Protein AF-A0A9Q9RBZ1-F1 (afdb_monomer_lite)

Sequence (888 aa):
MAVSSLRPVIPFPFGTAVHNVSAEPLTTGVDRAALETSSKILDIIGRYRMKQDDNLYSHSDESTLKFIALIYTHVKAGKPVPMCLPAFPFKSPNSTSKTLGKLPDKGEEIALAHLNGLCSAIGDVYAPGARLTIISDGLVYNDLLGVPDRDVWAYGETLRSMAAEKEFHNISFARLRDLVEIDLPKDLEEMTYVANASNFRRALLNTFSKPGWSWDDVRQSDDQCMTYRGYIKFLQTDLETVYPVDENRSKSKYKRGIEYIAKQMMARGDAFANAVRQKYSDHVRLSIHPSTGAVKLSISLLPTEQLYTTPWHCSVAYRLDGTIRTGMRSEFDKDASLELVYDNGRPSHYREKSPLLSWAEDKGGIVVDPMYPAGLIIRPANGAGSLALDDIDTKKVRALSEINSPVVLKGFVKKPNRDRFIDFSHRFGTPLPWKFGLLLEVKDRGQDARGLNNVLSAEPMPFHYDGLFKVVKQTDENGNEKTVSTPPQFQLFQGATSSPRDTGFTLFSSSTLFFKYLPSWLKKDISQLTWSVSTSAFDNTVLRGLPLAIDHPTTGKPCLRYHEPWPQSKTRFDASDVTIDGLEATESAAVCETIDSVLYDRRVALYYAWDKGDILVSDNILMMHTRSDFTAGVDHRGVALFMVNSVISSIIMAQVKQYHLLPTDLIPNSPRPLLHYKNVLAKRPNSSKCDPAEVWDTFTKNGWDVQWIFRYPNTQLSHFHSEAHECMAVLSGTATIRFGVGDTSEDLQENTYGSAWEEGGILLEAEAGDVFVIPAGVAHKTHNTKPAAEFKLLSPGVGHGIEADDPKKALSEIELDGYTMMGAYNGGEWDFVKSGGDYGKSWRVPKPKRDPVFGEAEEGLVKTWPGGDTEVDLEIVQVENREYKSKM

Secondary structure (DSSP, 8-state):
-PPP-PPP-PPP-------------------HHHHHHHHHHHHHHHHTBPP--GGG-SSHHHHHHHHHHHHHHHHHTT--EEEEEE------S-TTTT-S-SS--HHHHHHHHHHHHHHHHHHHHSTT-EEEEEE--HHHHGGGGT--HHHHHHHHHHHHHHHHHTT-TTEEEE-GGGGS--SS-SS--HHHHHHHHHHHHHHHHHHHPPTT--HHHHTTSHHHHHHHHHHHHHHHHHTTTTS--BTTB-HHHHHHHHHHHHHHHHHHHHHHHHHHHHHTTTSEEEESS---SSS-EEB-SSS--STT--GGG-EEEE-TTS-EEEE-HHHHTT-TTEEEEEETTEEEEEEE--GGG---GGGT-EEEEE-SSS-EEEEETT-TTSS-GGG--HHHHHHHHHHSS-EEE-SS-SS--HHHHHHHHHHHS-B--BTTBSEEEEE--TT--TT-HHHHSSSPPPPB-TTTT-EEEEE-TTS-EEEEE---SEEEEEESSPPPSSS-PEEEEEHHHHHHHS-HHHHTTTTT-EEEEEESHHHH-EEEEEESEEE-TTT--EEE-----B-TTT-SS--EEEEETTS-HHHHHHHHHHHHHHHT-TTTEEEEPPPTT-EEEEETTTEEEEE----TTS--EEEEEEE--TTSSSS----EEEE-----SS----SSPEEEETT-SPBPTT-SSB-HHHHHHHHHHTT-EEEEEEE--S----BB-SSEEEEEEEEESEEEEEES--B-SS-HHHHHHSS-B-TT-EEEEEETT-EEEE-TT--EEEEEEES----EE-SSSSSSS--SSSHHHHHHT----SSEEEEEEEES----B-S---HHHHHTSPPPSSBTTTBTSSSSHHHHS---S-HHHHHHHHHHHHHHHTT-

InterPro domains:
  IPR003819 TauD/TfdA-like domain [PF02668] (386-633)
  IPR006045 Cupin 1 [PF00190] (719-793)
  IPR007817 Isocyanide synthase/Spore wall maturation protein DIT1 [PF05141] (71-339)
  IPR007817 Isocyanide synthase/Spore wall maturation protein DIT1 [PTHR37285] (31-634)
  IPR011051 RmlC-like cupin domain superfamily [SSF51182] (670-794)
  IPR014710 RmlC-like jelly roll fold [G3DSA:2.60.120.10] (708-813)
  IPR042098 Glutarate 2-hydroxylase superfamily [G3DSA:3.60.130.10] (366-641)
  IPR047121 Uncharacterized protein YjlB-like [cd02219] (661-856)

pLDDT: mean 86.12, std 17.02, range [23.25, 98.81]

Foldseek 3Di:
DDDPDDDDPDDDDPDDDDDDDDDDDDDDDQPPVLLVLLLVLVVLLVLQFADDDPPLAPDPPVLSVVSSVLSSVQSVVLAAAEAEEADQQWFQQCCPKFNVDTAFFQLLLQLLLVVLLSQVSSCVSRVNTHAYEHEHCNLLQCVLLVHQPLSRVRRVVRSVVSCVVVVSVRYHYHYLVVLFDDPDDPDDDSVRSRVCSVVSNVRLCVPQFDPPDDPVVQCVDPQSVQQLVLQLVLSLSRCCVVPPDDPVHHPVNSSVSSNVSSVSSSRSVRSVVRSCCVVPVSHQAEYCTDDSSNRYGHGDSHPDPDPRDHSSRWAWEAELLRDIDTHIPNVQVPPPQWDFDDDPNGTHHIYGDDPLQWFPVVLVIWDWDADPPFEIEIERPVAACSAALVRDPLVSCLVSQLRTDKYKYPRRFPADDDVSLVVSQVSNAAFDADPVGQKDKQWQPDPPCVQVCQRNDLAWFWWAFAQQLVWDWDQDPVRDTDIDTAGFFKKKKAFNAWFDPPFWWKKKFFQVQLLVSQDPVCNVCLQVWFKWKFKPGSVRDIDGRHRQWDARPPPRDIFGHDTQFAACVRDVDIGMHMFIPPDDPVVRVVSSVSSRSSSPRSSGMDGDTDHHGMMIMHRSRRITIIIHGDDPPPTGIMMMIGHHDSDPPDFRQFDWDWAQFPADQWFLGARFTKIKRPLRADCDVPDQFGQQLVLCCLQVVLVWAWQFKKFDAQWDFKWFWLFKKKKKAWGAFKWKKKKRKFFQDPDRCCSPVNDRITPRIDIDIDGHRMMITGAGRMIMMIHRWPPGDDMDTQAPDDRGHRPDPDRSVRSNPTDDDTTMMIMTIDFDDTDTGRTDDDSVSRNPRDQRCADSRGRNDCPPRNVRTDDDPDPVRVVVSVVVSVVVVVVD

Structure (mmCIF, N/CA/C/O backbone):
data_AF-A0A9Q9RBZ1-F1
#
_entry.id   AF-A0A9Q9RBZ1-F1
#
loop_
_atom_site.group_PDB
_atom_site.id
_atom_site.type_symbol
_atom_site.label_atom_id
_atom_site.label_alt_id
_atom_site.label_comp_id
_atom_site.label_asym_id
_atom_site.label_entity_id
_atom_site.label_seq_id
_atom_site.pdbx_PDB_ins_code
_atom_site.Cartn_x
_atom_site.Cartn_y
_atom_site.Cartn_z
_atom_site.occupancy
_atom_site.B_iso_or_equiv
_atom_site.auth_seq_id
_atom_site.auth_comp_id
_atom_site.auth_asym_id
_atom_site.auth_atom_id
_atom_site.pdbx_PDB_model_num
ATOM 1 N N . MET A 1 1 ? 1.462 32.126 18.137 1.00 30.56 1 MET A N 1
ATOM 2 C CA . MET A 1 1 ? 2.747 32.354 17.437 1.00 30.56 1 MET A CA 1
ATOM 3 C C . MET A 1 1 ? 2.451 32.368 15.950 1.00 30.56 1 MET A C 1
ATOM 5 O O . MET A 1 1 ? 1.670 31.537 15.512 1.00 30.56 1 MET A O 1
ATOM 9 N N . ALA A 1 2 ? 2.948 33.369 15.226 1.00 23.25 2 ALA A N 1
ATOM 10 C CA . ALA A 1 2 ? 2.521 33.680 13.864 1.00 23.25 2 ALA A CA 1
ATOM 11 C C . ALA A 1 2 ? 2.902 32.568 12.871 1.00 23.25 2 ALA A C 1
ATOM 13 O O . ALA A 1 2 ? 4.076 32.224 12.740 1.00 23.25 2 ALA A O 1
ATOM 14 N N . VAL A 1 3 ? 1.897 32.023 12.182 1.00 26.02 3 VAL A N 1
ATOM 15 C CA . VAL A 1 3 ? 2.059 31.080 11.073 1.00 26.02 3 VAL A CA 1
ATOM 16 C C . VAL A 1 3 ? 2.628 31.854 9.884 1.00 26.02 3 VAL A C 1
ATOM 18 O O . VAL A 1 3 ? 2.050 32.832 9.415 1.00 26.02 3 VAL A O 1
ATOM 21 N N . SER A 1 4 ? 3.817 31.446 9.451 1.00 26.81 4 SER A N 1
ATOM 22 C CA . SER A 1 4 ? 4.518 31.982 8.287 1.00 26.81 4 SER A CA 1
ATOM 23 C C . SER A 1 4 ? 3.683 31.777 7.019 1.00 26.81 4 SER A C 1
ATOM 25 O O . SER A 1 4 ? 3.327 30.650 6.688 1.00 26.81 4 SER A O 1
ATOM 27 N N . SER A 1 5 ? 3.435 32.881 6.314 1.00 26.09 5 SER A N 1
ATOM 28 C CA . SER A 1 5 ? 2.737 33.028 5.032 1.00 26.09 5 SER A CA 1
ATOM 29 C C . SER A 1 5 ? 2.769 31.805 4.104 1.00 26.09 5 SER A C 1
ATOM 31 O O . SER A 1 5 ? 3.817 31.441 3.561 1.00 26.09 5 SER A O 1
ATOM 33 N N . LEU A 1 6 ? 1.582 31.252 3.856 1.00 30.27 6 LEU A N 1
ATOM 34 C CA . LEU A 1 6 ? 1.267 30.367 2.740 1.00 30.27 6 LEU A CA 1
ATOM 35 C C . LEU A 1 6 ? 1.557 31.097 1.416 1.00 30.27 6 LEU A C 1
ATOM 37 O O . LEU A 1 6 ? 1.089 32.215 1.200 1.00 30.27 6 LEU A O 1
ATOM 41 N N . ARG A 1 7 ? 2.327 30.476 0.513 1.00 25.89 7 ARG A N 1
ATOM 42 C CA . ARG A 1 7 ? 2.372 30.912 -0.890 1.00 25.89 7 ARG A CA 1
ATOM 43 C C . ARG A 1 7 ? 1.045 30.512 -1.544 1.00 25.89 7 ARG A C 1
ATOM 45 O O . ARG A 1 7 ? 0.760 29.316 -1.580 1.00 25.89 7 ARG A O 1
ATOM 52 N N . PRO A 1 8 ? 0.248 31.454 -2.069 1.00 27.05 8 PRO A N 1
ATOM 53 C CA . PRO A 1 8 ? -0.957 31.103 -2.799 1.00 27.05 8 PRO A CA 1
ATOM 54 C C . PRO A 1 8 ? -0.586 30.461 -4.140 1.00 27.05 8 PRO A C 1
ATOM 56 O O . PRO A 1 8 ? 0.321 30.919 -4.841 1.00 27.05 8 PRO A O 1
ATOM 59 N N . VAL A 1 9 ? -1.326 29.417 -4.510 1.00 29.73 9 VAL A N 1
ATOM 60 C CA . VAL A 1 9 ? -1.466 28.985 -5.902 1.00 29.73 9 VAL A CA 1
ATOM 61 C C . VAL A 1 9 ? -2.027 30.181 -6.673 1.00 29.73 9 VAL A C 1
ATOM 63 O O . VAL A 1 9 ? -3.119 30.657 -6.371 1.00 29.73 9 VAL A O 1
ATOM 66 N N . ILE A 1 10 ? -1.247 30.722 -7.607 1.00 24.98 10 ILE A N 1
ATOM 67 C CA . ILE A 1 10 ? -1.617 31.910 -8.385 1.00 24.98 10 ILE A CA 1
ATOM 68 C C . ILE A 1 10 ? -2.743 31.528 -9.362 1.00 24.98 10 ILE A C 1
ATOM 70 O O . ILE A 1 10 ? -2.512 30.685 -10.231 1.00 24.98 10 ILE A O 1
ATOM 74 N N . PRO A 1 11 ? -3.934 32.152 -9.301 1.00 26.14 11 PRO A N 1
ATOM 75 C CA . PRO A 1 11 ? -4.905 32.080 -10.382 1.00 26.14 11 PRO A CA 1
ATOM 76 C C . PRO A 1 11 ? -4.473 33.039 -11.501 1.00 26.14 11 PRO A C 1
ATOM 78 O O . PRO A 1 11 ? -4.132 34.194 -11.245 1.00 26.14 11 PRO A O 1
ATOM 81 N N . PHE A 1 12 ? -4.507 32.577 -12.751 1.00 24.55 12 PHE A N 1
ATOM 82 C CA . PHE A 1 12 ? -4.299 33.421 -13.932 1.00 24.55 12 PHE A CA 1
ATOM 83 C C . PHE A 1 12 ? -5.298 34.599 -13.962 1.00 24.55 12 PHE A C 1
ATOM 85 O O . PHE A 1 12 ? -6.507 34.351 -13.943 1.00 24.55 12 PHE A O 1
ATOM 92 N N . PRO A 1 13 ? -4.854 35.865 -14.094 1.00 28.80 13 PRO A N 1
ATOM 93 C CA . PRO A 1 13 ? -5.759 36.980 -14.331 1.00 28.80 13 PRO A CA 1
ATOM 94 C C . PRO A 1 13 ? -6.026 37.126 -15.837 1.00 28.80 13 PRO A C 1
ATOM 96 O O . PRO A 1 13 ? -5.178 37.601 -16.590 1.00 28.80 13 PRO A O 1
ATOM 99 N N . PHE A 1 14 ? -7.225 36.753 -16.290 1.00 29.17 14 PHE A N 1
ATOM 100 C CA . PHE A 1 14 ? -7.756 37.250 -17.563 1.00 29.17 14 PHE A CA 1
ATOM 101 C C . PHE A 1 14 ? -8.304 38.665 -17.337 1.00 29.17 14 PHE A C 1
ATOM 103 O O . PHE A 1 14 ? -9.404 38.840 -16.819 1.00 29.17 14 PHE A O 1
ATOM 110 N N . GLY A 1 15 ? -7.515 39.674 -17.707 1.00 27.12 15 GLY A N 1
ATOM 111 C CA . GLY A 1 15 ? -7.936 41.071 -17.776 1.00 27.12 15 GLY A CA 1
ATOM 112 C C . GLY A 1 15 ? -8.300 41.457 -19.208 1.00 27.12 15 GLY A C 1
ATOM 113 O O . GLY A 1 15 ? -7.465 41.404 -20.107 1.00 27.12 15 GLY A O 1
ATOM 114 N N . THR A 1 16 ? -9.554 41.843 -19.415 1.00 35.00 16 THR A N 1
ATOM 115 C CA . THR A 1 16 ? -10.094 42.414 -20.652 1.00 35.00 16 THR A CA 1
ATOM 116 C C . THR A 1 16 ? -9.551 43.820 -20.911 1.00 35.00 16 THR A C 1
ATOM 118 O O . THR A 1 16 ? -9.744 44.710 -20.085 1.00 35.00 16 THR A O 1
ATOM 121 N N . ALA A 1 17 ? -8.988 44.053 -22.098 1.00 31.17 17 ALA A N 1
ATOM 122 C CA . ALA A 1 17 ? -8.897 45.380 -22.703 1.00 31.17 17 ALA A CA 1
ATOM 123 C C . ALA A 1 17 ? -9.095 45.255 -24.221 1.00 31.17 17 ALA A C 1
ATOM 125 O O . ALA A 1 17 ? -8.329 44.594 -24.918 1.00 31.17 17 ALA A O 1
ATOM 126 N N . VAL A 1 18 ? -10.180 45.857 -24.705 1.00 35.34 18 VAL A N 1
ATOM 127 C CA . VAL A 1 18 ? -10.585 45.898 -26.112 1.00 35.34 18 VAL A CA 1
ATOM 128 C C . VAL A 1 18 ? -9.811 47.008 -26.818 1.00 35.34 18 VAL A C 1
ATOM 130 O O . VAL A 1 18 ? -9.931 48.169 -26.438 1.00 35.34 18 VAL A O 1
ATOM 133 N N . HIS A 1 19 ? -9.098 46.671 -27.894 1.00 31.52 19 HIS A N 1
ATOM 134 C CA . HIS A 1 19 ? -8.758 47.622 -28.951 1.00 31.52 19 HIS A CA 1
ATOM 135 C C . HIS A 1 19 ? -9.019 46.988 -30.323 1.00 31.52 19 HIS A C 1
ATOM 137 O O . HIS A 1 19 ? -8.476 45.941 -30.663 1.00 31.52 19 HIS A O 1
ATOM 143 N N . ASN A 1 20 ? -9.901 47.642 -31.083 1.00 37.78 20 ASN A N 1
ATOM 144 C CA . ASN A 1 20 ? -10.316 47.293 -32.438 1.00 37.78 20 ASN A CA 1
ATOM 145 C C . ASN A 1 20 ? -9.156 47.402 -33.436 1.00 37.78 20 ASN A C 1
ATOM 147 O O . ASN A 1 20 ? -8.718 48.515 -33.721 1.00 37.78 20 ASN A O 1
ATOM 151 N N . VAL A 1 21 ? -8.774 46.283 -34.056 1.00 33.00 21 VAL A N 1
ATOM 152 C CA . VAL A 1 21 ? -8.270 46.238 -35.438 1.00 33.00 21 VAL A CA 1
ATOM 153 C C . VAL A 1 21 ? -8.795 44.952 -36.081 1.00 33.00 21 VAL A C 1
ATOM 155 O O . VAL A 1 21 ? -8.644 43.862 -35.536 1.00 33.00 21 VAL A O 1
ATOM 158 N N . SER A 1 22 ? -9.462 45.097 -37.222 1.00 43.31 22 SER A N 1
ATOM 159 C CA . SER A 1 22 ? -10.086 44.027 -37.998 1.00 43.31 22 SER A CA 1
ATOM 160 C C . SER A 1 22 ? -9.045 43.161 -38.715 1.00 43.31 22 SER A C 1
ATOM 162 O O . SER A 1 22 ? -8.356 43.649 -39.612 1.00 43.31 22 SER A O 1
ATOM 164 N N . ALA A 1 23 ? -8.989 41.876 -38.372 1.00 35.28 23 ALA A N 1
ATOM 165 C CA . ALA A 1 23 ? -8.369 40.822 -39.170 1.00 35.28 23 ALA A CA 1
ATOM 166 C C . ALA A 1 23 ? -9.283 39.586 -39.132 1.00 35.28 23 ALA A C 1
ATOM 168 O O . ALA A 1 23 ? -9.823 39.244 -38.079 1.00 35.28 23 ALA A O 1
ATOM 169 N N . GLU A 1 24 ? -9.508 38.965 -40.289 1.00 35.38 24 GLU A N 1
ATOM 170 C CA . GLU A 1 24 ? -10.389 37.803 -40.445 1.00 35.38 24 GLU A CA 1
ATOM 171 C C . GLU A 1 24 ? -9.943 36.591 -39.592 1.00 35.38 24 GLU A C 1
ATOM 173 O O . GLU A 1 24 ? -8.745 36.401 -39.358 1.00 35.38 24 GLU A O 1
ATOM 178 N N . PRO A 1 25 ? -10.885 35.757 -39.105 1.00 42.94 25 PRO A N 1
ATOM 179 C CA . PRO A 1 25 ? -10.627 34.797 -38.037 1.00 42.94 25 PRO A CA 1
ATOM 180 C C . PRO A 1 25 ? -10.035 33.476 -38.551 1.00 42.94 25 PRO A C 1
ATOM 182 O O . PRO A 1 25 ? -10.740 32.620 -39.083 1.00 42.94 25 PRO A O 1
ATOM 185 N N . LEU A 1 26 ? -8.748 33.254 -38.283 1.00 38.78 26 LEU A N 1
ATOM 186 C CA . LEU A 1 26 ? -8.109 31.934 -38.331 1.00 38.78 26 LEU A CA 1
ATOM 187 C C . LEU A 1 26 ? -8.118 31.282 -36.932 1.00 38.78 26 LEU A C 1
ATOM 189 O O . LEU A 1 26 ? -7.197 31.423 -36.138 1.00 38.78 26 LEU A O 1
ATOM 193 N N . THR A 1 27 ? -9.219 30.579 -36.658 1.00 45.28 27 THR A N 1
ATOM 194 C CA . THR A 1 27 ? -9.344 29.314 -35.898 1.00 45.28 27 THR A CA 1
ATOM 195 C C . THR A 1 27 ? -8.652 29.114 -34.529 1.00 45.28 27 THR A C 1
ATOM 197 O O . THR A 1 27 ? -7.465 28.826 -34.426 1.00 45.28 27 THR A O 1
ATOM 200 N N . THR A 1 28 ? -9.531 28.996 -33.520 1.00 49.84 28 THR A N 1
ATOM 201 C CA . THR A 1 28 ? -9.482 28.171 -32.287 1.00 49.84 28 THR A CA 1
ATOM 202 C C . THR A 1 28 ? -8.555 28.597 -31.144 1.00 49.84 28 THR A C 1
ATOM 204 O O . THR A 1 28 ? -7.364 28.307 -31.135 1.00 49.84 28 THR A O 1
ATOM 207 N N . GLY A 1 29 ? -9.153 29.201 -30.110 1.00 72.38 29 GLY A N 1
ATOM 208 C CA . GLY A 1 29 ? -8.519 29.376 -28.803 1.00 72.38 29 GLY A CA 1
ATOM 209 C C . GLY A 1 29 ? -8.148 28.040 -28.145 1.00 72.38 29 GLY A C 1
ATOM 210 O O . GLY A 1 29 ? -8.688 26.985 -28.486 1.00 72.38 29 GLY A O 1
ATOM 211 N N . VAL A 1 30 ? -7.202 28.093 -27.205 1.00 81.75 30 VAL A N 1
ATOM 212 C CA . VAL A 1 30 ? -6.796 26.946 -26.381 1.00 81.75 30 VAL A CA 1
ATOM 213 C C . VAL A 1 30 ? -8.021 26.392 -25.652 1.00 81.75 30 VAL A C 1
ATOM 215 O O . VAL A 1 30 ? -8.694 27.119 -24.925 1.00 81.75 30 VAL A O 1
ATOM 218 N N . ASP A 1 31 ? -8.306 25.102 -25.843 1.00 92.75 31 ASP A N 1
ATOM 219 C CA . ASP A 1 31 ? -9.318 24.390 -25.057 1.00 92.75 31 ASP A CA 1
ATOM 220 C C . ASP A 1 31 ? -8.882 24.346 -23.586 1.00 92.75 31 ASP A C 1
ATOM 222 O O . ASP A 1 31 ? -7.966 23.610 -23.211 1.00 92.75 31 ASP A O 1
ATOM 226 N N . ARG A 1 32 ? -9.520 25.178 -22.761 1.00 94.12 32 ARG A N 1
ATOM 227 C CA . ARG A 1 32 ? -9.188 25.329 -21.345 1.00 94.12 32 ARG A CA 1
ATOM 228 C C . ARG A 1 32 ? -9.442 24.050 -20.548 1.00 94.12 32 ARG A C 1
ATOM 230 O O . ARG A 1 32 ? -8.616 23.707 -19.709 1.00 94.12 32 ARG A O 1
ATOM 237 N N . ALA A 1 33 ? -10.529 23.330 -20.829 1.00 94.69 33 ALA A N 1
ATOM 238 C CA . ALA A 1 33 ? -10.859 22.102 -20.111 1.00 94.69 33 ALA A CA 1
ATOM 239 C C . ALA A 1 33 ? -9.828 21.005 -20.410 1.00 94.69 33 ALA A C 1
ATOM 241 O O . ALA A 1 33 ? -9.325 20.356 -19.494 1.00 94.69 33 ALA A O 1
ATOM 242 N N . ALA A 1 34 ? -9.433 20.856 -21.679 1.00 96.56 34 ALA A N 1
ATOM 243 C CA . ALA A 1 34 ? -8.377 19.920 -22.055 1.00 96.56 34 ALA A CA 1
ATOM 244 C C . ALA A 1 34 ? -7.022 20.278 -21.416 1.00 96.56 34 ALA A C 1
ATOM 246 O O . ALA A 1 34 ? -6.269 19.381 -21.029 1.00 96.56 34 ALA A O 1
ATOM 247 N N . LEU A 1 35 ? -6.706 21.569 -21.264 1.00 96.81 35 LEU A N 1
ATOM 248 C CA . LEU A 1 35 ? -5.486 22.019 -20.588 1.00 96.81 35 LEU A CA 1
ATOM 249 C C . LEU A 1 35 ? -5.510 21.702 -19.085 1.00 96.81 35 LEU A C 1
ATOM 251 O O . LEU A 1 35 ? -4.538 21.156 -18.564 1.00 96.81 35 LEU A O 1
ATOM 255 N N . GLU A 1 36 ? -6.623 21.982 -18.407 1.00 96.50 36 GLU A N 1
ATOM 256 C CA . GLU A 1 36 ? -6.813 21.667 -16.985 1.00 96.50 36 GLU A CA 1
ATOM 257 C C . GLU A 1 36 ? -6.718 20.154 -16.730 1.00 96.50 36 GLU A C 1
ATOM 259 O O . GLU A 1 36 ? -5.988 19.723 -15.833 1.00 96.50 36 GLU A O 1
ATOM 264 N N . THR A 1 37 ? -7.359 19.325 -17.561 1.00 97.94 37 THR A N 1
ATOM 265 C CA . THR A 1 37 ? -7.220 17.860 -17.498 1.00 97.94 37 THR A CA 1
ATOM 266 C C . THR A 1 37 ? -5.777 17.417 -17.737 1.00 97.94 37 THR A C 1
ATOM 268 O O . THR A 1 37 ? -5.276 16.553 -17.022 1.00 97.94 37 THR A O 1
ATOM 271 N N . SER A 1 38 ? -5.066 18.031 -18.685 1.00 98.19 38 SER A N 1
ATOM 272 C CA . SER A 1 38 ? -3.660 17.696 -18.960 1.00 98.19 38 SER A CA 1
ATOM 273 C C . SER A 1 38 ? -2.743 17.990 -17.773 1.00 98.19 38 SER A C 1
ATOM 275 O O . SER A 1 38 ? -1.846 17.197 -17.486 1.00 98.19 38 SER A O 1
ATOM 277 N N . SER A 1 39 ? -2.993 19.089 -17.052 1.00 96.31 39 SER A N 1
ATOM 278 C CA . SER A 1 39 ? -2.286 19.406 -15.805 1.00 96.31 39 SER A CA 1
ATOM 279 C C . SER A 1 39 ? -2.548 18.346 -14.737 1.00 96.31 39 SER A C 1
ATOM 281 O O . SER A 1 39 ? -1.599 17.800 -14.183 1.00 96.31 39 SER A O 1
ATOM 283 N N . LYS A 1 40 ? -3.817 17.965 -14.521 1.00 96.25 40 LYS A N 1
ATOM 284 C CA . LYS A 1 40 ? -4.188 16.913 -13.555 1.00 96.25 40 LYS A CA 1
ATOM 285 C C . LYS A 1 40 ? -3.516 15.573 -13.868 1.00 96.25 40 LYS A C 1
ATOM 287 O O . LYS A 1 40 ? -3.052 14.889 -12.959 1.00 96.25 40 LYS A O 1
ATOM 292 N N . ILE A 1 41 ? -3.428 15.201 -15.147 1.00 98.19 41 ILE A N 1
ATOM 293 C CA . ILE A 1 41 ? -2.725 13.984 -15.585 1.00 98.19 41 ILE A CA 1
ATOM 294 C C . ILE A 1 41 ? -1.235 14.063 -15.242 1.00 98.19 41 ILE A C 1
ATOM 296 O O . ILE A 1 41 ? -0.674 13.099 -14.716 1.00 98.19 41 ILE A O 1
ATOM 300 N N . LEU A 1 42 ? -0.587 15.200 -15.509 1.00 96.06 42 LEU A N 1
ATOM 301 C CA . LEU A 1 42 ? 0.822 15.380 -15.166 1.00 96.06 42 LEU A CA 1
ATOM 302 C C . LEU A 1 42 ? 1.047 15.352 -13.648 1.00 96.06 42 LEU A C 1
ATOM 304 O O . LEU A 1 42 ? 2.019 14.741 -13.205 1.00 96.06 42 LEU A O 1
ATOM 308 N N . ASP A 1 43 ? 0.137 15.921 -12.856 1.00 94.00 43 ASP A N 1
ATOM 309 C CA . ASP A 1 43 ? 0.184 15.863 -11.392 1.00 94.00 43 ASP A CA 1
ATOM 310 C C . ASP A 1 43 ? 0.076 14.421 -10.883 1.00 94.00 43 ASP A C 1
ATOM 312 O O . ASP A 1 43 ? 0.833 14.019 -9.996 1.00 94.00 43 ASP A O 1
ATOM 316 N N . ILE A 1 44 ? -0.802 13.604 -11.478 1.00 96.50 44 ILE A N 1
ATOM 317 C CA . ILE A 1 44 ? -0.914 12.169 -11.172 1.00 96.50 44 ILE A CA 1
ATOM 318 C C . ILE A 1 44 ? 0.402 11.448 -11.473 1.00 96.50 44 ILE A C 1
ATOM 320 O O . ILE A 1 44 ? 0.901 10.736 -10.605 1.00 96.50 44 ILE A O 1
ATOM 324 N N . ILE A 1 45 ? 1.018 11.665 -12.642 1.00 95.88 45 ILE A N 1
ATOM 325 C CA . ILE A 1 45 ? 2.355 11.116 -12.952 1.00 95.88 45 ILE A CA 1
ATOM 326 C C . ILE A 1 45 ? 3.387 11.620 -11.931 1.00 95.88 45 ILE A C 1
ATOM 328 O O . ILE A 1 45 ? 4.235 10.857 -11.460 1.00 95.88 45 ILE A O 1
ATOM 332 N N . GLY A 1 46 ? 3.269 12.889 -11.535 1.00 92.19 46 GLY A N 1
ATOM 333 C CA . GLY A 1 46 ? 4.061 13.562 -10.511 1.00 92.19 46 GLY A CA 1
ATOM 334 C C . GLY A 1 46 ? 4.100 12.815 -9.180 1.00 92.19 46 GLY A C 1
ATOM 335 O O . GLY A 1 46 ? 5.164 12.688 -8.572 1.00 92.19 46 GLY A O 1
ATOM 336 N N . ARG A 1 47 ? 2.974 12.232 -8.760 1.00 92.19 47 ARG A N 1
ATOM 337 C CA . ARG A 1 47 ? 2.873 11.452 -7.516 1.00 92.19 47 ARG A CA 1
ATOM 338 C C . ARG A 1 47 ? 3.768 10.213 -7.515 1.00 92.19 47 ARG A C 1
ATOM 340 O O . ARG A 1 47 ? 4.228 9.802 -6.454 1.00 92.19 47 ARG A O 1
ATOM 347 N N . TYR A 1 48 ? 4.037 9.627 -8.678 1.00 92.69 48 TYR A N 1
ATOM 348 C CA . TYR A 1 48 ? 4.855 8.419 -8.827 1.00 92.69 48 TYR A CA 1
ATOM 349 C C . TYR A 1 48 ? 6.340 8.736 -9.015 1.00 92.69 48 TYR A C 1
ATOM 351 O O . TYR A 1 48 ? 7.150 7.823 -9.185 1.00 92.69 48 TYR A O 1
ATOM 359 N N . ARG A 1 49 ? 6.729 10.016 -8.996 1.00 88.94 49 ARG A N 1
ATOM 360 C CA . ARG A 1 49 ? 8.120 10.412 -9.205 1.00 88.94 49 ARG A CA 1
ATOM 361 C C . ARG A 1 49 ? 9.029 9.899 -8.096 1.00 88.94 49 ARG A C 1
ATOM 363 O O . ARG A 1 49 ? 8.643 9.786 -6.934 1.00 88.94 49 ARG A O 1
ATOM 370 N N . MET A 1 50 ? 10.270 9.598 -8.465 1.00 83.88 50 MET A N 1
ATOM 371 C CA . MET A 1 50 ? 11.306 9.270 -7.485 1.00 83.88 50 MET A CA 1
ATOM 372 C C . MET A 1 50 ? 11.537 10.481 -6.574 1.00 83.88 50 MET A C 1
ATOM 374 O O . MET A 1 50 ? 11.644 11.598 -7.081 1.00 83.88 50 MET A O 1
ATOM 378 N N . LYS A 1 51 ? 11.656 10.271 -5.254 1.00 69.69 51 LYS A N 1
ATOM 379 C CA . LYS A 1 51 ? 12.125 11.325 -4.339 1.00 69.69 51 LYS A CA 1
ATOM 380 C C . LYS A 1 51 ? 13.524 11.757 -4.804 1.00 69.69 51 LYS A C 1
ATOM 382 O O . LYS A 1 51 ? 14.430 10.926 -4.863 1.00 69.69 51 LYS A O 1
ATOM 387 N N . GLN A 1 52 ? 13.672 13.018 -5.197 1.00 63.78 52 GLN A N 1
ATOM 388 C CA . GLN A 1 52 ? 14.934 13.604 -5.652 1.00 63.78 52 GLN A CA 1
ATOM 389 C C . GLN A 1 52 ? 15.409 14.659 -4.652 1.00 63.78 52 GLN A C 1
ATOM 391 O O . GLN A 1 52 ? 14.616 15.165 -3.866 1.00 63.78 52 GLN A O 1
ATOM 396 N N . ASP A 1 53 ? 16.706 14.957 -4.686 1.00 55.75 53 ASP A N 1
ATOM 397 C CA . ASP A 1 53 ? 17.309 16.045 -3.916 1.00 55.75 53 ASP A CA 1
ATOM 398 C C . ASP A 1 53 ? 16.758 17.394 -4.415 1.00 55.75 53 ASP A C 1
ATOM 400 O O . ASP A 1 53 ? 16.762 17.643 -5.626 1.00 55.75 53 ASP A O 1
ATOM 404 N N . ASP A 1 54 ? 16.302 18.264 -3.507 1.00 47.88 54 ASP A N 1
ATOM 405 C CA . ASP A 1 54 ? 15.609 19.529 -3.832 1.00 47.88 54 ASP A CA 1
ATOM 406 C C . ASP A 1 54 ? 16.450 20.477 -4.718 1.00 47.88 54 ASP A C 1
ATOM 408 O O . ASP A 1 54 ? 15.917 21.339 -5.414 1.00 47.88 54 ASP A O 1
ATOM 412 N N . ASN A 1 55 ? 17.770 20.278 -4.763 1.00 47.84 55 ASN A N 1
ATOM 413 C CA . ASN A 1 55 ? 18.725 21.090 -5.523 1.00 47.84 55 ASN A CA 1
ATOM 414 C C . ASN A 1 55 ? 18.786 20.793 -7.039 1.00 47.84 55 ASN A C 1
ATOM 416 O O . ASN A 1 55 ? 19.548 21.449 -7.747 1.00 47.84 55 ASN A O 1
ATOM 420 N N . LEU A 1 56 ? 18.041 19.808 -7.558 1.00 52.31 56 LEU A N 1
ATOM 421 C CA . LEU A 1 56 ? 18.167 19.345 -8.955 1.00 52.31 56 LEU A CA 1
ATOM 422 C C . LEU A 1 56 ? 17.217 20.029 -9.961 1.00 52.31 56 LEU A C 1
ATOM 424 O O . LEU A 1 56 ? 17.378 19.837 -11.167 1.00 52.31 56 LEU A O 1
ATOM 428 N N . TYR A 1 57 ? 16.252 20.840 -9.509 1.00 50.91 57 TYR A N 1
ATOM 429 C CA . TYR A 1 57 ? 15.301 21.540 -10.387 1.00 50.91 57 TYR A CA 1
ATOM 430 C C . TYR A 1 57 ? 15.677 23.008 -10.602 1.00 50.91 57 TYR A C 1
ATOM 432 O O . TYR A 1 57 ? 15.106 23.901 -9.986 1.00 50.91 57 TYR A O 1
ATOM 440 N N . SER A 1 58 ? 16.599 23.279 -11.524 1.00 45.19 58 SER A N 1
ATOM 441 C CA . SER A 1 58 ? 16.863 24.646 -12.009 1.00 45.19 58 SER A CA 1
ATOM 442 C C . SER A 1 58 ? 16.132 24.995 -13.321 1.00 45.19 58 SER A C 1
ATOM 444 O O . SER A 1 58 ? 16.205 26.138 -13.767 1.00 45.19 58 SER A O 1
ATOM 446 N N . HIS A 1 59 ? 15.398 24.050 -13.935 1.00 50.97 59 HIS A N 1
ATOM 447 C CA . HIS A 1 59 ? 14.743 24.212 -15.252 1.00 50.97 59 HIS A CA 1
ATOM 448 C C . HIS A 1 59 ? 13.278 23.698 -15.307 1.00 50.97 59 HIS A C 1
ATOM 450 O O . HIS A 1 59 ? 12.840 23.125 -16.311 1.00 50.97 59 HIS A O 1
ATOM 456 N N . SER A 1 60 ? 12.509 23.859 -14.221 1.00 59.69 60 SER A N 1
ATOM 457 C CA . SER A 1 60 ? 11.195 23.209 -14.033 1.00 59.69 60 SER A CA 1
ATOM 458 C C . SER A 1 60 ? 10.109 23.624 -15.027 1.00 59.69 60 SER A C 1
ATOM 460 O O . SER A 1 60 ? 9.313 22.780 -15.433 1.00 59.69 60 SER A O 1
ATOM 462 N N . ASP A 1 61 ? 10.061 24.885 -15.448 1.00 64.44 61 ASP A N 1
ATOM 463 C CA . ASP A 1 61 ? 8.833 25.407 -16.063 1.00 64.44 61 ASP A CA 1
ATOM 464 C C . ASP A 1 61 ? 8.729 25.048 -17.553 1.00 64.44 61 ASP A C 1
ATOM 466 O O . ASP A 1 61 ? 7.690 24.578 -18.015 1.00 64.44 61 ASP A O 1
ATOM 470 N N . GLU A 1 62 ? 9.826 25.159 -18.309 1.00 72.75 62 GLU A N 1
ATOM 471 C CA . GLU A 1 62 ? 9.837 24.831 -19.743 1.00 72.75 62 GLU A CA 1
ATOM 472 C C . GLU A 1 62 ? 9.651 23.323 -19.998 1.00 72.75 62 GLU A C 1
ATOM 474 O O . GLU A 1 62 ? 8.965 22.914 -20.937 1.00 72.75 62 GLU A O 1
ATOM 479 N N . SER A 1 63 ? 10.247 22.478 -19.154 1.00 75.00 63 SER A N 1
ATOM 480 C CA . SER A 1 63 ? 10.111 21.019 -19.248 1.00 75.00 63 SER A CA 1
ATOM 481 C C . SER A 1 63 ? 8.694 20.558 -18.897 1.00 75.00 63 SER A C 1
ATOM 483 O O . SER A 1 63 ? 8.107 19.761 -19.631 1.00 75.00 63 SER A O 1
ATOM 485 N N . THR A 1 64 ? 8.103 21.131 -17.846 1.00 84.31 64 THR A N 1
ATOM 486 C CA . THR A 1 64 ? 6.700 20.907 -17.467 1.00 84.31 64 THR A CA 1
ATOM 487 C C . THR A 1 64 ? 5.756 21.288 -18.607 1.00 84.31 64 THR A C 1
ATOM 489 O O . THR A 1 64 ? 4.901 20.487 -18.987 1.00 84.31 64 THR A O 1
ATOM 492 N N . LEU A 1 65 ? 5.959 22.453 -19.235 1.00 88.62 65 LEU A N 1
ATOM 493 C CA . LEU A 1 65 ? 5.152 22.898 -20.376 1.00 88.62 65 LEU A CA 1
ATOM 494 C C . LEU A 1 65 ? 5.223 21.936 -21.570 1.00 88.62 65 LEU A C 1
ATOM 496 O O . LEU A 1 65 ? 4.200 21.694 -22.208 1.00 88.62 65 LEU A O 1
ATOM 500 N N . LYS A 1 66 ? 6.389 21.337 -21.857 1.00 90.81 66 LYS A N 1
ATOM 501 C CA . LYS A 1 66 ? 6.530 20.334 -22.932 1.00 90.81 66 LYS A CA 1
ATOM 502 C C . LYS A 1 66 ? 5.690 19.084 -22.668 1.00 90.81 66 LYS A C 1
ATOM 504 O O . LYS A 1 66 ? 5.026 18.601 -23.585 1.00 90.81 66 LYS A O 1
ATOM 509 N N . PHE A 1 67 ? 5.678 18.575 -21.435 1.00 93.94 67 PHE A N 1
ATOM 510 C CA . PHE A 1 67 ? 4.845 17.420 -21.086 1.00 93.94 67 PHE A CA 1
ATOM 511 C C . PHE A 1 67 ? 3.357 17.757 -21.099 1.00 93.94 67 PHE A C 1
ATOM 513 O O . PHE A 1 67 ? 2.581 16.979 -21.650 1.00 93.94 67 PHE A O 1
ATOM 520 N N . ILE A 1 68 ? 2.961 18.921 -20.570 1.00 95.50 68 ILE A N 1
ATOM 521 C CA . ILE A 1 68 ? 1.568 19.385 -20.642 1.00 95.50 68 ILE A CA 1
ATOM 522 C C . ILE A 1 68 ? 1.127 19.499 -22.101 1.00 95.50 68 ILE A C 1
ATOM 524 O O . ILE A 1 68 ? 0.069 18.986 -22.446 1.00 95.50 68 ILE A O 1
ATOM 528 N N . ALA A 1 69 ? 1.939 20.107 -22.970 1.00 95.25 69 ALA A N 1
ATOM 529 C CA . ALA A 1 69 ? 1.623 20.241 -24.389 1.00 95.25 69 ALA A CA 1
ATOM 530 C C . ALA A 1 69 ? 1.455 18.875 -25.071 1.00 95.25 69 ALA A C 1
ATOM 532 O O . ALA A 1 69 ? 0.504 18.682 -25.825 1.00 95.25 69 ALA A O 1
ATOM 533 N N . LEU A 1 70 ? 2.330 17.909 -24.775 1.00 96.56 70 LEU A N 1
ATOM 534 C CA . LEU A 1 70 ? 2.214 16.552 -25.307 1.00 96.56 70 LEU A CA 1
ATOM 535 C C . LEU A 1 70 ? 0.928 15.861 -24.831 1.00 96.56 70 LEU A C 1
ATOM 537 O O . LEU A 1 70 ? 0.171 15.351 -25.653 1.00 96.56 70 LEU A O 1
ATOM 541 N N . ILE A 1 71 ? 0.643 15.885 -23.528 1.00 98.19 71 ILE A N 1
ATOM 542 C CA . ILE A 1 71 ? -0.581 15.302 -22.955 1.00 98.19 71 ILE A CA 1
ATOM 543 C C . ILE A 1 71 ? -1.821 15.968 -23.567 1.00 98.19 71 ILE A C 1
ATOM 545 O O . ILE A 1 71 ? -2.746 15.279 -23.998 1.00 98.19 71 ILE A O 1
ATOM 549 N N . TYR A 1 72 ? -1.796 17.294 -23.701 1.00 98.19 72 TYR A N 1
ATOM 550 C CA . TYR A 1 72 ? -2.868 18.093 -24.284 1.00 98.19 72 TYR A CA 1
ATOM 551 C C . TYR A 1 72 ? -3.234 17.657 -25.700 1.00 98.19 72 TYR A C 1
ATOM 553 O O . TYR A 1 72 ? -4.419 17.613 -26.026 1.00 98.19 72 TYR A O 1
ATOM 561 N N . THR A 1 73 ? -2.258 17.284 -26.537 1.00 97.44 73 THR A N 1
ATOM 562 C CA . THR A 1 73 ? -2.562 16.795 -27.895 1.00 97.44 73 THR A CA 1
ATOM 563 C C . THR A 1 73 ? -3.456 15.553 -27.882 1.00 97.44 73 THR A C 1
ATOM 565 O O . THR A 1 73 ? -4.368 15.453 -28.705 1.00 97.44 73 THR A O 1
ATOM 568 N N . HIS A 1 74 ? -3.258 14.648 -26.920 1.00 98.25 74 HIS A N 1
ATOM 569 C CA . HIS A 1 74 ? -4.054 13.426 -26.777 1.00 98.25 74 HIS A CA 1
ATOM 570 C C . HIS A 1 74 ? -5.397 13.689 -26.101 1.00 98.25 74 HIS A C 1
ATOM 572 O O . HIS A 1 74 ? -6.419 13.191 -26.575 1.00 98.25 74 HIS A O 1
ATOM 578 N N . VAL A 1 75 ? -5.410 14.529 -25.060 1.00 98.31 75 VAL A N 1
ATOM 579 C CA . VAL A 1 75 ? -6.637 14.929 -24.352 1.00 98.31 75 VAL A CA 1
ATOM 580 C C . VAL A 1 75 ? -7.594 15.659 -25.291 1.00 98.31 75 VAL A C 1
ATOM 582 O O . VAL A 1 75 ? -8.763 15.292 -25.386 1.00 98.31 75 VAL A O 1
ATOM 585 N N . LYS A 1 76 ? -7.097 16.632 -26.063 1.00 97.44 76 LYS A N 1
ATOM 586 C CA . LYS A 1 76 ? -7.893 17.355 -27.068 1.00 97.44 76 LYS A CA 1
ATOM 587 C C . LYS A 1 76 ? -8.437 16.424 -28.155 1.00 97.44 76 LYS A C 1
ATOM 589 O O . LYS A 1 76 ? -9.509 16.670 -28.698 1.00 97.44 76 LYS A O 1
ATOM 594 N N . ALA A 1 77 ? -7.707 15.358 -28.481 1.00 97.06 77 ALA A N 1
ATOM 595 C CA . ALA A 1 77 ? -8.141 14.353 -29.446 1.00 97.06 77 ALA A CA 1
ATOM 596 C C . ALA A 1 77 ? -9.108 13.305 -28.859 1.00 97.06 77 ALA A C 1
ATOM 598 O O . ALA A 1 77 ? -9.560 12.437 -29.607 1.00 97.06 77 ALA A O 1
ATOM 599 N N . GLY A 1 78 ? -9.397 13.339 -27.552 1.00 97.62 78 GLY A N 1
ATOM 600 C CA . GLY A 1 78 ? -10.216 12.333 -26.870 1.00 97.62 78 GLY A CA 1
ATOM 601 C C . GLY A 1 78 ? -9.593 10.932 -26.871 1.00 97.62 78 GLY A C 1
ATOM 602 O O . GLY A 1 78 ? -10.314 9.936 -26.830 1.00 97.62 78 GLY A O 1
ATOM 603 N N . LYS A 1 79 ? -8.261 10.835 -26.980 1.00 98.12 79 LYS A N 1
ATOM 604 C CA . LYS A 1 79 ? -7.520 9.565 -27.051 1.00 98.12 79 LYS A CA 1
ATOM 605 C C . LYS A 1 79 ? -6.850 9.226 -25.718 1.00 98.12 79 LYS A C 1
ATOM 607 O O . LYS A 1 79 ? -6.493 10.148 -24.982 1.00 98.12 79 LYS A O 1
ATOM 612 N N . PRO A 1 80 ? -6.625 7.935 -25.409 1.00 98.31 80 PRO A N 1
ATOM 613 C CA . PRO A 1 80 ? -5.818 7.547 -24.256 1.00 98.31 80 PRO A CA 1
ATOM 614 C C . PRO A 1 80 ? -4.434 8.195 -24.314 1.00 98.31 80 PRO A C 1
ATOM 616 O O . PRO A 1 80 ? -3.842 8.256 -25.390 1.00 98.31 80 PRO A O 1
ATOM 619 N N . VAL A 1 81 ? -3.903 8.637 -23.173 1.00 98.62 81 VAL A N 1
ATOM 620 C CA . VAL A 1 81 ? -2.551 9.212 -23.100 1.00 98.62 81 VAL A CA 1
ATOM 621 C C . VAL A 1 81 ? -1.514 8.086 -23.193 1.00 98.62 81 VAL A C 1
ATOM 623 O O . VAL A 1 81 ? -1.458 7.236 -22.296 1.00 98.62 81 VAL A O 1
ATOM 626 N N . PRO A 1 82 ? -0.684 8.041 -24.248 1.00 98.56 82 PRO A N 1
ATOM 627 C CA . PRO A 1 82 ? 0.326 7.009 -24.385 1.00 98.56 82 PRO A CA 1
ATOM 628 C C . PRO A 1 82 ? 1.579 7.371 -23.576 1.00 98.56 82 PRO A C 1
ATOM 630 O O . PRO A 1 82 ? 2.089 8.492 -23.628 1.00 98.56 82 PRO A O 1
ATOM 633 N N . MET A 1 83 ? 2.104 6.403 -22.832 1.00 98.75 83 MET A N 1
ATOM 634 C CA . MET A 1 83 ? 3.330 6.523 -22.043 1.00 98.75 83 MET A CA 1
ATOM 635 C C . MET A 1 83 ? 4.293 5.396 -22.408 1.00 98.75 83 MET A C 1
ATOM 637 O O . MET A 1 83 ? 3.868 4.289 -22.733 1.00 98.75 83 MET A O 1
ATOM 641 N N . CYS A 1 84 ? 5.601 5.639 -22.334 1.00 98.50 84 CYS A N 1
ATOM 642 C CA . CYS A 1 84 ? 6.604 4.599 -22.574 1.00 98.50 84 CYS A CA 1
ATOM 643 C C . CYS A 1 84 ? 7.676 4.560 -21.481 1.00 98.50 84 CYS A C 1
ATOM 645 O O . CYS A 1 84 ? 8.167 5.603 -21.044 1.00 98.50 84 CYS A O 1
ATOM 647 N N . LEU A 1 85 ? 8.074 3.352 -21.076 1.00 98.31 85 LEU A N 1
ATOM 648 C CA . LEU A 1 85 ? 9.032 3.115 -19.995 1.00 98.31 85 LEU A CA 1
ATOM 649 C C . LEU A 1 85 ? 10.069 2.048 -20.389 1.00 98.31 85 LEU A C 1
ATOM 651 O O . LEU A 1 85 ? 9.731 0.868 -20.460 1.00 98.31 85 LEU A O 1
ATOM 655 N N . PRO A 1 86 ? 11.339 2.429 -20.602 1.00 97.69 86 PRO A N 1
ATOM 656 C CA . PRO A 1 86 ? 12.482 1.518 -20.602 1.00 97.69 86 PRO A CA 1
ATOM 657 C C . PRO A 1 86 ? 12.654 0.880 -19.231 1.00 97.69 86 PRO A C 1
ATOM 659 O O . PRO A 1 86 ? 12.970 1.589 -18.272 1.00 97.69 86 PRO A O 1
ATOM 662 N N . ALA A 1 87 ? 12.399 -0.417 -19.122 1.00 97.50 87 ALA A N 1
ATOM 663 C CA . ALA A 1 87 ? 12.475 -1.136 -17.856 1.00 97.50 87 ALA A CA 1
ATOM 664 C C . ALA A 1 87 ? 12.326 -2.648 -18.069 1.00 97.50 87 ALA A C 1
ATOM 666 O O . ALA A 1 87 ? 11.978 -3.105 -19.157 1.00 97.50 87 ALA A O 1
ATOM 667 N N . PHE A 1 88 ? 12.500 -3.403 -16.981 1.00 98.12 88 PHE A N 1
ATOM 668 C CA . PHE A 1 88 ? 12.292 -4.850 -16.918 1.00 98.12 88 PHE A CA 1
ATOM 669 C C . PHE A 1 88 ? 13.150 -5.623 -17.948 1.00 98.12 88 PHE A C 1
ATOM 671 O O . PHE A 1 88 ? 12.613 -6.301 -18.833 1.00 98.12 88 PHE A O 1
ATOM 678 N N . PRO A 1 89 ? 14.494 -5.526 -17.860 1.00 97.56 89 PRO A N 1
ATOM 679 C CA . PRO A 1 89 ? 15.403 -6.233 -18.757 1.00 97.56 89 PRO A CA 1
ATOM 680 C C . PRO A 1 89 ? 15.427 -7.744 -18.489 1.00 97.56 89 PRO A C 1
ATOM 682 O O . PRO A 1 89 ? 15.153 -8.543 -19.382 1.00 97.56 89 PRO A O 1
ATOM 685 N N . PHE A 1 90 ? 15.816 -8.106 -17.265 1.00 97.62 90 PHE A N 1
ATOM 686 C CA . PHE A 1 90 ? 16.039 -9.447 -16.717 1.00 97.62 90 PHE A CA 1
ATOM 687 C C . PHE A 1 90 ? 16.433 -9.298 -15.236 1.00 97.62 90 PHE A C 1
ATOM 689 O O . PHE A 1 90 ? 16.922 -8.235 -14.849 1.00 97.62 90 PHE A O 1
ATOM 696 N N . LYS A 1 91 ? 16.282 -10.347 -14.411 1.00 97.06 91 LYS A N 1
ATOM 697 C CA . LYS A 1 91 ? 16.829 -10.374 -13.037 1.00 97.06 91 LYS A CA 1
ATOM 698 C C . LYS A 1 91 ? 18.354 -10.300 -13.049 1.00 97.06 91 LYS A C 1
ATOM 700 O O . LYS A 1 91 ? 18.998 -10.908 -13.900 1.00 97.06 91 LYS A O 1
ATOM 705 N N . SER A 1 92 ? 18.915 -9.614 -12.054 1.00 95.69 92 SER A N 1
ATOM 706 C CA . SER A 1 92 ? 20.345 -9.643 -11.741 1.00 95.69 92 SER A CA 1
ATOM 707 C C . SER A 1 92 ? 20.928 -11.063 -11.867 1.00 95.69 92 SER A C 1
ATOM 709 O O . SER A 1 92 ? 20.326 -12.006 -11.342 1.00 95.69 92 SER A O 1
ATOM 711 N N . PRO A 1 93 ? 22.115 -11.234 -12.485 1.00 94.81 93 PRO A N 1
ATOM 712 C CA . PRO A 1 93 ? 22.806 -12.524 -12.513 1.00 94.81 93 PRO A CA 1
ATOM 713 C C . PRO A 1 93 ? 23.292 -12.980 -11.124 1.00 94.81 93 PRO A C 1
ATOM 715 O O . PRO A 1 93 ? 23.685 -14.135 -10.956 1.00 94.81 93 PRO A O 1
ATOM 718 N N . ASN A 1 94 ? 23.243 -12.109 -10.109 1.00 94.75 94 ASN A N 1
ATOM 719 C CA . ASN A 1 94 ? 23.576 -12.446 -8.731 1.00 94.75 94 ASN A CA 1
ATOM 720 C C . ASN A 1 94 ? 22.329 -12.883 -7.938 1.00 94.75 94 ASN A C 1
ATOM 722 O O . ASN A 1 94 ? 21.823 -12.173 -7.063 1.00 94.75 94 ASN A O 1
ATOM 726 N N . SER A 1 95 ? 21.856 -14.100 -8.215 1.00 93.12 95 SER A N 1
ATOM 727 C CA . SER A 1 95 ? 20.740 -14.725 -7.487 1.00 93.12 95 SER A CA 1
ATOM 728 C C . SER A 1 95 ? 21.121 -15.278 -6.109 1.00 93.12 95 SER A C 1
ATOM 730 O O . SER A 1 95 ? 20.275 -15.829 -5.406 1.00 93.12 95 SER A O 1
ATOM 732 N N . THR A 1 96 ? 22.397 -15.196 -5.727 1.00 89.25 96 THR A N 1
ATOM 733 C CA . THR A 1 96 ? 22.869 -15.670 -4.420 1.00 89.25 96 THR A CA 1
ATOM 734 C C . THR A 1 96 ? 22.709 -14.585 -3.367 1.00 89.25 96 THR A C 1
ATOM 736 O O . THR A 1 96 ? 22.269 -14.880 -2.261 1.00 89.25 96 THR A O 1
ATOM 739 N N . SER A 1 97 ? 23.035 -13.329 -3.697 1.00 91.69 97 SER A N 1
ATOM 740 C CA . SER A 1 97 ? 22.998 -12.235 -2.724 1.00 91.69 97 SER A CA 1
ATOM 741 C C . SER A 1 97 ? 22.007 -11.118 -3.035 1.00 91.69 97 SER A C 1
ATOM 743 O O . SER A 1 97 ? 21.576 -10.471 -2.081 1.00 91.69 97 SER A O 1
ATOM 745 N N . LYS A 1 98 ? 21.591 -10.894 -4.294 1.00 92.56 98 LYS A N 1
ATOM 746 C CA . LYS A 1 98 ? 20.690 -9.778 -4.657 1.00 92.56 98 LYS A CA 1
ATOM 747 C C . LYS A 1 98 ? 19.234 -10.189 -4.841 1.00 92.56 98 LYS A C 1
ATOM 749 O O . LYS A 1 98 ? 18.360 -9.586 -4.217 1.00 92.56 98 LYS A O 1
ATOM 754 N N . THR A 1 99 ? 18.973 -11.174 -5.695 1.00 95.69 99 THR A N 1
ATOM 755 C CA . THR A 1 99 ? 17.618 -11.574 -6.116 1.00 95.69 99 THR A CA 1
ATOM 756 C C . THR A 1 99 ? 17.300 -13.018 -5.735 1.00 95.69 99 THR A C 1
ATOM 758 O O . THR A 1 99 ? 18.197 -13.797 -5.421 1.00 95.69 99 THR A O 1
ATOM 761 N N . LEU A 1 100 ? 16.019 -13.394 -5.775 1.00 96.81 100 LEU A N 1
ATOM 762 C CA . LEU A 1 100 ? 15.556 -14.748 -5.439 1.00 96.81 100 LEU A CA 1
ATOM 763 C C . LEU A 1 100 ? 15.776 -15.776 -6.558 1.00 96.81 100 LEU A C 1
ATOM 765 O O . LEU A 1 100 ? 15.770 -16.982 -6.311 1.00 96.81 100 LEU A O 1
ATOM 769 N N . GLY A 1 101 ? 15.993 -15.314 -7.788 1.00 96.12 101 GLY A N 1
ATOM 770 C CA . GLY A 1 101 ? 16.164 -16.162 -8.959 1.00 96.12 101 GLY A CA 1
ATOM 771 C C . GLY A 1 101 ? 16.269 -15.352 -10.248 1.00 96.12 101 GLY A C 1
ATOM 772 O O . GLY A 1 101 ? 16.563 -14.157 -10.224 1.00 96.12 101 GLY A O 1
ATOM 773 N N . LYS A 1 102 ? 16.034 -16.031 -11.377 1.00 96.50 102 LYS A N 1
ATOM 774 C CA . LYS A 1 102 ? 16.134 -15.463 -12.734 1.00 96.50 102 LYS A CA 1
ATOM 775 C C . LYS A 1 102 ? 14.810 -14.941 -13.297 1.00 96.50 102 LYS A C 1
ATOM 777 O O . LYS A 1 102 ? 14.812 -14.143 -14.229 1.00 96.50 102 LYS A O 1
ATOM 782 N N . LEU A 1 103 ? 13.690 -15.427 -12.767 1.00 97.81 103 LEU A N 1
ATOM 783 C CA . LEU A 1 103 ? 12.348 -15.078 -13.227 1.00 97.81 103 LEU A CA 1
ATOM 784 C C . LEU A 1 103 ? 11.770 -13.923 -12.389 1.00 97.81 103 LEU A C 1
ATOM 786 O O . LEU A 1 103 ? 12.218 -13.730 -11.257 1.00 97.81 103 LEU A O 1
ATOM 790 N N . PRO A 1 104 ? 10.797 -13.163 -12.928 1.00 98.25 104 PRO A N 1
ATOM 791 C CA . PRO A 1 104 ? 9.994 -12.221 -12.158 1.00 98.25 104 PRO A CA 1
ATOM 792 C C . PRO A 1 104 ? 9.424 -12.873 -10.898 1.00 98.25 104 PRO A C 1
ATOM 794 O O . PRO A 1 104 ? 8.939 -14.006 -10.947 1.00 98.25 104 PRO A O 1
ATOM 797 N N . ASP A 1 105 ? 9.476 -12.145 -9.790 1.00 97.38 105 ASP A N 1
ATOM 798 C CA . ASP A 1 105 ? 8.929 -12.557 -8.498 1.00 97.38 105 ASP A CA 1
ATOM 799 C C . ASP A 1 105 ? 7.933 -11.500 -7.988 1.00 97.38 105 ASP A C 1
ATOM 801 O O . ASP A 1 105 ? 7.420 -10.683 -8.763 1.00 97.38 105 ASP A O 1
ATOM 805 N N . LYS A 1 106 ? 7.610 -11.508 -6.689 1.00 97.12 106 LYS A N 1
ATOM 806 C CA . LYS A 1 106 ? 6.637 -10.566 -6.116 1.00 97.12 106 LYS A CA 1
ATOM 807 C C . LYS A 1 106 ? 7.059 -9.103 -6.310 1.00 97.12 106 LYS A C 1
ATOM 809 O O . LYS A 1 106 ? 6.195 -8.230 -6.360 1.00 97.12 106 LYS A O 1
ATOM 814 N N . GLY A 1 107 ? 8.357 -8.816 -6.450 1.00 96.50 107 GLY A N 1
ATOM 815 C CA . GLY A 1 107 ? 8.840 -7.466 -6.738 1.00 96.50 107 GLY A CA 1
ATOM 816 C C . GLY A 1 107 ? 8.316 -6.935 -8.072 1.00 96.50 107 GLY A C 1
ATOM 817 O O . GLY A 1 107 ? 7.822 -5.809 -8.139 1.00 96.50 107 GLY A O 1
ATOM 818 N N . GLU A 1 108 ? 8.378 -7.741 -9.131 1.00 98.44 108 GLU A N 1
ATOM 819 C CA . GLU A 1 108 ? 7.807 -7.383 -10.430 1.00 98.44 108 GLU A CA 1
ATOM 820 C C . GLU A 1 108 ? 6.282 -7.283 -10.390 1.00 98.44 108 GLU A C 1
ATOM 822 O O . GLU A 1 108 ? 5.736 -6.354 -10.982 1.00 98.44 108 GLU A O 1
ATOM 827 N N . GLU A 1 109 ? 5.599 -8.171 -9.662 1.00 97.88 109 GLU A N 1
ATOM 828 C CA . GLU A 1 109 ? 4.137 -8.122 -9.510 1.00 97.88 109 GLU A CA 1
ATOM 829 C C . GLU A 1 109 ? 3.680 -6.786 -8.910 1.00 97.88 109 GLU A C 1
ATOM 831 O O . GLU A 1 109 ? 2.814 -6.117 -9.474 1.00 97.88 109 GLU A O 1
ATOM 836 N N . ILE A 1 110 ? 4.305 -6.359 -7.805 1.00 96.75 110 ILE A N 1
ATOM 837 C CA . ILE A 1 110 ? 4.013 -5.070 -7.159 1.00 96.75 110 ILE A CA 1
ATOM 838 C C . ILE A 1 110 ? 4.318 -3.915 -8.110 1.00 96.75 110 ILE A C 1
ATOM 840 O O . ILE A 1 110 ? 3.546 -2.963 -8.184 1.00 96.75 110 ILE A O 1
ATOM 844 N N . ALA A 1 111 ? 5.438 -3.977 -8.834 1.00 97.62 111 ALA A N 1
ATOM 845 C CA . ALA A 1 111 ? 5.819 -2.909 -9.747 1.00 97.62 111 ALA A CA 1
ATOM 846 C C . ALA A 1 111 ? 4.824 -2.757 -10.906 1.00 97.62 111 ALA A C 1
ATOM 848 O O . ALA A 1 111 ? 4.454 -1.638 -11.261 1.00 97.62 111 ALA A O 1
ATOM 849 N N . LEU A 1 112 ? 4.341 -3.868 -11.466 1.00 98.56 112 LEU A N 1
ATOM 850 C CA . LEU A 1 112 ? 3.288 -3.846 -12.478 1.00 98.56 112 LEU A CA 1
ATOM 851 C C . LEU A 1 112 ? 1.961 -3.341 -11.897 1.00 98.56 112 LEU A C 1
ATOM 853 O O . LEU A 1 112 ? 1.325 -2.494 -12.519 1.00 98.56 112 LEU A O 1
ATOM 857 N N . ALA A 1 113 ? 1.574 -3.772 -10.693 1.00 97.81 113 ALA A N 1
ATOM 858 C CA . ALA A 1 113 ? 0.376 -3.264 -10.019 1.00 97.81 113 ALA A CA 1
ATOM 859 C C . ALA A 1 113 ? 0.455 -1.744 -9.786 1.00 97.81 113 ALA A C 1
ATOM 861 O O . ALA A 1 113 ? -0.503 -1.022 -10.062 1.00 97.81 113 ALA A O 1
ATOM 862 N N . HIS A 1 114 ? 1.618 -1.245 -9.355 1.00 97.25 114 HIS A N 1
ATOM 863 C CA . HIS A 1 114 ? 1.890 0.176 -9.139 1.00 97.25 114 HIS A CA 1
ATOM 864 C C . HIS A 1 114 ? 1.754 0.988 -10.436 1.00 97.25 114 HIS A C 1
ATOM 866 O O . HIS A 1 114 ? 1.069 2.009 -10.466 1.00 97.25 114 HIS A O 1
ATOM 872 N N . LEU A 1 115 ? 2.346 0.512 -11.534 1.00 98.12 115 LEU A N 1
ATOM 873 C CA . LEU A 1 115 ? 2.272 1.161 -12.849 1.00 98.12 115 LEU A CA 1
ATOM 874 C C . LEU A 1 115 ? 0.876 1.082 -13.485 1.00 98.12 115 LEU A C 1
ATOM 876 O O . LEU A 1 115 ? 0.434 2.028 -14.140 1.00 98.12 115 LEU A O 1
ATOM 880 N N . ASN A 1 116 ? 0.166 -0.029 -13.291 1.00 98.12 116 ASN A N 1
ATOM 881 C CA . ASN A 1 116 ? -1.222 -0.158 -13.723 1.00 98.12 116 ASN A CA 1
ATOM 882 C C . ASN A 1 116 ? -2.111 0.812 -12.932 1.00 98.12 116 ASN A C 1
ATOM 884 O O . ASN A 1 116 ? -2.936 1.499 -13.530 1.00 98.12 116 ASN A O 1
ATOM 888 N N . GLY A 1 117 ? -1.870 0.939 -11.622 1.00 97.06 117 GLY A N 1
ATOM 889 C CA . GLY A 1 117 ? -2.503 1.922 -10.743 1.00 97.06 117 GLY A CA 1
ATOM 890 C C . GLY A 1 117 ? -2.264 3.367 -11.182 1.00 97.06 117 GLY A C 1
ATOM 891 O O . GLY A 1 117 ? -3.207 4.152 -11.176 1.00 97.06 117 GLY A O 1
ATOM 892 N N . LEU A 1 118 ? -1.062 3.716 -11.656 1.00 98.00 118 LEU A N 1
ATOM 893 C CA . LEU A 1 118 ? -0.797 5.028 -12.266 1.00 98.00 118 LEU A CA 1
ATOM 894 C C . LEU A 1 118 ? -1.738 5.296 -13.452 1.00 98.00 118 LEU A C 1
ATOM 896 O O . LEU A 1 118 ? -2.330 6.369 -13.543 1.00 98.00 118 LEU A O 1
ATOM 900 N N . CYS A 1 119 ? -1.892 4.326 -14.353 1.00 98.50 119 CYS A N 1
ATOM 901 C CA . CYS A 1 119 ? -2.764 4.480 -15.519 1.00 98.50 119 CYS A CA 1
ATOM 902 C C . CYS A 1 119 ? -4.247 4.539 -15.125 1.00 98.50 119 CYS A C 1
ATOM 904 O O . CYS A 1 119 ? -4.992 5.338 -15.689 1.00 98.50 119 CYS A O 1
ATOM 906 N N . SER A 1 120 ? -4.667 3.739 -14.140 1.00 96.31 120 SER A N 1
ATOM 907 C CA . SER A 1 120 ? -6.034 3.775 -13.610 1.00 96.31 120 SER A CA 1
ATOM 908 C C . SER A 1 120 ? -6.349 5.111 -12.938 1.00 96.31 120 SER A C 1
ATOM 910 O O . SER A 1 120 ? -7.416 5.656 -13.182 1.00 96.31 120 SER A O 1
ATOM 912 N N . ALA A 1 121 ? -5.403 5.693 -12.191 1.00 96.88 121 ALA A N 1
ATOM 913 C CA . ALA A 1 121 ? -5.558 7.023 -11.597 1.00 96.88 121 ALA A CA 1
ATOM 914 C C . ALA A 1 121 ? -5.789 8.111 -12.660 1.00 96.88 121 ALA A C 1
ATOM 916 O O . ALA A 1 121 ? -6.559 9.041 -12.440 1.00 96.88 121 ALA A O 1
ATOM 917 N N . ILE A 1 122 ? -5.150 7.992 -13.831 1.00 98.31 122 ILE A N 1
ATOM 918 C CA . ILE A 1 122 ? -5.423 8.877 -14.973 1.00 98.31 122 ILE A CA 1
ATOM 919 C C . ILE A 1 122 ? -6.842 8.641 -15.511 1.00 98.31 122 ILE A C 1
ATOM 921 O O . ILE A 1 122 ? -7.542 9.608 -15.800 1.00 98.31 122 ILE A O 1
ATOM 925 N N . GLY A 1 123 ? -7.276 7.380 -15.604 1.00 96.25 123 GLY A N 1
ATOM 926 C CA . GLY A 1 123 ? -8.646 7.006 -15.979 1.00 96.25 123 GLY A CA 1
ATOM 927 C C . GLY A 1 123 ? -9.721 7.644 -15.096 1.00 96.25 123 GLY A C 1
ATOM 928 O O . GLY A 1 123 ? -10.750 8.075 -15.610 1.00 96.25 123 GLY A O 1
ATOM 929 N N . ASP A 1 124 ? -9.441 7.787 -13.798 1.00 92.62 124 ASP A N 1
ATOM 930 C CA . ASP A 1 124 ? -10.368 8.365 -12.815 1.00 92.62 124 ASP A CA 1
ATOM 931 C C . ASP A 1 124 ? -10.665 9.858 -13.073 1.00 92.62 124 ASP A C 1
ATOM 933 O O . ASP A 1 124 ? -11.737 10.346 -12.724 1.00 92.62 124 ASP A O 1
ATOM 937 N N . VAL A 1 125 ? -9.743 10.595 -13.711 1.00 95.38 125 VAL A N 1
ATOM 938 C CA . VAL A 1 125 ? -9.918 12.028 -14.048 1.00 95.38 125 VAL A CA 1
ATOM 939 C C . VAL A 1 125 ? -10.101 12.292 -15.545 1.00 95.38 125 VAL A C 1
ATOM 941 O O . VAL A 1 125 ? -10.440 13.407 -15.944 1.00 95.38 125 VAL A O 1
ATOM 944 N N . TYR A 1 126 ? -9.850 11.289 -16.386 1.00 97.50 126 TYR A N 1
ATOM 945 C CA . TYR A 1 126 ? -9.912 11.374 -17.839 1.00 97.50 126 TYR A CA 1
ATOM 946 C C . TYR A 1 126 ? -10.362 10.029 -18.413 1.00 97.50 126 TYR A C 1
ATOM 948 O O . TYR A 1 126 ? -9.573 9.093 -18.489 1.00 97.50 126 TYR A O 1
ATOM 956 N N . ALA A 1 127 ? -11.619 9.944 -18.860 1.00 95.06 127 ALA A N 1
ATOM 957 C CA . ALA A 1 127 ? -12.269 8.672 -19.196 1.00 95.06 127 ALA A CA 1
ATOM 958 C C . ALA A 1 127 ? -11.519 7.784 -20.222 1.00 95.06 127 ALA A C 1
ATOM 960 O O . ALA A 1 127 ? -11.474 6.571 -20.021 1.00 95.06 127 ALA A O 1
ATOM 961 N N . PRO A 1 128 ? -10.881 8.317 -21.293 1.00 97.44 128 PRO A N 1
ATOM 962 C CA . PRO A 1 128 ? -10.045 7.502 -22.187 1.00 97.44 128 PRO A CA 1
ATOM 963 C C . PRO A 1 128 ? -8.800 6.898 -21.514 1.00 97.44 128 PRO A C 1
ATOM 965 O O . PRO A 1 128 ? -8.205 5.959 -22.045 1.00 97.44 128 PRO A O 1
ATOM 968 N N . GLY A 1 129 ? -8.396 7.428 -20.360 1.00 97.56 129 GLY A N 1
ATOM 969 C CA . GLY A 1 129 ? -7.324 6.916 -19.520 1.00 97.56 129 GLY A CA 1
ATOM 970 C C . GLY A 1 129 ? -5.934 7.064 -20.129 1.00 97.56 129 GLY A C 1
ATOM 971 O O . GLY A 1 129 ? -5.655 7.959 -20.933 1.00 97.56 129 GLY A O 1
ATOM 972 N N . ALA A 1 130 ? -5.039 6.169 -19.719 1.00 98.25 130 ALA A N 1
ATOM 973 C CA . ALA A 1 130 ? -3.673 6.099 -20.212 1.00 98.25 130 ALA A CA 1
ATOM 974 C C . ALA A 1 130 ? -3.252 4.654 -20.492 1.00 98.25 130 ALA A C 1
ATOM 976 O O . ALA A 1 130 ? -3.779 3.704 -19.910 1.00 98.25 130 ALA A O 1
ATOM 977 N N . ARG A 1 131 ? -2.272 4.491 -21.382 1.00 98.50 131 ARG A N 1
ATOM 978 C CA . ARG A 1 131 ? -1.643 3.200 -21.688 1.00 98.50 131 ARG A CA 1
ATOM 979 C C . ARG A 1 131 ? -0.142 3.318 -21.495 1.00 98.50 131 ARG A C 1
ATOM 981 O O . ARG A 1 131 ? 0.476 4.235 -22.034 1.00 98.50 131 ARG A O 1
ATOM 988 N N . LEU A 1 132 ? 0.446 2.377 -20.765 1.00 98.81 132 LEU A N 1
ATOM 989 C CA . LEU A 1 132 ? 1.887 2.309 -20.563 1.00 98.81 132 LEU A CA 1
ATOM 990 C C . LEU A 1 132 ? 2.498 1.181 -21.391 1.00 98.81 132 LEU A C 1
ATOM 992 O O . LEU A 1 132 ? 2.167 0.014 -21.203 1.00 98.81 132 LEU A O 1
ATOM 996 N N . THR A 1 133 ? 3.449 1.520 -22.253 1.00 98.75 133 THR A N 1
ATOM 997 C CA . THR A 1 133 ? 4.277 0.550 -22.974 1.00 98.75 133 THR A CA 1
ATOM 998 C C . THR A 1 133 ? 5.598 0.352 -22.237 1.00 98.75 133 THR A C 1
ATOM 1000 O O . THR A 1 133 ? 6.460 1.237 -22.240 1.00 98.75 133 THR A O 1
ATOM 1003 N N . ILE A 1 134 ? 5.781 -0.814 -21.617 1.00 98.75 134 ILE A N 1
ATOM 1004 C CA . ILE A 1 134 ? 7.064 -1.240 -21.047 1.00 98.75 134 ILE A CA 1
ATOM 1005 C C . ILE A 1 134 ? 7.945 -1.756 -22.182 1.00 98.75 134 ILE A C 1
ATOM 1007 O O . ILE A 1 134 ? 7.597 -2.713 -22.871 1.00 98.75 134 ILE A O 1
ATOM 1011 N N . ILE A 1 135 ? 9.097 -1.126 -22.381 1.00 98.50 135 ILE A N 1
ATOM 1012 C CA . ILE A 1 135 ? 10.028 -1.450 -23.459 1.00 98.50 135 ILE A CA 1
ATOM 1013 C C . ILE A 1 135 ? 11.247 -2.116 -22.832 1.00 98.50 135 ILE A C 1
ATOM 1015 O O . ILE A 1 135 ? 12.078 -1.440 -22.226 1.00 98.50 135 ILE A O 1
ATOM 1019 N N . SER A 1 136 ? 11.349 -3.435 -22.983 1.00 97.75 136 SER A N 1
ATOM 1020 C CA . SER A 1 136 ? 12.464 -4.191 -22.416 1.00 97.75 136 SER A CA 1
ATOM 1021 C C . SER A 1 136 ? 13.769 -3.847 -23.128 1.00 97.75 136 SER A C 1
ATOM 1023 O O . SER A 1 136 ? 13.902 -3.999 -24.346 1.00 97.75 136 SER A O 1
ATOM 1025 N N . ASP A 1 137 ? 14.747 -3.424 -22.339 1.00 95.94 137 ASP A N 1
ATOM 1026 C CA . ASP A 1 137 ? 16.140 -3.203 -22.715 1.00 95.94 137 ASP A CA 1
ATOM 1027 C C . ASP A 1 137 ? 17.018 -4.440 -22.447 1.00 95.94 137 ASP A C 1
ATOM 1029 O O . ASP A 1 137 ? 18.239 -4.378 -22.562 1.00 95.94 137 ASP A O 1
ATOM 1033 N N . GLY A 1 138 ? 16.413 -5.599 -22.156 1.00 96.88 138 GLY A N 1
ATOM 1034 C CA . GLY A 1 138 ? 17.132 -6.826 -21.802 1.00 96.88 138 GLY A CA 1
ATOM 1035 C C . GLY A 1 138 ? 18.161 -7.246 -22.850 1.00 96.88 138 GLY A C 1
ATOM 1036 O O . GLY A 1 138 ? 19.354 -7.300 -22.562 1.00 96.88 138 GLY A O 1
ATOM 1037 N N . LEU A 1 139 ? 17.733 -7.445 -24.102 1.00 97.19 139 LEU A N 1
ATOM 1038 C CA . LEU A 1 139 ? 18.660 -7.807 -25.182 1.00 97.19 139 LEU A CA 1
ATOM 1039 C C . LEU A 1 139 ? 19.687 -6.715 -25.506 1.00 97.19 139 LEU A C 1
ATOM 1041 O O . LEU A 1 139 ? 20.632 -6.984 -26.234 1.00 97.19 139 LEU A O 1
ATOM 1045 N N . VAL A 1 140 ? 19.525 -5.484 -25.019 1.00 97.25 140 VAL A N 1
ATOM 1046 C CA . VAL A 1 140 ? 20.509 -4.416 -25.252 1.00 97.25 140 VAL A CA 1
ATOM 1047 C C . VAL A 1 140 ? 21.783 -4.677 -24.442 1.00 97.25 140 VAL A C 1
ATOM 1049 O O . VAL A 1 140 ? 22.881 -4.373 -24.920 1.00 97.25 140 VAL A O 1
ATOM 1052 N N . TYR A 1 141 ? 21.651 -5.258 -23.244 1.00 96.44 141 TYR A N 1
ATOM 1053 C CA . TYR A 1 141 ? 22.731 -5.337 -22.255 1.00 96.44 141 TYR A CA 1
ATOM 1054 C C . TYR A 1 141 ? 23.101 -6.748 -21.795 1.00 96.44 141 TYR A C 1
ATOM 1056 O O . TYR A 1 141 ? 24.169 -6.916 -21.213 1.00 96.44 141 TYR A O 1
ATOM 1064 N N . ASN A 1 142 ? 22.244 -7.750 -21.991 1.00 96.94 142 ASN A N 1
ATOM 1065 C CA . ASN A 1 142 ? 22.393 -9.063 -21.358 1.00 96.94 142 ASN A CA 1
ATOM 1066 C C . ASN A 1 142 ? 23.747 -9.743 -21.633 1.00 96.94 142 ASN A C 1
ATOM 1068 O O . ASN A 1 142 ? 24.353 -10.283 -20.710 1.00 96.94 142 ASN A O 1
ATOM 1072 N N . ASP A 1 143 ? 24.262 -9.646 -22.860 1.00 95.69 143 ASP A N 1
ATOM 1073 C CA . ASP A 1 143 ? 25.574 -10.176 -23.257 1.00 95.69 143 ASP A CA 1
ATOM 1074 C C . ASP A 1 143 ? 26.748 -9.494 -22.528 1.00 95.69 143 ASP A C 1
ATOM 1076 O O . ASP A 1 143 ? 27.732 -10.156 -22.205 1.00 95.69 143 ASP A O 1
ATOM 1080 N N . LEU A 1 144 ? 26.640 -8.197 -22.213 1.00 95.44 144 LEU A N 1
ATOM 1081 C CA . LEU A 1 144 ? 27.623 -7.464 -21.405 1.00 95.44 144 LEU A CA 1
ATOM 1082 C C . LEU A 1 144 ? 27.595 -7.890 -19.933 1.00 95.44 144 LEU A C 1
ATOM 1084 O O . LEU A 1 144 ? 28.605 -7.753 -19.242 1.00 95.44 144 LEU A O 1
ATOM 1088 N N . LEU A 1 145 ? 26.444 -8.368 -19.451 1.00 95.56 145 LEU A N 1
ATOM 1089 C CA . LEU A 1 145 ? 26.224 -8.737 -18.049 1.00 95.56 145 LEU A CA 1
ATOM 1090 C C . LEU A 1 145 ? 26.279 -10.250 -17.797 1.00 95.56 145 LEU A C 1
ATOM 1092 O O . LEU A 1 145 ? 26.008 -10.694 -16.685 1.00 95.56 145 LEU A O 1
ATOM 1096 N N . GLY A 1 146 ? 26.630 -11.046 -18.812 1.00 94.62 146 GLY A N 1
ATOM 1097 C CA . GLY A 1 146 ? 26.712 -12.504 -18.701 1.00 94.62 146 GLY A CA 1
ATOM 1098 C C . GLY A 1 146 ? 25.356 -13.201 -18.545 1.00 94.62 146 GLY A C 1
ATOM 1099 O O . GLY A 1 146 ? 25.307 -14.330 -18.063 1.00 94.62 146 GLY A O 1
ATOM 1100 N N . VAL A 1 147 ? 24.259 -12.549 -18.941 1.00 97.25 147 VAL A N 1
ATOM 1101 C CA . VAL A 1 147 ? 22.900 -13.101 -18.875 1.00 97.25 147 VAL A CA 1
ATOM 1102 C C . VAL A 1 147 ? 22.531 -13.737 -20.226 1.00 97.25 147 VAL A C 1
ATOM 1104 O O . VAL A 1 147 ? 22.501 -13.036 -21.242 1.00 97.25 147 VAL A O 1
ATOM 1107 N N . PRO A 1 148 ? 22.230 -15.049 -20.278 1.00 97.56 148 PRO A N 1
ATOM 1108 C CA . PRO A 1 148 ? 21.847 -15.731 -21.515 1.00 97.56 148 PRO A CA 1
ATOM 1109 C C . PRO A 1 148 ? 20.610 -15.123 -22.194 1.00 97.56 148 PRO A C 1
ATOM 1111 O O . PRO A 1 148 ? 19.640 -14.775 -21.524 1.00 97.56 148 PRO A O 1
ATOM 1114 N N . ASP A 1 149 ? 20.587 -15.086 -23.532 1.00 98.31 149 ASP A N 1
ATOM 1115 C CA . ASP A 1 149 ? 19.434 -14.595 -24.316 1.00 98.31 149 ASP A CA 1
ATOM 1116 C C . ASP A 1 149 ? 18.126 -15.341 -23.968 1.00 98.31 149 ASP A C 1
ATOM 1118 O O . ASP A 1 149 ? 17.047 -14.748 -23.922 1.00 98.31 149 ASP A O 1
ATOM 1122 N N . ARG A 1 150 ? 18.230 -16.642 -23.660 1.00 98.06 150 ARG A N 1
ATOM 1123 C CA . ARG A 1 150 ? 17.111 -17.482 -23.205 1.00 98.06 150 ARG A CA 1
ATOM 1124 C C . ARG A 1 150 ? 16.530 -17.024 -21.863 1.00 98.06 150 ARG A C 1
ATOM 1126 O O . ARG A 1 150 ? 15.316 -17.066 -21.686 1.00 98.06 150 ARG A O 1
ATOM 1133 N N . ASP A 1 151 ? 17.373 -16.558 -20.943 1.00 98.25 151 ASP A N 1
ATOM 1134 C CA . ASP A 1 151 ? 16.926 -16.059 -19.637 1.00 98.25 151 ASP A CA 1
ATOM 1135 C C . ASP A 1 151 ? 16.178 -14.723 -19.805 1.00 98.25 151 ASP A C 1
ATOM 1137 O O . ASP A 1 151 ? 15.156 -14.505 -19.155 1.00 98.25 151 ASP A O 1
ATOM 1141 N N . VAL A 1 152 ? 16.611 -13.866 -20.742 1.00 98.38 152 VAL A N 1
ATOM 1142 C CA . VAL A 1 152 ? 15.890 -12.632 -21.119 1.00 98.38 152 VAL A CA 1
ATOM 1143 C C . VAL A 1 152 ? 14.508 -12.951 -21.693 1.00 98.38 152 VAL A C 1
ATOM 1145 O O . VAL A 1 152 ? 13.519 -12.312 -21.329 1.00 98.38 152 VAL A O 1
ATOM 1148 N N . TRP A 1 153 ? 14.424 -13.949 -22.581 1.00 98.19 153 TRP A N 1
ATOM 1149 C CA . TRP A 1 153 ? 13.148 -14.423 -23.121 1.00 98.19 153 TRP A CA 1
ATOM 1150 C C . TRP A 1 153 ? 12.219 -14.917 -22.007 1.00 98.19 153 TRP A C 1
ATOM 1152 O O . TRP A 1 153 ? 11.104 -14.413 -21.876 1.00 98.19 153 TRP A O 1
ATOM 1162 N N . ALA A 1 154 ? 12.698 -15.840 -21.167 1.00 98.50 154 ALA A N 1
ATOM 1163 C CA . ALA A 1 154 ? 11.910 -16.431 -20.090 1.00 98.50 154 ALA A CA 1
ATOM 1164 C C . ALA A 1 154 ? 11.426 -15.384 -19.072 1.00 98.50 154 ALA A C 1
ATOM 1166 O O . ALA A 1 154 ? 10.269 -15.428 -18.644 1.00 98.50 154 ALA A O 1
ATOM 1167 N N . TYR A 1 155 ? 12.274 -14.410 -18.723 1.00 98.62 155 TYR A N 1
ATOM 1168 C CA . TYR A 1 155 ? 11.888 -13.292 -17.862 1.00 98.62 155 TYR A CA 1
ATOM 1169 C C . TYR A 1 155 ? 10.756 -12.470 -18.490 1.00 98.62 155 TYR A C 1
ATOM 1171 O O . TYR A 1 155 ? 9.733 -12.228 -17.849 1.00 98.62 155 TYR A O 1
ATOM 1179 N N . GLY A 1 156 ? 10.902 -12.098 -19.765 1.00 98.00 156 GLY A N 1
ATOM 1180 C CA . GLY A 1 156 ? 9.901 -11.323 -20.495 1.00 98.00 156 GLY A CA 1
ATOM 1181 C C . GLY A 1 156 ? 8.564 -12.048 -20.691 1.00 98.00 156 GLY A C 1
ATOM 1182 O O . GLY A 1 156 ? 7.521 -11.400 -20.616 1.00 98.00 156 GLY A O 1
ATOM 1183 N N . GLU A 1 157 ? 8.568 -13.360 -20.937 1.00 98.00 157 GLU A N 1
ATOM 1184 C CA . GLU A 1 157 ? 7.336 -14.162 -21.047 1.00 98.00 157 GLU A CA 1
ATOM 1185 C C . GLU A 1 157 ? 6.633 -14.328 -19.704 1.00 98.00 157 GLU A C 1
ATOM 1187 O O . GLU A 1 157 ? 5.411 -14.192 -19.619 1.00 98.00 157 GLU A O 1
ATOM 1192 N N . THR A 1 158 ? 7.401 -14.546 -18.636 1.00 98.00 158 THR A N 1
ATOM 1193 C CA . THR A 1 158 ? 6.837 -14.641 -17.284 1.00 98.00 158 THR A CA 1
ATOM 1194 C C . THR A 1 158 ? 6.195 -13.315 -16.873 1.00 98.00 158 THR A C 1
ATOM 1196 O O . THR A 1 158 ? 5.106 -13.314 -16.309 1.00 98.00 158 THR A O 1
ATOM 1199 N N . LEU A 1 159 ? 6.816 -12.179 -17.211 1.00 98.00 159 LEU A N 1
ATOM 1200 C CA . LEU A 1 159 ? 6.283 -10.849 -16.904 1.00 98.00 159 LEU A CA 1
ATOM 1201 C C . LEU A 1 159 ? 4.964 -10.566 -17.644 1.00 98.00 159 LEU A C 1
ATOM 1203 O O . LEU A 1 159 ? 4.025 -10.032 -17.056 1.00 98.00 159 LEU A O 1
ATOM 1207 N N . ARG A 1 160 ? 4.876 -10.954 -18.924 1.00 97.94 160 ARG A N 1
ATOM 1208 C CA . ARG A 1 160 ? 3.643 -10.861 -19.726 1.00 97.94 160 ARG A CA 1
ATOM 1209 C C . ARG A 1 160 ? 2.531 -11.752 -19.178 1.00 97.94 160 ARG A C 1
ATOM 1211 O O . ARG A 1 160 ? 1.400 -11.290 -19.061 1.00 97.94 160 ARG A O 1
ATOM 1218 N N . SER A 1 161 ? 2.864 -12.991 -18.818 1.00 97.56 161 SER A N 1
ATOM 1219 C CA . SER A 1 161 ? 1.911 -13.943 -18.233 1.00 97.56 161 SER A CA 1
ATOM 1220 C C . SER A 1 161 ? 1.368 -13.417 -16.905 1.00 97.56 161 SER A C 1
ATOM 1222 O O . SER A 1 161 ? 0.159 -13.349 -16.723 1.00 97.56 161 SER A O 1
ATOM 1224 N N . MET A 1 162 ? 2.248 -12.905 -16.039 1.00 97.06 162 MET A N 1
ATOM 1225 C CA . MET A 1 162 ? 1.876 -12.271 -14.772 1.00 97.06 162 MET A CA 1
ATOM 1226 C C . MET A 1 162 ? 0.933 -11.077 -14.972 1.00 97.06 162 MET A C 1
ATOM 1228 O O . MET A 1 162 ? -0.062 -10.958 -14.264 1.00 97.06 162 MET A O 1
ATOM 1232 N N . ALA A 1 163 ? 1.212 -10.198 -15.941 1.00 97.75 163 ALA A N 1
ATOM 1233 C CA . ALA A 1 163 ? 0.343 -9.058 -16.229 1.00 97.75 163 ALA A CA 1
ATOM 1234 C C . ALA A 1 163 ? -1.050 -9.488 -16.721 1.00 97.75 163 ALA A C 1
ATOM 1236 O O . ALA A 1 163 ? -2.041 -8.853 -16.366 1.00 97.75 163 ALA A O 1
ATOM 1237 N N . ALA A 1 164 ? -1.129 -10.568 -17.506 1.00 97.50 164 ALA A N 1
ATOM 1238 C CA . ALA A 1 164 ? -2.391 -11.137 -17.969 1.00 97.50 164 ALA A CA 1
ATOM 1239 C C . ALA A 1 164 ? -3.175 -11.809 -16.829 1.00 97.50 164 ALA A C 1
ATOM 1241 O O . ALA A 1 164 ? -4.350 -11.510 -16.646 1.00 97.50 164 ALA A O 1
ATOM 1242 N N . GLU A 1 165 ? -2.520 -12.656 -16.028 1.00 95.56 165 GLU A N 1
ATOM 1243 C CA . GLU A 1 165 ? -3.114 -13.349 -14.872 1.00 95.56 165 GLU A CA 1
ATOM 1244 C C . GLU A 1 165 ? -3.652 -12.379 -13.813 1.00 95.56 165 GLU A C 1
ATOM 1246 O O . GLU A 1 165 ? -4.640 -12.672 -13.142 1.00 95.56 165 GLU A O 1
ATOM 1251 N N . LYS A 1 166 ? -2.999 -11.223 -13.656 1.00 94.25 166 LYS A N 1
ATOM 1252 C CA . LYS A 1 166 ? -3.388 -10.163 -12.716 1.00 94.25 166 LYS A CA 1
ATOM 1253 C C . LYS A 1 166 ? -4.286 -9.088 -13.330 1.00 94.25 166 LYS A C 1
ATOM 1255 O O . LYS A 1 166 ? -4.580 -8.109 -12.650 1.00 94.25 166 LYS A O 1
ATOM 1260 N N . GLU A 1 167 ? -4.705 -9.253 -14.586 1.00 94.81 167 GLU A N 1
ATOM 1261 C CA . GLU A 1 167 ? -5.621 -8.334 -15.277 1.00 94.81 167 GLU A CA 1
ATOM 1262 C C . GLU A 1 167 ? -5.092 -6.881 -15.356 1.00 94.81 167 GLU A C 1
ATOM 1264 O O . GLU A 1 167 ? -5.838 -5.902 -15.297 1.00 94.81 167 GLU A O 1
ATOM 1269 N N . PHE A 1 168 ? -3.776 -6.701 -15.522 1.00 96.38 168 PHE A N 1
ATOM 1270 C CA . PHE A 1 168 ? -3.142 -5.382 -15.666 1.00 96.38 168 PHE A CA 1
ATOM 1271 C C . PHE A 1 168 ? -3.312 -4.814 -17.082 1.00 96.38 168 PHE A C 1
ATOM 1273 O O . PHE A 1 168 ? -2.354 -4.620 -17.832 1.00 96.38 168 PHE A O 1
ATOM 1280 N N . HIS A 1 169 ? -4.560 -4.534 -17.455 1.00 94.12 169 HIS A N 1
ATOM 1281 C CA . HIS A 1 169 ? -4.962 -4.169 -18.815 1.00 94.12 169 HIS A CA 1
ATOM 1282 C C . HIS A 1 169 ? -4.342 -2.865 -19.340 1.00 94.12 169 HIS A C 1
ATOM 1284 O O . HIS A 1 169 ? -4.300 -2.655 -20.553 1.00 94.12 169 HIS A O 1
ATOM 1290 N N . ASN A 1 170 ? -3.860 -1.968 -18.475 1.00 97.62 170 ASN A N 1
ATOM 1291 C CA . ASN A 1 170 ? -3.276 -0.692 -18.905 1.00 97.62 170 ASN A CA 1
ATOM 1292 C C . ASN A 1 170 ? -1.805 -0.798 -19.324 1.00 97.62 170 ASN A C 1
ATOM 1294 O O . ASN A 1 170 ? -1.237 0.184 -19.811 1.00 97.62 170 ASN A O 1
ATOM 1298 N N . ILE A 1 171 ? -1.201 -1.978 -19.172 1.00 98.38 171 ILE A N 1
ATOM 1299 C CA . ILE A 1 171 ? 0.196 -2.234 -19.502 1.00 98.38 171 ILE A CA 1
ATOM 1300 C C . ILE A 1 171 ? 0.285 -3.034 -20.799 1.00 98.38 171 ILE A C 1
ATOM 1302 O O . ILE A 1 171 ? -0.344 -4.074 -20.972 1.00 98.38 171 ILE A O 1
ATOM 1306 N N . SER A 1 172 ? 1.124 -2.554 -21.706 1.00 98.06 172 SER A N 1
ATOM 1307 C CA . SER A 1 172 ? 1.555 -3.274 -22.898 1.00 98.06 172 SER A CA 1
ATOM 1308 C C . SER A 1 172 ? 3.072 -3.422 -22.891 1.00 98.06 172 SER A C 1
ATOM 1310 O O . SER A 1 172 ? 3.776 -2.753 -22.131 1.00 98.06 172 SER A O 1
ATOM 1312 N N . PHE A 1 173 ? 3.591 -4.312 -23.733 1.00 98.00 173 PHE A N 1
ATOM 1313 C CA . PHE A 1 173 ? 5.011 -4.630 -23.743 1.00 98.00 173 PHE A CA 1
ATOM 1314 C C . PHE A 1 173 ? 5.590 -4.563 -25.149 1.00 98.00 173 PHE A C 1
ATOM 1316 O O . PHE A 1 173 ? 5.008 -5.086 -26.094 1.00 98.00 173 PHE A O 1
ATOM 1323 N N . ALA A 1 174 ? 6.794 -4.015 -25.244 1.00 97.06 174 ALA A N 1
ATOM 1324 C CA . ALA A 1 174 ? 7.648 -4.071 -26.417 1.00 97.06 174 ALA A CA 1
ATOM 1325 C C . ALA A 1 174 ? 9.015 -4.654 -26.038 1.00 97.06 174 ALA A C 1
ATOM 1327 O O . ALA A 1 174 ? 9.470 -4.565 -24.893 1.00 97.06 174 ALA A O 1
ATOM 1328 N N . ARG A 1 175 ? 9.685 -5.266 -27.005 1.00 94.38 175 ARG A N 1
ATOM 1329 C CA . ARG A 1 175 ? 11.043 -5.804 -26.898 1.00 94.38 175 ARG A CA 1
ATOM 1330 C C . ARG A 1 175 ? 11.934 -5.147 -27.941 1.00 94.38 175 ARG A C 1
ATOM 1332 O O . ARG A 1 175 ? 11.470 -4.412 -28.809 1.00 94.38 175 ARG A O 1
ATOM 1339 N N . LEU A 1 176 ? 13.224 -5.471 -27.905 1.00 94.94 176 LEU A N 1
ATOM 1340 C CA . LEU A 1 176 ? 14.188 -4.953 -28.873 1.00 94.94 176 LEU A CA 1
ATOM 1341 C C . LEU A 1 176 ? 13.783 -5.226 -30.334 1.00 94.94 176 LEU A C 1
ATOM 1343 O O . LEU A 1 176 ? 13.938 -4.347 -31.175 1.00 94.94 176 LEU A O 1
ATOM 1347 N N . ARG A 1 177 ? 13.206 -6.405 -30.611 1.00 93.12 177 ARG A N 1
ATOM 1348 C CA . ARG A 1 177 ? 12.629 -6.778 -31.915 1.00 93.12 177 ARG A CA 1
ATOM 1349 C C . ARG A 1 177 ? 11.656 -5.725 -32.449 1.00 93.12 177 ARG A C 1
ATOM 1351 O O . ARG A 1 177 ? 11.659 -5.459 -33.640 1.00 93.12 177 ARG A O 1
ATOM 1358 N N . ASP A 1 178 ? 10.857 -5.113 -31.584 1.00 94.25 178 ASP A N 1
ATOM 1359 C CA . ASP A 1 178 ? 9.852 -4.140 -32.001 1.00 94.25 178 ASP A CA 1
ATOM 1360 C C . ASP A 1 178 ? 10.476 -2.793 -32.388 1.00 94.25 178 ASP A C 1
ATOM 1362 O O . ASP A 1 178 ? 9.818 -1.975 -33.021 1.00 94.25 178 ASP A O 1
ATOM 1366 N N . LEU A 1 179 ? 11.724 -2.523 -32.006 1.00 95.12 179 LEU A N 1
ATOM 1367 C CA . LEU A 1 179 ? 12.412 -1.264 -32.312 1.00 95.12 179 LEU A CA 1
ATOM 1368 C C . LEU A 1 179 ? 13.207 -1.308 -33.619 1.00 95.12 179 LEU A C 1
ATOM 1370 O O . LEU A 1 179 ? 13.722 -0.276 -34.043 1.00 95.12 179 LEU A O 1
ATOM 1374 N N . VAL A 1 180 ? 13.359 -2.489 -34.219 1.00 93.88 180 VAL A N 1
ATOM 1375 C CA . VAL A 1 180 ? 14.249 -2.713 -35.360 1.00 93.88 180 VAL A CA 1
ATOM 1376 C C . VAL A 1 180 ? 13.515 -3.419 -36.491 1.00 93.88 180 VAL A C 1
ATOM 1378 O O . VAL A 1 180 ? 12.714 -4.324 -36.267 1.00 93.88 180 VAL A O 1
ATOM 1381 N N . GLU A 1 181 ? 13.821 -3.038 -37.724 1.00 89.19 181 GLU A N 1
ATOM 1382 C CA . GLU A 1 181 ? 13.262 -3.678 -38.912 1.00 89.19 181 GLU A CA 1
ATOM 1383 C C . GLU A 1 181 ? 14.129 -4.873 -39.316 1.00 89.19 181 GLU A C 1
ATOM 1385 O O . GLU A 1 181 ? 15.270 -4.718 -39.747 1.00 89.19 181 GLU A O 1
ATOM 1390 N N . ILE A 1 182 ? 13.597 -6.085 -39.142 1.00 88.81 182 ILE A N 1
ATOM 1391 C CA . ILE A 1 182 ? 14.218 -7.330 -39.614 1.00 88.81 182 ILE A CA 1
ATOM 1392 C C . ILE A 1 182 ? 13.117 -8.217 -40.202 1.00 88.81 182 ILE A C 1
ATOM 1394 O O . ILE A 1 182 ? 12.041 -8.334 -39.612 1.00 88.81 182 ILE A O 1
ATOM 1398 N N . ASP A 1 183 ? 13.394 -8.879 -41.321 1.00 90.75 183 ASP A N 1
ATOM 1399 C CA . ASP A 1 183 ? 12.467 -9.821 -41.954 1.00 90.75 183 ASP A CA 1
ATOM 1400 C C . ASP A 1 183 ? 12.349 -11.121 -41.140 1.00 90.75 183 ASP A C 1
ATOM 1402 O O . ASP A 1 183 ? 13.167 -12.030 -41.244 1.00 90.75 183 ASP A O 1
ATOM 1406 N N . LEU A 1 184 ? 11.362 -11.157 -40.246 1.00 89.44 184 LEU A N 1
ATOM 1407 C CA . LEU A 1 184 ? 10.941 -12.324 -39.467 1.00 89.44 184 LEU A CA 1
ATOM 1408 C C . LEU A 1 184 ? 9.432 -12.193 -39.202 1.00 89.44 184 LEU A C 1
ATOM 1410 O O . LEU A 1 184 ? 8.891 -11.084 -39.298 1.00 89.44 184 LEU A O 1
ATOM 1414 N N . PRO A 1 185 ? 8.752 -13.269 -38.776 1.00 86.25 185 PRO A N 1
ATOM 1415 C CA . PRO A 1 185 ? 7.404 -13.168 -38.231 1.00 86.25 185 PRO A CA 1
ATOM 1416 C C . PRO A 1 185 ? 7.306 -12.143 -37.085 1.00 86.25 185 PRO A C 1
ATOM 1418 O O . PRO A 1 185 ? 8.298 -11.817 -36.422 1.00 86.25 185 PRO A O 1
ATOM 1421 N N . LYS A 1 186 ? 6.106 -11.590 -36.871 1.00 80.12 186 LYS A N 1
ATOM 1422 C CA . LYS A 1 186 ? 5.843 -10.696 -35.729 1.00 80.12 186 LYS A CA 1
ATOM 1423 C C . LYS A 1 186 ? 5.865 -11.477 -34.420 1.00 80.12 186 LYS A C 1
ATOM 1425 O O . LYS A 1 186 ? 6.585 -11.099 -33.500 1.00 80.12 186 LYS A O 1
ATOM 1430 N N . ASP A 1 187 ? 5.135 -12.585 -34.391 1.00 84.56 187 ASP A N 1
ATOM 1431 C CA . ASP A 1 187 ? 5.094 -13.495 -33.257 1.00 84.56 187 ASP A CA 1
ATOM 1432 C C . ASP A 1 187 ? 6.246 -14.490 -33.379 1.00 84.56 187 ASP A C 1
ATOM 1434 O O . ASP A 1 187 ? 6.385 -15.195 -34.380 1.00 84.56 187 ASP A O 1
ATOM 1438 N N . LEU A 1 188 ? 7.118 -14.492 -32.376 1.00 89.94 188 LEU A N 1
ATOM 1439 C CA . LEU A 1 188 ? 8.292 -15.353 -32.327 1.00 89.94 188 LEU A CA 1
ATOM 1440 C C . LEU A 1 188 ? 8.143 -16.324 -31.165 1.00 89.94 188 LEU A C 1
ATOM 1442 O O . LEU A 1 188 ? 7.738 -15.930 -30.078 1.00 89.94 188 LEU A O 1
ATOM 1446 N N . GLU A 1 189 ? 8.523 -17.574 -31.390 1.00 94.06 189 GLU A N 1
ATOM 1447 C CA . GLU A 1 189 ? 8.726 -18.547 -30.320 1.00 94.06 189 GLU A CA 1
ATOM 1448 C C . GLU A 1 189 ? 10.140 -18.419 -29.736 1.00 94.06 189 GLU A C 1
ATOM 1450 O O . GLU A 1 189 ? 11.025 -17.801 -30.341 1.00 94.06 189 GLU A O 1
ATOM 1455 N N . GLU A 1 190 ? 10.373 -19.051 -28.581 1.00 96.38 190 GLU A N 1
ATOM 1456 C CA . GLU A 1 190 ? 11.644 -18.997 -27.846 1.00 96.38 190 GLU A CA 1
ATOM 1457 C C . GLU A 1 190 ? 12.857 -19.255 -28.748 1.00 96.38 190 GLU A C 1
ATOM 1459 O O . GLU A 1 190 ? 13.778 -18.440 -28.802 1.00 96.38 190 GLU A O 1
ATOM 1464 N N . MET A 1 191 ? 12.849 -20.368 -29.487 1.00 96.56 191 MET A N 1
ATOM 1465 C CA . MET A 1 191 ? 13.997 -20.793 -30.290 1.00 96.56 191 MET A CA 1
ATOM 1466 C C . MET A 1 191 ? 14.336 -19.771 -31.381 1.00 96.56 191 MET A C 1
ATOM 1468 O O . MET A 1 191 ? 15.500 -19.405 -31.551 1.00 96.56 191 MET A O 1
ATOM 1472 N N . THR A 1 192 ? 13.321 -19.258 -32.078 1.00 95.25 192 THR A N 1
ATOM 1473 C CA . THR A 1 192 ? 13.488 -18.273 -33.154 1.00 95.25 192 THR A CA 1
ATOM 1474 C C . THR A 1 192 ? 13.920 -16.914 -32.610 1.00 95.25 192 THR A C 1
ATOM 1476 O O . THR A 1 192 ? 14.774 -16.257 -33.213 1.00 95.25 192 THR A O 1
ATOM 1479 N N . TYR A 1 193 ? 13.374 -16.491 -31.466 1.00 95.69 193 TYR A N 1
ATOM 1480 C CA . TYR A 1 193 ? 13.771 -15.249 -30.805 1.00 95.69 193 TYR A CA 1
ATOM 1481 C C . TYR A 1 193 ? 15.230 -15.304 -30.344 1.00 95.69 193 TYR A C 1
ATOM 1483 O O . TYR A 1 193 ? 16.012 -14.409 -30.665 1.00 95.69 193 TYR A O 1
ATOM 1491 N N . VAL A 1 194 ? 15.613 -16.374 -29.640 1.00 96.94 194 VAL A N 1
ATOM 1492 C CA . VAL A 1 194 ? 16.972 -16.566 -29.113 1.00 96.94 194 VAL A CA 1
ATOM 1493 C C . VAL A 1 194 ? 17.988 -16.666 -30.251 1.00 96.94 194 VAL A C 1
ATOM 1495 O O . VAL A 1 194 ? 19.011 -15.985 -30.207 1.00 96.94 194 VAL A O 1
ATOM 1498 N N . ALA A 1 195 ? 17.687 -17.412 -31.319 1.00 96.56 195 ALA A N 1
ATOM 1499 C CA . ALA A 1 195 ? 18.560 -17.511 -32.493 1.00 96.56 195 ALA A CA 1
ATOM 1500 C C . ALA A 1 195 ? 18.821 -16.151 -33.173 1.00 96.56 195 ALA A C 1
ATOM 1502 O O . ALA A 1 195 ? 19.861 -15.960 -33.803 1.00 96.56 195 ALA A O 1
ATOM 1503 N N . ASN A 1 196 ? 17.903 -15.190 -33.026 1.00 96.94 196 ASN A N 1
ATOM 1504 C CA . ASN A 1 196 ? 17.996 -13.863 -33.634 1.00 96.94 196 ASN A CA 1
ATOM 1505 C C . ASN A 1 196 ? 18.382 -12.741 -32.660 1.00 96.94 196 ASN A C 1
ATOM 1507 O O . ASN A 1 196 ? 18.504 -11.591 -33.087 1.00 96.94 196 ASN A O 1
ATOM 1511 N N . ALA A 1 197 ? 18.656 -13.038 -31.388 1.00 96.88 197 ALA A N 1
ATOM 1512 C CA . ALA A 1 197 ? 18.985 -12.027 -30.382 1.00 96.88 197 ALA A CA 1
ATOM 1513 C C . ALA A 1 197 ? 20.168 -11.126 -30.793 1.00 96.88 197 ALA A C 1
ATOM 1515 O O . ALA A 1 197 ? 20.088 -9.896 -30.722 1.00 96.88 197 ALA A O 1
ATOM 1516 N N . SER A 1 198 ? 21.240 -11.726 -31.321 1.00 96.50 198 SER A N 1
ATOM 1517 C CA . SER A 1 198 ? 22.398 -10.989 -31.852 1.00 96.50 198 SER A CA 1
ATOM 1518 C C . SER A 1 198 ? 22.055 -10.146 -33.088 1.00 96.50 198 SER A C 1
ATOM 1520 O O . SER A 1 198 ? 22.604 -9.056 -33.257 1.00 96.50 198 SER A O 1
ATOM 1522 N N . ASN A 1 199 ? 21.127 -10.604 -33.936 1.00 96.69 199 ASN A N 1
ATOM 1523 C CA . ASN A 1 199 ? 20.664 -9.837 -35.095 1.00 96.69 199 ASN A CA 1
ATOM 1524 C C . ASN A 1 199 ? 19.881 -8.596 -34.657 1.00 96.69 199 ASN A C 1
ATOM 1526 O O . ASN A 1 199 ? 20.124 -7.520 -35.202 1.00 96.69 199 ASN A O 1
ATOM 1530 N N . PHE A 1 200 ? 19.026 -8.711 -33.634 1.00 97.19 200 PHE A N 1
ATOM 1531 C CA . PHE A 1 200 ? 18.309 -7.567 -33.060 1.00 97.19 200 PHE A CA 1
ATOM 1532 C C . PHE A 1 200 ? 19.269 -6.520 -32.487 1.00 97.19 200 PHE A C 1
ATOM 1534 O O . PHE A 1 200 ? 19.148 -5.339 -32.811 1.00 97.19 200 PHE A O 1
ATOM 1541 N N . ARG A 1 201 ? 20.272 -6.948 -31.703 1.00 97.38 201 ARG A N 1
ATOM 1542 C CA . ARG A 1 201 ? 21.330 -6.058 -31.188 1.00 97.38 201 ARG A CA 1
ATOM 1543 C C . ARG A 1 201 ? 22.073 -5.348 -32.312 1.00 97.38 201 ARG A C 1
ATOM 1545 O O . ARG A 1 201 ? 22.230 -4.131 -32.276 1.00 97.38 201 ARG A O 1
ATOM 1552 N N . ARG A 1 202 ? 22.513 -6.097 -33.324 1.00 96.62 202 ARG A N 1
ATOM 1553 C CA . ARG A 1 202 ? 23.252 -5.538 -34.461 1.00 96.62 202 ARG A CA 1
ATOM 1554 C C . ARG A 1 202 ? 22.416 -4.527 -35.242 1.00 96.62 202 ARG A C 1
ATOM 1556 O O . ARG A 1 202 ? 22.930 -3.465 -35.573 1.00 96.62 202 ARG A O 1
ATOM 1563 N N . ALA A 1 203 ? 21.145 -4.830 -35.501 1.00 97.19 203 ALA A N 1
ATOM 1564 C CA . ALA A 1 203 ? 20.239 -3.909 -36.181 1.00 97.19 203 ALA A CA 1
ATOM 1565 C C . ALA A 1 203 ? 20.052 -2.611 -35.381 1.00 97.19 203 ALA A C 1
ATOM 1567 O O . ALA A 1 203 ? 20.182 -1.530 -35.945 1.00 97.19 203 ALA A O 1
ATOM 1568 N N . LEU A 1 204 ? 19.855 -2.701 -34.060 1.00 97.31 204 LEU A N 1
ATOM 1569 C CA . LEU A 1 204 ? 19.756 -1.519 -33.200 1.00 97.31 204 LEU A CA 1
ATOM 1570 C C . LEU A 1 204 ? 21.007 -0.641 -33.317 1.00 97.31 204 LEU A C 1
ATOM 1572 O O . LEU A 1 204 ? 20.909 0.566 -33.538 1.00 97.31 204 LEU A O 1
ATOM 1576 N N . LEU A 1 205 ? 22.186 -1.243 -33.154 1.00 96.19 205 LEU A N 1
ATOM 1577 C CA . LEU A 1 205 ? 23.435 -0.490 -33.131 1.00 96.19 205 LEU A CA 1
ATOM 1578 C C . LEU A 1 205 ? 23.754 0.122 -34.495 1.00 96.19 205 LEU A C 1
ATOM 1580 O O . LEU A 1 205 ? 24.161 1.280 -34.538 1.00 96.19 205 LEU A O 1
ATOM 1584 N N . ASN A 1 206 ? 23.529 -0.599 -35.591 1.00 95.44 206 ASN A N 1
ATOM 1585 C CA . ASN A 1 206 ? 23.788 -0.078 -36.932 1.00 95.44 206 ASN A CA 1
ATOM 1586 C C . ASN A 1 206 ? 22.869 1.095 -37.290 1.00 95.44 206 ASN A C 1
ATOM 1588 O O . ASN A 1 206 ? 23.313 2.030 -37.949 1.00 95.44 206 ASN A O 1
ATOM 1592 N N . THR A 1 207 ? 21.609 1.056 -36.853 1.00 95.94 207 THR A N 1
ATOM 1593 C CA . THR A 1 207 ? 20.614 2.069 -37.225 1.00 95.94 207 THR A CA 1
ATOM 1594 C C . THR A 1 207 ? 20.644 3.295 -36.313 1.00 95.94 207 THR A C 1
ATOM 1596 O O . THR A 1 207 ? 20.436 4.410 -36.785 1.00 95.94 207 THR A O 1
ATOM 1599 N N . PHE A 1 208 ? 20.899 3.124 -35.010 1.00 96.31 208 PHE A N 1
ATOM 1600 C CA . PHE A 1 208 ? 20.653 4.184 -34.021 1.00 96.31 208 PHE A CA 1
ATOM 1601 C C . PHE A 1 208 ? 21.887 4.662 -33.244 1.00 96.31 208 PHE A C 1
ATOM 1603 O O . PHE A 1 208 ? 21.776 5.619 -32.464 1.00 96.31 208 PHE A O 1
ATOM 1610 N N . SER A 1 209 ? 23.057 4.036 -33.429 1.00 94.31 209 SER A N 1
ATOM 1611 C CA . SER A 1 209 ? 24.294 4.517 -32.796 1.00 94.31 209 SER A CA 1
ATOM 1612 C C . SER A 1 209 ? 24.747 5.841 -33.400 1.00 94.31 209 SER A C 1
ATOM 1614 O O . SER A 1 209 ? 24.610 6.083 -34.597 1.00 94.31 209 SER A O 1
ATOM 1616 N N . LYS A 1 210 ? 25.344 6.698 -32.569 1.00 89.38 210 LYS A N 1
ATOM 1617 C CA . LYS A 1 210 ? 25.954 7.950 -33.026 1.00 89.38 210 LYS A CA 1
ATOM 1618 C C . LYS A 1 210 ? 27.378 7.683 -33.535 1.00 89.38 210 LYS A C 1
ATOM 1620 O O . LYS A 1 210 ? 28.187 7.160 -32.763 1.00 89.38 210 LYS A O 1
ATOM 1625 N N . PRO A 1 211 ? 27.721 8.049 -34.783 1.00 88.38 211 PRO A N 1
ATOM 1626 C CA . PRO A 1 211 ? 29.106 8.023 -35.242 1.00 88.38 211 PRO A CA 1
ATOM 1627 C C . PRO A 1 211 ? 29.992 8.885 -34.336 1.00 88.38 211 PRO A C 1
ATOM 1629 O O . PRO A 1 211 ? 29.598 9.985 -33.957 1.00 88.38 211 PRO A O 1
ATOM 1632 N N . GLY A 1 212 ? 31.177 8.386 -33.978 1.00 86.06 212 GLY A N 1
ATOM 1633 C CA . GLY A 1 212 ? 32.119 9.121 -33.125 1.00 86.06 212 GLY A CA 1
ATOM 1634 C C . GLY A 1 212 ? 31.719 9.220 -31.649 1.00 86.06 212 GLY A C 1
ATOM 1635 O O . GLY A 1 212 ? 32.227 10.094 -30.957 1.00 86.06 212 GLY A O 1
ATOM 1636 N N . TRP A 1 213 ? 30.824 8.353 -31.156 1.00 91.62 213 TRP A N 1
ATOM 1637 C CA . TRP A 1 213 ? 30.439 8.329 -29.741 1.00 91.62 213 TRP A CA 1
ATOM 1638 C C . TRP A 1 213 ? 31.666 8.302 -28.812 1.00 91.62 213 TRP A C 1
ATOM 1640 O O . TRP A 1 213 ? 32.527 7.427 -28.934 1.00 91.62 213 TRP A O 1
ATOM 1650 N N . SER A 1 214 ? 31.718 9.241 -27.862 1.00 90.69 214 SER A N 1
ATOM 1651 C CA . SER A 1 214 ? 32.788 9.371 -26.874 1.00 90.69 214 SER A CA 1
ATOM 1652 C C . SER A 1 214 ? 32.219 9.583 -25.476 1.00 90.69 214 SER A C 1
ATOM 1654 O O . SER A 1 214 ? 31.321 10.398 -25.260 1.00 90.69 214 SER A O 1
ATOM 1656 N N . TRP A 1 215 ? 32.795 8.886 -24.495 1.00 89.19 215 TRP A N 1
ATOM 1657 C CA . TRP A 1 215 ? 32.450 9.088 -23.089 1.00 89.19 215 TRP A CA 1
ATOM 1658 C C . TRP A 1 215 ? 32.746 10.519 -22.614 1.00 89.19 215 TRP A C 1
ATOM 1660 O O . TRP A 1 215 ? 32.019 11.033 -21.766 1.00 89.19 215 TRP A O 1
ATOM 1670 N N . ASP A 1 216 ? 33.782 11.170 -23.153 1.00 89.31 216 ASP A N 1
ATOM 1671 C CA . ASP A 1 216 ? 34.162 12.527 -22.741 1.00 89.31 216 ASP A CA 1
ATOM 1672 C C . ASP A 1 216 ? 33.112 13.586 -23.084 1.00 89.31 216 ASP A C 1
ATOM 1674 O O . ASP A 1 216 ? 32.955 14.547 -22.326 1.00 89.31 216 ASP A O 1
ATOM 1678 N N . ASP A 1 217 ? 32.346 13.356 -24.149 1.00 86.88 217 ASP A N 1
ATOM 1679 C CA . ASP A 1 217 ? 31.225 14.209 -24.536 1.00 86.88 217 ASP A CA 1
ATOM 1680 C C . ASP A 1 217 ? 29.975 13.858 -23.720 1.00 86.88 217 ASP A C 1
ATOM 1682 O O . ASP A 1 217 ? 29.295 14.730 -23.182 1.00 86.88 217 ASP A O 1
ATOM 1686 N N . VAL A 1 218 ? 29.690 12.559 -23.561 1.00 86.31 218 VAL A N 1
ATOM 1687 C CA . VAL A 1 218 ? 28.504 12.070 -22.836 1.00 86.31 218 VAL A CA 1
ATOM 1688 C C . VAL A 1 218 ? 28.525 12.477 -21.365 1.00 86.31 218 VAL A C 1
ATOM 1690 O O . VAL A 1 218 ? 27.488 12.858 -20.821 1.00 86.31 218 VAL A O 1
ATOM 1693 N N . ARG A 1 219 ? 29.695 12.450 -20.717 1.00 89.06 219 ARG A N 1
ATOM 1694 C CA . ARG A 1 219 ? 29.832 12.812 -19.297 1.00 89.06 219 ARG A CA 1
ATOM 1695 C C . ARG A 1 219 ? 29.577 14.290 -18.999 1.00 89.06 219 ARG A C 1
ATOM 1697 O O . ARG A 1 219 ? 29.472 14.637 -17.829 1.00 89.06 219 ARG A O 1
ATOM 1704 N N . GLN A 1 220 ? 29.475 15.150 -20.015 1.00 87.81 220 GLN A N 1
ATOM 1705 C CA . GLN A 1 220 ? 29.080 16.551 -19.823 1.00 87.81 220 GLN A CA 1
ATOM 1706 C C . GLN A 1 220 ? 27.577 16.698 -19.536 1.00 87.81 220 GLN A C 1
ATOM 1708 O O . GLN A 1 220 ? 27.141 17.749 -19.083 1.00 87.81 220 GLN A O 1
ATOM 1713 N N . SER A 1 221 ? 26.770 15.663 -19.801 1.00 86.06 221 SER A N 1
ATOM 1714 C CA . SER A 1 221 ? 25.343 15.655 -19.478 1.00 86.06 221 SER A CA 1
ATOM 1715 C C . SER A 1 221 ? 25.100 15.137 -18.061 1.00 86.06 221 SER A C 1
ATOM 1717 O O . SER A 1 221 ? 25.463 14.001 -17.740 1.00 86.06 221 SER A O 1
ATOM 1719 N N . ASP A 1 222 ? 24.400 15.924 -17.242 1.00 83.50 222 ASP A N 1
ATOM 1720 C CA . ASP A 1 222 ? 24.046 15.550 -15.866 1.00 83.50 222 ASP A CA 1
ATOM 1721 C C . ASP A 1 222 ? 23.228 14.253 -15.804 1.00 83.50 222 ASP A C 1
ATOM 1723 O O . ASP A 1 222 ? 23.560 13.337 -15.049 1.00 83.50 222 ASP A O 1
ATOM 1727 N N . ASP A 1 223 ? 22.210 14.121 -16.660 1.00 83.44 223 ASP A N 1
ATOM 1728 C CA . ASP A 1 223 ? 21.381 12.915 -16.782 1.00 83.44 223 ASP A CA 1
ATOM 1729 C C . ASP A 1 223 ? 22.213 11.658 -17.084 1.00 83.44 223 ASP A C 1
ATOM 1731 O O . ASP A 1 223 ? 21.983 10.583 -16.514 1.00 83.44 223 ASP A O 1
ATOM 1735 N N . GLN A 1 224 ? 23.190 11.782 -17.983 1.00 87.56 224 GLN A N 1
ATOM 1736 C CA . GLN A 1 224 ? 24.052 10.668 -18.376 1.00 87.56 224 GLN A CA 1
ATOM 1737 C C . GLN A 1 224 ? 25.055 10.329 -17.270 1.00 87.56 224 GLN A C 1
ATOM 1739 O O . GLN A 1 224 ? 25.282 9.154 -16.979 1.00 87.56 224 GLN A O 1
ATOM 1744 N N . CYS A 1 225 ? 25.596 11.335 -16.582 1.00 86.50 225 CYS A N 1
ATOM 1745 C CA . CYS A 1 225 ? 26.452 11.145 -15.414 1.00 86.50 225 CYS A CA 1
ATOM 1746 C C . CYS A 1 225 ? 25.719 10.458 -14.256 1.00 86.50 225 CYS A C 1
ATOM 1748 O O . CYS A 1 225 ? 26.272 9.543 -13.639 1.00 86.50 225 CYS A O 1
ATOM 1750 N N . MET A 1 226 ? 24.474 10.847 -13.969 1.00 85.56 226 MET A N 1
ATOM 1751 C CA . MET A 1 226 ? 23.641 10.179 -12.963 1.00 85.56 226 MET A CA 1
ATOM 1752 C C . MET A 1 226 ? 23.385 8.715 -13.332 1.00 85.56 226 MET A C 1
ATOM 1754 O O . MET A 1 226 ? 23.539 7.831 -12.486 1.00 85.56 226 MET A O 1
ATOM 1758 N N . THR A 1 227 ? 23.070 8.448 -14.602 1.00 87.31 227 THR A N 1
ATOM 1759 C CA . THR A 1 227 ? 22.855 7.084 -15.112 1.00 87.31 227 THR A CA 1
ATOM 1760 C C . THR A 1 227 ? 24.126 6.236 -14.976 1.00 87.31 227 THR A C 1
ATOM 1762 O O . THR A 1 227 ? 24.082 5.153 -14.393 1.00 87.31 227 THR A O 1
ATOM 1765 N N . TYR A 1 228 ? 25.282 6.759 -15.399 1.00 91.19 228 TYR A N 1
ATOM 1766 C CA . TYR A 1 228 ? 26.578 6.085 -15.275 1.00 91.19 228 TYR A CA 1
ATOM 1767 C C . TYR A 1 228 ? 26.955 5.780 -13.819 1.00 91.19 228 TYR A C 1
ATOM 1769 O O . TYR A 1 228 ? 27.375 4.667 -13.507 1.00 91.19 228 TYR A O 1
ATOM 1777 N N . ARG A 1 229 ? 26.773 6.735 -12.897 1.00 88.31 229 ARG A N 1
ATOM 1778 C CA . ARG A 1 229 ? 27.012 6.509 -11.458 1.00 88.31 229 ARG A CA 1
ATOM 1779 C C . ARG A 1 229 ? 26.108 5.405 -10.909 1.00 88.31 229 ARG A C 1
ATOM 1781 O O . ARG A 1 229 ? 26.569 4.578 -10.123 1.00 88.31 229 ARG A O 1
ATOM 1788 N N . GLY A 1 230 ? 24.853 5.364 -11.361 1.00 86.31 230 GLY A N 1
ATOM 1789 C CA . GLY A 1 230 ? 23.937 4.258 -11.098 1.00 86.31 230 GLY A CA 1
ATOM 1790 C C . GLY A 1 230 ? 24.507 2.920 -11.573 1.00 86.31 230 GLY A C 1
ATOM 1791 O O . GLY A 1 230 ? 24.584 1.989 -10.773 1.00 86.31 230 GLY A O 1
ATOM 1792 N N . TYR A 1 231 ? 24.982 2.854 -12.823 1.00 91.38 231 TYR A N 1
ATOM 1793 C CA . TYR A 1 231 ? 25.584 1.654 -13.424 1.00 91.38 231 TYR A CA 1
ATOM 1794 C C . TYR A 1 231 ? 26.755 1.131 -12.602 1.00 91.38 231 TYR A C 1
ATOM 1796 O O . TYR A 1 231 ? 26.759 -0.033 -12.206 1.00 91.38 231 TYR A O 1
ATOM 1804 N N . ILE A 1 232 ? 27.711 1.997 -12.265 1.00 91.00 232 ILE A N 1
ATOM 1805 C CA . ILE A 1 232 ? 28.866 1.615 -11.445 1.00 91.00 232 ILE A CA 1
ATOM 1806 C C . ILE A 1 232 ? 28.424 1.007 -10.108 1.00 91.00 232 ILE A C 1
ATOM 1808 O O . ILE A 1 232 ? 28.970 -0.016 -9.691 1.00 91.00 232 ILE A O 1
ATOM 1812 N N . LYS A 1 233 ? 27.416 1.599 -9.454 1.00 86.12 233 LYS A N 1
ATOM 1813 C CA . LYS A 1 233 ? 26.934 1.142 -8.147 1.00 86.12 233 LYS A CA 1
ATOM 1814 C C . LYS A 1 233 ? 26.343 -0.268 -8.205 1.00 86.12 233 LYS A C 1
ATOM 1816 O O . LYS A 1 233 ? 26.680 -1.084 -7.351 1.00 86.12 233 LYS A O 1
ATOM 1821 N N . PHE A 1 234 ? 25.475 -0.574 -9.173 1.00 85.75 234 PHE A N 1
ATOM 1822 C CA . PHE A 1 234 ? 24.839 -1.899 -9.213 1.00 85.75 234 PHE A CA 1
ATOM 1823 C C . PHE A 1 234 ? 25.728 -2.981 -9.831 1.00 85.75 234 PHE A C 1
ATOM 1825 O O . PHE A 1 234 ? 25.757 -4.097 -9.300 1.00 85.75 234 PHE A O 1
ATOM 1832 N N . LEU A 1 235 ? 26.513 -2.646 -10.865 1.00 92.00 235 LEU A N 1
ATOM 1833 C CA . LEU A 1 235 ? 27.390 -3.601 -11.554 1.00 92.00 235 LEU A CA 1
ATOM 1834 C C . LEU A 1 235 ? 28.406 -4.229 -10.607 1.00 92.00 235 LEU A C 1
ATOM 1836 O O . LEU A 1 235 ? 28.761 -5.392 -10.774 1.00 92.00 235 LEU A O 1
ATOM 1840 N N . GLN A 1 236 ? 28.839 -3.480 -9.590 1.00 89.81 236 GLN A N 1
ATOM 1841 C CA . GLN A 1 236 ? 29.794 -3.971 -8.609 1.00 89.81 236 GLN A CA 1
ATOM 1842 C C . GLN A 1 236 ? 29.323 -5.236 -7.889 1.00 89.81 236 GLN A C 1
ATOM 1844 O O . GLN A 1 236 ? 30.152 -6.101 -7.614 1.00 89.81 236 GLN A O 1
ATOM 1849 N N . THR A 1 237 ? 28.025 -5.351 -7.608 1.00 88.75 237 THR A N 1
ATOM 1850 C CA . THR A 1 237 ? 27.451 -6.541 -6.960 1.00 88.75 237 THR A CA 1
ATOM 1851 C C . THR A 1 237 ? 26.870 -7.519 -7.985 1.00 88.75 237 THR A C 1
ATOM 1853 O O . THR A 1 237 ? 26.932 -8.723 -7.769 1.00 88.75 237 THR A O 1
ATOM 1856 N N . ASP A 1 238 ? 26.340 -7.045 -9.120 1.00 90.81 238 ASP A N 1
ATOM 1857 C CA . ASP A 1 238 ? 25.796 -7.936 -10.162 1.00 90.81 238 ASP A CA 1
ATOM 1858 C C . ASP A 1 238 ? 26.858 -8.855 -10.759 1.00 90.81 238 ASP A C 1
ATOM 1860 O O . ASP A 1 238 ? 26.627 -10.047 -10.933 1.00 90.81 238 ASP A O 1
ATOM 1864 N N . LEU A 1 239 ? 28.037 -8.311 -11.050 1.00 93.06 239 LEU A N 1
ATOM 1865 C CA . LEU A 1 239 ? 29.084 -9.037 -11.759 1.00 93.06 239 LEU A CA 1
ATOM 1866 C C . LEU A 1 239 ? 30.008 -9.836 -10.839 1.00 93.06 239 LEU A C 1
ATOM 1868 O O . LEU A 1 239 ? 30.941 -10.468 -11.328 1.00 93.06 239 LEU A O 1
ATOM 1872 N N . GLU A 1 240 ? 29.757 -9.841 -9.530 1.00 89.81 240 GLU A N 1
ATOM 1873 C CA . GLU A 1 240 ? 30.622 -10.513 -8.559 1.00 89.81 240 GLU A CA 1
ATOM 1874 C C . GLU A 1 240 ? 30.640 -12.029 -8.782 1.00 89.81 240 GLU A C 1
ATOM 1876 O O . GLU A 1 240 ? 31.697 -12.652 -8.730 1.00 89.81 240 GLU A O 1
ATOM 1881 N N . THR A 1 241 ? 29.489 -12.618 -9.107 1.00 88.19 241 THR A N 1
ATOM 1882 C CA . THR A 1 241 ? 29.376 -14.052 -9.408 1.00 88.19 241 THR A CA 1
ATOM 1883 C C . THR A 1 241 ? 29.747 -14.383 -10.854 1.00 88.19 241 THR A C 1
ATOM 1885 O O . THR A 1 241 ? 30.133 -15.512 -11.145 1.00 88.19 241 THR A O 1
ATOM 1888 N N . VAL A 1 242 ? 29.662 -13.404 -11.760 1.00 90.56 242 VAL A N 1
ATOM 1889 C CA . VAL A 1 242 ? 29.998 -13.560 -13.186 1.00 90.56 242 VAL A CA 1
ATOM 1890 C C . VAL A 1 242 ? 31.513 -13.486 -13.408 1.00 90.56 242 VAL A C 1
ATOM 1892 O O . VAL A 1 242 ? 32.085 -14.261 -14.174 1.00 90.56 242 VAL A O 1
ATOM 1895 N N . TYR A 1 243 ? 32.180 -12.560 -12.719 1.00 91.69 243 TYR A N 1
ATOM 1896 C CA . TYR A 1 243 ? 33.610 -12.287 -12.823 1.00 91.69 243 TYR A CA 1
ATOM 1897 C C . TYR A 1 243 ? 34.244 -12.216 -11.424 1.00 91.69 243 TYR A C 1
ATOM 1899 O O . TYR A 1 243 ? 34.685 -11.136 -11.014 1.00 91.69 243 TYR A O 1
ATOM 1907 N N . PRO A 1 244 ? 34.333 -13.348 -10.699 1.00 89.00 244 PRO A N 1
ATOM 1908 C CA . PRO A 1 244 ? 34.794 -13.368 -9.314 1.00 89.00 244 PRO A CA 1
ATOM 1909 C C . PRO A 1 244 ? 36.196 -12.776 -9.156 1.00 89.00 244 PRO A C 1
ATOM 1911 O O . PRO A 1 244 ? 37.046 -12.871 -10.046 1.00 89.00 244 PRO A O 1
ATOM 1914 N N . VAL A 1 245 ? 36.430 -12.127 -8.016 1.00 89.38 245 VAL A N 1
ATOM 1915 C CA . VAL A 1 245 ? 37.761 -11.652 -7.630 1.00 89.38 245 VAL A CA 1
ATOM 1916 C C . VAL A 1 245 ? 38.564 -12.852 -7.141 1.00 89.38 245 VAL A C 1
ATOM 1918 O O . VAL A 1 245 ? 38.201 -13.484 -6.154 1.00 89.38 245 VAL A O 1
ATOM 1921 N N . ASP A 1 246 ? 39.657 -13.142 -7.833 1.00 91.31 246 ASP A N 1
ATOM 1922 C CA . ASP A 1 246 ? 40.549 -14.269 -7.575 1.00 91.31 246 ASP A CA 1
ATOM 1923 C C . ASP A 1 246 ? 42.009 -13.861 -7.855 1.00 91.31 246 ASP A C 1
ATOM 1925 O O . ASP A 1 246 ? 42.307 -12.688 -8.116 1.00 91.31 246 ASP A O 1
ATOM 1929 N N . GLU A 1 247 ? 42.935 -14.820 -7.813 1.00 88.25 247 GLU A N 1
ATOM 1930 C CA . GLU A 1 247 ? 44.361 -14.592 -8.090 1.00 88.25 247 GLU A CA 1
ATOM 1931 C C . GLU A 1 247 ? 44.617 -14.002 -9.494 1.00 88.25 247 GLU A C 1
ATOM 1933 O O .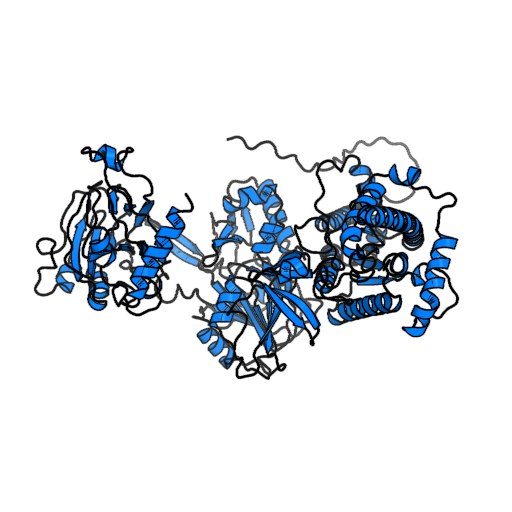 GLU A 1 247 ? 45.551 -13.222 -9.686 1.00 88.25 247 GLU A O 1
ATOM 1938 N N . ASN A 1 248 ? 43.745 -14.284 -10.470 1.00 88.12 248 ASN A N 1
ATOM 1939 C CA . ASN A 1 248 ? 43.838 -13.812 -11.857 1.00 88.12 248 ASN A CA 1
ATOM 1940 C C . ASN A 1 248 ? 43.081 -12.487 -12.104 1.00 88.12 248 ASN A C 1
ATOM 1942 O O . ASN A 1 248 ? 43.277 -11.808 -13.134 1.00 88.12 248 ASN A O 1
ATOM 1946 N N . ARG A 1 249 ? 42.212 -12.087 -11.167 1.00 91.62 249 ARG A N 1
ATOM 1947 C CA . ARG A 1 249 ? 41.401 -10.865 -11.211 1.00 91.62 249 ARG A CA 1
ATOM 1948 C C . ARG A 1 249 ? 41.421 -10.133 -9.872 1.00 91.62 249 ARG A C 1
ATOM 1950 O O . ARG A 1 249 ? 40.513 -10.247 -9.059 1.00 91.62 249 ARG A O 1
ATOM 1957 N N . SER A 1 250 ? 42.408 -9.253 -9.709 1.00 93.88 250 SER A N 1
ATOM 1958 C CA . SER A 1 250 ? 42.464 -8.341 -8.562 1.00 93.88 250 SER A CA 1
ATOM 1959 C C . SER A 1 250 ? 41.258 -7.390 -8.495 1.00 93.88 250 SER A C 1
ATOM 1961 O O . SER A 1 250 ? 40.658 -7.040 -9.517 1.00 93.88 250 SER A O 1
ATOM 1963 N N . LYS A 1 251 ? 40.963 -6.859 -7.297 1.00 92.44 251 LYS A N 1
ATOM 1964 C CA . LYS A 1 251 ? 39.904 -5.850 -7.077 1.00 92.44 251 LYS A CA 1
ATOM 1965 C C . LYS A 1 251 ? 40.028 -4.631 -8.005 1.00 92.44 251 LYS A C 1
ATOM 1967 O O . LYS A 1 251 ? 39.024 -4.105 -8.472 1.00 92.44 251 LYS A O 1
ATOM 1972 N N . SER A 1 252 ? 41.254 -4.189 -8.304 1.00 93.56 252 SER A N 1
ATOM 1973 C CA . SER A 1 252 ? 41.507 -3.077 -9.237 1.00 93.56 252 SER A CA 1
ATOM 1974 C C . SER A 1 252 ? 41.176 -3.448 -10.688 1.00 93.56 252 SER A C 1
ATOM 1976 O O . SER A 1 252 ? 40.567 -2.662 -11.415 1.00 93.56 252 SER A O 1
ATOM 1978 N N . LYS A 1 253 ? 41.527 -4.666 -11.124 1.00 94.19 253 LYS A N 1
ATOM 1979 C CA . LYS A 1 253 ? 41.165 -5.174 -12.458 1.00 94.19 253 LYS A CA 1
ATOM 1980 C C . LYS A 1 253 ? 39.648 -5.336 -12.598 1.00 94.19 253 LYS A C 1
ATOM 1982 O O . LYS A 1 253 ? 39.108 -4.968 -13.635 1.00 94.19 253 LYS A O 1
ATOM 1987 N N . TYR A 1 254 ? 38.970 -5.796 -11.546 1.00 94.00 254 TYR A N 1
ATOM 1988 C CA . TYR A 1 254 ? 37.508 -5.885 -11.492 1.00 94.00 254 TYR A CA 1
ATOM 1989 C C . TYR A 1 254 ? 36.835 -4.510 -11.633 1.00 94.00 254 TYR A C 1
ATOM 1991 O O . TYR A 1 254 ? 36.008 -4.328 -12.523 1.00 94.00 254 TYR A O 1
ATOM 1999 N N . LYS A 1 255 ? 37.261 -3.504 -10.852 1.00 94.25 255 LYS A N 1
ATOM 2000 C CA . LYS A 1 255 ? 36.742 -2.125 -10.955 1.00 94.25 255 LYS A CA 1
ATOM 2001 C C . LYS A 1 255 ? 36.913 -1.524 -12.355 1.00 94.25 255 LYS A C 1
ATOM 2003 O O . LYS A 1 255 ? 35.962 -0.973 -12.897 1.00 94.25 255 LYS A O 1
ATOM 2008 N N . ARG A 1 256 ? 38.083 -1.697 -12.982 1.00 95.00 256 ARG A N 1
ATOM 2009 C CA . ARG A 1 256 ? 38.311 -1.255 -14.374 1.00 95.00 256 ARG A CA 1
ATOM 2010 C C . ARG A 1 256 ? 37.410 -1.978 -15.380 1.00 95.00 256 ARG A C 1
ATOM 2012 O O . ARG A 1 256 ? 36.952 -1.363 -16.337 1.00 95.00 256 ARG A O 1
ATOM 2019 N N . GLY A 1 257 ? 37.141 -3.267 -15.161 1.00 94.88 257 GLY A N 1
ATOM 2020 C CA . GLY A 1 257 ? 36.182 -4.033 -15.960 1.00 94.88 257 GLY A CA 1
ATOM 2021 C C . GLY A 1 257 ? 34.757 -3.484 -15.846 1.00 94.88 257 GLY A C 1
ATOM 2022 O O . GLY A 1 257 ? 34.098 -3.299 -16.866 1.00 94.88 257 GLY A O 1
ATOM 2023 N N . ILE A 1 258 ? 34.317 -3.142 -14.632 1.00 95.50 258 ILE A N 1
ATOM 2024 C CA . ILE A 1 258 ? 33.017 -2.497 -14.389 1.00 95.50 258 ILE A CA 1
ATOM 2025 C C . ILE A 1 258 ? 32.921 -1.158 -15.121 1.00 95.50 258 ILE A C 1
ATOM 2027 O O . ILE A 1 258 ? 31.933 -0.918 -15.807 1.00 95.50 258 ILE A O 1
ATOM 2031 N N . GLU A 1 259 ? 33.939 -0.300 -15.025 1.00 95.44 259 GLU A N 1
ATOM 2032 C CA . GLU A 1 259 ? 33.957 0.986 -15.739 1.00 95.44 259 GLU A CA 1
ATOM 2033 C C . GLU A 1 259 ? 33.878 0.805 -17.259 1.00 95.44 259 GLU A C 1
ATOM 2035 O O . GLU A 1 259 ? 33.176 1.555 -17.940 1.00 95.44 259 GLU A O 1
ATOM 2040 N N . TYR A 1 260 ? 34.580 -0.196 -17.798 1.00 95.12 260 TYR A N 1
ATOM 2041 C CA . TYR A 1 260 ? 34.515 -0.531 -19.217 1.00 95.12 260 TYR A CA 1
ATOM 2042 C C . TYR A 1 260 ? 33.105 -0.978 -19.625 1.00 95.12 260 TYR A C 1
ATOM 2044 O O . TYR A 1 260 ? 32.540 -0.417 -20.564 1.00 95.12 260 TYR A O 1
ATOM 2052 N N . ILE A 1 261 ? 32.511 -1.929 -18.895 1.00 96.06 261 ILE A N 1
ATOM 2053 C CA . ILE A 1 261 ? 31.150 -2.424 -19.152 1.00 96.06 261 ILE A CA 1
ATOM 2054 C C . ILE A 1 261 ? 30.132 -1.290 -19.032 1.00 96.06 261 ILE A C 1
ATOM 2056 O O . ILE A 1 261 ? 29.311 -1.121 -19.930 1.00 96.06 261 ILE A O 1
ATOM 2060 N N . ALA A 1 262 ? 30.221 -0.459 -17.993 1.00 95.56 262 ALA A N 1
ATOM 2061 C CA . ALA A 1 262 ? 29.334 0.683 -17.805 1.00 95.56 262 ALA A CA 1
ATOM 2062 C C . ALA A 1 262 ? 29.393 1.647 -18.999 1.00 95.56 262 ALA A C 1
ATOM 2064 O O . ALA A 1 262 ? 28.349 2.057 -19.498 1.00 95.56 262 ALA A O 1
ATOM 2065 N N . LYS A 1 263 ? 30.585 1.962 -19.526 1.00 94.88 263 LYS A N 1
ATOM 2066 C CA . LYS A 1 263 ? 30.730 2.801 -20.733 1.00 94.88 263 LYS A CA 1
ATOM 2067 C C . LYS A 1 263 ? 30.123 2.146 -21.976 1.00 94.88 263 LYS A C 1
ATOM 2069 O O . LYS A 1 263 ? 29.475 2.837 -22.757 1.00 94.88 263 LYS A O 1
ATOM 2074 N N . GLN A 1 264 ? 30.273 0.830 -22.144 1.00 95.38 264 GLN A N 1
ATOM 2075 C CA . GLN A 1 264 ? 29.599 0.099 -23.225 1.00 95.38 264 GLN A CA 1
ATOM 2076 C C . GLN A 1 264 ? 28.073 0.149 -23.072 1.00 95.38 264 GLN A C 1
ATOM 2078 O O . GLN A 1 264 ? 27.367 0.384 -24.051 1.00 95.38 264 GLN A O 1
ATOM 2083 N N . MET A 1 265 ? 27.555 0.004 -21.849 1.00 95.69 265 MET A N 1
ATOM 2084 C CA . MET A 1 265 ? 26.127 0.164 -21.571 1.00 95.69 265 MET A CA 1
ATOM 2085 C C . MET A 1 265 ? 25.641 1.584 -21.878 1.00 95.69 265 MET A C 1
ATOM 2087 O O . MET A 1 265 ? 24.564 1.725 -22.441 1.00 95.69 265 MET A O 1
ATOM 2091 N N . MET A 1 266 ? 26.421 2.631 -21.583 1.00 94.69 266 MET A N 1
ATOM 2092 C CA . MET A 1 266 ? 26.065 4.008 -21.961 1.00 94.69 266 MET A CA 1
ATOM 2093 C C . MET A 1 266 ? 25.955 4.163 -23.485 1.00 94.69 266 MET A C 1
ATOM 2095 O O . MET A 1 266 ? 24.962 4.695 -23.976 1.00 94.69 266 MET A O 1
ATOM 2099 N N . ALA A 1 267 ? 26.922 3.637 -24.244 1.00 94.44 267 ALA A N 1
ATOM 2100 C CA . ALA A 1 267 ? 26.906 3.703 -25.707 1.00 94.44 267 ALA A CA 1
ATOM 2101 C C . ALA A 1 267 ? 25.695 2.974 -26.314 1.00 94.44 267 ALA A C 1
ATOM 2103 O O . ALA A 1 267 ? 24.983 3.525 -27.157 1.00 94.44 267 ALA A O 1
ATOM 2104 N N . ARG A 1 268 ? 25.418 1.746 -25.856 1.00 95.94 268 ARG A N 1
ATOM 2105 C CA . ARG A 1 268 ? 24.245 0.979 -26.309 1.00 95.94 268 ARG A CA 1
ATOM 2106 C C . ARG A 1 268 ? 22.929 1.607 -25.843 1.00 95.94 268 ARG A C 1
ATOM 2108 O O . ARG A 1 268 ? 21.953 1.602 -26.589 1.00 95.94 268 ARG A O 1
ATOM 2115 N N . GLY A 1 269 ? 22.917 2.175 -24.640 1.00 94.75 269 GLY A N 1
ATOM 2116 C CA . GLY A 1 269 ? 21.773 2.871 -24.061 1.00 94.75 269 GLY A CA 1
ATOM 2117 C C . GLY A 1 269 ? 21.395 4.133 -24.827 1.00 94.75 269 GLY A C 1
ATOM 2118 O O . GLY A 1 269 ? 20.208 4.383 -25.015 1.00 94.75 269 GLY A O 1
ATOM 2119 N N . ASP A 1 270 ? 22.368 4.876 -25.358 1.00 93.44 270 ASP A N 1
ATOM 2120 C CA . ASP A 1 270 ? 22.109 6.012 -26.249 1.00 93.44 270 ASP A CA 1
ATOM 2121 C C . ASP A 1 270 ? 21.447 5.570 -27.562 1.00 93.44 270 ASP A C 1
ATOM 2123 O O . ASP A 1 270 ? 20.458 6.176 -27.986 1.00 93.44 270 ASP A O 1
ATOM 2127 N N . ALA A 1 271 ? 21.941 4.495 -28.190 1.00 96.25 271 ALA A N 1
ATOM 2128 C CA . ALA A 1 271 ? 21.324 3.932 -29.394 1.00 96.25 271 ALA A CA 1
ATOM 2129 C C . ALA A 1 271 ? 19.886 3.465 -29.115 1.00 96.25 271 ALA A C 1
ATOM 2131 O O . ALA A 1 271 ? 18.957 3.787 -29.858 1.00 96.25 271 ALA A O 1
ATOM 2132 N N . PHE A 1 272 ? 19.678 2.775 -27.995 1.00 97.31 272 PHE A N 1
ATOM 2133 C CA . PHE A 1 272 ? 18.354 2.350 -27.555 1.00 97.31 272 PHE A CA 1
ATOM 2134 C C . PHE A 1 272 ? 17.422 3.536 -27.274 1.00 97.31 272 PHE A C 1
ATOM 2136 O O . PHE A 1 272 ? 16.290 3.565 -27.753 1.00 97.31 272 PHE A O 1
ATOM 2143 N N . ALA A 1 273 ? 17.891 4.560 -26.558 1.00 94.44 273 ALA A N 1
ATOM 2144 C CA . ALA A 1 273 ? 17.114 5.761 -26.274 1.00 94.44 273 ALA A CA 1
ATOM 2145 C C . ALA A 1 273 ? 16.713 6.507 -27.556 1.00 94.44 273 ALA A C 1
ATOM 2147 O O . ALA A 1 273 ? 15.586 7.002 -27.631 1.00 94.44 273 ALA A O 1
ATOM 2148 N N . ASN A 1 274 ? 17.589 6.554 -28.565 1.00 95.00 274 ASN A N 1
ATOM 2149 C CA . ASN A 1 274 ? 17.274 7.112 -29.881 1.00 95.00 274 ASN A CA 1
ATOM 2150 C C . ASN A 1 274 ? 16.187 6.299 -30.593 1.00 95.00 274 ASN A C 1
ATOM 2152 O O . ASN A 1 274 ? 15.214 6.888 -31.062 1.00 95.00 274 ASN A O 1
ATOM 2156 N N . ALA A 1 275 ? 16.316 4.970 -30.631 1.00 97.31 275 ALA A N 1
ATOM 2157 C CA . ALA A 1 275 ? 15.330 4.090 -31.262 1.00 97.31 275 ALA A CA 1
ATOM 2158 C C . ALA A 1 275 ? 13.944 4.263 -30.630 1.00 97.31 275 ALA A C 1
ATOM 2160 O O . ALA A 1 275 ? 12.932 4.412 -31.317 1.00 97.31 275 ALA A O 1
ATOM 2161 N N . VAL A 1 276 ? 13.905 4.336 -29.299 1.00 97.06 276 VAL A N 1
ATOM 2162 C CA . VAL A 1 276 ? 12.661 4.549 -28.568 1.00 97.06 276 VAL A CA 1
ATOM 2163 C C . VAL A 1 276 ? 12.090 5.949 -28.804 1.00 97.06 276 VAL A C 1
ATOM 2165 O O . VAL A 1 276 ? 10.886 6.074 -29.002 1.00 97.06 276 VAL A O 1
ATOM 2168 N N . ARG A 1 277 ? 12.924 6.996 -28.838 1.00 94.62 277 ARG A N 1
ATOM 2169 C CA . ARG A 1 277 ? 12.469 8.365 -29.137 1.00 94.62 277 ARG A CA 1
ATOM 2170 C C . ARG A 1 277 ? 11.857 8.474 -30.531 1.00 94.62 277 ARG A C 1
ATOM 2172 O O . ARG A 1 277 ? 10.889 9.202 -30.694 1.00 94.62 277 ARG A O 1
ATOM 2179 N N . GLN A 1 278 ? 12.416 7.782 -31.522 1.00 95.44 278 GLN A N 1
ATOM 2180 C CA . GLN A 1 278 ? 11.873 7.796 -32.880 1.00 95.44 278 GLN A CA 1
ATOM 2181 C C . GLN A 1 278 ? 10.548 7.032 -32.958 1.00 95.44 278 GLN A C 1
ATOM 2183 O O . GLN A 1 278 ? 9.569 7.570 -33.471 1.00 95.44 278 GLN A O 1
ATOM 2188 N N . LYS A 1 279 ? 10.491 5.814 -32.403 1.00 96.75 279 LYS A N 1
ATOM 2189 C CA . LYS A 1 279 ? 9.291 4.971 -32.480 1.00 96.75 279 LYS A CA 1
ATOM 2190 C C . LYS A 1 279 ? 8.120 5.489 -31.633 1.00 96.75 279 LYS A C 1
ATOM 2192 O O . LYS A 1 279 ? 6.977 5.354 -32.048 1.00 96.75 279 LYS A O 1
ATOM 2197 N N . TYR A 1 280 ? 8.400 6.062 -30.465 1.00 96.69 280 TYR A N 1
ATOM 2198 C CA . TYR A 1 280 ? 7.401 6.503 -29.484 1.00 96.69 280 TYR A CA 1
ATOM 2199 C C . TYR A 1 280 ? 7.483 8.019 -29.254 1.00 96.69 280 TYR A C 1
ATOM 2201 O O . TYR A 1 280 ? 7.468 8.493 -28.118 1.00 96.69 280 TYR A O 1
ATOM 2209 N N . SER A 1 281 ? 7.643 8.782 -30.338 1.00 95.25 281 SER A N 1
ATOM 2210 C CA . SER A 1 281 ? 7.843 10.240 -30.307 1.00 95.25 281 SER A CA 1
ATOM 2211 C C . SER A 1 281 ? 6.651 11.022 -29.743 1.00 95.25 281 SER A C 1
ATOM 2213 O O . SER A 1 281 ? 6.828 12.130 -29.243 1.00 95.25 281 SER A O 1
ATOM 2215 N N . ASP A 1 282 ? 5.459 10.433 -29.781 1.00 95.75 282 ASP A N 1
ATOM 2216 C CA . ASP A 1 282 ? 4.201 10.969 -29.262 1.00 95.75 282 ASP A CA 1
ATOM 2217 C C . ASP A 1 282 ? 3.853 10.461 -27.848 1.00 95.75 282 ASP A C 1
ATOM 2219 O O . ASP A 1 282 ? 2.780 10.776 -27.334 1.00 95.75 282 ASP A O 1
ATOM 2223 N N . HIS A 1 283 ? 4.732 9.681 -27.206 1.00 97.94 283 HIS A N 1
ATOM 2224 C CA . HIS A 1 283 ? 4.505 9.131 -25.867 1.00 97.94 283 HIS A CA 1
ATOM 2225 C C . HIS A 1 283 ? 5.135 9.995 -24.773 1.00 97.94 283 HIS A C 1
ATOM 2227 O O . HIS A 1 283 ? 6.269 10.467 -24.899 1.00 97.94 283 HIS A O 1
ATOM 2233 N N . VAL A 1 284 ? 4.465 10.102 -23.622 1.00 97.38 284 VAL A N 1
ATOM 2234 C CA . VAL A 1 284 ? 5.096 10.635 -22.408 1.00 97.38 284 VAL A CA 1
ATOM 2235 C C . VAL A 1 284 ? 6.216 9.685 -21.982 1.00 97.38 284 VAL A C 1
ATOM 2237 O O . VAL A 1 284 ? 6.006 8.496 -21.722 1.00 97.38 284 VAL A O 1
ATOM 2240 N N . ARG A 1 285 ? 7.440 10.211 -21.936 1.00 96.62 285 ARG A N 1
ATOM 2241 C CA . ARG A 1 285 ? 8.647 9.431 -21.672 1.00 96.62 285 ARG A CA 1
ATOM 2242 C C . ARG A 1 285 ? 8.879 9.261 -20.174 1.00 96.62 285 ARG A C 1
ATOM 2244 O O . ARG A 1 285 ? 9.316 10.198 -19.512 1.00 96.62 285 ARG A O 1
ATOM 2251 N N . LEU A 1 286 ? 8.669 8.056 -19.656 1.00 96.56 286 LEU A N 1
ATOM 2252 C CA . LEU A 1 286 ? 9.001 7.691 -18.279 1.00 96.56 286 LEU A CA 1
ATOM 2253 C C . LEU A 1 286 ? 10.412 7.084 -18.192 1.00 96.56 286 LEU A C 1
ATOM 2255 O O . LEU A 1 286 ? 10.992 6.647 -19.192 1.00 96.56 286 LEU A O 1
ATOM 2259 N N . SER A 1 287 ? 10.989 7.079 -16.991 1.00 93.50 287 SER A N 1
ATOM 2260 C CA . SER A 1 287 ? 12.346 6.597 -16.721 1.00 93.50 287 SER A CA 1
ATOM 2261 C C . SER A 1 287 ? 12.462 6.011 -15.317 1.00 93.50 287 SER A C 1
ATOM 2263 O O . SER A 1 287 ? 11.893 6.546 -14.374 1.00 93.50 287 SER A O 1
ATOM 2265 N N . ILE A 1 288 ? 13.276 4.967 -15.169 1.00 91.44 288 ILE A N 1
ATOM 2266 C CA . ILE A 1 288 ? 13.691 4.417 -13.866 1.00 91.44 288 ILE A CA 1
ATOM 2267 C C . ILE A 1 288 ? 14.948 5.082 -13.287 1.00 91.44 288 ILE A C 1
ATOM 2269 O O . ILE A 1 288 ? 15.323 4.842 -12.142 1.00 91.44 288 ILE A O 1
ATOM 2273 N N . HIS A 1 289 ? 15.648 5.873 -14.101 1.00 87.56 289 HIS A N 1
ATOM 2274 C CA . HIS A 1 289 ? 16.867 6.569 -13.701 1.00 87.56 289 HIS A CA 1
ATOM 2275 C C . HIS A 1 289 ? 16.553 7.998 -13.268 1.00 87.56 289 HIS A C 1
ATOM 2277 O O . HIS A 1 289 ? 15.663 8.608 -13.879 1.00 87.56 289 HIS A O 1
ATOM 2283 N N . PRO A 1 290 ? 17.318 8.557 -12.309 1.00 83.50 290 PRO A N 1
ATOM 2284 C CA . PRO A 1 290 ? 17.311 9.987 -12.015 1.00 83.50 290 PRO A CA 1
ATOM 2285 C C . PRO A 1 290 ? 17.498 10.825 -13.281 1.00 83.50 290 PRO A C 1
ATOM 2287 O O . PRO A 1 290 ? 18.224 10.440 -14.201 1.00 83.50 290 PRO A O 1
ATOM 2290 N N . SER A 1 291 ? 16.819 11.963 -13.329 1.00 82.00 291 SER A N 1
ATOM 2291 C CA . SER A 1 291 ? 16.851 12.898 -14.448 1.00 82.00 291 SER A CA 1
ATOM 2292 C C . SER A 1 291 ? 16.513 14.292 -13.952 1.00 82.00 291 SER A C 1
ATOM 2294 O O . SER A 1 291 ? 15.690 14.441 -13.048 1.00 82.00 291 SER A O 1
ATOM 2296 N N . THR A 1 292 ? 17.096 15.282 -14.616 1.00 77.75 292 THR A N 1
ATOM 2297 C CA . THR A 1 292 ? 16.740 16.707 -14.576 1.00 77.75 292 THR A CA 1
ATOM 2298 C C . THR A 1 292 ? 15.287 16.978 -14.981 1.00 77.75 292 THR A C 1
ATOM 2300 O O . THR A 1 292 ? 14.780 18.074 -14.770 1.00 77.75 292 THR A O 1
ATOM 2303 N N . GLY A 1 293 ? 14.594 16.001 -15.578 1.00 78.19 293 GLY A N 1
ATOM 2304 C CA . GLY A 1 293 ? 13.203 16.141 -16.004 1.00 78.19 293 GLY A CA 1
ATOM 2305 C C . GLY A 1 293 ? 13.038 16.810 -17.367 1.00 78.19 293 GLY A C 1
ATOM 2306 O O . GLY A 1 293 ? 11.915 16.964 -17.821 1.00 78.19 293 GLY A O 1
ATOM 2307 N N . ALA A 1 294 ? 14.122 17.169 -18.062 1.00 77.62 294 ALA A N 1
ATOM 2308 C CA . ALA A 1 294 ? 14.041 17.918 -19.319 1.00 77.62 294 ALA A CA 1
ATOM 2309 C C . ALA A 1 294 ? 13.398 17.131 -20.478 1.00 77.62 294 ALA A C 1
ATOM 2311 O O . ALA A 1 294 ? 12.741 17.712 -21.340 1.00 77.62 294 ALA A O 1
ATOM 2312 N N . VAL A 1 295 ? 13.622 15.812 -20.523 1.00 82.38 295 VAL A N 1
ATOM 2313 C CA . VAL A 1 295 ? 13.214 14.941 -21.647 1.00 82.38 295 VAL A CA 1
ATOM 2314 C C . VAL A 1 295 ? 12.524 13.647 -21.212 1.00 82.38 295 VAL A C 1
ATOM 2316 O O . VAL A 1 295 ? 12.008 12.912 -22.052 1.00 82.38 295 VAL A O 1
ATOM 2319 N N . LYS A 1 296 ? 12.557 13.324 -19.915 1.00 88.88 296 LYS A N 1
ATOM 2320 C CA . LYS A 1 296 ? 11.985 12.102 -19.338 1.00 88.88 296 LYS A CA 1
ATOM 2321 C C . LYS A 1 296 ? 11.576 12.338 -17.885 1.00 88.88 296 LYS A C 1
ATOM 2323 O O . LYS A 1 296 ? 12.259 13.063 -17.169 1.00 88.88 296 LYS A O 1
ATOM 2328 N N . LEU A 1 297 ? 10.502 11.694 -17.443 1.00 91.12 297 LEU A N 1
ATOM 2329 C CA . LEU A 1 297 ? 10.004 11.759 -16.070 1.00 91.12 297 LEU A CA 1
ATOM 2330 C C . LEU A 1 297 ? 10.473 10.532 -15.283 1.00 91.12 297 LEU A C 1
ATOM 2332 O O . LEU A 1 297 ? 10.099 9.401 -15.592 1.00 91.12 297 LEU A O 1
ATOM 2336 N N . SER A 1 298 ? 11.312 10.751 -14.270 1.00 91.00 298 SER A N 1
ATOM 2337 C CA . SER A 1 298 ? 11.796 9.690 -13.382 1.00 91.00 298 SER A CA 1
ATOM 2338 C C . SER A 1 298 ? 10.706 9.244 -12.411 1.00 91.00 298 SER A C 1
ATOM 2340 O O . SER A 1 298 ? 10.271 10.049 -11.587 1.00 91.00 298 SER A O 1
ATOM 2342 N N . ILE A 1 299 ? 10.318 7.970 -12.461 1.00 92.25 299 ILE A N 1
ATOM 2343 C CA . ILE A 1 299 ? 9.305 7.369 -11.587 1.00 92.25 299 ILE A CA 1
ATOM 2344 C C . ILE A 1 299 ? 9.884 6.250 -10.720 1.00 92.25 299 ILE A C 1
ATOM 2346 O O . ILE A 1 299 ? 10.816 5.550 -11.119 1.00 92.25 299 ILE A O 1
ATOM 2350 N N . SER A 1 300 ? 9.331 6.084 -9.522 1.00 91.75 300 SER A N 1
ATOM 2351 C CA . SER A 1 300 ? 9.591 4.915 -8.687 1.00 91.75 300 SER A CA 1
ATOM 2352 C C . SER A 1 300 ? 8.737 3.751 -9.173 1.00 91.75 300 SER A C 1
ATOM 2354 O O . SER A 1 300 ? 7.539 3.909 -9.386 1.00 91.75 300 SER A O 1
ATOM 2356 N N . LEU A 1 301 ? 9.341 2.575 -9.343 1.00 94.25 301 LEU A N 1
ATOM 2357 C CA . LEU A 1 301 ? 8.595 1.369 -9.721 1.00 94.25 301 LEU A CA 1
ATOM 2358 C C . LEU A 1 301 ? 8.018 0.637 -8.516 1.00 94.25 301 LEU A C 1
ATOM 2360 O O . LEU A 1 301 ? 7.029 -0.071 -8.646 1.00 94.25 301 LEU A O 1
ATOM 2364 N N . LEU A 1 302 ? 8.645 0.789 -7.353 1.00 92.06 302 LEU A N 1
ATOM 2365 C CA . LEU A 1 302 ? 8.228 0.134 -6.124 1.00 92.06 302 LEU A CA 1
ATOM 2366 C C . LEU A 1 302 ? 7.717 1.188 -5.135 1.00 92.06 302 LEU A C 1
ATOM 2368 O O . LEU A 1 302 ? 8.284 2.284 -5.060 1.00 92.06 302 LEU A O 1
ATOM 2372 N N . PRO A 1 303 ? 6.687 0.870 -4.333 1.00 86.56 303 PRO A N 1
ATOM 2373 C CA . PRO A 1 303 ? 6.095 1.769 -3.340 1.00 86.56 303 PRO A CA 1
ATOM 2374 C C . PRO A 1 303 ? 6.975 1.886 -2.078 1.00 86.56 303 PRO A C 1
ATOM 2376 O O . PRO A 1 303 ? 6.488 1.808 -0.948 1.00 86.56 303 PRO A O 1
ATOM 2379 N N . THR A 1 304 ? 8.285 2.050 -2.249 1.00 79.62 304 THR A N 1
ATOM 2380 C CA . THR A 1 304 ? 9.274 2.096 -1.170 1.00 79.62 304 THR A CA 1
ATOM 2381 C C . THR A 1 304 ? 9.874 3.488 -0.998 1.00 79.62 304 THR A C 1
ATOM 2383 O O . THR A 1 304 ? 9.887 4.303 -1.917 1.00 79.62 304 THR A O 1
ATOM 2386 N N . GLU A 1 305 ? 10.377 3.754 0.203 1.00 69.19 305 GLU A N 1
ATOM 2387 C CA . GLU A 1 305 ? 11.163 4.949 0.510 1.00 69.19 305 GLU A CA 1
ATOM 2388 C C . GLU A 1 305 ? 12.672 4.726 0.339 1.00 69.19 305 GLU A C 1
ATOM 2390 O O . GLU A 1 305 ? 13.438 5.687 0.395 1.00 69.19 305 GLU A O 1
ATOM 2395 N N . GLN A 1 306 ? 13.116 3.480 0.117 1.00 69.94 306 GLN A N 1
ATOM 2396 C CA . GLN A 1 306 ? 14.524 3.207 -0.169 1.00 69.94 306 GLN A CA 1
ATOM 2397 C C . GLN A 1 306 ? 14.913 3.788 -1.534 1.00 69.94 306 GLN A C 1
ATOM 2399 O O . GLN A 1 306 ? 14.284 3.517 -2.557 1.00 69.94 306 GLN A O 1
ATOM 2404 N N . LEU A 1 307 ? 15.981 4.584 -1.544 1.00 64.69 307 LEU A N 1
ATOM 2405 C CA . LEU A 1 307 ? 16.498 5.235 -2.742 1.00 64.69 307 LEU A CA 1
ATOM 2406 C C . LEU A 1 307 ? 17.009 4.205 -3.766 1.00 64.69 307 LEU A C 1
ATOM 2408 O O . LEU A 1 307 ? 17.927 3.433 -3.487 1.00 64.69 307 LEU A O 1
ATOM 2412 N N . TYR A 1 308 ? 16.476 4.295 -4.988 1.00 61.50 308 TYR A N 1
ATOM 2413 C CA . TYR A 1 308 ? 17.016 3.680 -6.207 1.00 61.50 308 TYR A CA 1
ATOM 2414 C C . TYR A 1 308 ? 17.064 2.142 -6.219 1.00 61.50 308 TYR A C 1
ATOM 2416 O O . TYR A 1 308 ? 18.101 1.554 -6.536 1.00 61.50 308 TYR A O 1
ATOM 2424 N N . THR A 1 309 ? 15.936 1.482 -5.947 1.00 79.25 309 THR A N 1
ATOM 2425 C CA . THR A 1 309 ? 15.771 0.038 -6.180 1.00 79.25 309 THR A CA 1
ATOM 2426 C C . THR A 1 309 ? 14.818 -0.228 -7.348 1.00 79.25 309 THR A C 1
ATOM 2428 O O . THR A 1 309 ? 13.796 0.429 -7.525 1.00 79.25 309 THR A O 1
ATOM 2431 N N . THR A 1 310 ? 15.184 -1.190 -8.191 1.00 92.50 310 THR A N 1
ATOM 2432 C CA . THR A 1 310 ? 14.339 -1.727 -9.269 1.00 92.50 310 THR A CA 1
ATOM 2433 C C . THR A 1 310 ? 14.081 -3.199 -8.969 1.00 92.50 310 THR A C 1
ATOM 2435 O O . THR A 1 310 ? 14.969 -3.849 -8.410 1.00 92.50 310 THR A O 1
ATOM 2438 N N . PRO A 1 311 ? 12.901 -3.744 -9.317 1.00 95.75 311 PRO A N 1
ATOM 2439 C CA . PRO A 1 311 ? 12.492 -5.076 -8.863 1.00 95.75 311 PRO A CA 1
ATOM 2440 C C . PRO A 1 311 ? 13.429 -6.192 -9.341 1.00 95.75 311 PRO A C 1
ATOM 2442 O O . PRO A 1 311 ? 13.616 -7.190 -8.650 1.00 95.75 311 PRO A O 1
ATOM 2445 N N . TRP A 1 312 ? 14.124 -5.992 -10.461 1.00 95.94 312 TRP A N 1
ATOM 2446 C CA . TRP A 1 312 ? 15.096 -6.958 -10.965 1.00 95.94 312 TRP A CA 1
ATOM 2447 C C . TRP A 1 312 ? 16.476 -6.909 -10.283 1.00 95.94 312 TRP A C 1
ATOM 2449 O O . TRP A 1 312 ? 17.334 -7.741 -10.579 1.00 95.94 312 TRP A O 1
ATOM 2459 N N . HIS A 1 313 ? 16.706 -5.972 -9.360 1.00 93.69 313 HIS A N 1
ATOM 2460 C CA . HIS A 1 313 ? 17.957 -5.834 -8.604 1.00 93.69 313 HIS A CA 1
ATOM 2461 C C . HIS A 1 313 ? 17.796 -6.052 -7.092 1.00 93.69 313 HIS A C 1
ATOM 2463 O O . HIS A 1 313 ? 18.778 -5.899 -6.361 1.00 93.69 313 HIS A O 1
ATOM 2469 N N . CYS A 1 314 ? 16.597 -6.383 -6.614 1.00 93.38 314 CYS A N 1
ATOM 2470 C CA . CYS A 1 314 ? 16.313 -6.588 -5.197 1.00 93.38 314 CYS A CA 1
ATOM 2471 C C . CYS A 1 314 ? 15.280 -7.703 -4.979 1.00 93.38 314 CYS A C 1
ATOM 2473 O O . CYS A 1 314 ? 14.768 -8.300 -5.924 1.00 93.38 314 CYS A O 1
ATOM 2475 N N . SER A 1 315 ? 15.002 -7.972 -3.709 1.00 94.56 315 SER A N 1
ATOM 2476 C CA . SER A 1 315 ? 13.859 -8.747 -3.234 1.00 94.56 315 SER A CA 1
ATOM 2477 C C . SER A 1 315 ? 12.926 -7.826 -2.442 1.00 94.56 315 SER A C 1
ATOM 2479 O O . SER A 1 315 ? 13.335 -6.745 -1.998 1.00 94.56 315 SER A O 1
ATOM 2481 N N . VAL A 1 316 ? 11.679 -8.252 -2.242 1.00 95.56 316 VAL A N 1
ATOM 2482 C CA . VAL A 1 316 ? 10.702 -7.534 -1.409 1.00 95.56 316 VAL A CA 1
ATOM 2483 C C . VAL A 1 316 ? 10.425 -8.294 -0.117 1.00 95.56 316 VAL A C 1
ATOM 2485 O O . VAL A 1 316 ? 10.421 -9.526 -0.107 1.00 95.56 316 VAL A O 1
ATOM 2488 N N . ALA A 1 317 ? 10.209 -7.550 0.966 1.00 95.44 317 ALA A N 1
ATOM 2489 C CA . ALA A 1 317 ? 9.832 -8.073 2.270 1.00 95.44 317 ALA A CA 1
ATOM 2490 C C . ALA A 1 317 ? 8.589 -7.349 2.797 1.00 95.44 317 ALA A C 1
ATOM 2492 O O . ALA A 1 317 ? 8.552 -6.117 2.800 1.00 95.44 317 ALA A O 1
ATOM 2493 N N . TYR A 1 318 ? 7.599 -8.102 3.269 1.00 95.31 318 TYR A N 1
ATOM 2494 C CA . TYR A 1 318 ? 6.394 -7.562 3.898 1.00 95.31 318 TYR A CA 1
ATOM 2495 C C . TYR A 1 318 ? 6.504 -7.625 5.418 1.00 95.31 318 TYR A C 1
ATOM 2497 O O . TYR A 1 318 ? 6.763 -8.686 5.985 1.00 95.31 318 TYR A O 1
ATOM 2505 N N . ARG A 1 319 ? 6.294 -6.491 6.083 1.00 93.56 319 ARG A N 1
ATOM 2506 C CA . ARG A 1 319 ? 6.028 -6.456 7.525 1.00 93.56 319 ARG A CA 1
ATOM 2507 C C . ARG A 1 319 ? 4.595 -6.895 7.804 1.00 93.56 319 ARG A C 1
ATOM 2509 O O . ARG A 1 319 ? 3.748 -6.864 6.908 1.00 93.56 319 ARG A O 1
ATOM 2516 N N . LEU A 1 320 ? 4.323 -7.285 9.046 1.00 93.38 320 LEU A N 1
ATOM 2517 C CA . LEU A 1 320 ? 2.995 -7.752 9.446 1.00 93.38 320 LEU A CA 1
ATOM 2518 C C . LEU A 1 320 ? 1.915 -6.681 9.219 1.00 93.38 320 LEU A C 1
ATOM 2520 O O . LEU A 1 320 ? 0.801 -7.013 8.830 1.00 93.38 320 LEU A O 1
ATOM 2524 N N . ASP A 1 321 ? 2.277 -5.404 9.364 1.00 91.25 321 ASP A N 1
ATOM 2525 C CA . ASP A 1 321 ? 1.424 -4.231 9.114 1.00 91.25 321 ASP A CA 1
ATOM 2526 C C . ASP A 1 321 ? 1.215 -3.874 7.630 1.00 91.25 321 ASP A C 1
ATOM 2528 O O . ASP A 1 321 ? 0.648 -2.829 7.314 1.00 91.25 321 ASP A O 1
ATOM 2532 N N . GLY A 1 322 ? 1.701 -4.713 6.713 1.00 91.06 322 GLY A N 1
ATOM 2533 C CA . GLY A 1 322 ? 1.608 -4.496 5.270 1.00 91.06 322 GLY A CA 1
ATOM 2534 C C . GLY A 1 322 ? 2.690 -3.578 4.697 1.00 91.06 322 GLY A C 1
ATOM 2535 O O . GLY A 1 322 ? 2.758 -3.409 3.478 1.00 91.06 322 GLY A O 1
ATOM 2536 N N . THR A 1 323 ? 3.580 -3.014 5.521 1.00 89.75 323 THR A N 1
ATOM 2537 C CA . THR A 1 323 ? 4.681 -2.177 5.031 1.00 89.75 323 THR A CA 1
ATOM 2538 C C . THR A 1 323 ? 5.630 -2.989 4.154 1.00 89.75 323 THR A C 1
ATOM 2540 O O . THR A 1 323 ? 6.174 -4.015 4.567 1.00 89.75 323 THR A O 1
ATOM 2543 N N . ILE A 1 324 ? 5.888 -2.480 2.947 1.00 91.75 324 ILE A N 1
ATOM 2544 C CA . ILE A 1 324 ? 6.814 -3.084 1.986 1.00 91.75 324 ILE A CA 1
ATOM 2545 C C . ILE A 1 324 ? 8.222 -2.521 2.191 1.00 91.75 324 ILE A C 1
ATOM 2547 O O . ILE A 1 324 ? 8.440 -1.306 2.160 1.00 91.75 324 ILE A O 1
ATOM 2551 N N . ARG A 1 325 ? 9.199 -3.417 2.326 1.00 92.06 325 ARG A N 1
ATOM 2552 C CA . ARG A 1 325 ? 10.634 -3.124 2.260 1.00 92.06 325 ARG A CA 1
ATOM 2553 C C . ARG A 1 325 ? 11.230 -3.744 1.002 1.00 92.06 325 ARG A C 1
ATOM 2555 O O . ARG A 1 325 ? 10.817 -4.810 0.561 1.00 92.06 325 ARG A O 1
ATOM 2562 N N . THR A 1 326 ? 12.240 -3.089 0.452 1.00 93.38 326 THR A N 1
ATOM 2563 C CA . THR A 1 326 ? 13.068 -3.597 -0.644 1.00 93.38 326 THR A CA 1
ATOM 2564 C C . THR A 1 326 ? 14.504 -3.701 -0.153 1.00 93.38 326 THR A C 1
ATOM 2566 O O . THR A 1 326 ? 14.967 -2.834 0.588 1.00 93.38 326 THR A O 1
ATOM 2569 N N . GLY A 1 327 ? 15.195 -4.768 -0.530 1.00 92.56 327 GLY A N 1
ATOM 2570 C CA . GLY A 1 327 ? 16.543 -5.043 -0.040 1.00 92.56 327 GLY A CA 1
ATOM 2571 C C . GLY A 1 327 ? 17.204 -6.167 -0.817 1.00 92.56 327 GLY A C 1
ATOM 2572 O O . GLY A 1 327 ? 16.590 -6.783 -1.692 1.00 92.56 327 GLY A O 1
ATOM 2573 N N . MET A 1 328 ? 18.473 -6.418 -0.530 1.00 92.94 328 MET A N 1
ATOM 2574 C CA . MET A 1 328 ? 19.174 -7.552 -1.126 1.00 92.94 328 MET A CA 1
ATOM 2575 C C . MET A 1 328 ? 18.702 -8.858 -0.479 1.00 92.94 328 MET A C 1
ATOM 2577 O O . MET A 1 328 ? 18.482 -8.906 0.730 1.00 92.94 328 MET A O 1
ATOM 2581 N N . ARG A 1 329 ? 18.618 -9.945 -1.255 1.00 95.19 329 ARG A N 1
ATOM 2582 C CA . ARG A 1 329 ? 18.339 -11.296 -0.733 1.00 95.19 329 ARG A CA 1
ATOM 2583 C C . ARG A 1 329 ? 19.192 -11.623 0.500 1.00 95.19 329 ARG A C 1
ATOM 2585 O O . ARG A 1 329 ? 18.665 -12.038 1.522 1.00 95.19 329 ARG A O 1
ATOM 2592 N N . SER A 1 330 ? 20.496 -11.363 0.426 1.00 94.88 330 SER A N 1
ATOM 2593 C CA . SER A 1 330 ? 21.438 -11.664 1.512 1.00 94.88 330 SER A CA 1
ATOM 2594 C C . SER A 1 330 ? 21.219 -10.854 2.794 1.00 94.88 330 SER A C 1
ATOM 2596 O O . SER A 1 330 ? 21.669 -11.280 3.856 1.00 94.88 330 SER A O 1
ATOM 2598 N N . GLU A 1 331 ? 20.564 -9.692 2.715 1.00 94.75 331 GLU A N 1
ATOM 2599 C CA . GLU A 1 331 ? 20.176 -8.908 3.893 1.00 94.75 331 GLU A CA 1
ATOM 2600 C C . GLU A 1 331 ? 18.966 -9.547 4.576 1.00 94.75 331 GLU A C 1
ATOM 2602 O O . GLU A 1 331 ? 18.960 -9.692 5.795 1.00 94.75 331 GLU A O 1
ATOM 2607 N N . PHE A 1 332 ? 17.972 -9.979 3.796 1.00 96.25 332 PHE A N 1
ATOM 2608 C CA . PHE A 1 332 ? 16.777 -10.630 4.330 1.00 96.25 332 PHE A CA 1
ATOM 2609 C C . PHE A 1 332 ? 17.036 -12.060 4.809 1.00 96.25 332 PHE A C 1
ATOM 2611 O O . PHE A 1 332 ? 16.487 -12.445 5.834 1.00 96.25 332 PHE A O 1
ATOM 2618 N N . ASP A 1 333 ? 17.935 -12.809 4.164 1.00 97.12 333 ASP A N 1
ATOM 2619 C CA . ASP A 1 333 ? 18.372 -14.135 4.632 1.00 97.12 333 ASP A CA 1
ATOM 2620 C C . ASP A 1 333 ? 19.015 -14.087 6.034 1.00 97.12 333 ASP A C 1
ATOM 2622 O O . ASP A 1 333 ? 18.990 -15.078 6.762 1.00 97.12 333 ASP A O 1
ATOM 2626 N N . LYS A 1 334 ? 19.591 -12.942 6.430 1.00 97.25 334 LYS A N 1
ATOM 2627 C CA . LYS A 1 334 ? 20.204 -12.733 7.755 1.00 97.25 334 LYS A CA 1
ATOM 2628 C C . LYS A 1 334 ? 19.230 -12.190 8.802 1.00 97.25 334 LYS A C 1
ATOM 2630 O O . LYS A 1 334 ? 19.567 -12.178 9.985 1.00 97.25 334 LYS A O 1
ATOM 2635 N N . ASP A 1 335 ? 18.060 -11.711 8.392 1.00 97.06 335 ASP A N 1
ATOM 2636 C CA . ASP A 1 335 ? 17.062 -11.151 9.300 1.00 97.06 335 ASP A CA 1
ATOM 2637 C C . ASP A 1 335 ? 16.212 -12.289 9.883 1.00 97.06 335 ASP A C 1
ATOM 2639 O O . ASP A 1 335 ? 15.302 -12.808 9.238 1.00 97.06 335 ASP A O 1
ATOM 2643 N N . ALA A 1 336 ? 16.500 -12.678 11.128 1.00 97.06 336 ALA A N 1
ATOM 2644 C CA . ALA A 1 336 ? 15.809 -13.780 11.798 1.00 97.06 336 ALA A CA 1
ATOM 2645 C C . ALA A 1 336 ? 14.295 -13.545 11.969 1.00 97.06 336 ALA A C 1
ATOM 2647 O O . ALA A 1 336 ? 13.551 -14.524 12.111 1.00 97.06 336 ALA A O 1
ATOM 2648 N N . SER A 1 337 ? 13.840 -12.283 11.917 1.00 97.12 337 SER A N 1
ATOM 2649 C CA . SER A 1 337 ? 12.417 -11.920 11.967 1.00 97.12 337 SER A CA 1
ATOM 2650 C C . SER A 1 337 ? 11.670 -12.235 10.673 1.00 97.12 337 SER A C 1
ATOM 2652 O O . SER A 1 337 ? 10.443 -12.261 10.677 1.00 97.12 337 SER A O 1
ATOM 2654 N N . LEU A 1 338 ? 12.379 -12.483 9.568 1.00 97.94 338 LEU A N 1
ATOM 2655 C CA . LEU A 1 338 ? 11.790 -12.748 8.261 1.00 97.94 338 LEU A CA 1
ATOM 2656 C C . LEU A 1 338 ? 11.836 -14.240 7.906 1.00 97.94 338 LEU A C 1
ATOM 2658 O O . LEU A 1 338 ? 12.713 -14.992 8.335 1.00 97.94 338 LEU A O 1
ATOM 2662 N N . GLU A 1 339 ? 10.882 -14.668 7.087 1.00 97.25 339 GLU A N 1
ATOM 2663 C CA . GLU A 1 339 ? 10.864 -15.966 6.414 1.00 97.25 339 GLU A CA 1
ATOM 2664 C C . GLU A 1 339 ? 10.652 -15.801 4.908 1.00 97.25 339 GLU A C 1
ATOM 2666 O O . GLU A 1 339 ? 9.972 -14.876 4.459 1.00 97.25 339 GLU A O 1
ATOM 2671 N N . LEU A 1 340 ? 11.247 -16.705 4.127 1.00 97.81 340 LEU A N 1
ATOM 2672 C CA . LEU A 1 340 ? 11.090 -16.752 2.678 1.00 97.81 340 LEU A CA 1
ATOM 2673 C C . LEU A 1 340 ? 9.805 -17.503 2.317 1.00 97.81 340 LEU A C 1
ATOM 2675 O O . LEU A 1 340 ? 9.642 -18.675 2.654 1.00 97.81 340 LEU A O 1
ATOM 2679 N N . VAL A 1 341 ? 8.918 -16.833 1.592 1.00 97.38 341 VAL A N 1
ATOM 2680 C CA . VAL A 1 341 ? 7.655 -17.378 1.094 1.00 97.38 341 VAL A CA 1
ATOM 2681 C C . VAL A 1 341 ? 7.869 -17.994 -0.281 1.00 97.38 341 VAL A C 1
ATOM 2683 O O . VAL A 1 341 ? 8.520 -17.402 -1.150 1.00 97.38 341 VAL A O 1
ATOM 2686 N N . TYR A 1 342 ? 7.272 -19.165 -0.490 1.00 95.25 342 TYR A N 1
ATOM 2687 C CA . TYR A 1 342 ? 7.283 -19.871 -1.764 1.00 95.25 342 TYR A CA 1
ATOM 2688 C C . TYR A 1 342 ? 5.907 -19.812 -2.423 1.00 95.25 342 TYR A C 1
ATOM 2690 O O . TYR A 1 342 ? 4.891 -20.035 -1.774 1.00 95.25 342 TYR A O 1
ATOM 2698 N N . ASP A 1 343 ? 5.892 -19.558 -3.725 1.00 89.75 343 ASP A N 1
ATOM 2699 C CA . ASP A 1 343 ? 4.711 -19.629 -4.578 1.00 89.75 343 ASP A CA 1
ATOM 2700 C C . ASP A 1 343 ? 4.956 -20.679 -5.667 1.00 89.75 343 ASP A C 1
ATOM 2702 O O . ASP A 1 343 ? 5.930 -20.596 -6.424 1.00 89.75 343 ASP A O 1
ATOM 2706 N N . ASN A 1 344 ? 4.110 -21.713 -5.707 1.00 87.12 344 ASN A N 1
ATOM 2707 C CA . ASN A 1 344 ? 4.250 -22.867 -6.602 1.00 87.12 344 ASN A CA 1
ATOM 2708 C C . ASN A 1 344 ? 5.669 -23.478 -6.585 1.00 87.12 344 ASN A C 1
ATOM 2710 O O . ASN A 1 344 ? 6.269 -23.750 -7.626 1.00 87.12 344 ASN A O 1
ATOM 2714 N N . GLY A 1 345 ? 6.240 -23.636 -5.385 1.00 90.75 345 GLY A N 1
ATOM 2715 C CA . GLY A 1 345 ? 7.584 -24.191 -5.180 1.00 90.75 345 GLY A CA 1
ATOM 2716 C C . GLY A 1 345 ? 8.742 -23.255 -5.552 1.00 90.75 345 GLY A C 1
ATOM 2717 O O . GLY A 1 345 ? 9.898 -23.668 -5.475 1.00 90.75 345 GLY A O 1
ATOM 2718 N N . ARG A 1 346 ? 8.472 -21.999 -5.934 1.00 94.12 346 ARG A N 1
ATOM 2719 C CA . ARG A 1 346 ? 9.494 -20.994 -6.271 1.00 94.12 346 ARG A CA 1
ATOM 2720 C C . ARG A 1 346 ? 9.564 -19.899 -5.205 1.00 94.12 346 ARG A C 1
ATOM 2722 O O . ARG A 1 346 ? 8.516 -19.478 -4.724 1.00 94.12 346 ARG A O 1
ATOM 2729 N N . PRO A 1 347 ? 10.758 -19.400 -4.848 1.00 96.69 347 PRO A N 1
ATOM 2730 C CA . PRO A 1 347 ? 10.879 -18.296 -3.901 1.00 96.69 347 PRO A CA 1
ATOM 2731 C C . PRO A 1 347 ? 10.217 -17.032 -4.470 1.00 96.69 347 PRO A C 1
ATOM 2733 O O . PRO A 1 347 ? 10.471 -16.660 -5.614 1.00 96.69 347 PRO A O 1
ATOM 2736 N N . SER A 1 348 ? 9.358 -16.389 -3.677 1.00 96.62 348 SER A N 1
ATOM 2737 C CA . SER A 1 348 ? 8.497 -15.282 -4.118 1.00 96.62 348 SER A CA 1
ATOM 2738 C C . SER A 1 348 ? 8.859 -13.950 -3.457 1.00 96.62 348 SER A C 1
ATOM 2740 O O . SER A 1 348 ? 9.053 -12.947 -4.142 1.00 96.62 348 SER A O 1
ATOM 2742 N N . HIS A 1 349 ? 8.934 -13.930 -2.126 1.00 97.62 349 HIS A N 1
ATOM 2743 C CA . HIS A 1 349 ? 9.229 -12.748 -1.312 1.00 97.62 349 HIS A CA 1
ATOM 2744 C C . HIS A 1 349 ? 9.540 -13.153 0.126 1.00 97.62 349 HIS A C 1
ATOM 2746 O O . HIS A 1 349 ? 9.311 -14.296 0.510 1.00 97.62 349 HIS A O 1
ATOM 2752 N N . TYR A 1 350 ? 10.002 -12.207 0.938 1.00 98.06 350 TYR A N 1
ATOM 2753 C CA . TYR A 1 350 ? 10.089 -12.387 2.384 1.00 98.06 350 TYR A CA 1
ATOM 2754 C C . TYR A 1 350 ? 8.853 -11.824 3.080 1.00 98.06 350 TYR A C 1
ATOM 2756 O O . TYR A 1 350 ? 8.243 -10.857 2.615 1.00 98.06 350 TYR A O 1
ATOM 2764 N N . ARG A 1 351 ? 8.516 -12.371 4.241 1.00 97.44 351 ARG A N 1
ATOM 2765 C CA . ARG A 1 351 ? 7.547 -11.765 5.157 1.00 97.44 351 ARG A CA 1
ATOM 2766 C C . ARG A 1 351 ? 8.013 -11.883 6.597 1.00 97.44 351 ARG A C 1
ATOM 2768 O O . ARG A 1 351 ? 8.809 -12.757 6.920 1.00 97.44 351 ARG A O 1
ATOM 2775 N N . GLU A 1 352 ? 7.522 -11.002 7.452 1.00 97.56 352 GLU A N 1
ATOM 2776 C CA . GLU A 1 352 ? 7.718 -11.090 8.894 1.00 97.56 352 GLU A CA 1
ATOM 2777 C C . GLU A 1 352 ? 7.045 -12.342 9.463 1.00 97.56 352 GLU A C 1
ATOM 2779 O O . GLU A 1 352 ? 5.874 -12.615 9.192 1.00 97.56 352 GLU A O 1
ATOM 2784 N N . LYS A 1 353 ? 7.804 -13.112 10.246 1.00 96.88 353 LYS A N 1
ATOM 2785 C CA . LYS A 1 353 ? 7.315 -14.298 10.943 1.00 96.88 353 LYS A CA 1
ATOM 2786 C C . LYS A 1 353 ? 6.293 -13.877 11.982 1.00 96.88 353 LYS A C 1
ATOM 2788 O O . LYS A 1 353 ? 6.550 -13.004 12.805 1.00 96.88 353 LYS A O 1
ATOM 2793 N N . SER A 1 354 ? 5.149 -14.545 11.982 1.00 96.56 354 SER A N 1
ATOM 2794 C CA . SER A 1 354 ? 4.126 -14.320 12.992 1.00 96.56 354 SER A CA 1
ATOM 2795 C C . SER A 1 354 ? 3.258 -15.564 13.161 1.00 96.56 354 SER A C 1
ATOM 2797 O O . SER A 1 354 ? 2.840 -16.147 12.158 1.00 96.56 354 SER A O 1
ATOM 2799 N N . PRO A 1 355 ? 2.911 -15.950 14.404 1.00 95.94 355 PRO A N 1
ATOM 2800 C CA . PRO A 1 355 ? 1.965 -17.037 14.653 1.00 95.94 355 PRO A CA 1
ATOM 2801 C C . PRO A 1 355 ? 0.550 -16.706 14.155 1.00 95.94 355 PRO A C 1
ATOM 2803 O O . PRO A 1 355 ? -0.302 -17.592 14.107 1.00 95.94 355 PRO A O 1
ATOM 2806 N N . LEU A 1 356 ? 0.278 -15.448 13.788 1.00 96.06 356 LEU A N 1
ATOM 2807 C CA . LEU A 1 356 ? -0.987 -15.047 13.177 1.00 96.06 356 LEU A CA 1
ATOM 2808 C C . LEU A 1 356 ? -1.135 -15.550 11.734 1.00 96.06 356 LEU A C 1
ATOM 2810 O O . LEU A 1 356 ? -2.251 -15.602 11.236 1.00 96.06 356 LEU A O 1
ATOM 2814 N N . LEU A 1 357 ? -0.038 -15.922 11.065 1.00 96.44 357 LEU A N 1
ATOM 2815 C CA . LEU A 1 357 ? -0.019 -16.285 9.641 1.00 96.44 357 LEU A CA 1
ATOM 2816 C C . LEU A 1 357 ? -0.109 -17.800 9.385 1.00 96.44 357 LEU A C 1
ATOM 2818 O O . LEU A 1 357 ? 0.108 -18.238 8.256 1.00 96.44 357 LEU A O 1
ATOM 2822 N N . SER A 1 358 ? -0.411 -18.591 10.417 1.00 95.62 358 SER A N 1
ATOM 2823 C CA . SER A 1 358 ? -0.545 -20.050 10.343 1.00 95.62 358 SER A CA 1
ATOM 2824 C C . SER A 1 358 ? -1.666 -20.557 11.250 1.00 95.62 358 SER A C 1
ATOM 2826 O O . SER A 1 358 ? -1.805 -20.119 12.394 1.00 95.62 358 SER A O 1
ATOM 2828 N N . TRP A 1 359 ? -2.488 -21.480 10.756 1.00 97.25 359 TRP A N 1
ATOM 2829 C CA . TRP A 1 359 ? -3.471 -22.246 11.533 1.00 97.25 359 TRP A CA 1
ATOM 2830 C C . TRP A 1 359 ? -4.002 -23.415 10.696 1.00 97.25 359 TRP A C 1
ATOM 2832 O O . TRP A 1 359 ? -3.841 -23.432 9.479 1.00 97.25 359 TRP A O 1
ATOM 2842 N N . ALA A 1 360 ? -4.667 -24.371 11.355 1.00 96.44 360 ALA A N 1
ATOM 2843 C CA . ALA A 1 360 ? -5.212 -25.582 10.731 1.00 96.44 360 ALA A CA 1
ATOM 2844 C C . ALA A 1 360 ? -4.159 -26.429 9.981 1.00 96.44 360 ALA A C 1
ATOM 2846 O O . ALA A 1 360 ? -4.462 -27.050 8.962 1.00 96.44 360 ALA A O 1
ATOM 2847 N N . GLU A 1 361 ? -2.917 -26.458 10.477 1.00 96.69 361 GLU A N 1
ATOM 2848 C CA . GLU A 1 361 ? -1.806 -27.216 9.874 1.00 96.69 361 GLU A CA 1
ATOM 2849 C C . GLU A 1 361 ? -2.097 -28.725 9.805 1.00 96.69 361 GLU A C 1
ATOM 2851 O O . GLU A 1 361 ? -1.743 -29.390 8.834 1.00 96.69 361 GLU A O 1
ATOM 2856 N N . ASP A 1 362 ? -2.840 -29.259 10.777 1.00 95.75 362 ASP A N 1
ATOM 2857 C CA . ASP A 1 362 ? -3.339 -30.640 10.798 1.00 95.75 362 ASP A CA 1
ATOM 2858 C C . ASP A 1 362 ? -4.293 -30.960 9.632 1.00 95.75 362 ASP A C 1
ATOM 2860 O O . ASP A 1 362 ? -4.459 -32.122 9.259 1.00 95.75 362 ASP A O 1
ATOM 2864 N N . LYS A 1 363 ? -4.881 -29.928 9.020 1.00 96.25 363 LYS A N 1
ATOM 2865 C CA . LYS A 1 363 ? -5.779 -30.002 7.857 1.00 96.25 363 LYS A CA 1
ATOM 2866 C C . LYS A 1 363 ? -5.138 -29.455 6.576 1.00 96.25 363 LYS A C 1
ATOM 2868 O O . LYS A 1 363 ? -5.823 -29.240 5.574 1.00 96.25 363 LYS A O 1
ATOM 2873 N N . GLY A 1 364 ? -3.821 -29.258 6.590 1.00 95.94 364 GLY A N 1
ATOM 2874 C CA . GLY A 1 364 ? -3.034 -28.776 5.456 1.00 95.94 364 GLY A CA 1
ATOM 2875 C C . GLY A 1 364 ? -2.719 -27.283 5.470 1.00 95.94 364 GLY A C 1
ATOM 2876 O O . GLY A 1 364 ? -1.997 -26.838 4.587 1.00 95.94 364 GLY A O 1
ATOM 2877 N N . GLY A 1 365 ? -3.215 -26.526 6.448 1.00 97.19 365 GLY A N 1
ATOM 2878 C CA . GLY A 1 365 ? -2.817 -25.140 6.675 1.00 97.19 365 GLY A CA 1
ATOM 2879 C C . GLY A 1 365 ? -3.428 -24.119 5.713 1.00 97.19 365 GLY A C 1
ATOM 2880 O O . GLY A 1 365 ? -4.316 -24.400 4.895 1.00 97.19 365 GLY A O 1
ATOM 2881 N N . ILE A 1 366 ? -2.932 -22.891 5.826 1.00 97.69 366 ILE A N 1
ATOM 2882 C CA . ILE A 1 366 ? -3.365 -21.734 5.038 1.00 97.69 366 ILE A CA 1
ATOM 2883 C C . ILE A 1 366 ? -2.209 -21.116 4.250 1.00 97.69 366 ILE A C 1
ATOM 2885 O O . ILE A 1 366 ? -1.040 -21.234 4.607 1.00 97.69 366 ILE A O 1
ATOM 2889 N N . VAL A 1 367 ? -2.558 -20.394 3.191 1.00 96.31 367 VAL A N 1
ATOM 2890 C CA . VAL A 1 367 ? -1.661 -19.500 2.455 1.00 96.31 367 VAL A CA 1
ATOM 2891 C C . VAL A 1 367 ? -2.140 -18.071 2.668 1.00 96.31 367 VAL A C 1
ATOM 2893 O O . VAL A 1 367 ? -3.341 -17.801 2.600 1.00 96.31 367 VAL A O 1
ATOM 2896 N N . VAL A 1 368 ? -1.197 -17.164 2.927 1.00 96.94 368 VAL A N 1
ATOM 2897 C CA . VAL A 1 368 ? -1.458 -15.735 3.130 1.00 96.94 368 VAL A CA 1
ATOM 2898 C C . VAL A 1 368 ? -0.680 -14.936 2.096 1.00 96.94 368 VAL A C 1
ATOM 2900 O O . VAL A 1 368 ? 0.551 -14.986 2.080 1.00 96.94 368 VAL A O 1
ATOM 2903 N N . ASP A 1 369 ? -1.400 -14.179 1.277 1.00 95.00 369 ASP A N 1
ATOM 2904 C CA . ASP A 1 369 ? -0.852 -13.336 0.222 1.00 95.00 369 ASP A CA 1
ATOM 2905 C C . ASP A 1 369 ? -1.136 -11.860 0.499 1.00 95.00 369 ASP A C 1
ATOM 2907 O O . ASP A 1 369 ? -2.280 -11.494 0.773 1.00 95.00 369 ASP A O 1
ATOM 2911 N N . PRO A 1 370 ? -0.136 -10.980 0.377 1.00 94.94 370 PRO A N 1
ATOM 2912 C CA . PRO A 1 370 ? -0.371 -9.550 0.468 1.00 94.94 370 PRO A CA 1
ATOM 2913 C C . PRO A 1 370 ? -1.119 -9.029 -0.762 1.00 94.94 370 PRO A C 1
ATOM 2915 O O . PRO A 1 370 ? -0.838 -9.421 -1.899 1.00 94.94 370 PRO A O 1
ATOM 2918 N N . MET A 1 371 ? -2.038 -8.096 -0.530 1.00 94.88 371 MET A N 1
ATOM 2919 C CA . MET A 1 371 ? -2.678 -7.308 -1.580 1.00 94.88 371 MET A CA 1
ATOM 2920 C C . MET A 1 371 ? -1.908 -6.008 -1.830 1.00 94.88 371 MET A C 1
ATOM 2922 O O . MET A 1 371 ? -1.163 -5.525 -0.978 1.00 94.88 371 MET A O 1
ATOM 2926 N N . TYR A 1 372 ? -2.104 -5.424 -3.012 1.00 93.31 372 TYR A N 1
ATOM 2927 C CA . TYR A 1 372 ? -1.621 -4.085 -3.337 1.00 93.31 372 TYR A CA 1
ATOM 2928 C C . TYR A 1 372 ? -2.819 -3.125 -3.490 1.00 93.31 372 TYR A C 1
ATOM 2930 O O . TYR A 1 372 ? -3.746 -3.467 -4.225 1.00 93.31 372 TYR A O 1
ATOM 2938 N N . PRO A 1 373 ? -2.820 -1.939 -2.845 1.00 95.19 373 PRO A N 1
ATOM 2939 C CA . PRO A 1 373 ? -1.732 -1.387 -2.034 1.00 95.19 373 PRO A CA 1
ATOM 2940 C C . PRO A 1 373 ? -1.732 -1.825 -0.556 1.00 95.19 373 PRO A C 1
ATOM 2942 O O . PRO A 1 373 ? -0.701 -1.668 0.093 1.00 95.19 373 PRO A O 1
ATOM 2945 N N . ALA A 1 374 ? -2.836 -2.369 -0.031 1.00 94.94 374 ALA A N 1
ATOM 2946 C CA . ALA A 1 374 ? -2.977 -2.774 1.373 1.00 94.94 374 ALA A CA 1
ATOM 2947 C C . ALA A 1 374 ? -3.878 -4.007 1.544 1.00 94.94 374 ALA A C 1
ATOM 2949 O O . ALA A 1 374 ? -4.716 -4.286 0.683 1.00 94.94 374 ALA A O 1
ATOM 2950 N N . GLY A 1 375 ? -3.730 -4.693 2.682 1.00 96.81 375 GLY A N 1
ATOM 2951 C CA . GLY A 1 375 ? -4.533 -5.845 3.082 1.00 96.81 375 GLY A CA 1
ATOM 2952 C C . GLY A 1 375 ? -3.919 -7.203 2.738 1.00 96.81 375 GLY A C 1
ATOM 2953 O O . GLY A 1 375 ? -2.827 -7.309 2.172 1.00 96.81 375 GLY A O 1
ATOM 2954 N N . LEU A 1 376 ? -4.645 -8.260 3.098 1.00 97.56 376 LEU A N 1
ATOM 2955 C CA . LEU A 1 376 ? -4.234 -9.658 2.959 1.00 97.56 376 LEU A CA 1
ATOM 2956 C C . LEU A 1 376 ? -5.346 -10.499 2.325 1.00 97.56 376 LEU A C 1
ATOM 2958 O O . LEU A 1 376 ? -6.522 -10.316 2.630 1.00 97.56 376 LEU A O 1
ATOM 2962 N N . ILE A 1 377 ? -4.968 -11.477 1.508 1.00 97.88 377 ILE A N 1
ATOM 2963 C CA . ILE A 1 377 ? -5.822 -12.591 1.095 1.00 97.88 377 ILE A CA 1
ATOM 2964 C C . ILE A 1 377 ? -5.349 -13.842 1.826 1.00 97.88 377 ILE A C 1
ATOM 2966 O O . ILE A 1 377 ? -4.171 -14.182 1.783 1.00 97.88 377 ILE A O 1
ATOM 2970 N N . ILE A 1 378 ? -6.272 -14.556 2.458 1.00 98.38 378 ILE A N 1
ATOM 2971 C CA . ILE A 1 378 ? -6.017 -15.827 3.131 1.00 98.38 378 ILE A CA 1
ATOM 2972 C C . ILE A 1 378 ? -6.841 -16.912 2.447 1.00 98.38 378 ILE A C 1
ATOM 2974 O O . ILE A 1 378 ? -8.032 -16.728 2.174 1.00 98.38 378 ILE A O 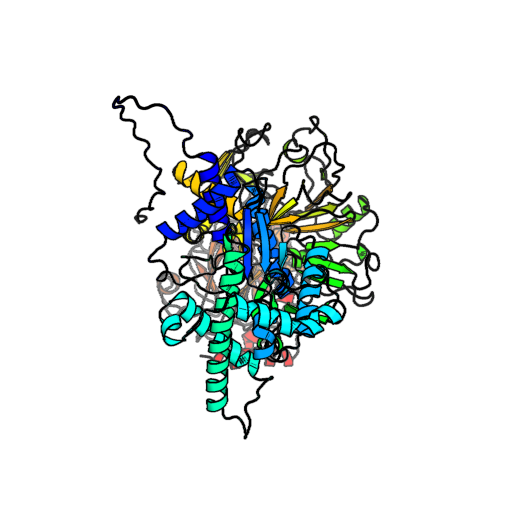1
ATOM 2978 N N . ARG A 1 379 ? -6.194 -18.039 2.144 1.00 97.62 379 ARG A N 1
ATOM 2979 C CA . ARG A 1 379 ? -6.761 -19.162 1.385 1.00 97.62 379 ARG A CA 1
ATOM 2980 C C . ARG A 1 379 ? -6.387 -20.498 2.025 1.00 97.62 379 ARG A C 1
ATOM 2982 O O . ARG A 1 379 ? -5.304 -20.596 2.598 1.00 97.62 379 ARG A O 1
ATOM 2989 N N . PRO A 1 380 ? -7.213 -21.547 1.889 1.00 97.75 380 PRO A N 1
ATOM 2990 C CA . PRO A 1 380 ? -6.790 -22.900 2.234 1.00 97.75 380 PRO A CA 1
ATOM 2991 C C . PRO A 1 380 ? -5.612 -23.340 1.351 1.00 97.75 380 PRO A C 1
ATOM 2993 O O . PRO A 1 380 ? -5.675 -23.192 0.127 1.00 97.75 380 PRO A O 1
ATOM 2996 N N . ALA A 1 381 ? -4.548 -23.888 1.944 1.00 95.50 381 ALA A N 1
ATOM 2997 C CA . ALA A 1 381 ? -3.332 -24.230 1.197 1.00 95.50 381 ALA A CA 1
ATOM 2998 C C . ALA A 1 381 ? -3.542 -25.378 0.196 1.00 95.50 381 ALA A C 1
ATOM 3000 O O . ALA A 1 381 ? -2.974 -25.366 -0.893 1.00 95.50 381 ALA A O 1
ATOM 3001 N N . ASN A 1 382 ? -4.431 -26.321 0.522 1.00 95.31 382 ASN A N 1
ATOM 3002 C CA . ASN A 1 382 ? -4.799 -27.450 -0.341 1.00 95.31 382 ASN A CA 1
ATOM 3003 C C . ASN A 1 382 ? -5.900 -27.108 -1.366 1.00 95.31 382 ASN A C 1
ATOM 3005 O O . ASN A 1 382 ? -6.479 -28.003 -1.985 1.00 95.31 382 ASN A O 1
ATOM 3009 N N . GLY A 1 383 ? -6.184 -25.819 -1.570 1.00 94.69 383 GLY A N 1
ATOM 3010 C CA . GLY A 1 383 ? -7.140 -25.330 -2.559 1.00 94.69 383 GLY A CA 1
ATOM 3011 C C . GLY A 1 383 ? -8.539 -25.053 -2.003 1.00 94.69 383 GLY A C 1
ATOM 3012 O O . GLY A 1 383 ? -8.897 -25.410 -0.883 1.00 94.69 383 GLY A O 1
ATOM 3013 N N . ALA A 1 384 ? -9.356 -24.367 -2.803 1.00 95.12 384 ALA A N 1
ATOM 3014 C CA . ALA A 1 384 ? -10.680 -23.918 -2.379 1.00 95.12 384 ALA A CA 1
ATOM 3015 C C . ALA A 1 384 ? -11.566 -25.084 -1.899 1.00 95.12 384 ALA A C 1
ATOM 3017 O O . ALA A 1 384 ? -11.734 -26.088 -2.591 1.00 95.12 384 ALA A O 1
ATOM 3018 N N . GLY A 1 385 ? -12.174 -24.917 -0.725 1.00 94.06 385 GLY A N 1
ATOM 3019 C CA . GLY A 1 385 ? -13.028 -25.911 -0.082 1.00 94.06 385 GLY A CA 1
ATOM 3020 C C . GLY A 1 385 ? -12.296 -26.992 0.716 1.00 94.06 385 GLY A C 1
ATOM 3021 O O . GLY A 1 385 ? -12.982 -27.832 1.292 1.00 94.06 385 GLY A O 1
ATOM 3022 N N . SER A 1 386 ? -10.956 -26.988 0.784 1.00 96.69 386 SER A N 1
ATOM 3023 C CA . SER A 1 386 ? -10.214 -27.916 1.656 1.00 96.69 386 SER A CA 1
ATOM 3024 C C . SER A 1 386 ? -10.331 -27.561 3.142 1.00 96.69 386 SER A C 1
ATOM 3026 O O . SER A 1 386 ? -10.172 -28.432 3.989 1.00 96.69 386 SER A O 1
ATOM 3028 N N . LEU A 1 387 ? -10.622 -26.293 3.446 1.00 97.31 387 LEU A N 1
ATOM 3029 C CA . LEU A 1 387 ? -11.009 -25.800 4.765 1.00 97.31 387 LEU A CA 1
ATOM 3030 C C . LEU A 1 387 ? -12.375 -25.116 4.661 1.00 97.31 387 LEU A C 1
ATOM 3032 O O . LEU A 1 387 ? -12.694 -24.484 3.648 1.00 97.31 387 LEU A O 1
ATOM 3036 N N . ALA A 1 388 ? -13.176 -25.241 5.710 1.00 94.44 388 ALA A N 1
ATOM 3037 C CA . ALA A 1 388 ? -14.499 -24.649 5.837 1.00 94.44 388 ALA A CA 1
ATOM 3038 C C . ALA A 1 388 ? -14.478 -23.404 6.736 1.00 94.44 388 ALA A C 1
ATOM 3040 O O . ALA A 1 388 ? -13.483 -23.073 7.376 1.00 94.44 388 ALA A O 1
ATOM 3041 N N . LEU A 1 389 ? -15.623 -22.724 6.823 1.00 93.31 389 LEU A N 1
ATOM 3042 C CA . LEU A 1 389 ? -15.824 -21.553 7.685 1.00 93.31 389 LEU A CA 1
ATOM 3043 C C . LEU A 1 389 ? -15.456 -21.807 9.162 1.00 93.31 389 LEU A C 1
ATOM 3045 O O . LEU A 1 389 ? -15.021 -20.891 9.858 1.00 93.31 389 LEU A O 1
ATOM 3049 N N . ASP A 1 390 ? -15.630 -23.040 9.638 1.00 93.44 390 ASP A N 1
ATOM 3050 C CA . ASP A 1 390 ? -15.359 -23.443 11.026 1.00 93.44 390 ASP A CA 1
ATOM 3051 C C . ASP A 1 390 ? -13.870 -23.637 11.315 1.00 93.44 390 ASP A C 1
ATOM 3053 O O . ASP A 1 390 ? -13.457 -23.544 12.466 1.00 93.44 390 ASP A O 1
ATOM 3057 N N . ASP A 1 391 ? -13.059 -23.837 10.276 1.00 96.25 391 ASP A N 1
ATOM 3058 C CA . ASP A 1 391 ? -11.605 -23.977 10.389 1.00 96.25 391 ASP A CA 1
ATOM 3059 C C . ASP A 1 391 ? -10.890 -22.617 10.461 1.00 96.25 391 ASP A C 1
ATOM 3061 O O . ASP A 1 391 ? -9.668 -22.554 10.599 1.00 96.25 391 ASP A O 1
ATOM 3065 N N . ILE A 1 392 ? -11.635 -21.514 10.339 1.00 96.81 392 ILE A N 1
ATOM 3066 C CA . ILE A 1 392 ? -11.092 -20.160 10.429 1.00 96.81 392 ILE A CA 1
ATOM 3067 C C . ILE A 1 392 ? -10.867 -19.800 11.896 1.00 96.81 392 ILE A C 1
ATOM 3069 O O . ILE A 1 392 ? -11.823 -19.706 12.674 1.00 96.81 392 ILE A O 1
ATOM 3073 N N . ASP A 1 393 ? -9.610 -19.520 12.241 1.00 96.81 393 ASP A N 1
ATOM 3074 C CA . ASP A 1 393 ? -9.235 -18.935 13.526 1.00 96.81 393 ASP A CA 1
ATOM 3075 C C . ASP A 1 393 ? -9.619 -17.447 13.553 1.00 96.81 393 ASP A C 1
ATOM 3077 O O . ASP A 1 393 ? -8.886 -16.559 13.107 1.00 96.81 393 ASP A O 1
ATOM 3081 N N . THR A 1 394 ? -10.817 -17.167 14.061 1.00 93.56 394 THR A N 1
ATOM 3082 C CA . THR A 1 394 ? -11.378 -15.813 14.107 1.00 93.56 394 THR A CA 1
ATOM 3083 C C . THR A 1 394 ? -10.571 -14.861 14.986 1.00 93.56 394 THR A C 1
ATOM 3085 O O . THR A 1 394 ? -10.533 -13.668 14.689 1.00 93.56 394 THR A O 1
ATOM 3088 N N . LYS A 1 395 ? -9.880 -15.361 16.021 1.00 93.31 395 LYS A N 1
ATOM 3089 C CA . LYS A 1 395 ? -9.022 -14.539 16.888 1.00 93.31 395 LYS A CA 1
ATOM 3090 C C . LYS A 1 395 ? -7.797 -14.051 16.122 1.00 93.31 395 LYS A C 1
ATOM 3092 O O . LYS A 1 395 ? -7.468 -12.867 16.194 1.00 93.31 395 LYS A O 1
ATOM 3097 N N . LYS A 1 396 ? -7.163 -14.928 15.338 1.00 96.56 396 LYS A N 1
ATOM 3098 C CA . LYS A 1 396 ? -6.032 -14.547 14.476 1.00 96.56 396 LYS A CA 1
ATOM 3099 C C . LYS A 1 396 ? -6.456 -13.601 13.361 1.00 96.56 396 LYS A C 1
ATOM 3101 O O . LYS A 1 396 ? -5.783 -12.599 13.145 1.00 96.56 396 LYS A O 1
ATOM 3106 N N . VAL A 1 397 ? -7.588 -13.859 12.701 1.00 97.19 397 VAL A N 1
ATOM 3107 C CA . VAL A 1 397 ? -8.125 -12.953 11.665 1.00 97.19 397 VAL A CA 1
ATOM 3108 C C . VAL A 1 397 ? -8.435 -11.572 12.244 1.00 97.19 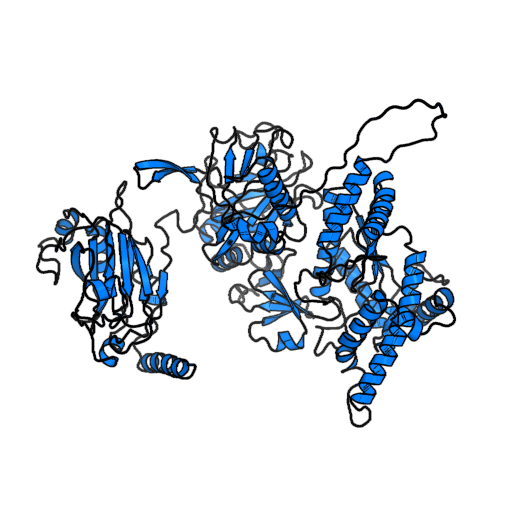397 VAL A C 1
ATOM 3110 O O . VAL A 1 397 ? -8.122 -10.564 11.610 1.00 97.19 397 VAL A O 1
ATOM 3113 N N . ARG A 1 398 ? -9.001 -11.505 13.455 1.00 95.25 398 ARG A N 1
ATOM 3114 C CA . ARG A 1 398 ? -9.247 -10.241 14.160 1.00 95.25 398 ARG A CA 1
ATOM 3115 C C . ARG A 1 398 ? -7.947 -9.486 14.415 1.00 95.25 398 ARG A C 1
ATOM 3117 O O . ARG A 1 398 ? -7.829 -8.348 13.978 1.00 95.25 398 ARG A O 1
ATOM 3124 N N . ALA A 1 399 ? -6.968 -10.135 15.044 1.00 95.06 399 ALA A N 1
ATOM 3125 C CA . ALA A 1 399 ? -5.670 -9.527 15.337 1.00 95.06 399 ALA A CA 1
ATOM 3126 C C . ALA A 1 399 ? -4.944 -9.062 14.062 1.00 95.06 399 ALA A C 1
ATOM 3128 O O . ALA A 1 399 ? -4.374 -7.977 14.038 1.00 95.06 399 ALA A O 1
ATOM 3129 N N . LEU A 1 400 ? -5.004 -9.845 12.978 1.00 96.38 400 LEU A N 1
ATOM 3130 C CA . LEU A 1 400 ? -4.467 -9.431 11.679 1.00 96.38 400 LEU A CA 1
ATOM 3131 C C . LEU A 1 400 ? -5.178 -8.196 11.134 1.00 96.38 400 LEU A C 1
ATOM 3133 O O . LEU A 1 400 ? -4.507 -7.311 10.621 1.00 96.38 400 LEU A O 1
ATOM 3137 N N . SER A 1 401 ? -6.502 -8.113 11.263 1.00 96.56 401 SER A N 1
ATOM 3138 C CA . SER A 1 401 ? -7.278 -6.977 10.751 1.00 96.56 401 SER A CA 1
ATOM 3139 C C . SER A 1 401 ? -6.939 -5.669 11.476 1.00 96.56 401 SER A C 1
ATOM 3141 O O . SER A 1 401 ? -6.896 -4.627 10.837 1.00 96.56 401 SER A O 1
ATOM 3143 N N . GLU A 1 402 ? -6.609 -5.717 12.771 1.00 95.00 402 GLU A N 1
ATOM 3144 C CA . GLU A 1 402 ? -6.144 -4.547 13.547 1.00 95.00 402 GLU A CA 1
ATOM 3145 C C . GLU A 1 402 ? -4.740 -4.065 13.131 1.00 95.00 402 GLU A C 1
ATOM 3147 O O . GLU A 1 402 ? -4.342 -2.936 13.424 1.00 95.00 402 GLU A O 1
ATOM 3152 N N . ILE A 1 403 ? -3.962 -4.927 12.467 1.00 94.38 403 ILE A N 1
ATOM 3153 C CA . ILE A 1 403 ? -2.573 -4.660 12.069 1.00 94.38 403 ILE A CA 1
ATOM 3154 C C . ILE A 1 403 ? -2.473 -4.325 10.570 1.00 94.38 403 ILE A C 1
ATOM 3156 O O . ILE A 1 403 ? -1.736 -3.413 10.193 1.00 94.38 403 ILE A O 1
ATOM 3160 N N . ASN A 1 404 ? -3.203 -5.050 9.719 1.00 95.69 404 ASN A N 1
ATOM 3161 C CA . ASN A 1 404 ? -3.189 -4.954 8.262 1.00 95.69 404 ASN A CA 1
ATOM 3162 C C . ASN A 1 404 ? -4.574 -5.292 7.682 1.00 95.69 404 ASN A C 1
ATOM 3164 O O . ASN A 1 404 ? -4.925 -6.453 7.462 1.00 95.69 404 ASN A O 1
ATOM 3168 N N . SER A 1 405 ? -5.351 -4.241 7.430 1.00 96.94 405 SER A N 1
ATOM 3169 C CA . SER A 1 405 ? -6.720 -4.303 6.918 1.00 96.94 405 SER A CA 1
ATOM 3170 C C . SER A 1 405 ? -6.784 -3.891 5.433 1.00 96.94 405 SER A C 1
ATOM 3172 O O . SER A 1 405 ? -5.994 -3.043 5.004 1.00 96.94 405 SER A O 1
ATOM 3174 N N . PRO A 1 406 ? -7.722 -4.440 4.636 1.00 97.81 406 PRO A N 1
ATOM 3175 C CA . PRO A 1 406 ? -8.670 -5.493 5.002 1.00 97.81 406 PRO A CA 1
ATOM 3176 C C . PRO A 1 406 ? -8.063 -6.899 4.896 1.00 97.81 406 PRO A C 1
ATOM 3178 O O . PRO A 1 406 ? -7.117 -7.134 4.142 1.00 97.81 406 PRO A O 1
ATOM 3181 N N . VAL A 1 407 ? -8.654 -7.855 5.615 1.00 98.50 407 VAL A N 1
ATOM 3182 C CA . VAL A 1 407 ? -8.349 -9.288 5.497 1.00 98.50 407 VAL A CA 1
ATOM 3183 C C . VAL A 1 407 ? -9.470 -9.979 4.732 1.00 98.50 407 VAL A C 1
ATOM 3185 O O . VAL A 1 407 ? -10.628 -9.967 5.148 1.00 98.50 407 VAL A O 1
ATOM 3188 N N . VAL A 1 408 ? -9.123 -10.613 3.617 1.00 98.25 408 VAL A N 1
ATOM 3189 C CA . VAL A 1 408 ? -10.055 -11.306 2.728 1.00 98.25 408 VAL A CA 1
ATOM 3190 C C . VAL A 1 408 ? -9.840 -12.811 2.823 1.00 98.25 408 VAL A C 1
ATOM 3192 O O . VAL A 1 408 ? -8.782 -13.333 2.485 1.00 98.25 408 VAL A O 1
ATOM 3195 N N . LEU A 1 409 ? -10.869 -13.529 3.244 1.00 98.12 409 LEU A N 1
ATOM 3196 C CA . LEU A 1 409 ? -10.911 -14.979 3.353 1.00 98.12 409 LEU A CA 1
ATOM 3197 C C . LEU A 1 409 ? -11.543 -15.538 2.072 1.00 98.12 409 LEU A C 1
ATOM 3199 O O . LEU A 1 409 ? -12.756 -15.429 1.869 1.00 98.12 409 LEU A O 1
ATOM 3203 N N . LYS A 1 410 ? -10.727 -16.147 1.203 1.00 96.94 410 LYS A N 1
ATOM 3204 C CA . LYS A 1 410 ? -11.177 -16.720 -0.076 1.00 96.94 410 LYS A CA 1
ATOM 3205 C C . LYS A 1 410 ? -11.150 -18.242 -0.053 1.00 96.94 410 LYS A C 1
ATOM 3207 O O . LYS A 1 410 ? -10.212 -18.859 0.438 1.00 96.94 410 LYS A O 1
ATOM 3212 N N . GLY A 1 411 ? -12.175 -18.863 -0.635 1.00 95.81 411 GLY A N 1
ATOM 3213 C CA . GLY A 1 411 ? -12.234 -20.319 -0.815 1.00 95.81 411 GLY A CA 1
ATOM 3214 C C . GLY A 1 411 ? -12.699 -21.127 0.403 1.00 95.81 411 GLY A C 1
ATOM 3215 O O . GLY A 1 411 ? -12.758 -22.348 0.301 1.00 95.81 411 GLY A O 1
ATOM 3216 N N . PHE A 1 412 ? -13.083 -20.481 1.509 1.00 96.12 412 PHE A N 1
ATOM 3217 C CA . PHE A 1 412 ? -13.660 -21.144 2.693 1.00 96.12 412 PHE A CA 1
ATOM 3218 C C . PHE A 1 412 ? -15.177 -21.377 2.583 1.00 96.12 412 PHE A C 1
ATOM 3220 O O . PHE A 1 412 ? -15.745 -22.218 3.282 1.00 96.12 412 PHE A O 1
ATOM 3227 N N . VAL A 1 413 ? -15.857 -20.628 1.707 1.00 92.94 413 VAL A N 1
ATOM 3228 C CA . VAL A 1 413 ? -17.317 -20.665 1.552 1.00 92.94 413 VAL A CA 1
ATOM 3229 C C . VAL A 1 413 ? -17.687 -20.949 0.102 1.00 92.94 413 VAL A C 1
ATOM 3231 O O . VAL A 1 413 ? -17.556 -20.104 -0.775 1.00 92.94 413 VAL A O 1
ATOM 3234 N N . LYS A 1 414 ? -18.221 -22.147 -0.153 1.00 86.44 414 LYS A N 1
ATOM 3235 C CA . LYS A 1 414 ? -18.714 -22.535 -1.488 1.00 86.44 414 LYS A CA 1
ATOM 3236 C C . LYS A 1 414 ? -20.098 -21.961 -1.800 1.00 86.44 414 LYS A C 1
ATOM 3238 O O . LYS A 1 414 ? -20.411 -21.630 -2.942 1.00 86.44 414 LYS A O 1
ATOM 3243 N N . LYS A 1 415 ? -20.967 -21.912 -0.791 1.00 88.56 415 LYS A N 1
ATOM 3244 C CA . LYS A 1 415 ? -22.333 -21.395 -0.895 1.00 88.56 415 LYS A CA 1
ATOM 3245 C C . LYS A 1 415 ? -22.574 -20.461 0.291 1.00 88.56 415 LYS A C 1
ATOM 3247 O O . LYS A 1 415 ? -22.646 -20.968 1.409 1.00 88.56 415 LYS A O 1
ATOM 3252 N N . PRO A 1 416 ? -22.680 -19.139 0.059 1.00 87.00 416 PRO A N 1
ATOM 3253 C CA . PRO A 1 416 ? -23.045 -18.186 1.100 1.00 87.00 416 PRO A CA 1
ATOM 3254 C C . PRO A 1 416 ? -24.317 -18.635 1.819 1.00 87.00 416 PRO A C 1
ATOM 3256 O O . PRO A 1 416 ? -25.301 -19.015 1.180 1.00 87.00 416 PRO A O 1
ATOM 3259 N N . ASN A 1 417 ? -24.277 -18.628 3.146 1.00 88.06 417 ASN A N 1
ATOM 3260 C CA . ASN A 1 417 ? -25.401 -18.977 3.999 1.00 88.06 417 ASN A CA 1
ATOM 3261 C C . ASN A 1 417 ? -25.463 -17.962 5.140 1.00 88.06 417 ASN A C 1
ATOM 3263 O O . ASN A 1 417 ? -24.484 -17.771 5.861 1.00 88.06 417 ASN A O 1
ATOM 3267 N N . ARG A 1 418 ? -26.630 -17.332 5.277 1.00 83.56 418 ARG A N 1
ATOM 3268 C CA . ARG A 1 418 ? -26.881 -16.249 6.225 1.00 83.56 418 ARG A CA 1
ATOM 3269 C C . ARG A 1 418 ? -26.634 -16.668 7.672 1.00 83.56 418 ARG A C 1
ATOM 3271 O O . ARG A 1 418 ? -25.900 -15.984 8.374 1.00 83.56 418 ARG A O 1
ATOM 3278 N N . ASP A 1 419 ? -27.212 -17.784 8.099 1.00 87.00 419 ASP A N 1
ATOM 3279 C CA . ASP A 1 419 ? -27.144 -18.225 9.496 1.00 87.00 419 ASP A CA 1
ATOM 3280 C C . ASP A 1 419 ? -25.717 -18.623 9.871 1.00 87.00 419 ASP A C 1
ATOM 3282 O O . ASP A 1 419 ? -25.222 -18.253 10.932 1.00 87.00 419 ASP A O 1
ATOM 3286 N N . ARG A 1 420 ? -25.002 -19.280 8.949 1.00 89.75 420 ARG A N 1
ATOM 3287 C CA . ARG A 1 420 ? -23.579 -19.604 9.125 1.00 89.75 420 ARG A CA 1
ATOM 3288 C C . ARG A 1 420 ? -22.701 -18.356 9.214 1.00 89.75 420 ARG A C 1
ATOM 3290 O O . ARG A 1 420 ? -21.717 -18.360 9.943 1.00 89.75 420 ARG A O 1
ATOM 3297 N N . PHE A 1 421 ? -23.032 -17.299 8.472 1.00 87.75 421 PHE A N 1
ATOM 3298 C CA . PHE A 1 421 ? -22.296 -16.037 8.535 1.00 87.75 421 PHE A CA 1
ATOM 3299 C C . PHE A 1 421 ? -22.556 -15.276 9.845 1.00 87.75 421 PHE A C 1
ATOM 3301 O O . PHE A 1 421 ? -21.631 -14.691 10.403 1.00 87.75 421 PHE A O 1
ATOM 3308 N N . ILE A 1 422 ? -23.783 -15.336 10.369 1.00 85.06 422 ILE A N 1
ATOM 3309 C CA . ILE A 1 422 ? -24.119 -14.807 11.699 1.00 85.06 422 ILE A CA 1
ATOM 3310 C C . ILE A 1 422 ? -23.383 -15.594 12.792 1.00 85.06 422 ILE A C 1
ATOM 3312 O O . ILE A 1 422 ? -22.780 -14.997 13.673 1.00 85.06 422 ILE A O 1
ATOM 3316 N N . ASP A 1 423 ? -23.356 -16.924 12.720 1.00 86.81 423 ASP A N 1
ATOM 3317 C CA . ASP A 1 423 ? -22.582 -17.745 13.662 1.00 86.81 423 ASP A CA 1
ATOM 3318 C C . ASP A 1 423 ? -21.078 -17.411 13.620 1.00 86.81 423 ASP A C 1
ATOM 3320 O O . ASP A 1 423 ? -20.442 -17.188 14.651 1.00 86.81 423 ASP A O 1
ATOM 3324 N N . PHE A 1 424 ? -20.513 -17.266 12.416 1.00 88.19 424 PHE A N 1
ATOM 3325 C CA . PHE A 1 424 ? -19.134 -16.809 12.237 1.00 88.19 424 PHE A CA 1
ATOM 3326 C C . PHE A 1 424 ? -18.877 -15.447 12.891 1.00 88.19 424 PHE A C 1
ATOM 3328 O O . PHE A 1 424 ? -17.838 -15.267 13.529 1.00 88.19 424 PHE A O 1
ATOM 3335 N N . SER A 1 425 ? -19.808 -14.496 12.773 1.00 85.94 425 SER A N 1
ATOM 3336 C CA . SER A 1 425 ? -19.638 -13.181 13.390 1.00 85.94 425 SER A CA 1
ATOM 3337 C C . SER A 1 425 ? -19.628 -13.270 14.916 1.00 85.94 425 SER A C 1
ATOM 3339 O O . SER A 1 425 ? -18.764 -12.657 15.533 1.00 85.94 425 SER A O 1
ATOM 3341 N N . HIS A 1 426 ? -20.464 -14.117 15.525 1.00 85.44 426 HIS A N 1
ATOM 3342 C CA . HIS A 1 426 ? -20.424 -14.382 16.969 1.00 85.44 426 HIS A CA 1
ATOM 3343 C C . HIS A 1 426 ? -19.107 -15.022 17.431 1.00 85.44 426 HIS A C 1
ATOM 3345 O O . HIS A 1 426 ? -18.613 -14.703 18.511 1.00 85.44 426 HIS A O 1
ATOM 3351 N N . ARG A 1 427 ? -18.488 -15.879 16.607 1.00 88.94 427 ARG A N 1
ATOM 3352 C CA . ARG A 1 427 ? -17.133 -16.398 16.877 1.00 88.94 427 ARG A CA 1
ATOM 3353 C C . ARG A 1 427 ? -16.042 -15.337 16.709 1.00 88.94 427 ARG A C 1
ATOM 3355 O O . ARG A 1 427 ? -14.956 -15.493 17.264 1.00 88.94 427 ARG A O 1
ATOM 3362 N N . PHE A 1 428 ? -16.292 -14.286 15.929 1.00 87.94 428 PHE A N 1
ATOM 3363 C CA . PHE A 1 428 ? -15.363 -13.173 15.707 1.00 87.94 428 PHE A CA 1
ATOM 3364 C C . PHE A 1 428 ? -15.453 -12.082 16.788 1.00 87.94 428 PHE A C 1
ATOM 3366 O O . PHE A 1 428 ? -14.455 -11.438 17.128 1.00 87.94 428 PHE A O 1
ATOM 3373 N N . GLY A 1 429 ? -16.640 -11.862 17.346 1.00 83.06 429 GLY A N 1
ATOM 3374 C CA . GLY A 1 429 ? -16.886 -10.913 18.428 1.00 83.06 429 GLY A CA 1
ATOM 3375 C C . GLY A 1 429 ? -18.378 -10.725 18.681 1.00 83.06 429 GLY A C 1
ATOM 3376 O O . GLY A 1 429 ? -19.191 -11.541 18.266 1.00 83.06 429 GLY A O 1
ATOM 3377 N N . THR A 1 430 ? -18.758 -9.620 19.318 1.00 82.62 430 THR A N 1
ATOM 3378 C CA . THR A 1 430 ? -20.173 -9.293 19.544 1.00 82.62 430 THR A CA 1
ATOM 3379 C C . THR A 1 430 ? -20.728 -8.486 18.366 1.00 82.62 430 THR A C 1
ATOM 3381 O O . THR A 1 430 ? -20.231 -7.388 18.115 1.00 82.62 430 THR A O 1
ATOM 3384 N N . PRO A 1 431 ? -21.740 -8.970 17.625 1.00 79.06 431 PRO A N 1
ATOM 3385 C CA . PRO A 1 431 ? -22.370 -8.200 16.552 1.00 79.06 431 PRO A CA 1
ATOM 3386 C C . PRO A 1 431 ? -23.184 -7.014 17.089 1.00 79.06 431 PRO A C 1
ATOM 3388 O O . PRO A 1 431 ? -23.884 -7.139 18.093 1.00 79.06 431 PRO A O 1
ATOM 3391 N N . LEU A 1 432 ? -23.100 -5.852 16.432 1.00 75.56 432 LEU A N 1
ATOM 3392 C CA . LEU A 1 432 ? -23.796 -4.626 16.834 1.00 75.56 432 LEU A CA 1
ATOM 3393 C C . LEU A 1 432 ? -25.135 -4.533 16.099 1.00 75.56 432 LEU A C 1
ATOM 3395 O O . LEU A 1 432 ? -25.132 -4.321 14.884 1.00 75.56 432 LEU A O 1
ATOM 3399 N N . PRO A 1 433 ? -26.284 -4.622 16.789 1.00 69.44 433 PRO A N 1
ATOM 3400 C CA . PRO A 1 433 ? -27.565 -4.405 16.139 1.00 69.44 433 PRO A CA 1
ATOM 3401 C C . PRO A 1 433 ? -27.727 -2.941 15.704 1.00 69.44 433 PRO A C 1
ATOM 3403 O O . PRO A 1 433 ? -27.292 -1.991 16.372 1.00 69.44 433 PRO A O 1
ATOM 3406 N N . TRP A 1 434 ? -28.391 -2.760 14.566 1.00 67.00 434 TRP A N 1
ATOM 3407 C CA . TRP A 1 434 ? -28.799 -1.465 14.026 1.00 67.00 434 TRP A CA 1
ATOM 3408 C C . TRP A 1 434 ? -30.322 -1.343 14.008 1.00 67.00 434 TRP A C 1
ATOM 3410 O O . TRP A 1 434 ? -31.035 -2.321 14.231 1.00 67.00 434 TRP A O 1
ATOM 3420 N N . LYS A 1 435 ? -30.838 -0.147 13.678 1.00 61.59 435 LYS A N 1
ATOM 3421 C CA . LYS A 1 435 ? -32.286 0.095 13.518 1.00 61.59 435 LYS A CA 1
ATOM 3422 C C . LYS A 1 435 ? -32.947 -0.890 12.527 1.00 61.59 435 LYS A C 1
ATOM 3424 O O . LYS A 1 435 ? -34.135 -1.160 12.644 1.00 61.59 435 LYS A O 1
ATOM 3429 N N . PHE A 1 436 ? -32.186 -1.442 11.577 1.00 58.16 436 PHE A N 1
ATOM 3430 C CA . PHE A 1 436 ? -32.641 -2.407 10.564 1.00 58.16 436 PHE A CA 1
ATOM 3431 C C . PHE A 1 436 ? -32.405 -3.888 10.932 1.00 58.16 436 PHE A C 1
ATOM 3433 O O . PHE A 1 436 ? -32.683 -4.771 10.122 1.00 58.16 436 PHE A O 1
ATOM 3440 N N . GLY A 1 437 ? -31.914 -4.179 12.140 1.00 65.12 437 GLY A N 1
ATOM 3441 C CA . GLY A 1 437 ? -31.553 -5.525 12.592 1.00 65.12 437 GLY A CA 1
ATOM 3442 C C . GLY A 1 437 ? -30.042 -5.769 12.598 1.00 65.12 437 GLY A C 1
ATOM 3443 O O . GLY A 1 437 ? -29.246 -4.833 12.523 1.00 65.12 437 GLY A O 1
ATOM 3444 N N . LEU A 1 438 ? -29.643 -7.037 12.741 1.00 66.31 438 LEU A N 1
ATOM 3445 C CA . LEU A 1 438 ? -28.231 -7.429 12.837 1.00 66.31 438 LEU A CA 1
ATOM 3446 C C . LEU A 1 438 ? -27.506 -7.366 11.489 1.00 66.31 438 LEU A C 1
ATOM 3448 O O . LEU A 1 438 ? -26.338 -7.007 11.427 1.00 66.31 438 LEU A O 1
ATOM 3452 N N . LEU A 1 439 ? -28.221 -7.722 10.422 1.00 67.19 439 LEU A N 1
ATOM 3453 C CA . LEU A 1 439 ? -27.692 -7.938 9.084 1.00 67.19 439 LEU A CA 1
ATOM 3454 C C . LEU A 1 439 ? -28.151 -6.823 8.145 1.00 67.19 439 LEU A C 1
ATOM 3456 O O . LEU A 1 439 ? -29.357 -6.650 7.955 1.00 67.19 439 LEU A O 1
ATOM 3460 N N . LEU A 1 440 ? -27.208 -6.118 7.522 1.00 71.00 440 LEU A N 1
ATOM 3461 C CA . LEU A 1 440 ? -27.506 -5.202 6.428 1.00 71.00 440 LEU A CA 1
ATOM 3462 C C . LEU A 1 440 ? -27.400 -5.955 5.099 1.00 71.00 440 LEU A C 1
ATOM 3464 O O . LEU A 1 440 ? -26.319 -6.363 4.677 1.00 71.00 440 LEU A O 1
ATOM 3468 N N . GLU A 1 441 ? -28.532 -6.139 4.426 1.00 67.00 441 GLU A N 1
ATOM 3469 C CA . GLU A 1 441 ? -28.548 -6.643 3.053 1.00 67.00 441 GLU A CA 1
ATOM 3470 C C . GLU A 1 441 ? -28.334 -5.478 2.084 1.00 67.00 441 GLU A C 1
ATOM 3472 O O . GLU A 1 441 ? -29.206 -4.621 1.923 1.00 67.00 441 GLU A O 1
ATOM 3477 N N . VAL A 1 442 ? -27.178 -5.463 1.424 1.00 63.22 442 VAL A N 1
ATOM 3478 C CA . VAL A 1 442 ? -26.841 -4.470 0.404 1.00 63.22 442 VAL A CA 1
ATOM 3479 C C . VAL A 1 442 ? -27.299 -5.024 -0.942 1.00 63.22 442 VAL A C 1
ATOM 3481 O O . VAL A 1 442 ? -26.656 -5.895 -1.532 1.00 63.22 442 VAL A O 1
ATOM 3484 N N . LYS A 1 443 ? -28.465 -4.557 -1.395 1.00 61.34 443 LYS A N 1
ATOM 3485 C CA . LYS A 1 443 ? -29.057 -4.886 -2.696 1.00 61.34 443 LYS A CA 1
ATOM 3486 C C . LYS A 1 443 ? -29.617 -3.612 -3.319 1.00 61.34 443 LYS A C 1
ATOM 3488 O O . LYS A 1 443 ? -30.284 -2.862 -2.616 1.00 61.34 443 LYS A O 1
ATOM 3493 N N . ASP A 1 444 ? -29.419 -3.405 -4.618 1.00 53.62 444 ASP A N 1
ATOM 3494 C CA . ASP A 1 444 ? -30.095 -2.327 -5.351 1.00 53.62 444 ASP A CA 1
ATOM 3495 C C . ASP A 1 444 ? -31.624 -2.461 -5.182 1.00 53.62 444 ASP A C 1
ATOM 3497 O O . ASP A 1 444 ? -32.224 -3.485 -5.535 1.00 53.62 444 ASP A O 1
ATOM 3501 N N . ARG A 1 445 ? -32.245 -1.460 -4.547 1.00 48.66 445 ARG A N 1
ATOM 3502 C CA . ARG A 1 445 ? -33.698 -1.394 -4.297 1.00 48.66 445 ARG A CA 1
ATOM 3503 C C . ARG A 1 445 ? -34.361 -0.204 -4.998 1.00 48.66 445 ARG A C 1
ATOM 3505 O O . ARG A 1 445 ? -35.545 0.042 -4.769 1.00 48.66 445 ARG A O 1
ATOM 3512 N N . GLY A 1 446 ? -33.652 0.525 -5.864 1.00 50.59 446 GLY A N 1
ATOM 3513 C CA . GLY A 1 446 ? -34.208 1.710 -6.524 1.00 50.59 446 GLY A CA 1
ATOM 3514 C C . GLY A 1 446 ? -34.677 2.786 -5.528 1.00 50.59 446 GLY A C 1
ATOM 3515 O O . GLY A 1 446 ? -33.964 3.115 -4.586 1.00 50.59 446 GLY A O 1
ATOM 3516 N N . GLN A 1 447 ? -35.869 3.364 -5.736 1.00 40.06 447 GLN A N 1
ATOM 3517 C CA . GLN A 1 447 ? -36.391 4.490 -4.935 1.00 40.06 447 GLN A CA 1
ATOM 3518 C C . GLN A 1 447 ? -36.964 4.105 -3.553 1.00 40.06 447 GLN A C 1
ATOM 3520 O O . GLN A 1 447 ? -37.228 4.990 -2.742 1.00 40.06 447 GLN A O 1
ATOM 3525 N N . ASP A 1 448 ? -37.147 2.817 -3.248 1.00 44.94 448 ASP A N 1
ATOM 3526 C CA . ASP A 1 448 ? -37.851 2.354 -2.039 1.00 44.94 448 ASP A CA 1
ATOM 3527 C C . ASP A 1 448 ? -36.875 1.976 -0.903 1.00 44.94 448 ASP A C 1
ATOM 3529 O O . ASP A 1 448 ? -36.832 0.849 -0.398 1.00 44.94 448 ASP A O 1
ATOM 3533 N N . ALA A 1 449 ? -36.003 2.923 -0.546 1.00 45.31 449 ALA A N 1
ATOM 3534 C CA . ALA A 1 449 ? -34.831 2.680 0.300 1.00 45.31 449 ALA A CA 1
ATOM 3535 C C . ALA A 1 449 ? -35.014 3.040 1.792 1.00 45.31 449 ALA A C 1
ATOM 3537 O O . ALA A 1 449 ? -34.060 2.940 2.561 1.00 45.31 449 ALA A O 1
ATOM 3538 N N . ARG A 1 450 ? -36.236 3.378 2.243 1.00 47.72 450 ARG A N 1
ATOM 3539 C CA . ARG A 1 450 ? -36.603 3.610 3.667 1.00 47.72 450 ARG A CA 1
ATOM 3540 C C . ARG A 1 450 ? -35.600 4.477 4.462 1.00 47.72 450 ARG A C 1
ATOM 3542 O O . ARG A 1 450 ? -35.386 4.230 5.647 1.00 47.72 450 ARG A O 1
ATOM 3549 N N . GLY A 1 451 ? -34.970 5.463 3.819 1.00 45.50 451 GLY A N 1
ATOM 3550 C CA . GLY A 1 451 ? -33.985 6.353 4.451 1.00 45.50 451 GLY A CA 1
ATOM 3551 C C . GLY A 1 451 ? -32.522 5.876 4.414 1.00 45.50 451 GLY A C 1
ATOM 3552 O O . GLY A 1 451 ? -31.673 6.537 4.996 1.00 45.50 451 GLY A O 1
ATOM 3553 N N . LEU A 1 452 ? -32.202 4.774 3.720 1.00 51.69 452 LEU A N 1
ATOM 3554 C CA . LEU A 1 452 ? -30.836 4.281 3.431 1.00 51.69 452 LEU A CA 1
ATOM 3555 C C . LEU A 1 452 ? -30.440 4.530 1.961 1.00 51.69 452 LEU A C 1
ATOM 3557 O O . LEU A 1 452 ? -29.758 3.725 1.320 1.00 51.69 452 LEU A O 1
ATOM 3561 N N . ASN A 1 453 ? -30.931 5.630 1.390 1.00 53.03 453 ASN A N 1
ATOM 3562 C CA . ASN A 1 453 ? -30.905 5.884 -0.053 1.00 53.03 453 ASN A CA 1
ATOM 3563 C C . ASN A 1 453 ? -29.475 6.000 -0.626 1.00 53.03 453 ASN A C 1
ATOM 3565 O O . ASN A 1 453 ? -29.236 5.654 -1.780 1.00 53.03 453 ASN A O 1
ATOM 3569 N N . ASN A 1 454 ? -28.510 6.407 0.194 1.00 51.62 454 ASN A N 1
ATOM 3570 C CA . ASN A 1 454 ? -27.084 6.490 -0.125 1.00 51.62 454 ASN A CA 1
ATOM 3571 C C . ASN A 1 454 ? -26.396 5.117 -0.278 1.00 51.62 454 ASN A C 1
ATOM 3573 O O . ASN A 1 454 ? -25.505 4.986 -1.108 1.00 51.62 454 ASN A O 1
ATOM 3577 N N . VAL A 1 455 ? -26.836 4.074 0.436 1.00 52.97 455 VAL A N 1
ATOM 3578 C CA . VAL A 1 455 ? -26.244 2.719 0.340 1.00 52.97 455 VAL A CA 1
ATOM 3579 C C . VAL A 1 455 ? -26.883 1.898 -0.789 1.00 52.97 455 VAL A C 1
ATOM 3581 O O . VAL A 1 455 ? -26.248 1.024 -1.379 1.00 52.97 455 VAL A O 1
ATOM 3584 N N . LEU A 1 456 ? -28.145 2.183 -1.120 1.00 59.44 456 LEU A N 1
ATOM 3585 C CA . LEU A 1 456 ? -28.961 1.371 -2.033 1.00 59.44 456 LEU A CA 1
ATOM 3586 C C . LEU A 1 456 ? -29.136 1.985 -3.433 1.00 59.44 456 LEU A C 1
ATOM 3588 O O . LEU A 1 456 ? -29.818 1.388 -4.263 1.00 59.44 456 LEU A O 1
ATOM 3592 N N . SER A 1 457 ? -28.544 3.155 -3.697 1.00 68.12 457 SER A N 1
ATOM 3593 C CA . SER A 1 457 ? -28.556 3.796 -5.020 1.00 68.12 457 SER A CA 1
ATOM 3594 C C . SER A 1 457 ? -27.333 3.434 -5.862 1.00 68.12 457 SER A C 1
ATOM 3596 O O . SER A 1 457 ? -26.355 2.936 -5.324 1.00 68.12 457 SER A O 1
ATOM 3598 N N . ALA A 1 458 ? -27.378 3.734 -7.162 1.00 72.56 458 ALA A N 1
ATOM 3599 C CA . ALA A 1 458 ? -26.257 3.612 -8.097 1.00 72.56 458 ALA A CA 1
ATOM 3600 C C . ALA A 1 458 ? -25.195 4.731 -7.983 1.00 72.56 458 ALA A C 1
ATOM 3602 O O . ALA A 1 458 ? -24.150 4.637 -8.625 1.00 72.56 458 ALA A O 1
ATOM 3603 N N . GLU A 1 459 ? -25.455 5.788 -7.198 1.00 80.06 459 GLU A N 1
ATOM 3604 C CA . GLU A 1 459 ? -24.507 6.896 -7.011 1.00 80.06 459 GLU A CA 1
ATOM 3605 C C . GLU A 1 459 ? -23.265 6.427 -6.231 1.00 80.06 459 GLU A C 1
ATOM 3607 O O . GLU A 1 459 ? -23.359 5.496 -5.413 1.00 80.06 459 GLU A O 1
ATOM 3612 N N . PRO A 1 460 ? -22.096 7.053 -6.465 1.00 84.25 460 PRO A N 1
ATOM 3613 C CA . PRO A 1 460 ? -20.942 6.817 -5.615 1.00 84.25 460 PRO A CA 1
ATOM 3614 C C . PRO A 1 460 ? -21.254 7.282 -4.189 1.00 84.25 460 PRO A C 1
ATOM 3616 O O . PRO A 1 460 ? -22.116 8.135 -3.963 1.00 84.25 460 PRO A O 1
ATOM 3619 N N . MET A 1 461 ? -20.556 6.707 -3.218 1.00 87.00 461 MET A N 1
ATOM 3620 C CA . MET A 1 461 ? -20.641 7.137 -1.825 1.00 87.00 461 MET A CA 1
ATOM 3621 C C . MET A 1 461 ? -19.454 8.051 -1.476 1.00 87.00 461 MET A C 1
ATOM 3623 O O . MET A 1 461 ? -18.385 7.920 -2.078 1.00 87.00 461 MET A O 1
ATOM 3627 N N . PRO A 1 462 ? -19.599 8.957 -0.494 1.00 92.31 462 PRO A N 1
ATOM 3628 C CA . PRO A 1 462 ? -18.452 9.643 0.092 1.00 92.31 462 PRO A CA 1
ATOM 3629 C C . PRO A 1 462 ? -17.553 8.651 0.830 1.00 92.31 462 PRO A C 1
ATOM 3631 O O . PRO A 1 462 ? -18.049 7.698 1.444 1.00 92.31 462 PRO A O 1
ATOM 3634 N N . PHE A 1 463 ? -16.243 8.899 0.860 1.00 96.06 463 PHE A N 1
ATOM 3635 C CA . PHE A 1 463 ? -15.391 8.232 1.848 1.00 96.06 463 PHE A CA 1
ATOM 3636 C C . PHE A 1 463 ? -15.848 8.545 3.269 1.00 96.06 463 PHE A C 1
ATOM 3638 O O . PHE A 1 463 ? -16.019 9.700 3.651 1.00 96.06 463 PHE A O 1
ATOM 3645 N N . HIS A 1 464 ? -16.025 7.496 4.065 1.00 94.81 464 HIS A N 1
ATOM 3646 C CA . HIS A 1 464 ? -16.472 7.595 5.446 1.00 94.81 464 HIS A CA 1
ATOM 3647 C C . HIS A 1 464 ? -15.965 6.403 6.268 1.00 94.81 464 HIS A C 1
ATOM 3649 O O . HIS A 1 464 ? -15.361 5.453 5.758 1.00 94.81 464 HIS A O 1
ATOM 3655 N N . TYR A 1 465 ? -16.228 6.465 7.567 1.00 93.75 465 TYR A N 1
ATOM 3656 C CA . TYR A 1 465 ? -16.196 5.313 8.454 1.00 93.75 465 TYR A CA 1
ATOM 3657 C C . TYR A 1 465 ? -17.610 5.041 8.960 1.00 93.75 465 TYR A C 1
ATOM 3659 O O . TYR A 1 465 ? -18.410 5.963 9.160 1.00 93.75 465 TYR A O 1
ATOM 3667 N N . ASP A 1 466 ? -17.928 3.775 9.199 1.00 89.31 466 ASP A N 1
ATOM 3668 C CA . ASP A 1 466 ? -19.261 3.417 9.663 1.00 89.31 466 ASP A CA 1
ATOM 3669 C C . ASP A 1 466 ? -19.507 3.875 11.092 1.00 89.31 466 ASP A C 1
ATOM 3671 O O . ASP A 1 466 ? -18.621 3.838 11.947 1.00 89.31 466 ASP A O 1
ATOM 3675 N N . GLY A 1 467 ? -20.748 4.280 11.357 1.00 86.06 467 GLY A N 1
ATOM 3676 C CA . GLY A 1 467 ? -21.212 4.686 12.680 1.00 86.06 467 GLY A CA 1
ATOM 3677 C C . GLY A 1 467 ? -20.879 6.121 13.085 1.00 86.06 467 GLY A C 1
ATOM 3678 O O . GLY A 1 467 ? -21.219 6.489 14.205 1.00 86.06 467 GLY A O 1
ATOM 3679 N N . LEU A 1 468 ? -20.343 6.956 12.182 1.00 89.25 468 LEU A N 1
ATOM 3680 C CA . LEU A 1 468 ? -20.216 8.408 12.389 1.00 89.25 468 LEU A CA 1
ATOM 3681 C C . LEU A 1 468 ? -21.521 9.024 12.925 1.00 89.25 468 LEU A C 1
ATOM 3683 O O . LEU A 1 468 ? -21.522 9.650 13.982 1.00 89.25 468 LEU A O 1
ATOM 3687 N N . PHE A 1 469 ? -22.648 8.760 12.260 1.00 85.25 469 PHE A N 1
ATOM 3688 C CA . PHE A 1 469 ? -23.969 9.261 12.663 1.00 85.25 469 PHE A CA 1
ATOM 3689 C C . PHE A 1 469 ? -24.713 8.338 13.646 1.00 85.25 469 PHE A C 1
ATOM 3691 O O . PHE A 1 469 ? -25.877 8.572 13.970 1.00 85.25 469 PHE A O 1
ATOM 3698 N N . LYS A 1 470 ? -24.064 7.281 14.156 1.00 82.44 470 LYS A N 1
ATOM 3699 C CA . LYS A 1 470 ? -24.612 6.458 15.242 1.00 82.44 470 LYS A CA 1
ATOM 3700 C C . LYS A 1 470 ? -24.289 7.132 16.569 1.00 82.44 470 LYS A C 1
ATOM 3702 O O . LYS A 1 470 ? -23.240 6.886 17.160 1.00 82.44 470 LYS A O 1
ATOM 3707 N N . VAL A 1 471 ? -25.185 8.001 17.019 1.00 81.31 471 VAL A N 1
ATOM 3708 C CA . VAL A 1 471 ? -24.940 8.871 18.172 1.00 81.31 471 VAL A CA 1
ATOM 3709 C C . VAL A 1 471 ? -25.682 8.435 19.433 1.00 81.31 471 VAL A C 1
ATOM 3711 O O . VAL A 1 471 ? -26.776 7.874 19.370 1.00 81.31 471 VAL A O 1
ATOM 3714 N N . VAL A 1 472 ? -25.094 8.740 20.587 1.00 81.38 472 VAL A N 1
ATOM 3715 C CA . VAL A 1 472 ? -25.716 8.650 21.913 1.00 81.38 472 VAL A CA 1
ATOM 3716 C C . VAL A 1 472 ? -25.566 9.986 22.638 1.00 81.38 472 VAL A C 1
ATOM 3718 O O . VAL A 1 472 ? -24.618 10.731 22.387 1.00 81.38 472 VAL A O 1
ATOM 3721 N N . LYS A 1 473 ? -26.498 10.301 23.538 1.00 79.94 473 LYS A N 1
ATOM 3722 C CA . LYS A 1 473 ? -26.354 11.443 24.445 1.00 79.94 473 LYS A CA 1
ATOM 3723 C C . LYS A 1 473 ? -25.477 11.037 25.627 1.00 79.94 473 LYS A C 1
ATOM 3725 O O . LYS A 1 473 ? -25.750 10.022 26.263 1.00 79.94 473 LYS A O 1
ATOM 3730 N N . GLN A 1 474 ? -24.445 11.819 25.911 1.00 76.12 474 GLN A N 1
ATOM 3731 C CA . GLN A 1 474 ? -23.600 11.687 27.096 1.00 76.12 474 GLN A CA 1
ATOM 3732 C C . GLN A 1 474 ? -23.560 13.018 27.833 1.00 76.12 474 GLN A C 1
ATOM 3734 O O . GLN A 1 474 ? -23.475 14.067 27.206 1.00 76.12 474 GLN A O 1
ATOM 3739 N N . THR A 1 475 ? -23.622 12.984 29.157 1.00 72.88 475 THR A N 1
ATOM 3740 C CA . THR A 1 475 ? -23.475 14.182 29.986 1.00 72.88 475 THR A CA 1
ATOM 3741 C C . THR A 1 475 ? -21.990 14.437 30.236 1.00 72.88 475 THR A C 1
ATOM 3743 O O . THR A 1 475 ? -21.278 13.520 30.646 1.00 72.88 475 THR A O 1
ATOM 3746 N N . ASP A 1 476 ? -21.513 15.649 29.953 1.00 63.25 476 ASP A N 1
ATOM 3747 C CA . ASP A 1 476 ? -20.134 16.058 30.227 1.00 63.25 476 ASP A CA 1
ATOM 3748 C C . ASP A 1 476 ? -19.896 16.351 31.722 1.00 63.25 476 ASP A C 1
ATOM 3750 O O . ASP A 1 476 ? -20.822 16.360 32.535 1.00 63.25 476 ASP A O 1
ATOM 3754 N N . GLU A 1 477 ? -18.636 16.598 32.095 1.00 55.84 477 GLU A N 1
ATOM 3755 C CA . GLU A 1 477 ? -18.214 16.888 33.477 1.00 55.84 477 GLU A CA 1
ATOM 3756 C C . GLU A 1 477 ? -18.890 18.131 34.085 1.00 55.84 477 GLU A C 1
ATOM 3758 O O . GLU A 1 477 ? -18.940 18.273 35.306 1.00 55.84 477 GLU A O 1
ATOM 3763 N N . ASN A 1 478 ? -19.448 19.010 33.246 1.00 63.06 478 ASN A N 1
ATOM 3764 C CA . ASN A 1 478 ? -20.147 20.229 33.646 1.00 63.06 478 ASN A CA 1
ATOM 3765 C C . ASN A 1 478 ? -21.676 20.051 33.688 1.00 63.06 478 ASN A C 1
ATOM 3767 O O . ASN A 1 478 ? -22.396 21.017 33.946 1.00 63.06 478 ASN A O 1
ATOM 3771 N N . GLY A 1 479 ? -22.187 18.841 33.436 1.00 67.56 479 GLY A N 1
ATOM 3772 C CA . GLY A 1 479 ? -23.618 18.542 33.431 1.00 67.56 479 GLY A CA 1
ATOM 3773 C C . GLY A 1 479 ? -24.334 18.841 32.108 1.00 67.56 479 GLY A C 1
ATOM 3774 O O . GLY A 1 479 ? -25.559 18.727 32.057 1.00 67.56 479 GLY A O 1
ATOM 3775 N N . ASN A 1 480 ? -23.623 19.202 31.035 1.00 72.94 480 ASN A N 1
ATOM 3776 C CA . ASN A 1 480 ? -24.238 19.468 29.733 1.00 72.94 480 ASN A CA 1
ATOM 3777 C C . ASN A 1 480 ? -24.400 18.176 28.927 1.00 72.94 480 ASN A C 1
ATOM 3779 O O . ASN A 1 480 ? -23.494 17.348 28.862 1.00 72.94 480 ASN A O 1
ATOM 3783 N N . GLU A 1 481 ? -25.534 18.012 28.246 1.00 75.44 481 GLU A N 1
ATOM 3784 C CA . GLU A 1 481 ? -25.704 16.920 27.283 1.00 75.44 481 GLU A CA 1
ATOM 3785 C C . GLU A 1 481 ? -24.896 17.189 26.004 1.00 75.44 481 GLU A C 1
ATOM 3787 O O . GLU A 1 481 ? -25.110 18.183 25.308 1.00 75.44 481 GLU A O 1
ATOM 3792 N N . LYS A 1 482 ? -24.011 16.257 25.651 1.00 78.25 482 LYS A N 1
ATOM 3793 C CA . LYS A 1 482 ? -23.259 16.222 24.399 1.00 78.25 482 LYS A CA 1
ATOM 3794 C C . LYS A 1 482 ? -23.640 14.991 23.581 1.00 78.25 482 LYS A C 1
ATOM 3796 O O . LYS A 1 482 ? -23.732 13.874 24.085 1.00 78.25 482 LYS A O 1
ATOM 3801 N N . THR A 1 483 ? -23.829 15.193 22.284 1.00 79.56 483 THR A N 1
ATOM 3802 C CA . THR A 1 483 ? -24.028 14.112 21.314 1.00 79.56 483 THR A CA 1
ATOM 3803 C C . THR A 1 483 ? -22.673 13.515 20.934 1.00 79.56 483 THR A C 1
ATOM 3805 O O . THR A 1 483 ? -21.793 14.235 20.462 1.00 79.56 483 THR A O 1
ATOM 3808 N N . VAL A 1 484 ? -22.497 12.207 21.132 1.00 80.50 484 VAL A N 1
ATOM 3809 C CA . VAL A 1 484 ? -21.232 11.492 20.892 1.00 80.50 484 VAL A CA 1
ATOM 3810 C C . VAL A 1 484 ? -21.448 10.344 19.910 1.00 80.50 484 VAL A C 1
ATOM 3812 O O . VAL A 1 484 ? -22.398 9.575 20.043 1.00 80.50 484 VAL A O 1
ATOM 3815 N N . SER A 1 485 ? -20.564 10.230 18.918 1.00 82.81 485 SER A N 1
ATOM 3816 C CA . SER A 1 485 ? -20.565 9.147 17.927 1.00 82.81 485 SER A CA 1
ATOM 3817 C C . SER A 1 485 ? -20.045 7.830 18.523 1.00 82.81 485 SER A C 1
ATOM 3819 O O . SER A 1 485 ? -19.093 7.831 19.300 1.00 82.81 485 SER A O 1
ATOM 3821 N N . THR A 1 486 ? -20.651 6.700 18.149 1.00 82.38 486 THR A N 1
ATOM 3822 C CA . THR A 1 486 ? -20.334 5.348 18.655 1.00 82.38 486 THR A CA 1
ATOM 3823 C C . THR A 1 486 ? -20.085 4.358 17.507 1.00 82.38 486 THR A C 1
ATOM 3825 O O . THR A 1 486 ? -20.883 3.444 17.268 1.00 82.38 486 THR A O 1
ATOM 3828 N N . PRO A 1 487 ? -18.992 4.537 16.745 1.00 86.94 487 PRO A N 1
ATOM 3829 C CA . PRO A 1 487 ? -18.701 3.700 15.589 1.00 86.94 487 PRO A CA 1
ATOM 3830 C C . PRO A 1 487 ? -18.338 2.253 15.981 1.00 86.94 487 PRO A C 1
ATOM 3832 O O . PRO A 1 487 ? -17.663 2.044 16.993 1.00 86.94 487 PRO A O 1
ATOM 3835 N N . PRO A 1 488 ? -18.752 1.233 15.196 1.00 88.19 488 PRO A N 1
ATOM 3836 C CA . PRO A 1 488 ? -18.245 -0.131 15.343 1.00 88.19 488 PRO A CA 1
ATOM 3837 C C . PRO A 1 488 ? -16.741 -0.197 15.046 1.00 88.19 488 PRO A C 1
ATOM 3839 O O . PRO A 1 488 ? -16.226 0.599 14.259 1.00 88.19 488 PRO A O 1
ATOM 3842 N N . GLN A 1 489 ? -16.048 -1.176 15.634 1.00 88.81 489 GLN A N 1
ATOM 3843 C CA . GLN A 1 489 ? -14.619 -1.386 15.372 1.00 88.81 489 GLN A CA 1
ATOM 3844 C C . GLN A 1 489 ? -14.388 -2.161 14.071 1.00 88.81 489 GLN A C 1
ATOM 3846 O O . GLN A 1 489 ? -13.483 -1.822 13.324 1.00 88.81 489 GLN A O 1
ATOM 3851 N N . PHE A 1 490 ? -15.209 -3.174 13.773 1.00 93.38 490 PHE A N 1
ATOM 3852 C CA . PHE A 1 490 ? -15.037 -3.989 12.568 1.00 93.38 490 PHE A CA 1
ATOM 3853 C C . PHE A 1 490 ? -16.280 -4.016 11.696 1.00 93.38 490 PHE A C 1
ATOM 3855 O O . PHE A 1 490 ? -17.418 -4.006 12.179 1.00 93.38 490 PHE A O 1
ATOM 3862 N N . GLN A 1 491 ? -16.023 -4.154 10.404 1.00 92.56 491 GLN A N 1
ATOM 3863 C CA . GLN A 1 491 ? -17.001 -4.472 9.380 1.00 92.56 491 GLN A CA 1
ATOM 3864 C C . GLN A 1 491 ? -16.700 -5.880 8.860 1.00 92.56 491 GLN A C 1
ATOM 3866 O O . GLN A 1 491 ? -15.571 -6.187 8.473 1.00 92.56 491 GLN A O 1
ATOM 3871 N N . LEU A 1 492 ? -17.711 -6.741 8.862 1.00 93.06 492 LEU A N 1
ATOM 3872 C CA . LEU A 1 492 ? -17.664 -8.086 8.304 1.00 93.06 492 LEU A CA 1
ATOM 3873 C C . LEU A 1 492 ? -18.578 -8.117 7.089 1.00 93.06 492 LEU A C 1
ATOM 3875 O O . LEU A 1 492 ? -19.773 -7.864 7.193 1.00 93.06 492 LEU A O 1
ATOM 3879 N N . PHE A 1 493 ? -18.043 -8.496 5.942 1.00 91.56 493 PHE A N 1
ATOM 3880 C CA . PHE A 1 493 ? -18.798 -8.589 4.702 1.00 91.56 493 PHE A CA 1
ATOM 3881 C C . PHE A 1 493 ? -18.772 -10.017 4.169 1.00 91.56 493 PHE A C 1
ATOM 3883 O O . PHE A 1 493 ? -17.769 -10.715 4.305 1.00 91.56 493 PHE A O 1
ATOM 3890 N N . GLN A 1 494 ? -19.858 -10.427 3.517 1.00 89.12 494 GLN A N 1
ATOM 3891 C CA . GLN A 1 494 ? -19.924 -11.649 2.726 1.00 89.12 494 GLN A CA 1
ATOM 3892 C C . GLN A 1 494 ? -20.433 -11.340 1.314 1.00 89.12 494 GLN A C 1
ATOM 3894 O O . GLN A 1 494 ? -21.534 -10.805 1.135 1.00 89.12 494 GLN A O 1
ATOM 3899 N N . GLY A 1 495 ? -19.651 -11.729 0.306 1.00 85.56 495 GLY A N 1
ATOM 3900 C CA . GLY A 1 495 ? -20.036 -11.646 -1.101 1.00 85.56 495 GLY A CA 1
ATOM 3901 C C . GLY A 1 495 ? -21.090 -12.701 -1.439 1.00 85.56 495 GLY A C 1
ATOM 3902 O O . GLY A 1 495 ? -20.773 -13.889 -1.553 1.00 85.56 495 GLY A O 1
ATOM 3903 N N . ALA A 1 496 ? -22.355 -12.303 -1.605 1.00 78.19 496 ALA A N 1
ATOM 3904 C CA . ALA A 1 496 ? -23.416 -13.238 -1.993 1.00 78.19 496 ALA A CA 1
ATOM 3905 C C . ALA A 1 496 ? -23.417 -13.508 -3.511 1.00 78.19 496 ALA A C 1
ATOM 3907 O O . ALA A 1 496 ? -23.728 -14.627 -3.941 1.00 78.19 496 ALA A O 1
ATOM 3908 N N . THR A 1 497 ? -23.020 -12.514 -4.310 1.00 78.50 497 THR A N 1
ATOM 3909 C CA . THR A 1 497 ? -22.744 -12.609 -5.753 1.00 78.50 497 THR A CA 1
ATOM 3910 C C . THR A 1 497 ? -21.358 -12.049 -6.079 1.00 78.50 497 THR A C 1
ATOM 3912 O O . THR A 1 497 ? -20.774 -11.323 -5.277 1.00 78.50 497 THR A O 1
ATOM 3915 N N . SER A 1 498 ? -20.819 -12.418 -7.245 1.00 82.75 498 SER A N 1
ATOM 3916 C CA . SER A 1 498 ? -19.626 -11.755 -7.778 1.00 82.75 498 SER A CA 1
ATOM 3917 C C . SER A 1 498 ? -20.006 -10.392 -8.357 1.00 82.75 498 SER A C 1
ATOM 3919 O O . SER A 1 498 ? -21.055 -10.281 -8.997 1.00 82.75 498 SER A O 1
ATOM 3921 N N . SER A 1 499 ? -19.163 -9.379 -8.164 1.00 80.94 499 SER A N 1
ATOM 3922 C CA . SER A 1 499 ? -19.326 -8.073 -8.804 1.00 80.94 499 SER A CA 1
ATOM 3923 C C . SER A 1 499 ? -18.577 -8.019 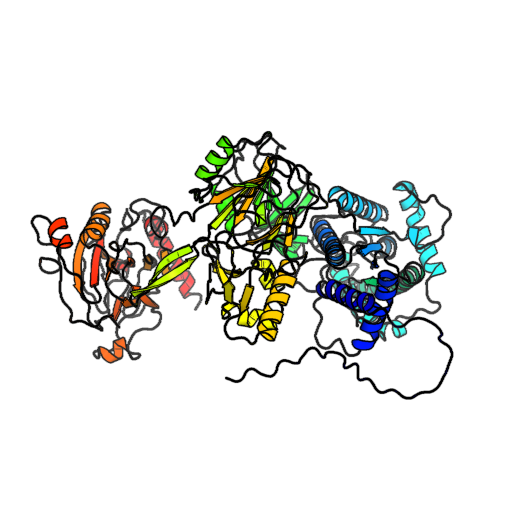-10.143 1.00 80.94 499 SER A C 1
ATOM 3925 O O . SER A 1 499 ? -17.590 -8.739 -10.325 1.00 80.94 499 SER A O 1
ATOM 3927 N N . PRO A 1 500 ? -18.991 -7.150 -11.081 1.00 79.31 500 PRO A N 1
ATOM 3928 C CA . PRO A 1 500 ? -18.155 -6.758 -12.210 1.00 79.31 500 PRO A CA 1
ATOM 3929 C C . PRO A 1 500 ? -16.787 -6.229 -11.751 1.00 79.31 500 PRO A C 1
ATOM 3931 O O . PRO A 1 500 ? -16.626 -5.780 -10.612 1.00 79.31 500 PRO A O 1
ATOM 3934 N N . ARG A 1 501 ? -15.799 -6.302 -12.649 1.00 82.62 501 ARG A N 1
ATOM 3935 C CA . ARG A 1 501 ? -14.407 -5.875 -12.406 1.00 82.62 501 ARG A CA 1
ATOM 3936 C C . ARG A 1 501 ? -14.078 -4.513 -13.022 1.00 82.62 501 ARG A C 1
ATOM 3938 O O . ARG A 1 501 ? -12.913 -4.146 -13.109 1.00 82.62 501 ARG A O 1
ATOM 3945 N N . ASP A 1 502 ? -15.095 -3.781 -13.455 1.00 79.19 502 ASP A N 1
ATOM 3946 C CA . ASP A 1 502 ? -15.006 -2.484 -14.128 1.00 79.19 502 ASP A CA 1
ATOM 3947 C C . ASP A 1 502 ? -15.870 -1.397 -13.464 1.00 79.19 502 ASP A C 1
ATOM 3949 O O . ASP A 1 502 ? -15.744 -0.225 -13.811 1.00 79.19 502 ASP A O 1
ATOM 3953 N N . THR A 1 503 ? -16.723 -1.750 -12.496 1.00 80.62 503 THR A N 1
ATOM 3954 C CA . THR A 1 503 ? -17.634 -0.813 -11.830 1.00 80.62 503 THR A CA 1
ATOM 3955 C C . THR A 1 503 ? -18.096 -1.328 -10.459 1.00 80.62 503 THR A C 1
ATOM 3957 O O . THR A 1 503 ? -17.956 -2.514 -10.153 1.00 80.62 503 THR A O 1
ATOM 3960 N N . GLY A 1 504 ? -18.664 -0.453 -9.622 1.00 77.94 504 GLY A N 1
ATOM 3961 C CA . GLY A 1 504 ? -19.230 -0.814 -8.314 1.00 77.94 504 GLY A CA 1
ATOM 3962 C C . GLY A 1 504 ? -18.236 -1.378 -7.301 1.00 77.94 504 GLY A C 1
ATOM 3963 O O . GLY A 1 504 ? -18.610 -2.214 -6.475 1.00 77.94 504 GLY A O 1
ATOM 3964 N N . PHE A 1 505 ? -16.977 -0.952 -7.367 1.00 87.88 505 PHE A N 1
ATOM 3965 C CA . PHE A 1 505 ? -15.936 -1.384 -6.445 1.00 87.88 505 PHE A CA 1
ATOM 3966 C C . PHE A 1 505 ? -16.241 -0.918 -5.022 1.00 87.88 505 PHE A C 1
ATOM 3968 O O . PHE A 1 505 ? -16.692 0.209 -4.805 1.00 87.88 505 PHE A O 1
ATOM 3975 N N . THR A 1 506 ? -15.917 -1.754 -4.038 1.00 91.62 506 THR A N 1
ATOM 3976 C CA . THR A 1 506 ? -15.757 -1.285 -2.658 1.00 91.62 506 THR A CA 1
ATOM 3977 C C . THR A 1 506 ? -14.328 -0.796 -2.495 1.00 91.62 506 THR A C 1
ATOM 3979 O O . THR A 1 506 ? -13.381 -1.543 -2.742 1.00 91.62 506 THR A O 1
ATOM 3982 N N . LEU A 1 507 ? -14.165 0.468 -2.124 1.00 95.00 507 LEU A N 1
ATOM 3983 C CA . LEU A 1 507 ? -12.859 1.084 -1.949 1.00 95.00 507 LEU A CA 1
ATOM 3984 C C . LEU A 1 507 ? -12.500 1.087 -0.470 1.00 95.00 507 LEU A C 1
ATOM 3986 O O . LEU A 1 507 ? -13.323 1.459 0.364 1.00 95.00 507 LEU A O 1
ATOM 3990 N N . PHE A 1 508 ? -11.259 0.727 -0.165 1.00 97.81 508 PHE A N 1
ATOM 3991 C CA . PHE A 1 508 ? -10.709 0.785 1.184 1.00 97.81 508 PHE A CA 1
ATOM 3992 C C . PHE A 1 508 ? -9.381 1.534 1.176 1.00 97.81 508 PHE A C 1
ATOM 3994 O O . PHE A 1 508 ? -8.445 1.125 0.492 1.00 97.81 508 PHE A O 1
ATOM 4001 N N . SER A 1 509 ? -9.278 2.591 1.973 1.00 98.00 509 SER A N 1
ATOM 4002 C CA . SER A 1 509 ? -8.083 3.426 2.077 1.00 98.00 509 SER A CA 1
ATOM 4003 C C . SER A 1 509 ? -7.471 3.286 3.460 1.00 98.00 509 SER A C 1
ATOM 4005 O O . SER A 1 509 ? -8.087 3.622 4.472 1.00 98.00 509 SER A O 1
ATOM 4007 N N . SER A 1 510 ? -6.250 2.749 3.498 1.00 95.62 510 SER A N 1
ATOM 4008 C CA . SER A 1 510 ? -5.527 2.499 4.745 1.00 95.62 510 SER A CA 1
ATOM 4009 C C . SER A 1 510 ? -5.003 3.797 5.333 1.00 95.62 510 SER A C 1
ATOM 4011 O O . SER A 1 510 ? -4.263 4.518 4.660 1.00 95.62 510 SER A O 1
ATOM 4013 N N . SER A 1 511 ? -5.285 4.051 6.612 1.00 96.56 511 SER A N 1
ATOM 4014 C CA . SER A 1 511 ? -4.706 5.197 7.318 1.00 96.56 511 SER A CA 1
ATOM 4015 C C . SER A 1 511 ? -3.175 5.166 7.302 1.00 96.56 511 SER A C 1
ATOM 4017 O O . SER A 1 511 ? -2.537 6.196 7.099 1.00 96.56 511 SER A O 1
ATOM 4019 N N . THR A 1 512 ? -2.564 3.979 7.407 1.00 93.38 512 THR A N 1
ATOM 4020 C CA . THR A 1 512 ? -1.098 3.826 7.348 1.00 93.38 512 THR A CA 1
ATOM 4021 C C . THR A 1 512 ? -0.530 4.383 6.037 1.00 93.38 512 THR A C 1
ATOM 4023 O O . THR A 1 512 ? 0.452 5.129 6.041 1.00 93.38 512 THR A O 1
ATOM 4026 N N . LEU A 1 513 ? -1.166 4.072 4.903 1.00 95.06 513 LEU A N 1
ATOM 4027 C CA . LEU A 1 513 ? -0.750 4.584 3.595 1.00 95.06 513 LEU A CA 1
ATOM 4028 C C . LEU A 1 513 ? -1.178 6.036 3.374 1.00 95.06 513 LEU A C 1
ATOM 4030 O O . LEU A 1 513 ? -0.416 6.801 2.782 1.00 95.06 513 LEU A O 1
ATOM 4034 N N . PHE A 1 514 ? -2.339 6.439 3.887 1.00 96.88 514 PHE A N 1
ATOM 4035 C CA . PHE A 1 514 ? -2.800 7.824 3.861 1.00 96.88 514 PHE A CA 1
ATOM 4036 C C . PHE A 1 514 ? -1.750 8.746 4.491 1.00 96.88 514 PHE A C 1
ATOM 4038 O O . PHE A 1 514 ? -1.231 9.629 3.815 1.00 96.88 514 PHE A O 1
ATOM 4045 N N . PHE A 1 515 ? -1.316 8.479 5.727 1.00 95.00 515 PHE A N 1
ATOM 4046 C CA . PHE A 1 515 ? -0.281 9.283 6.392 1.00 95.00 515 PHE A CA 1
ATOM 4047 C C . PHE A 1 515 ? 1.097 9.177 5.724 1.00 95.00 515 PHE A C 1
ATOM 4049 O O . PHE A 1 515 ? 1.916 10.095 5.842 1.00 95.00 515 PHE A O 1
ATOM 4056 N N . LYS A 1 516 ? 1.390 8.081 5.012 1.00 92.19 516 LYS A N 1
ATOM 4057 C CA . LYS A 1 516 ? 2.618 7.951 4.211 1.00 92.19 516 LYS A CA 1
ATOM 4058 C C . LYS A 1 516 ? 2.622 8.913 3.022 1.00 92.19 516 LYS A C 1
ATOM 4060 O O . LYS A 1 516 ? 3.653 9.532 2.767 1.00 92.19 516 LYS A O 1
ATOM 4065 N N . TYR A 1 517 ? 1.497 9.036 2.319 1.00 93.25 517 TYR A N 1
ATOM 4066 C CA . TYR A 1 517 ? 1.374 9.842 1.100 1.00 93.25 517 TYR A CA 1
ATOM 4067 C C . TYR A 1 517 ? 0.770 11.236 1.319 1.00 93.25 517 TYR A C 1
ATOM 4069 O O . TYR A 1 517 ? 0.722 12.024 0.374 1.00 93.25 517 TYR A O 1
ATOM 4077 N N . LEU A 1 518 ? 0.371 11.565 2.550 1.00 94.12 518 LEU A N 1
ATOM 4078 C CA . LEU A 1 518 ? -0.105 12.890 2.926 1.00 94.12 518 LEU A CA 1
ATOM 4079 C C . LEU A 1 518 ? 0.994 13.949 2.702 1.00 94.12 518 LEU A C 1
ATOM 4081 O O . LEU A 1 518 ? 2.131 13.749 3.152 1.00 94.12 518 LEU A O 1
ATOM 4085 N N . PRO A 1 519 ? 0.687 15.085 2.046 1.00 91.38 519 PRO A N 1
ATOM 4086 C CA . PRO A 1 519 ? 1.651 16.159 1.841 1.00 91.38 519 PRO A CA 1
ATOM 4087 C C . PRO A 1 519 ? 2.247 16.672 3.154 1.00 91.38 519 PRO A C 1
ATOM 4089 O O . PRO A 1 519 ? 1.559 16.794 4.167 1.00 91.38 519 PRO A O 1
ATOM 4092 N N . SER A 1 520 ? 3.535 17.018 3.127 1.00 87.81 520 SER A N 1
ATOM 4093 C CA . SER A 1 520 ? 4.300 17.412 4.318 1.00 87.81 520 SER A CA 1
ATOM 4094 C C . SER A 1 520 ? 3.727 18.624 5.057 1.00 87.81 520 SER A C 1
ATOM 4096 O O . SER A 1 520 ? 3.864 18.690 6.277 1.00 87.81 520 SER A O 1
ATOM 4098 N N . TRP A 1 521 ? 3.089 19.555 4.337 1.00 88.75 521 TRP A N 1
ATOM 4099 C CA . TRP A 1 521 ? 2.458 20.740 4.919 1.00 88.75 521 TRP A CA 1
ATOM 4100 C C . TRP A 1 521 ? 1.248 20.386 5.791 1.00 88.75 521 TRP A C 1
ATOM 4102 O O . TRP A 1 521 ? 1.076 20.990 6.837 1.00 88.75 521 TRP A O 1
ATOM 4112 N N . LEU A 1 522 ? 0.459 19.375 5.411 1.00 90.62 522 LEU A N 1
ATOM 4113 C CA . LEU A 1 522 ? -0.712 18.942 6.177 1.00 90.62 522 LEU A CA 1
ATOM 4114 C C . LEU A 1 522 ? -0.343 17.878 7.221 1.00 90.62 522 LEU A C 1
ATOM 4116 O O . LEU A 1 522 ? -0.911 17.829 8.308 1.00 90.62 522 LEU A O 1
ATOM 4120 N N . LYS A 1 523 ? 0.655 17.040 6.922 1.00 86.00 523 LYS A N 1
ATOM 4121 C CA . LYS A 1 523 ? 1.070 15.917 7.774 1.00 86.00 523 LYS A CA 1
ATOM 4122 C C . LYS A 1 523 ? 1.518 16.321 9.180 1.00 86.00 523 LYS A C 1
ATOM 4124 O O . LYS A 1 523 ? 1.360 15.521 10.095 1.00 86.00 523 LYS A O 1
ATOM 4129 N N . LYS A 1 524 ? 2.091 17.516 9.354 1.00 78.31 524 LYS A N 1
ATOM 4130 C CA . LYS A 1 524 ? 2.574 17.990 10.664 1.00 78.31 524 LYS A CA 1
ATOM 4131 C C . LYS A 1 524 ? 1.445 18.401 11.610 1.00 78.31 524 LYS A C 1
ATOM 4133 O O . LYS A 1 524 ? 1.594 18.218 12.811 1.00 78.31 524 LYS A O 1
ATOM 4138 N N . ASP A 1 525 ? 0.334 18.884 11.060 1.00 83.56 525 ASP A N 1
ATOM 4139 C CA . ASP A 1 525 ? -0.699 19.568 11.841 1.00 83.56 525 ASP A CA 1
ATOM 4140 C C . ASP A 1 525 ? -2.017 18.789 11.909 1.00 83.56 525 ASP A C 1
ATOM 4142 O O . ASP A 1 525 ? -2.828 19.034 12.795 1.00 83.56 525 ASP A O 1
ATOM 4146 N N . ILE A 1 526 ? -2.231 17.809 11.023 1.00 90.75 526 ILE A N 1
ATOM 4147 C CA . ILE A 1 526 ? -3.509 17.090 10.907 1.00 90.75 526 ILE A CA 1
ATOM 4148 C C . ILE A 1 526 ? -3.985 16.425 12.212 1.00 90.75 526 ILE A C 1
ATOM 4150 O O . ILE A 1 526 ? -5.188 16.296 12.410 1.00 90.75 526 ILE A O 1
ATOM 4154 N N . SER A 1 527 ? -3.080 16.043 13.125 1.00 88.06 527 SER A N 1
ATOM 4155 C CA . SER A 1 527 ? -3.454 15.479 14.434 1.00 88.06 527 SER A CA 1
ATOM 4156 C C . SER A 1 527 ? -4.007 16.504 15.424 1.00 88.06 527 SER A C 1
ATOM 4158 O O . SER A 1 527 ? -4.645 16.120 16.398 1.00 88.06 527 SER A O 1
ATOM 4160 N N . GLN A 1 528 ? -3.771 17.794 15.181 1.00 90.88 528 GLN A N 1
ATOM 4161 C CA . GLN A 1 528 ? -4.287 18.903 15.986 1.00 90.88 528 GLN A CA 1
ATOM 4162 C C . GLN A 1 528 ? -5.575 19.493 15.404 1.00 90.88 528 GLN A C 1
ATOM 4164 O O . GLN A 1 528 ? -6.239 20.295 16.058 1.00 90.88 528 GLN A O 1
ATOM 4169 N N . LEU A 1 529 ? -5.927 19.123 14.170 1.00 95.19 529 LEU A N 1
ATOM 4170 C CA . LEU A 1 529 ? -7.117 19.632 13.509 1.00 95.19 529 LEU A CA 1
ATOM 4171 C C . LEU A 1 529 ? -8.365 18.876 13.965 1.00 95.19 529 LEU A C 1
ATOM 4173 O O . LEU A 1 529 ? -8.379 17.650 14.120 1.00 95.19 529 LEU A O 1
ATOM 4177 N N . THR A 1 530 ? -9.442 19.636 14.121 1.00 96.69 530 THR A N 1
ATOM 4178 C CA . THR A 1 530 ? -10.787 19.114 14.348 1.00 96.69 530 THR A CA 1
ATOM 4179 C C . THR A 1 530 ? -11.694 19.503 13.190 1.00 96.69 530 THR A C 1
ATOM 4181 O O . THR A 1 530 ? -11.368 20.392 12.402 1.00 96.69 530 THR A O 1
ATOM 4184 N N . TRP A 1 531 ? -12.800 18.790 13.029 1.00 96.88 531 TRP A N 1
ATOM 4185 C CA . TRP A 1 531 ? -13.760 19.028 11.966 1.00 96.88 531 TRP A CA 1
ATOM 4186 C C . TRP A 1 531 ? -15.194 18.890 12.466 1.00 96.88 531 TRP A C 1
ATOM 4188 O O . TRP A 1 531 ? -15.497 18.201 13.449 1.00 96.88 531 TRP A O 1
ATOM 4198 N N . SER A 1 532 ? -16.086 19.543 11.734 1.00 95.81 532 SER A N 1
ATOM 4199 C CA . SER A 1 532 ? -17.525 19.503 11.930 1.00 95.81 532 SER A CA 1
ATOM 4200 C C . SER A 1 532 ? -18.208 18.916 10.699 1.00 95.81 532 SER A C 1
ATOM 4202 O O . SER A 1 532 ? -17.747 19.093 9.570 1.00 95.81 532 SER A O 1
ATOM 4204 N N . VAL A 1 533 ? -19.338 18.249 10.922 1.00 94.62 533 VAL A N 1
ATOM 4205 C CA . VAL A 1 533 ? -20.207 17.727 9.866 1.00 94.62 533 VAL A CA 1
ATOM 4206 C C . VAL A 1 533 ? -21.668 17.980 10.185 1.00 94.62 533 VAL A C 1
ATOM 4208 O O . VAL A 1 533 ? -22.110 17.797 11.323 1.00 94.62 533 VAL A O 1
ATOM 4211 N N . SER A 1 534 ? -22.425 18.378 9.170 1.00 91.75 534 SER A N 1
ATOM 4212 C CA . SER A 1 534 ? -23.878 18.510 9.229 1.00 91.75 534 SER A CA 1
ATOM 4213 C C . SER A 1 534 ? -24.528 17.858 8.022 1.00 91.75 534 SER A C 1
ATOM 4215 O O . SER A 1 534 ? -24.033 17.972 6.905 1.00 91.75 534 SER A O 1
ATOM 4217 N N . THR A 1 535 ? -25.658 17.199 8.241 1.00 86.31 535 THR A N 1
ATOM 4218 C CA . THR A 1 535 ? -26.475 16.628 7.168 1.00 86.31 535 THR A CA 1
ATOM 4219 C C . THR A 1 535 ? -27.953 16.744 7.523 1.00 86.31 535 THR A C 1
ATOM 4221 O O . THR A 1 535 ? -28.312 16.678 8.700 1.00 86.31 535 THR A O 1
ATOM 4224 N N . SER A 1 536 ? -28.814 16.931 6.518 1.00 79.25 536 SER A N 1
ATOM 4225 C CA . SER A 1 536 ? -30.274 16.851 6.678 1.00 79.25 536 SER A CA 1
ATOM 4226 C C . SER A 1 536 ? -30.760 15.414 6.895 1.00 79.25 536 SER A C 1
ATOM 4228 O O . SER A 1 536 ? -31.840 15.201 7.452 1.00 79.25 536 SER A O 1
ATOM 4230 N N . ALA A 1 537 ? -29.950 14.420 6.515 1.00 70.94 537 ALA A N 1
ATOM 4231 C CA . ALA A 1 537 ? -30.183 13.023 6.855 1.00 70.94 537 ALA A CA 1
ATOM 4232 C C . ALA A 1 537 ? -29.983 12.764 8.360 1.00 70.94 537 ALA A C 1
ATOM 4234 O O . ALA A 1 537 ? -29.504 13.609 9.115 1.00 70.94 537 ALA A O 1
ATOM 4235 N N . PHE A 1 538 ? -30.344 11.554 8.805 1.00 68.94 538 PHE A N 1
ATOM 4236 C CA . PHE A 1 538 ? -30.097 11.075 10.173 1.00 68.94 538 PHE A CA 1
ATOM 4237 C C . PHE A 1 538 ? -30.559 12.062 11.258 1.00 68.94 538 PHE A C 1
ATOM 4239 O O . PHE A 1 538 ? -29.776 12.466 12.111 1.00 68.94 538 PHE A O 1
ATOM 4246 N N . ASP A 1 539 ? -31.833 12.454 11.227 1.00 72.12 539 ASP A N 1
ATOM 4247 C CA . ASP A 1 539 ? -32.442 13.335 12.234 1.00 72.12 539 ASP A CA 1
ATOM 4248 C C . ASP A 1 539 ? -31.805 14.747 12.307 1.00 72.12 539 ASP A C 1
ATOM 4250 O O . ASP A 1 539 ? -31.769 15.357 13.375 1.00 72.12 539 ASP A O 1
ATOM 4254 N N . ASN A 1 540 ? -31.332 15.292 11.173 1.00 79.75 540 ASN A N 1
ATOM 4255 C CA . ASN A 1 540 ? -30.634 16.588 11.079 1.00 79.75 540 ASN A CA 1
ATOM 4256 C C . ASN A 1 540 ? -29.402 16.671 12.000 1.00 79.75 540 ASN A C 1
ATOM 4258 O O . ASN A 1 540 ? -29.202 17.651 12.726 1.00 79.75 540 ASN A O 1
ATOM 4262 N N . THR A 1 541 ? -28.597 15.607 12.019 1.00 80.88 541 THR A N 1
ATOM 4263 C CA . THR A 1 541 ? -27.457 15.499 12.935 1.00 80.88 541 THR A CA 1
ATOM 4264 C C . THR A 1 541 ? -26.357 16.505 12.583 1.00 80.88 541 THR A C 1
ATOM 4266 O O . THR A 1 541 ? -25.899 16.589 11.443 1.00 80.88 541 THR A O 1
ATOM 4269 N N . VAL A 1 542 ? -25.877 17.216 13.608 1.00 88.81 542 VAL A N 1
ATOM 4270 C CA . VAL A 1 542 ? -24.698 18.089 13.545 1.00 88.81 542 VAL A CA 1
ATOM 4271 C C . VAL A 1 542 ? -23.684 17.625 14.585 1.00 88.81 542 VAL A C 1
ATOM 4273 O O . VAL A 1 542 ? -23.988 17.581 15.778 1.00 88.81 542 VAL A O 1
ATOM 4276 N N . LEU A 1 543 ? -22.475 17.297 14.138 1.00 90.56 543 LEU A N 1
ATOM 4277 C CA . LEU A 1 543 ? -21.346 16.919 14.988 1.00 90.56 543 LEU A CA 1
ATOM 4278 C C . LEU A 1 543 ? -20.229 17.947 14.824 1.00 90.56 543 LEU A C 1
ATOM 4280 O O . LEU A 1 543 ? -19.978 18.415 13.717 1.00 90.56 543 LEU A O 1
ATOM 4284 N N . ARG A 1 544 ? -19.581 18.320 15.930 1.00 91.81 544 ARG A N 1
ATOM 4285 C CA . ARG A 1 544 ? -18.564 19.382 15.969 1.00 91.81 544 ARG A CA 1
ATOM 4286 C C . ARG A 1 544 ? -17.361 18.968 16.797 1.00 91.81 544 ARG A C 1
ATOM 4288 O O . ARG A 1 544 ? -17.526 18.201 17.751 1.00 91.81 544 ARG A O 1
ATOM 4295 N N . GLY A 1 545 ? -16.189 19.520 16.484 1.00 92.50 545 GLY A N 1
ATOM 4296 C CA . GLY A 1 545 ? -14.969 19.269 17.248 1.00 92.50 545 GLY A CA 1
ATOM 4297 C C . GLY A 1 545 ? -14.524 17.810 17.184 1.00 92.50 545 GLY A C 1
ATOM 4298 O O . GLY A 1 545 ? -13.983 17.292 18.162 1.00 92.50 545 GLY A O 1
ATOM 4299 N N . LEU A 1 546 ? -14.816 17.112 16.082 1.00 93.75 546 LEU A N 1
ATOM 4300 C CA . LEU A 1 546 ? -14.363 15.740 15.878 1.00 93.75 546 LEU A CA 1
ATOM 4301 C C . LEU A 1 546 ? -12.872 15.768 15.523 1.00 93.75 546 LEU A C 1
ATOM 4303 O O . LEU A 1 546 ? -12.490 16.543 14.654 1.00 93.75 546 LEU A O 1
ATOM 4307 N N . PRO A 1 547 ? -12.009 14.952 16.143 1.00 94.88 547 PRO A N 1
ATOM 4308 C CA . PRO A 1 547 ? -10.601 14.902 15.761 1.00 94.88 547 PRO A CA 1
ATOM 4309 C C . PRO A 1 547 ? -10.450 14.332 14.345 1.00 94.88 547 PRO A C 1
ATOM 4311 O O . PRO A 1 547 ? -11.083 13.326 14.016 1.00 94.88 547 PRO A O 1
ATOM 4314 N N . LEU A 1 548 ? -9.604 14.948 13.510 1.00 95.31 548 LEU A N 1
ATOM 4315 C CA . LEU A 1 548 ? -9.285 14.408 12.181 1.00 95.31 548 LEU A CA 1
ATOM 4316 C C . LEU A 1 548 ? -8.395 13.165 12.259 1.00 95.31 548 LEU A C 1
ATOM 4318 O O . LEU A 1 548 ? -8.506 12.285 11.408 1.00 95.31 548 LEU A O 1
ATOM 4322 N N . ALA A 1 549 ? -7.529 13.066 13.267 1.00 94.62 549 ALA A N 1
ATOM 4323 C CA . ALA A 1 549 ? -6.715 11.883 13.509 1.00 94.62 549 ALA A CA 1
ATOM 4324 C C . ALA A 1 549 ? -6.890 11.389 14.947 1.00 94.62 549 ALA A C 1
ATOM 4326 O O . ALA A 1 549 ? -6.898 12.184 15.883 1.00 94.62 549 ALA A O 1
ATOM 4327 N N . ILE A 1 550 ? -6.997 10.074 15.113 1.00 93.06 550 ILE A N 1
ATOM 4328 C CA . ILE A 1 550 ? -6.981 9.402 16.418 1.00 93.06 550 ILE A CA 1
ATOM 4329 C C . ILE A 1 550 ? -5.935 8.296 16.411 1.00 93.06 550 ILE A C 1
ATOM 4331 O O . ILE A 1 550 ? -5.588 7.787 15.346 1.00 93.06 550 ILE A O 1
ATOM 4335 N N . ASP A 1 551 ? -5.488 7.864 17.582 1.00 93.06 551 ASP A N 1
ATOM 4336 C CA . ASP A 1 551 ? -4.633 6.686 17.677 1.00 93.06 551 ASP A CA 1
ATOM 4337 C C . ASP A 1 551 ? -5.464 5.405 17.575 1.00 93.06 551 ASP A C 1
ATOM 4339 O O . ASP A 1 551 ? -6.538 5.272 18.170 1.00 93.06 551 ASP A O 1
ATOM 4343 N N . HIS A 1 552 ? -4.955 4.436 16.821 1.00 92.75 552 HIS A N 1
ATOM 4344 C CA . HIS A 1 552 ? -5.534 3.105 16.767 1.00 92.75 552 HIS A CA 1
ATOM 4345 C C . HIS A 1 552 ? -5.461 2.450 18.156 1.00 92.75 552 HIS A C 1
ATOM 4347 O O . HIS A 1 552 ? -4.364 2.367 18.715 1.00 92.75 552 HIS A O 1
ATOM 4353 N N . PRO A 1 553 ? -6.557 1.895 18.700 1.00 85.31 553 PRO A N 1
ATOM 4354 C CA . PRO A 1 553 ? -6.586 1.404 20.080 1.00 85.31 553 PRO A CA 1
ATOM 4355 C C . PRO A 1 553 ? -5.596 0.259 20.345 1.00 85.31 553 PRO A C 1
ATOM 4357 O O . PRO A 1 553 ? -4.995 0.210 21.413 1.00 85.31 553 PRO A O 1
ATOM 4360 N N . THR A 1 554 ? -5.390 -0.637 19.371 1.00 85.12 554 THR A N 1
ATOM 4361 C CA . THR A 1 554 ? -4.437 -1.756 19.507 1.00 85.12 554 THR A CA 1
ATOM 4362 C C . THR A 1 554 ? -2.987 -1.363 19.210 1.00 85.12 554 THR A C 1
ATOM 4364 O O . THR A 1 554 ? -2.074 -1.810 19.896 1.00 85.12 554 THR A O 1
ATOM 4367 N N . THR A 1 555 ? -2.742 -0.569 18.161 1.00 86.44 555 THR A N 1
ATOM 4368 C CA . THR A 1 555 ? -1.390 -0.387 17.601 1.00 86.44 555 THR A CA 1
ATOM 4369 C C . THR A 1 555 ? -0.777 0.973 17.926 1.00 86.44 555 THR A C 1
ATOM 4371 O O . THR A 1 555 ? 0.410 1.168 17.680 1.00 86.44 555 THR A O 1
ATOM 4374 N N . GLY A 1 556 ? -1.569 1.925 18.433 1.00 90.19 556 GLY A N 1
ATOM 4375 C CA . GLY A 1 556 ? -1.150 3.305 18.687 1.00 90.19 556 GLY A CA 1
ATOM 4376 C C . GLY A 1 556 ? -0.827 4.112 17.425 1.00 90.19 556 GLY A C 1
ATOM 4377 O O . GLY A 1 556 ? -0.333 5.228 17.523 1.00 90.19 556 GLY A O 1
ATOM 4378 N N . LYS A 1 557 ? -1.053 3.561 16.225 1.00 90.19 557 LYS A N 1
ATOM 4379 C CA . LYS A 1 557 ? -0.764 4.255 14.964 1.00 90.19 557 LYS A CA 1
ATOM 4380 C C . LYS A 1 557 ? -1.844 5.292 14.645 1.00 90.19 557 LYS A C 1
ATOM 4382 O O . LYS A 1 557 ? -3.022 5.001 14.858 1.00 90.19 557 LYS A O 1
ATOM 4387 N N . PRO A 1 558 ? -1.486 6.442 14.051 1.00 94.38 558 PRO A N 1
ATOM 4388 C CA . PRO A 1 558 ? -2.465 7.456 13.688 1.00 94.38 558 PRO A CA 1
ATOM 4389 C C . PRO A 1 558 ? -3.427 6.938 12.609 1.00 94.38 558 PRO A C 1
ATOM 4391 O O . PRO A 1 558 ? -3.010 6.357 11.602 1.00 94.38 558 PRO A O 1
ATOM 4394 N N . CYS A 1 559 ? -4.717 7.182 12.819 1.00 96.31 559 CYS A N 1
ATOM 4395 C CA . CYS A 1 559 ? -5.830 6.790 11.962 1.00 96.31 559 CYS A CA 1
ATOM 4396 C C . CYS A 1 559 ? -6.693 8.000 11.605 1.00 96.31 559 CYS A C 1
ATOM 4398 O O . CYS A 1 559 ? -7.072 8.773 12.484 1.00 96.31 559 CYS A O 1
ATOM 4400 N N . LEU A 1 560 ? -7.012 8.163 10.318 1.00 97.50 560 LEU A N 1
ATOM 4401 C CA . LEU A 1 560 ? -7.871 9.251 9.851 1.00 97.50 560 LEU A CA 1
ATOM 4402 C C . LEU A 1 560 ? -9.324 8.972 10.266 1.00 97.50 560 LEU A C 1
ATOM 4404 O O . LEU A 1 560 ? -9.843 7.882 10.030 1.00 97.50 560 LEU A O 1
ATOM 4408 N N . ARG A 1 561 ? -10.000 9.969 10.842 1.00 94.62 561 ARG A N 1
ATOM 4409 C CA . ARG A 1 561 ? -11.434 9.947 11.169 1.00 94.62 561 ARG A CA 1
ATOM 4410 C C . ARG A 1 561 ? -12.111 11.098 10.458 1.00 94.62 561 ARG A C 1
ATOM 4412 O O . ARG A 1 561 ? -12.069 12.229 10.923 1.00 94.62 561 ARG A O 1
ATOM 4419 N N . TYR A 1 562 ? -12.729 10.796 9.326 1.00 96.06 562 TYR A N 1
ATOM 4420 C CA . TYR A 1 562 ? -13.209 11.813 8.401 1.00 96.06 562 TYR A CA 1
ATOM 4421 C C . TYR A 1 562 ? -14.511 11.395 7.708 1.00 96.06 562 TYR A C 1
ATOM 4423 O O . TYR A 1 562 ? -14.909 10.233 7.764 1.00 96.06 562 TYR A O 1
ATOM 4431 N N . HIS A 1 563 ? -15.177 12.342 7.061 1.00 96.19 563 HIS A N 1
ATOM 4432 C CA . HIS A 1 563 ? -16.213 12.094 6.067 1.00 96.19 563 HIS A CA 1
ATOM 4433 C C . HIS A 1 563 ? -15.957 13.054 4.912 1.00 96.19 563 HIS A C 1
ATOM 4435 O O . HIS A 1 563 ? -15.789 14.249 5.138 1.00 96.19 563 HIS A O 1
ATOM 4441 N N . GLU A 1 564 ? -15.929 12.542 3.688 1.00 96.75 564 GLU A N 1
ATOM 4442 C CA . GLU A 1 564 ? -15.735 13.360 2.493 1.00 96.75 564 GLU A CA 1
ATOM 4443 C C . GLU A 1 564 ? -16.892 14.372 2.341 1.00 96.75 564 GLU A C 1
ATOM 4445 O O . GLU A 1 564 ? -18.058 13.980 2.472 1.00 96.75 564 GLU A O 1
ATOM 4450 N N . PRO A 1 565 ? -16.620 15.661 2.054 1.00 95.50 565 PRO A N 1
ATOM 4451 C CA . PRO A 1 565 ? -17.646 16.636 1.729 1.00 95.50 565 PRO A CA 1
ATOM 4452 C C . PRO A 1 565 ? -18.490 16.143 0.557 1.00 95.50 565 PRO A C 1
ATOM 4454 O O . PRO A 1 565 ? -17.993 15.868 -0.546 1.00 95.50 565 PRO A O 1
ATOM 4457 N N . TRP A 1 566 ? -19.794 16.059 0.797 1.00 93.81 566 TRP A N 1
ATOM 4458 C CA . TRP A 1 566 ? -20.745 15.489 -0.146 1.00 93.81 566 TRP A CA 1
ATOM 4459 C C . TRP A 1 566 ? -21.886 16.476 -0.411 1.00 93.81 566 TRP A C 1
ATOM 4461 O O . TRP A 1 566 ? -23.013 16.263 0.037 1.00 93.81 566 TRP A O 1
ATOM 4471 N N . PRO A 1 567 ? -21.594 17.601 -1.092 1.00 91.69 567 PRO A N 1
ATOM 4472 C CA . PRO A 1 567 ? -22.582 18.640 -1.353 1.00 91.69 567 PRO A CA 1
ATOM 4473 C C . PRO A 1 567 ? -23.672 18.154 -2.314 1.00 91.69 567 PRO A C 1
ATOM 4475 O O . PRO A 1 567 ? -23.498 17.177 -3.046 1.00 91.69 567 PRO A O 1
ATOM 4478 N N . GLN A 1 568 ? -24.761 18.918 -2.412 1.00 89.38 568 GLN A N 1
ATOM 4479 C CA . GLN A 1 568 ? -25.876 18.630 -3.326 1.00 89.38 568 GLN A CA 1
ATOM 4480 C C . GLN A 1 568 ? -25.457 18.535 -4.808 1.00 89.38 568 GLN A C 1
ATOM 4482 O O . GLN A 1 568 ? -26.169 17.957 -5.621 1.00 89.38 568 GLN A O 1
ATOM 4487 N N . SER A 1 569 ? -24.298 19.080 -5.192 1.00 89.31 569 SER A N 1
ATOM 4488 C CA . SER A 1 569 ? -23.752 18.914 -6.545 1.00 89.31 569 SER A CA 1
ATOM 4489 C C . SER A 1 569 ? -23.196 17.509 -6.821 1.00 89.31 569 SER A C 1
ATOM 4491 O O . SER A 1 569 ? -23.076 17.143 -7.989 1.00 89.31 569 SER A O 1
ATOM 4493 N N . LYS A 1 570 ? -22.864 16.725 -5.783 1.00 87.44 570 LYS A N 1
ATOM 4494 C CA . LYS A 1 570 ? -22.363 15.341 -5.887 1.00 87.44 570 LYS A CA 1
ATOM 4495 C C . LYS A 1 570 ? -23.451 14.278 -5.696 1.00 87.44 570 LYS A C 1
ATOM 4497 O O . LYS A 1 570 ? -23.227 13.127 -6.057 1.00 87.44 570 LYS A O 1
ATOM 4502 N N . THR A 1 571 ? -24.609 14.627 -5.135 1.00 85.88 571 THR A N 1
ATOM 4503 C CA . THR A 1 571 ? -25.690 13.664 -4.880 1.00 85.88 571 THR A CA 1
ATOM 4504 C C . THR A 1 571 ? -27.072 14.264 -5.080 1.00 85.88 571 THR A C 1
ATOM 4506 O O . THR A 1 571 ? -27.298 15.441 -4.808 1.00 85.88 571 THR A O 1
ATOM 4509 N N . ARG A 1 572 ? -28.032 13.442 -5.510 1.00 83.25 572 ARG A N 1
ATOM 4510 C CA . ARG A 1 572 ? -29.462 13.806 -5.508 1.00 83.25 572 ARG A CA 1
ATOM 4511 C C . ARG A 1 572 ? -30.154 13.576 -4.159 1.00 83.25 572 ARG A C 1
ATOM 4513 O O . ARG A 1 572 ? -31.344 13.859 -4.043 1.00 83.25 572 ARG A O 1
ATOM 4520 N N . PHE A 1 573 ? -29.450 12.986 -3.194 1.00 83.50 573 PHE A N 1
ATOM 4521 C CA . PHE A 1 573 ? -29.942 12.715 -1.843 1.00 83.50 573 PHE A CA 1
ATOM 4522 C C . PHE A 1 573 ? -29.521 13.830 -0.877 1.00 83.50 573 PHE A C 1
ATOM 4524 O O . PHE A 1 573 ? -29.152 14.920 -1.311 1.00 83.50 573 PHE A O 1
ATOM 4531 N N . ASP A 1 574 ? -29.615 13.568 0.426 1.00 83.50 574 ASP A N 1
ATOM 4532 C CA . ASP A 1 574 ? -29.195 14.502 1.466 1.00 83.50 574 ASP A CA 1
ATOM 4533 C C . ASP A 1 574 ? -27.692 14.791 1.388 1.00 83.50 574 ASP A C 1
ATOM 4535 O O . ASP A 1 574 ? -26.866 13.874 1.348 1.00 83.50 574 ASP A O 1
ATOM 4539 N N . ALA A 1 575 ? -27.348 16.078 1.386 1.00 88.75 575 ALA A N 1
ATOM 4540 C CA . ALA A 1 575 ? -25.967 16.532 1.409 1.00 88.75 575 ALA A CA 1
ATOM 4541 C C . ALA A 1 575 ? -25.322 16.320 2.791 1.00 88.75 575 ALA A C 1
ATOM 4543 O O . ALA A 1 575 ? -25.998 16.338 3.827 1.00 88.75 575 ALA A O 1
ATOM 4544 N N . SER A 1 576 ? -23.999 16.165 2.792 1.00 91.69 576 SER A N 1
ATOM 4545 C CA . SER A 1 576 ? -23.162 16.203 3.994 1.00 91.69 576 SER A CA 1
ATOM 4546 C C . SER A 1 576 ? -22.151 17.333 3.859 1.00 91.69 576 SER A C 1
ATOM 4548 O O . SER A 1 576 ? -21.194 17.235 3.084 1.00 91.69 576 SER A O 1
ATOM 4550 N N . ASP A 1 577 ? -22.363 18.396 4.624 1.00 93.69 577 ASP A N 1
ATOM 4551 C CA . ASP A 1 577 ? -21.478 19.554 4.679 1.00 93.69 577 ASP A CA 1
ATOM 4552 C C . ASP A 1 577 ? -20.394 19.319 5.728 1.00 93.69 577 ASP A C 1
ATOM 4554 O O . ASP A 1 577 ? -20.687 18.954 6.867 1.00 93.69 577 ASP A O 1
ATOM 4558 N N . VAL A 1 578 ? -19.138 19.519 5.335 1.00 96.19 578 VAL A N 1
ATOM 4559 C CA . VAL A 1 578 ? -17.954 19.207 6.142 1.00 96.19 578 VAL A CA 1
ATOM 4560 C C . VAL A 1 578 ? -17.024 20.411 6.162 1.00 96.19 578 VAL A C 1
ATOM 4562 O O . VAL A 1 578 ? -16.683 20.954 5.111 1.00 96.19 578 VAL A O 1
ATOM 4565 N N . THR A 1 579 ? -16.591 20.810 7.357 1.00 96.94 579 THR A N 1
ATOM 4566 C CA . THR A 1 579 ? -15.683 21.947 7.561 1.00 96.94 579 THR A CA 1
ATOM 4567 C C . THR A 1 579 ? -14.586 21.603 8.555 1.00 96.94 579 THR A C 1
ATOM 4569 O O . THR A 1 579 ? -14.844 20.920 9.545 1.00 96.94 579 THR A O 1
ATOM 4572 N N . ILE A 1 580 ? -13.380 22.120 8.332 1.00 97.50 580 ILE A N 1
ATOM 4573 C CA . ILE A 1 580 ? -12.280 22.056 9.295 1.00 97.50 580 ILE A CA 1
ATOM 4574 C C . ILE A 1 580 ? -12.434 23.209 10.284 1.00 97.50 580 ILE A C 1
ATOM 4576 O O . ILE A 1 580 ? -12.541 24.371 9.891 1.00 97.50 580 ILE A O 1
ATOM 4580 N N . ASP A 1 581 ? -12.477 22.877 11.569 1.00 96.38 581 ASP A N 1
ATOM 4581 C CA . ASP A 1 581 ? -12.750 23.836 12.630 1.00 96.38 581 ASP A CA 1
ATOM 4582 C C . ASP A 1 581 ? -11.576 24.819 12.778 1.00 96.38 581 ASP A C 1
ATOM 4584 O O . ASP A 1 581 ? -10.405 24.437 12.753 1.00 96.38 581 ASP A O 1
ATOM 4588 N N . GLY A 1 582 ? -11.891 26.107 12.943 1.00 94.75 582 GLY A N 1
ATOM 4589 C CA . GLY A 1 582 ? -10.895 27.164 13.152 1.00 94.75 582 GLY A CA 1
ATOM 4590 C C . GLY A 1 582 ? -10.168 27.659 11.896 1.00 94.75 582 GLY A C 1
ATOM 4591 O O . GLY A 1 582 ? -9.282 28.501 12.034 1.00 94.75 582 GLY A O 1
ATOM 4592 N N . LEU A 1 583 ? -10.533 27.183 10.700 1.00 95.38 583 LEU A N 1
ATOM 4593 C CA . LEU A 1 583 ? -9.983 27.646 9.419 1.00 95.38 583 LEU A CA 1
ATOM 4594 C C . LEU A 1 583 ? -10.999 28.472 8.619 1.00 95.38 583 LEU A C 1
ATOM 4596 O O . LEU A 1 583 ? -12.210 28.270 8.736 1.00 95.38 583 LEU A O 1
ATOM 4600 N N . GLU A 1 584 ? -10.505 29.366 7.757 1.00 96.50 584 GLU A N 1
ATOM 4601 C CA . GLU A 1 584 ? -11.345 30.054 6.772 1.00 96.50 584 GLU A CA 1
ATOM 4602 C C . GLU A 1 584 ? -11.905 29.060 5.742 1.00 96.50 584 GLU A C 1
ATOM 4604 O O . GLU A 1 584 ? -11.313 28.013 5.466 1.00 96.50 584 GLU A O 1
ATOM 4609 N N . ALA A 1 585 ? -13.040 29.388 5.116 1.00 94.12 585 ALA A N 1
ATOM 4610 C CA . ALA A 1 585 ? -13.744 28.460 4.222 1.00 94.12 585 ALA A CA 1
ATOM 4611 C C . ALA A 1 585 ? -12.871 27.939 3.061 1.00 94.12 585 ALA A C 1
ATOM 4613 O O . ALA A 1 585 ? -12.951 26.765 2.699 1.00 94.12 585 ALA A O 1
ATOM 4614 N N . THR A 1 586 ? -12.011 28.789 2.494 1.00 95.69 586 THR A N 1
ATOM 4615 C CA . THR A 1 586 ? -11.087 28.417 1.411 1.00 95.69 586 THR A CA 1
ATOM 4616 C C . THR A 1 586 ? -9.964 27.497 1.887 1.00 95.69 586 THR A C 1
ATOM 4618 O O . THR A 1 586 ? -9.583 26.576 1.169 1.00 95.69 586 THR A O 1
ATOM 4621 N N . GLU A 1 587 ? -9.449 27.712 3.098 1.00 95.06 587 GLU A N 1
ATOM 4622 C CA . GLU A 1 587 ? -8.419 26.865 3.708 1.00 95.06 587 GLU A CA 1
ATOM 4623 C C . GLU A 1 587 ? -9.000 25.506 4.108 1.00 95.06 587 GLU A C 1
ATOM 4625 O O . GLU A 1 587 ? -8.414 24.469 3.797 1.00 95.06 587 GLU A O 1
ATOM 4630 N N . SER A 1 588 ? -10.194 25.500 4.709 1.00 96.38 588 SER A N 1
ATOM 4631 C CA . SER A 1 588 ? -10.955 24.283 4.999 1.00 96.38 588 SER A CA 1
ATOM 4632 C C . SER A 1 588 ? -11.184 23.459 3.731 1.00 96.38 588 SER A C 1
ATOM 4634 O O . SER A 1 588 ? -10.941 22.254 3.735 1.00 96.38 588 SER A O 1
ATOM 4636 N N . ALA A 1 589 ? -11.621 24.092 2.637 1.00 96.00 589 ALA A N 1
ATOM 4637 C CA . ALA A 1 589 ? -11.825 23.410 1.361 1.00 96.00 589 ALA A CA 1
ATOM 4638 C C . ALA A 1 589 ? -10.520 22.804 0.820 1.00 96.00 589 ALA A C 1
ATOM 4640 O O . ALA A 1 589 ? -10.510 21.637 0.440 1.00 96.00 589 ALA A O 1
ATOM 4641 N N . ALA A 1 590 ? -9.406 23.542 0.866 1.00 95.50 590 ALA A N 1
ATOM 4642 C CA . ALA A 1 590 ? -8.106 23.046 0.412 1.00 95.50 590 ALA A CA 1
ATOM 4643 C C . ALA A 1 590 ? -7.599 21.843 1.233 1.00 95.50 590 ALA A C 1
ATOM 4645 O O . ALA A 1 590 ? -7.008 20.911 0.677 1.00 95.50 590 ALA A O 1
ATOM 4646 N N . VAL A 1 591 ? -7.840 21.835 2.551 1.00 96.38 591 VAL A N 1
ATOM 4647 C CA . VAL A 1 591 ? -7.537 20.681 3.414 1.00 96.38 591 VAL A CA 1
ATOM 4648 C C . VAL A 1 591 ? -8.403 19.484 3.028 1.00 96.38 591 VAL A C 1
ATOM 4650 O O . VAL A 1 591 ? -7.853 18.408 2.795 1.00 96.38 591 VAL A O 1
ATOM 4653 N N . CYS A 1 592 ? -9.721 19.665 2.898 1.00 97.50 592 CYS A N 1
ATOM 4654 C CA . CYS A 1 592 ? -10.638 18.600 2.485 1.00 97.50 592 CYS A CA 1
ATOM 4655 C C . CYS A 1 592 ? -10.261 18.013 1.115 1.00 97.50 592 CYS A C 1
ATOM 4657 O O . CYS A 1 592 ? -10.045 16.811 1.011 1.00 97.50 592 CYS A O 1
ATOM 4659 N N . GLU A 1 593 ? -10.052 18.851 0.096 1.00 95.75 593 GLU A N 1
ATOM 4660 C CA . GLU A 1 593 ? -9.640 18.413 -1.248 1.00 95.75 593 GLU A CA 1
ATOM 4661 C C . GLU A 1 593 ? -8.320 17.627 -1.229 1.00 95.75 593 GLU A C 1
ATOM 4663 O O . GLU A 1 593 ? -8.140 16.664 -1.980 1.00 95.75 593 GLU A O 1
ATOM 4668 N N . THR A 1 594 ? -7.389 18.010 -0.351 1.00 96.38 594 THR A N 1
ATOM 4669 C CA . THR A 1 594 ? -6.123 17.292 -0.179 1.00 96.38 594 THR A CA 1
ATOM 4670 C C . THR A 1 594 ? -6.340 15.921 0.456 1.00 96.38 594 THR A C 1
ATOM 4672 O O . THR A 1 594 ? -5.767 14.940 -0.023 1.00 96.38 594 THR A O 1
ATOM 4675 N N . ILE A 1 595 ? -7.162 15.836 1.507 1.00 97.81 595 ILE A N 1
ATOM 4676 C CA . ILE A 1 595 ? -7.525 14.570 2.160 1.00 97.81 595 ILE A CA 1
ATOM 4677 C C . ILE A 1 595 ? -8.204 13.645 1.145 1.00 97.81 595 ILE A C 1
ATOM 4679 O O . ILE A 1 595 ? -7.746 12.516 0.958 1.00 97.81 595 ILE A O 1
ATOM 4683 N N . ASP A 1 596 ? -9.213 14.144 0.432 1.00 97.12 596 ASP A N 1
ATOM 4684 C CA . ASP A 1 596 ? -9.958 13.411 -0.595 1.00 97.12 596 ASP A CA 1
ATOM 4685 C C . ASP A 1 596 ? -9.014 12.888 -1.684 1.00 97.12 596 ASP A C 1
ATOM 4687 O O . ASP A 1 596 ? -8.985 11.696 -1.993 1.00 97.12 596 ASP A O 1
ATOM 4691 N N . SER A 1 597 ? -8.145 13.751 -2.216 1.00 95.81 597 SER A N 1
ATOM 4692 C CA . SER A 1 597 ? -7.178 13.376 -3.251 1.00 95.81 597 SER A CA 1
ATOM 4693 C C . SER A 1 597 ? -6.219 12.258 -2.812 1.00 95.81 597 SER A C 1
ATOM 4695 O O . SER A 1 597 ? -5.776 11.475 -3.659 1.00 95.81 597 SER A O 1
ATOM 4697 N N . VAL A 1 598 ? -5.861 12.181 -1.524 1.00 97.50 598 VAL A N 1
ATOM 4698 C CA . VAL A 1 598 ? -5.039 11.085 -0.976 1.00 97.50 598 VAL A CA 1
ATOM 4699 C C . VAL A 1 598 ? -5.887 9.834 -0.743 1.00 97.50 598 VAL A C 1
ATOM 4701 O O . VAL A 1 598 ? -5.415 8.733 -1.020 1.00 97.50 598 VAL A O 1
ATOM 4704 N N . LEU A 1 599 ? -7.136 9.979 -0.289 1.00 98.00 599 LEU A N 1
ATOM 4705 C CA . LEU A 1 599 ? -8.062 8.863 -0.089 1.00 98.00 599 LEU A CA 1
ATOM 4706 C C . LEU A 1 599 ? -8.386 8.122 -1.387 1.00 98.00 599 LEU A C 1
ATOM 4708 O O . LEU A 1 599 ? -8.513 6.906 -1.333 1.00 98.00 599 LEU A O 1
ATOM 4712 N N . TYR A 1 600 ? -8.464 8.801 -2.534 1.00 96.25 600 TYR A N 1
ATOM 4713 C CA . TYR A 1 600 ? -8.676 8.159 -3.843 1.00 96.25 600 TYR A CA 1
ATOM 4714 C C . TYR A 1 600 ? -7.379 7.714 -4.546 1.00 96.25 600 TYR A C 1
ATOM 4716 O O . TYR A 1 600 ? -7.438 7.058 -5.589 1.00 96.25 600 TYR A O 1
ATOM 4724 N N . ASP A 1 601 ? -6.199 8.041 -4.008 1.00 96.38 601 ASP A N 1
ATOM 4725 C CA . ASP A 1 601 ? -4.921 7.701 -4.637 1.00 96.38 601 ASP A CA 1
ATOM 4726 C C . ASP A 1 601 ? -4.755 6.176 -4.752 1.00 96.38 601 ASP A C 1
ATOM 4728 O O . ASP A 1 601 ? -4.837 5.453 -3.762 1.00 96.38 601 ASP A O 1
ATOM 4732 N N . ARG A 1 602 ? -4.455 5.666 -5.955 1.00 95.75 602 ARG A N 1
ATOM 4733 C CA . ARG A 1 602 ? -4.286 4.222 -6.233 1.00 95.75 602 ARG A CA 1
ATOM 4734 C C . ARG A 1 602 ? -3.133 3.561 -5.458 1.00 95.75 602 ARG A C 1
ATOM 4736 O O . ARG A 1 602 ? -3.015 2.339 -5.457 1.00 95.75 602 ARG A O 1
ATOM 4743 N N . ARG A 1 603 ? -2.282 4.348 -4.792 1.00 95.88 603 ARG A N 1
ATOM 4744 C CA . ARG A 1 603 ? -1.222 3.882 -3.879 1.00 95.88 603 ARG A CA 1
ATOM 4745 C C . ARG A 1 603 ? -1.689 3.768 -2.424 1.00 95.88 603 ARG A C 1
ATOM 4747 O O . ARG A 1 603 ? -0.910 3.316 -1.591 1.00 95.88 603 ARG A O 1
ATOM 4754 N N . VAL A 1 604 ? -2.912 4.206 -2.125 1.00 96.75 604 VAL A N 1
ATOM 4755 C CA . VAL A 1 604 ? -3.552 4.232 -0.798 1.00 96.75 604 VAL A CA 1
ATOM 4756 C C . VAL A 1 604 ? -4.832 3.393 -0.800 1.00 96.75 604 VAL A C 1
ATOM 4758 O O . VAL A 1 604 ? -5.035 2.595 0.114 1.00 96.75 604 VAL A O 1
ATOM 4761 N N . ALA A 1 605 ? -5.662 3.560 -1.831 1.00 96.69 605 ALA A N 1
ATOM 4762 C CA . ALA A 1 605 ? -6.959 2.921 -1.986 1.00 96.69 605 ALA A CA 1
ATOM 4763 C C . ALA A 1 605 ? -6.858 1.561 -2.683 1.00 96.69 605 ALA A C 1
ATOM 4765 O O . ALA A 1 605 ? -6.444 1.457 -3.842 1.00 96.69 605 ALA A O 1
ATOM 4766 N N . LEU A 1 606 ? -7.316 0.519 -1.997 1.00 96.31 606 LEU A N 1
ATOM 4767 C CA . LEU A 1 606 ? -7.657 -0.765 -2.592 1.00 96.31 606 LEU A CA 1
ATOM 4768 C C . LEU A 1 606 ? -9.016 -0.655 -3.284 1.00 96.31 606 LEU A C 1
ATOM 4770 O O . LEU A 1 606 ? -9.991 -0.269 -2.650 1.00 96.31 606 LEU A O 1
ATOM 4774 N N . TYR A 1 607 ? -9.088 -1.046 -4.555 1.00 93.38 607 TYR A N 1
ATOM 4775 C CA . TYR A 1 607 ? -10.339 -1.152 -5.309 1.00 93.38 607 TYR A CA 1
ATOM 4776 C C . TYR A 1 607 ? -10.741 -2.619 -5.357 1.00 93.38 607 TYR A C 1
ATOM 4778 O O . TYR A 1 607 ? -10.148 -3.409 -6.092 1.00 93.38 607 TYR A O 1
ATOM 4786 N N . TYR A 1 608 ? -11.712 -2.991 -4.531 1.00 93.31 608 TYR A N 1
ATOM 4787 C CA . TYR A 1 608 ? -12.089 -4.379 -4.339 1.00 93.31 608 TYR A CA 1
ATOM 4788 C C . TYR A 1 608 ? -13.309 -4.753 -5.182 1.00 93.31 608 TYR A C 1
ATOM 4790 O O . TYR A 1 608 ? -14.378 -4.151 -5.053 1.00 93.31 608 TYR A O 1
ATOM 4798 N N . ALA A 1 609 ? -13.137 -5.774 -6.022 1.00 90.00 609 ALA A N 1
ATOM 4799 C CA . ALA A 1 609 ? -14.219 -6.473 -6.705 1.00 90.00 609 ALA A CA 1
ATOM 4800 C C . ALA A 1 609 ? -14.481 -7.809 -5.996 1.00 90.00 609 ALA A C 1
ATOM 4802 O O . ALA A 1 609 ? -13.551 -8.562 -5.693 1.00 90.00 609 ALA A O 1
ATOM 4803 N N . TRP A 1 610 ? -15.751 -8.089 -5.729 1.00 87.88 610 TRP A N 1
ATOM 4804 C CA . TRP A 1 610 ? -16.188 -9.246 -4.961 1.00 87.88 610 TRP A CA 1
ATOM 4805 C C . TRP A 1 610 ? -16.251 -10.494 -5.827 1.00 87.88 610 TRP A C 1
ATOM 4807 O O . TRP A 1 610 ? -16.840 -10.478 -6.907 1.00 87.88 610 TRP A O 1
ATOM 4817 N N . ASP A 1 611 ? -15.746 -11.604 -5.302 1.00 89.88 611 ASP A N 1
ATOM 4818 C CA . ASP A 1 611 ? -16.112 -12.932 -5.765 1.00 89.88 611 ASP A CA 1
ATOM 4819 C C . ASP A 1 611 ? -17.158 -13.538 -4.820 1.00 89.88 611 ASP A C 1
ATOM 4821 O O . ASP A 1 611 ? -17.187 -13.305 -3.606 1.00 89.88 611 ASP A O 1
ATOM 4825 N N . LYS A 1 612 ? -18.051 -14.352 -5.381 1.00 88.62 612 LYS A N 1
ATOM 4826 C CA . LYS A 1 612 ? -19.040 -15.082 -4.593 1.00 88.62 612 LYS A CA 1
ATOM 4827 C C . LYS A 1 612 ? -18.360 -15.962 -3.538 1.00 88.62 612 LYS A C 1
ATOM 4829 O O . LYS A 1 612 ? -17.575 -16.845 -3.875 1.00 88.62 612 LYS A O 1
ATOM 4834 N N . GLY A 1 613 ? -18.778 -15.806 -2.284 1.00 90.12 613 GLY A N 1
ATOM 4835 C CA . GLY A 1 613 ? -18.246 -16.560 -1.148 1.00 90.12 613 GLY A CA 1
ATOM 4836 C C . GLY A 1 613 ? -17.065 -15.894 -0.447 1.00 90.12 613 GLY A C 1
ATOM 4837 O O . GLY A 1 613 ? -16.643 -16.406 0.587 1.00 90.12 613 GLY A O 1
ATOM 4838 N N . ASP A 1 614 ? -16.569 -14.761 -0.947 1.00 93.94 614 ASP A N 1
ATOM 4839 C CA . ASP A 1 614 ? -15.589 -13.962 -0.217 1.00 93.94 614 ASP A CA 1
ATOM 4840 C C . ASP A 1 614 ? -16.154 -13.550 1.144 1.00 93.94 614 ASP A C 1
ATOM 4842 O O . ASP A 1 614 ? -17.308 -13.119 1.245 1.00 93.94 614 ASP A O 1
ATOM 4846 N N . ILE A 1 615 ? -15.330 -13.659 2.185 1.00 95.38 615 ILE A N 1
ATOM 4847 C CA . ILE A 1 615 ? -15.566 -12.984 3.460 1.00 95.38 615 ILE A CA 1
ATOM 4848 C C . ILE A 1 615 ? -14.471 -11.943 3.631 1.00 95.38 615 ILE A C 1
ATOM 4850 O O . ILE A 1 615 ? -13.295 -12.271 3.521 1.00 95.38 615 ILE A O 1
ATOM 4854 N N . LEU A 1 616 ? -14.844 -10.703 3.914 1.00 96.12 616 LEU A N 1
ATOM 4855 C CA . LEU A 1 616 ? -13.898 -9.618 4.155 1.00 96.12 616 LEU A CA 1
ATOM 4856 C C . LEU A 1 616 ? -14.109 -9.081 5.563 1.00 96.12 616 LEU A C 1
ATOM 4858 O O . LEU A 1 616 ? -15.235 -8.781 5.958 1.00 96.12 616 LEU A O 1
ATOM 4862 N N . VAL A 1 617 ? -13.016 -8.949 6.300 1.00 97.06 617 VAL A N 1
ATOM 4863 C CA . VAL A 1 617 ? -12.963 -8.288 7.599 1.00 97.06 617 VAL A CA 1
ATOM 4864 C C . VAL A 1 617 ? -12.175 -6.998 7.427 1.00 97.06 617 VAL A C 1
ATOM 4866 O O . VAL A 1 617 ? -11.038 -7.018 6.957 1.00 97.06 617 VAL A O 1
ATOM 4869 N N . SER A 1 618 ? -12.793 -5.877 7.782 1.00 96.88 618 SER A N 1
ATOM 4870 C CA . SER A 1 618 ? -12.171 -4.556 7.762 1.00 96.88 618 SER A CA 1
ATOM 4871 C C . SER A 1 618 ? -12.195 -3.964 9.163 1.00 96.88 618 SER A C 1
ATOM 4873 O O . SER A 1 618 ? -13.249 -3.915 9.799 1.00 96.88 618 SER A O 1
ATOM 4875 N N . ASP A 1 619 ? -11.041 -3.519 9.648 1.00 96.94 619 ASP A N 1
ATOM 4876 C CA . ASP A 1 619 ? -10.961 -2.627 10.801 1.00 96.94 619 ASP A CA 1
ATOM 4877 C C . ASP A 1 619 ? -11.415 -1.213 10.389 1.00 96.94 619 ASP A C 1
ATOM 4879 O O . ASP A 1 619 ? -10.748 -0.526 9.615 1.00 96.94 619 ASP A O 1
ATOM 4883 N N . ASN A 1 620 ? -12.572 -0.794 10.903 1.00 96.00 620 ASN A N 1
ATOM 4884 C CA . ASN A 1 620 ? -13.241 0.482 10.630 1.00 96.00 620 ASN A CA 1
ATOM 4885 C C . ASN A 1 620 ? -12.554 1.679 11.309 1.00 96.00 620 ASN A C 1
ATOM 4887 O O . ASN A 1 620 ? -12.989 2.816 11.131 1.00 96.00 620 ASN A O 1
ATOM 4891 N N . ILE A 1 621 ? -11.534 1.449 12.139 1.00 95.56 621 ILE A N 1
ATOM 4892 C CA . ILE A 1 621 ? -10.660 2.487 12.692 1.00 95.56 621 ILE A CA 1
ATOM 4893 C C . ILE A 1 621 ? -9.474 2.691 11.756 1.00 95.56 621 ILE A C 1
ATOM 4895 O O . ILE A 1 621 ? -9.195 3.825 11.369 1.00 95.56 621 ILE A O 1
ATOM 4899 N N . LEU A 1 622 ? -8.807 1.603 11.362 1.00 96.00 622 LEU A N 1
ATOM 4900 C CA . LEU A 1 622 ? -7.651 1.650 10.465 1.00 96.00 622 LEU A CA 1
ATOM 4901 C C . LEU A 1 622 ? -8.028 2.072 9.036 1.00 96.00 622 LEU A C 1
ATOM 4903 O O . LEU A 1 622 ? -7.223 2.727 8.359 1.00 96.00 622 LEU A O 1
ATOM 4907 N N . MET A 1 623 ? -9.228 1.709 8.578 1.00 97.12 623 MET A N 1
ATOM 4908 C CA . MET A 1 623 ? -9.687 1.922 7.206 1.00 97.12 623 MET A CA 1
ATOM 4909 C C . MET A 1 623 ? -10.764 2.997 7.102 1.00 97.12 623 MET A C 1
ATOM 4911 O O . MET A 1 623 ? -11.772 2.974 7.804 1.00 97.12 623 MET A O 1
ATOM 4915 N N . MET A 1 624 ? -10.582 3.871 6.118 1.00 97.75 624 MET A N 1
ATOM 4916 C CA . MET A 1 624 ? -11.673 4.608 5.490 1.00 97.75 624 MET A CA 1
ATOM 4917 C C . MET A 1 624 ? -12.224 3.770 4.343 1.00 97.75 624 MET A C 1
ATOM 4919 O O . MET A 1 624 ? -11.462 3.058 3.683 1.00 97.75 624 MET A O 1
ATOM 4923 N N . HIS A 1 625 ? -13.519 3.858 4.063 1.00 96.38 625 HIS A N 1
ATOM 4924 C CA . HIS A 1 625 ? -14.101 3.097 2.965 1.00 96.38 625 HIS A CA 1
ATOM 4925 C C . HIS A 1 625 ? -15.167 3.882 2.205 1.00 96.38 625 HIS A C 1
ATOM 4927 O O . HIS A 1 625 ? -15.716 4.870 2.694 1.00 96.38 625 HIS A O 1
ATOM 4933 N N . THR A 1 626 ? -15.423 3.442 0.978 1.00 93.12 626 THR A N 1
ATOM 4934 C CA . THR A 1 626 ? -16.519 3.930 0.145 1.00 93.12 626 THR A CA 1
ATOM 4935 C C . THR A 1 626 ? -16.927 2.879 -0.891 1.00 93.12 626 THR A C 1
ATOM 4937 O O . THR A 1 626 ? -16.386 1.770 -0.937 1.00 93.12 626 THR A O 1
ATOM 4940 N N . ARG A 1 627 ? -17.880 3.224 -1.751 1.00 88.44 627 ARG A N 1
ATOM 4941 C CA . ARG A 1 627 ? -18.253 2.475 -2.941 1.00 88.44 627 ARG A CA 1
ATOM 4942 C C . ARG A 1 627 ? -18.250 3.406 -4.149 1.00 88.44 627 ARG A C 1
ATOM 4944 O O . ARG A 1 627 ? -18.818 4.497 -4.083 1.00 88.44 627 ARG A O 1
ATOM 4951 N N . SER A 1 628 ? -17.657 2.955 -5.252 1.00 85.94 628 SER A N 1
ATOM 4952 C CA . SER A 1 628 ? -17.788 3.655 -6.529 1.00 85.94 628 SER A CA 1
ATOM 4953 C C . SER A 1 628 ? -19.229 3.584 -7.049 1.00 85.94 628 SER A C 1
ATOM 4955 O O . SER A 1 628 ? -20.058 2.801 -6.573 1.00 85.94 628 SER A O 1
ATOM 4957 N N . ASP A 1 629 ? -19.525 4.393 -8.055 1.00 80.69 629 ASP A N 1
ATOM 4958 C CA . ASP A 1 629 ? -20.751 4.278 -8.832 1.00 80.69 629 ASP A CA 1
ATOM 4959 C C . ASP A 1 629 ? -20.838 2.914 -9.536 1.00 80.69 629 ASP A C 1
ATOM 4961 O O . ASP A 1 629 ? -19.831 2.210 -9.706 1.00 80.69 629 ASP A O 1
ATOM 4965 N N . PHE A 1 630 ? -22.060 2.521 -9.906 1.00 73.25 630 PHE A N 1
ATOM 4966 C CA . PHE A 1 630 ? -22.307 1.305 -10.679 1.00 73.25 630 PHE A CA 1
ATOM 4967 C C . PHE A 1 630 ? -23.492 1.418 -11.635 1.00 73.25 630 PHE A C 1
ATOM 4969 O O . PHE A 1 630 ? -24.373 2.262 -11.487 1.00 73.25 630 PHE A O 1
ATOM 4976 N N . THR A 1 631 ? -23.536 0.524 -12.625 1.00 69.25 631 THR A N 1
ATOM 4977 C CA . THR A 1 631 ? -24.664 0.449 -13.563 1.00 69.25 631 THR A CA 1
ATOM 4978 C C . THR A 1 631 ? -25.867 -0.228 -12.899 1.00 69.25 631 THR A C 1
ATOM 4980 O O . THR A 1 631 ? -25.788 -1.387 -12.490 1.00 69.25 631 THR A O 1
ATOM 4983 N N . ALA A 1 632 ? -26.996 0.482 -12.806 1.00 61.56 632 ALA A N 1
ATOM 4984 C CA . ALA A 1 632 ? -28.228 -0.031 -12.201 1.00 61.56 632 ALA A CA 1
ATOM 4985 C C . ALA A 1 632 ? -28.737 -1.315 -12.890 1.00 61.56 632 ALA A C 1
ATOM 4987 O O . ALA A 1 632 ? -28.633 -1.466 -14.108 1.00 61.56 632 ALA A O 1
ATOM 4988 N N . GLY A 1 633 ? -29.324 -2.233 -12.114 1.00 55.88 633 GLY A N 1
ATOM 4989 C CA . GLY A 1 633 ? -29.878 -3.497 -12.626 1.00 55.88 633 GLY A CA 1
ATOM 4990 C C . GLY A 1 633 ? -28.880 -4.654 -12.780 1.00 55.88 633 GLY A C 1
ATOM 4991 O O . GLY A 1 633 ? -29.293 -5.760 -13.133 1.00 55.88 633 GLY A O 1
ATOM 4992 N N . VAL A 1 634 ? -27.595 -4.445 -12.477 1.00 56.56 634 VAL A N 1
ATOM 4993 C CA . VAL A 1 634 ? -26.613 -5.529 -12.311 1.00 56.56 634 VAL A CA 1
ATOM 4994 C C . VAL A 1 634 ? -26.775 -6.148 -10.917 1.00 56.56 634 VAL A C 1
ATOM 4996 O O . VAL A 1 634 ? -26.983 -5.441 -9.931 1.00 56.56 634 VAL A O 1
ATOM 4999 N N . ASP A 1 635 ? -26.721 -7.479 -10.817 1.00 52.09 635 ASP A N 1
ATOM 5000 C CA . ASP A 1 635 ? -27.003 -8.212 -9.576 1.00 52.09 635 ASP A CA 1
ATOM 5001 C C . ASP A 1 635 ? -25.864 -8.099 -8.543 1.00 52.09 635 ASP A C 1
ATOM 5003 O O . ASP A 1 635 ? -25.079 -9.027 -8.334 1.00 52.09 635 ASP A O 1
ATOM 5007 N N . HIS A 1 636 ? -25.778 -6.949 -7.874 1.00 54.38 636 HIS A N 1
ATOM 5008 C CA . HIS A 1 636 ? -24.909 -6.725 -6.721 1.00 54.38 636 HIS A CA 1
ATOM 5009 C C . HIS A 1 636 ? -25.650 -7.118 -5.441 1.00 54.38 636 HIS A C 1
ATOM 5011 O O . HIS A 1 636 ? -26.495 -6.374 -4.936 1.00 54.38 636 HIS A O 1
ATOM 5017 N N . ARG A 1 637 ? -25.350 -8.306 -4.907 1.00 53.84 637 ARG A N 1
ATOM 5018 C CA . ARG A 1 637 ? -25.835 -8.749 -3.598 1.00 53.84 637 ARG A CA 1
ATOM 5019 C C . ARG A 1 637 ? -24.642 -8.973 -2.682 1.00 53.84 637 ARG A C 1
ATOM 5021 O O . ARG A 1 637 ? -23.890 -9.935 -2.831 1.00 53.84 637 ARG A O 1
ATOM 5028 N N . GLY A 1 638 ? -24.501 -8.079 -1.716 1.00 52.72 638 GLY A N 1
ATOM 5029 C CA . GLY A 1 638 ? -23.582 -8.211 -0.595 1.00 52.72 638 GLY A CA 1
ATOM 5030 C C . GLY A 1 638 ? -24.361 -8.259 0.710 1.00 52.72 638 GLY A C 1
ATOM 5031 O O . GLY A 1 638 ? -25.485 -7.762 0.809 1.00 52.72 638 GLY A O 1
ATOM 5032 N N . VAL A 1 639 ? -23.769 -8.869 1.723 1.00 50.72 639 VAL A N 1
ATOM 5033 C CA . VAL A 1 639 ? -24.312 -8.849 3.076 1.00 50.72 639 VAL A CA 1
ATOM 5034 C C . VAL A 1 639 ? -23.244 -8.285 4.000 1.00 50.72 639 VAL A C 1
ATOM 5036 O O . VAL A 1 639 ? -22.116 -8.771 3.988 1.00 50.72 639 VAL A O 1
ATOM 5039 N N . ALA A 1 640 ? -23.591 -7.267 4.784 1.00 54.59 640 ALA A N 1
ATOM 5040 C CA . ALA A 1 640 ? -22.698 -6.632 5.746 1.00 54.59 640 ALA A CA 1
ATOM 5041 C C . ALA A 1 640 ? -23.198 -6.851 7.184 1.00 54.59 640 ALA A C 1
ATOM 5043 O O . ALA A 1 640 ? -24.392 -6.754 7.479 1.00 54.59 640 ALA A O 1
ATOM 5044 N N . LEU A 1 641 ? -22.262 -7.155 8.075 1.00 49.62 641 LEU A N 1
ATOM 5045 C CA . LEU A 1 641 ? -22.402 -7.240 9.522 1.00 49.62 641 LEU A CA 1
ATOM 5046 C C . LEU A 1 641 ? -21.447 -6.232 10.148 1.00 49.62 641 LEU A C 1
ATOM 5048 O O . LEU A 1 641 ? -20.290 -6.116 9.754 1.00 49.62 641 LEU A O 1
ATOM 5052 N N . PHE A 1 642 ? -21.921 -5.537 11.168 1.00 54.66 642 PHE A N 1
ATOM 5053 C CA . PHE A 1 642 ? -21.109 -4.596 11.924 1.00 54.66 642 PHE A CA 1
ATOM 5054 C C . PHE A 1 642 ? -20.872 -5.168 13.303 1.00 54.66 642 PHE A C 1
ATOM 5056 O O . PHE A 1 642 ? -21.805 -5.653 13.944 1.00 54.66 642 PHE A O 1
ATOM 5063 N N . MET A 1 643 ? -19.633 -5.107 13.762 1.00 42.91 643 MET A N 1
ATOM 5064 C CA . MET A 1 643 ? -19.262 -5.682 15.043 1.00 42.91 643 MET A CA 1
ATOM 5065 C C . MET A 1 643 ? -19.086 -4.575 16.058 1.00 42.91 643 MET A C 1
ATOM 5067 O O . MET A 1 643 ? -18.397 -3.578 15.817 1.00 42.91 643 MET A O 1
ATOM 5071 N N . VAL A 1 644 ? -19.713 -4.772 17.214 1.00 40.06 644 VAL A N 1
ATOM 5072 C CA . VAL A 1 644 ? -19.435 -3.955 18.382 1.00 40.06 644 VAL A CA 1
ATOM 5073 C C . VAL A 1 644 ? -17.942 -4.094 18.654 1.00 40.06 644 VAL A C 1
ATOM 5075 O O . VAL A 1 644 ? -17.341 -5.153 18.439 1.00 40.06 644 VAL A O 1
ATOM 5078 N N . ASN A 1 645 ? -17.342 -3.029 19.164 1.00 36.06 645 ASN A N 1
ATOM 5079 C CA . ASN A 1 645 ? -16.113 -3.188 19.913 1.00 36.06 645 ASN A CA 1
ATOM 5080 C C . ASN A 1 645 ? -16.336 -4.347 20.916 1.00 36.06 645 ASN A C 1
ATOM 5082 O O . ASN A 1 645 ? -17.394 -4.399 21.548 1.00 36.06 645 ASN A O 1
ATOM 5086 N N . SER A 1 646 ? -15.390 -5.269 21.112 1.00 31.58 646 SER A N 1
ATOM 5087 C CA . SER A 1 646 ? -15.521 -6.265 22.202 1.00 31.58 646 SER A CA 1
ATOM 5088 C C . SER A 1 646 ? -15.588 -5.597 23.590 1.00 31.58 646 SER A C 1
ATOM 5090 O O . SER A 1 646 ? -15.723 -6.268 24.600 1.00 31.58 646 SER A O 1
ATOM 5092 N N . VAL A 1 647 ? -15.545 -4.264 23.607 1.00 32.34 647 VAL A N 1
ATOM 5093 C CA . VAL A 1 647 ? -15.606 -3.336 24.726 1.00 32.34 647 VAL A CA 1
ATOM 5094 C C . VAL A 1 647 ? -16.991 -2.691 24.956 1.00 32.34 647 VAL A C 1
ATOM 5096 O O . VAL A 1 647 ? -17.175 -2.019 25.962 1.00 32.34 647 VAL A O 1
ATOM 5099 N N . ILE A 1 648 ? -17.999 -2.851 24.081 1.00 30.55 648 ILE A N 1
ATOM 5100 C CA . ILE A 1 648 ? -19.307 -2.153 24.264 1.00 30.55 648 ILE A CA 1
ATOM 5101 C C . ILE A 1 648 ? -20.485 -3.107 24.574 1.00 30.55 648 ILE A C 1
ATOM 5103 O O . ILE A 1 648 ? -21.636 -2.691 24.612 1.00 30.55 648 ILE A O 1
ATOM 5107 N N . SER A 1 649 ? -20.231 -4.378 24.912 1.00 28.00 649 SER A N 1
ATOM 5108 C CA . SER A 1 649 ? -21.285 -5.257 25.472 1.00 28.00 649 SER A CA 1
ATOM 5109 C C . SER A 1 649 ? -21.100 -5.645 26.941 1.00 28.00 649 SER A C 1
ATOM 5111 O O . SER A 1 649 ? -22.001 -6.256 27.509 1.00 28.00 649 SER A O 1
ATOM 5113 N N . SER A 1 650 ? -19.994 -5.262 27.573 1.00 30.84 650 SER A N 1
ATOM 5114 C CA . SER A 1 650 ? -19.810 -5.332 29.024 1.00 30.84 650 SER A CA 1
ATOM 5115 C C . SER A 1 650 ? -18.448 -4.733 29.346 1.00 30.84 650 SER A C 1
ATOM 5117 O O . SER A 1 650 ? -17.449 -5.366 29.034 1.00 30.84 650 SER A O 1
ATOM 5119 N N . ILE A 1 651 ? -18.425 -3.560 29.983 1.00 32.53 651 ILE A N 1
ATOM 5120 C CA . ILE A 1 651 ? -17.230 -2.990 30.622 1.00 32.53 651 ILE A CA 1
ATOM 5121 C C . ILE A 1 651 ? -16.157 -2.537 29.606 1.00 32.53 651 ILE A C 1
ATOM 5123 O O . ILE A 1 651 ? -15.750 -3.241 28.688 1.00 32.53 651 ILE A O 1
ATOM 5127 N N . ILE A 1 652 ? -15.705 -1.298 29.775 1.00 33.44 652 ILE A N 1
ATOM 5128 C CA . ILE A 1 652 ? -14.506 -0.748 29.142 1.00 33.44 652 ILE A CA 1
ATOM 5129 C C . ILE A 1 652 ? -13.381 -1.787 29.323 1.00 33.44 652 ILE A C 1
ATOM 5131 O O . ILE A 1 652 ? -13.022 -2.052 30.465 1.00 33.44 652 ILE A O 1
ATOM 5135 N N . MET A 1 653 ? -12.845 -2.423 28.264 1.00 39.72 653 MET A N 1
ATOM 5136 C CA . MET A 1 653 ? -11.633 -3.234 28.429 1.00 39.72 653 MET A CA 1
ATOM 5137 C C . MET A 1 653 ? -10.540 -2.267 28.845 1.00 39.72 653 MET A C 1
ATOM 5139 O O . MET A 1 653 ? -10.028 -1.497 28.031 1.00 39.72 653 MET A O 1
ATOM 5143 N N . ALA A 1 654 ? -10.256 -2.266 30.139 1.00 51.84 654 ALA A N 1
ATOM 5144 C CA . ALA A 1 654 ? -9.208 -1.468 30.713 1.00 51.84 654 ALA A CA 1
ATOM 5145 C C . ALA A 1 654 ? -7.891 -1.865 30.063 1.00 51.84 654 ALA A C 1
ATOM 5147 O O . ALA A 1 654 ? -7.466 -3.020 30.107 1.00 51.84 654 ALA A O 1
ATOM 5148 N N . GLN A 1 655 ? -7.242 -0.891 29.438 1.00 59.69 655 GLN A N 1
ATOM 5149 C CA . GLN A 1 655 ? -5.870 -1.043 29.001 1.00 59.69 655 GLN A CA 1
ATOM 5150 C C . GLN A 1 655 ? -5.011 -1.232 30.257 1.00 59.69 655 GLN A C 1
ATOM 5152 O O . GLN A 1 655 ? -4.861 -0.297 31.043 1.00 59.69 655 GLN A O 1
ATOM 5157 N N . VAL A 1 656 ? -4.468 -2.435 30.454 1.00 83.50 656 VAL A N 1
ATOM 5158 C CA . VAL A 1 656 ? -3.474 -2.692 31.501 1.00 83.50 656 VAL A CA 1
ATOM 5159 C C . VAL A 1 656 ? -2.128 -2.158 31.023 1.00 83.50 656 VAL A C 1
ATOM 5161 O O . VAL A 1 656 ? -1.478 -2.760 30.166 1.00 83.50 656 VAL A O 1
ATOM 5164 N N . LYS A 1 657 ? -1.711 -1.009 31.551 1.00 90.06 657 LYS A N 1
ATOM 5165 C CA . LYS A 1 657 ? -0.384 -0.433 31.291 1.00 90.06 657 LYS A CA 1
ATOM 5166 C C . LYS A 1 657 ? 0.632 -1.007 32.276 1.00 90.06 657 LYS A C 1
ATOM 5168 O O . LYS A 1 657 ? 0.294 -1.241 33.433 1.00 90.06 657 LYS A O 1
ATOM 5173 N N . GLN A 1 658 ? 1.861 -1.228 31.812 1.00 92.25 658 GLN A N 1
ATOM 5174 C CA . GLN A 1 658 ? 2.961 -1.784 32.605 1.00 92.25 658 GLN A CA 1
ATOM 5175 C C . GLN A 1 658 ? 4.092 -0.764 32.717 1.00 92.25 658 GLN A C 1
ATOM 5177 O O . GLN A 1 658 ? 4.517 -0.205 31.705 1.00 92.25 658 GLN A O 1
ATOM 5182 N N . TYR A 1 659 ? 4.606 -0.569 33.927 1.00 89.50 659 TYR A N 1
ATOM 5183 C CA . TYR A 1 659 ? 5.702 0.350 34.210 1.00 89.50 659 TYR A CA 1
ATOM 5184 C C . TYR A 1 659 ? 6.799 -0.386 34.977 1.00 89.50 659 TYR A C 1
ATOM 5186 O O . TYR A 1 659 ? 6.597 -0.817 36.111 1.00 89.50 659 TYR A O 1
ATOM 5194 N N . HIS A 1 660 ? 7.961 -0.542 34.344 1.00 89.56 660 HIS A N 1
ATOM 5195 C CA . HIS A 1 660 ? 9.141 -1.123 34.980 1.00 89.56 660 HIS A CA 1
ATOM 5196 C C . HIS A 1 660 ? 9.932 -0.005 35.656 1.00 89.56 660 HIS A C 1
ATOM 5198 O O . HIS A 1 660 ? 10.383 0.925 34.987 1.00 89.56 660 HIS A O 1
ATOM 5204 N N . LEU A 1 661 ? 10.060 -0.091 36.978 1.00 87.94 661 LEU A N 1
ATOM 5205 C CA . LEU A 1 661 ? 10.731 0.903 37.811 1.00 87.94 661 LEU A CA 1
ATOM 5206 C C . LEU A 1 661 ? 12.001 0.272 38.371 1.00 87.94 661 LEU A C 1
ATOM 5208 O O . LEU A 1 661 ? 11.948 -0.795 38.979 1.00 87.94 661 LEU A O 1
ATOM 5212 N N . LEU A 1 662 ? 13.144 0.908 38.125 1.00 86.75 662 LEU A N 1
ATOM 5213 C CA . LEU A 1 662 ? 14.427 0.403 38.602 1.00 86.75 662 LEU A CA 1
ATOM 5214 C C . LEU A 1 662 ? 14.612 0.737 40.089 1.00 86.75 662 LEU A C 1
ATOM 5216 O O . LEU A 1 662 ? 14.153 1.794 40.519 1.00 86.75 662 LEU A O 1
ATOM 5220 N N . PRO A 1 663 ? 15.294 -0.115 40.872 1.00 87.62 663 PRO A N 1
ATOM 5221 C CA . PRO A 1 663 ? 15.679 0.206 42.246 1.00 87.62 663 PRO A CA 1
ATOM 5222 C C . PRO A 1 663 ? 16.446 1.531 42.333 1.00 87.62 663 PRO A C 1
ATOM 5224 O O . PRO A 1 663 ? 17.332 1.775 41.508 1.00 87.62 663 PRO A O 1
ATOM 5227 N N . THR A 1 664 ? 16.126 2.352 43.331 1.00 88.31 664 THR A N 1
ATOM 5228 C CA . THR A 1 664 ? 16.844 3.597 43.661 1.00 88.31 664 THR A CA 1
ATOM 5229 C C . THR A 1 664 ? 17.721 3.389 44.901 1.00 88.31 664 THR A C 1
ATOM 5231 O O . THR A 1 664 ? 17.863 2.257 45.356 1.00 88.31 664 THR A O 1
ATOM 5234 N N . ASP A 1 665 ? 18.341 4.436 45.453 1.00 84.62 665 ASP A N 1
ATOM 5235 C CA . ASP A 1 665 ? 19.162 4.303 46.666 1.00 84.62 665 ASP A CA 1
ATOM 5236 C C . ASP A 1 665 ? 18.285 4.069 47.911 1.00 84.62 665 ASP A C 1
ATOM 5238 O O . ASP A 1 665 ? 18.655 3.307 48.813 1.00 84.62 665 ASP A O 1
ATOM 5242 N N . LEU A 1 666 ? 17.102 4.692 47.964 1.00 87.88 666 LEU A N 1
ATOM 5243 C CA . LEU A 1 666 ? 16.172 4.613 49.093 1.00 87.88 666 LEU A CA 1
ATOM 5244 C C . LEU A 1 666 ? 15.080 3.557 48.908 1.00 87.88 666 LEU A C 1
ATOM 5246 O O . LEU A 1 666 ? 14.583 3.043 49.918 1.00 87.88 666 LEU A O 1
ATOM 5250 N N . ILE A 1 667 ? 14.695 3.245 47.665 1.00 91.62 667 ILE A N 1
ATOM 5251 C CA . ILE A 1 667 ? 13.523 2.421 47.349 1.00 91.62 667 ILE A CA 1
ATOM 5252 C C . ILE A 1 667 ? 13.928 1.129 46.627 1.00 91.62 667 ILE A C 1
ATOM 5254 O O . ILE A 1 667 ? 14.553 1.184 45.565 1.00 91.62 667 ILE A O 1
ATOM 5258 N N . PRO A 1 668 ? 13.508 -0.049 47.133 1.00 87.56 668 PRO A N 1
ATOM 5259 C CA . PRO A 1 668 ? 13.856 -1.321 46.519 1.00 87.56 668 PRO A CA 1
ATOM 5260 C C . PRO A 1 668 ? 13.396 -1.478 45.075 1.00 87.56 668 PRO A C 1
ATOM 5262 O O . PRO A 1 668 ? 14.139 -2.074 44.315 1.00 87.56 668 PRO A O 1
ATOM 5265 N N . ASN A 1 669 ? 12.185 -1.006 44.743 1.00 88.62 669 ASN A N 1
ATOM 5266 C CA . ASN A 1 669 ? 11.411 -1.252 43.519 1.00 88.62 669 ASN A CA 1
ATOM 5267 C C . ASN A 1 669 ? 11.422 -2.711 43.042 1.00 88.62 669 ASN A C 1
ATOM 5269 O O . ASN A 1 669 ? 12.448 -3.323 42.752 1.00 88.62 669 ASN A O 1
ATOM 5273 N N . SER A 1 670 ? 10.241 -3.315 42.946 1.00 88.75 670 SER A N 1
ATOM 5274 C CA . SER A 1 670 ? 10.163 -4.694 42.476 1.00 88.75 670 SER A CA 1
ATOM 5275 C C . SER A 1 670 ? 10.622 -4.811 41.020 1.00 88.75 670 SER A C 1
ATOM 5277 O O . SER A 1 670 ? 10.273 -3.962 40.201 1.00 88.75 670 SER A O 1
ATOM 5279 N N . PRO A 1 671 ? 11.295 -5.911 40.653 1.00 82.94 671 PRO A N 1
ATOM 5280 C CA . PRO A 1 671 ? 11.501 -6.259 39.256 1.00 82.94 671 PRO A CA 1
ATOM 5281 C C . PRO A 1 671 ? 10.196 -6.561 38.507 1.00 82.94 671 PRO A C 1
ATOM 5283 O O . PRO A 1 671 ? 10.175 -6.547 37.279 1.00 82.94 671 PRO A O 1
ATOM 5286 N N . ARG A 1 672 ? 9.105 -6.866 39.224 1.00 89.56 672 ARG A N 1
ATOM 5287 C CA . ARG A 1 672 ? 7.780 -6.995 38.612 1.00 89.56 672 ARG A CA 1
ATOM 5288 C C . ARG A 1 672 ? 7.263 -5.602 38.235 1.00 89.56 672 ARG A C 1
ATOM 5290 O O . ARG A 1 672 ? 7.428 -4.676 39.026 1.00 89.56 672 ARG A O 1
ATOM 5297 N N . PRO A 1 673 ? 6.609 -5.432 37.076 1.00 92.94 673 PRO A N 1
ATOM 5298 C CA . PRO A 1 673 ? 6.097 -4.127 36.681 1.00 92.94 673 PRO A CA 1
ATOM 5299 C C . PRO A 1 673 ? 4.949 -3.667 37.587 1.00 92.94 673 PRO A C 1
ATOM 5301 O O . PRO A 1 673 ? 4.063 -4.454 37.932 1.00 92.94 673 PRO A O 1
ATOM 5304 N N . LEU A 1 674 ? 4.914 -2.368 37.890 1.00 96.50 674 LEU A N 1
ATOM 5305 C CA . LEU A 1 674 ? 3.702 -1.686 38.344 1.00 96.50 674 LEU A CA 1
ATOM 5306 C C . LEU A 1 674 ? 2.649 -1.785 37.238 1.00 96.50 674 LEU A C 1
ATOM 5308 O O . LEU A 1 674 ? 2.946 -1.496 36.074 1.00 96.50 674 LEU A O 1
ATOM 5312 N N . LEU A 1 675 ? 1.421 -2.156 37.597 1.00 96.44 675 LEU A N 1
ATOM 5313 C CA . LEU A 1 675 ? 0.321 -2.243 36.643 1.00 96.44 675 LEU A CA 1
ATOM 5314 C C . LEU A 1 675 ? -0.729 -1.159 36.899 1.00 96.44 675 LEU A C 1
ATOM 5316 O O . LEU A 1 675 ? -1.112 -0.920 38.041 1.00 96.44 675 LEU A O 1
ATOM 5320 N N . HIS A 1 676 ? -1.231 -0.539 35.831 1.00 96.38 676 HIS A N 1
ATOM 5321 C CA . HIS A 1 676 ? -2.305 0.461 35.880 1.00 96.38 676 HIS A CA 1
ATOM 5322 C C . HIS A 1 676 ? -3.465 0.033 34.989 1.00 96.38 676 HIS A C 1
ATOM 5324 O O . HIS A 1 676 ? -3.313 -0.080 33.772 1.00 96.38 676 HIS A O 1
ATOM 5330 N N . TYR A 1 677 ? -4.617 -0.226 35.599 1.00 94.00 677 TYR A N 1
ATOM 5331 C CA . TYR A 1 677 ? -5.843 -0.658 34.938 1.00 94.00 677 TYR A CA 1
ATOM 5332 C C . TYR A 1 677 ? -6.747 0.563 34.827 1.00 94.00 677 TYR A C 1
ATOM 5334 O O . TYR A 1 677 ? -7.437 0.939 35.776 1.00 94.00 677 TYR A O 1
ATOM 5342 N N . LYS A 1 678 ? -6.695 1.226 33.672 1.00 88.88 678 LYS A N 1
ATOM 5343 C CA . LYS A 1 678 ? -7.409 2.488 33.468 1.00 88.88 678 LYS A CA 1
ATOM 5344 C C . LYS A 1 678 ? -8.915 2.245 33.326 1.00 88.88 678 LYS A C 1
ATOM 5346 O O . LYS A 1 678 ? -9.328 1.526 32.417 1.00 88.88 678 LYS A O 1
ATOM 5351 N N . ASN A 1 679 ? -9.713 2.887 34.180 1.00 85.38 679 ASN A N 1
ATOM 5352 C CA . ASN A 1 679 ? -11.180 2.884 34.172 1.00 85.38 679 ASN A CA 1
ATOM 5353 C C . ASN A 1 679 ? -11.801 1.473 34.091 1.00 85.38 679 ASN A C 1
ATOM 5355 O O . ASN A 1 679 ? -12.731 1.231 33.320 1.00 85.38 679 ASN A O 1
ATOM 5359 N N . VAL A 1 680 ? -11.239 0.532 34.858 1.00 88.31 680 VAL A N 1
ATOM 5360 C CA . VAL A 1 680 ? -11.648 -0.880 34.881 1.00 88.31 680 VAL A CA 1
ATOM 5361 C C . VAL A 1 680 ? -12.873 -1.133 35.758 1.00 88.31 680 VAL A C 1
ATOM 5363 O O . VAL A 1 680 ? -13.652 -2.045 35.487 1.00 88.31 680 VAL A O 1
ATOM 5366 N N . LEU A 1 681 ? -13.065 -0.326 36.803 1.00 88.81 681 LEU A N 1
ATOM 5367 C CA . LEU A 1 681 ? -14.183 -0.476 37.730 1.00 88.81 681 LEU A CA 1
ATOM 5368 C C . LEU A 1 681 ? -15.408 0.292 37.231 1.00 88.81 681 LEU A C 1
ATOM 5370 O O . LEU A 1 681 ? -15.316 1.430 36.766 1.00 88.81 681 LEU A O 1
ATOM 5374 N N . ALA A 1 682 ? -16.581 -0.324 37.368 1.00 81.00 682 ALA A N 1
ATOM 5375 C CA . ALA A 1 682 ? -17.837 0.310 37.003 1.00 81.00 682 ALA A CA 1
ATOM 5376 C C . ALA A 1 682 ? -18.190 1.448 37.976 1.00 81.00 682 ALA A C 1
ATOM 5378 O O . ALA A 1 682 ? -18.207 1.282 39.198 1.00 81.00 682 ALA A O 1
ATOM 5379 N N . LYS A 1 683 ? -18.538 2.604 37.410 1.00 85.44 683 LYS A N 1
ATOM 5380 C CA . LYS A 1 683 ? -19.118 3.732 38.147 1.00 85.44 683 LYS A CA 1
ATOM 5381 C C . LYS A 1 683 ? -20.618 3.492 38.345 1.00 85.44 683 LYS A C 1
ATOM 5383 O O . LYS A 1 683 ? -21.264 2.871 37.497 1.00 85.44 683 LYS A O 1
ATOM 5388 N N . ARG A 1 684 ? -21.191 3.993 39.445 1.00 77.00 684 ARG A N 1
ATOM 5389 C CA . ARG A 1 684 ? -22.644 3.931 39.683 1.00 77.00 684 ARG A CA 1
ATOM 5390 C C . ARG A 1 684 ? -23.383 4.648 38.537 1.00 77.00 684 ARG A C 1
ATOM 5392 O O . ARG A 1 684 ? -22.908 5.689 38.075 1.00 77.00 684 ARG A O 1
ATOM 5399 N N . PRO A 1 685 ? -24.548 4.150 38.080 1.00 65.75 685 PRO A N 1
ATOM 5400 C CA . PRO A 1 685 ? -25.335 4.833 37.056 1.00 65.75 685 PRO A CA 1
ATOM 5401 C C . PRO A 1 685 ? -25.595 6.299 37.432 1.00 65.75 685 PRO A C 1
ATOM 5403 O O . PRO A 1 685 ? -26.010 6.584 38.554 1.00 65.75 685 PRO A O 1
ATOM 5406 N N . ASN A 1 686 ? -25.351 7.221 36.495 1.00 70.62 686 ASN A N 1
ATOM 5407 C CA . ASN A 1 686 ? -25.479 8.674 36.691 1.00 70.62 686 ASN A CA 1
ATOM 5408 C C . ASN A 1 686 ? -24.576 9.267 37.798 1.00 70.62 686 ASN A C 1
ATOM 5410 O O . ASN A 1 686 ? -24.906 10.299 38.377 1.00 70.62 686 ASN A O 1
ATOM 5414 N N . SER A 1 687 ? -23.442 8.632 38.102 1.00 78.38 687 SER A N 1
ATOM 5415 C CA . SER A 1 687 ? -22.464 9.099 39.089 1.00 78.38 687 SER A CA 1
ATOM 5416 C C . SER A 1 687 ? -21.040 8.962 38.550 1.00 78.38 687 SER A C 1
ATOM 5418 O O . SER A 1 687 ? -20.730 8.040 37.800 1.00 78.38 687 SER A O 1
ATOM 5420 N N . SER A 1 688 ? -20.141 9.854 38.971 1.00 84.06 688 SER A N 1
ATOM 5421 C CA . SER A 1 688 ? -18.700 9.747 38.703 1.00 84.06 688 SER A CA 1
ATOM 5422 C C . SER A 1 688 ? -17.966 8.820 39.681 1.00 84.06 688 SER A C 1
ATOM 5424 O O . SER A 1 688 ? -16.751 8.671 39.582 1.00 84.06 688 SER A O 1
ATOM 5426 N N . LYS A 1 689 ? -18.686 8.210 40.631 1.00 90.75 689 LYS A N 1
ATOM 5427 C CA . LYS A 1 689 ? -18.138 7.426 41.745 1.00 90.75 689 LYS A CA 1
ATOM 5428 C C . LYS A 1 689 ? -18.384 5.931 41.548 1.00 90.75 689 LYS A C 1
ATOM 5430 O O . LYS A 1 689 ? -19.458 5.543 41.079 1.00 90.75 689 LYS A O 1
ATOM 5435 N N . CYS A 1 690 ? -17.430 5.102 41.951 1.00 91.69 690 CYS A N 1
ATOM 5436 C CA . CYS A 1 690 ? -17.592 3.649 42.035 1.00 91.69 690 CYS A CA 1
ATOM 5437 C C . CYS A 1 690 ? -18.486 3.263 43.223 1.00 91.69 690 CYS A C 1
ATOM 5439 O O . CYS A 1 690 ? -18.705 4.066 44.131 1.00 91.69 690 CYS A O 1
ATOM 5441 N N . ASP A 1 691 ? -19.001 2.034 43.221 1.00 94.00 691 ASP A N 1
ATOM 5442 C CA . ASP A 1 691 ? -19.685 1.471 44.386 1.00 94.00 691 ASP A CA 1
ATOM 5443 C C . ASP A 1 691 ? -18.683 0.734 45.292 1.00 94.00 691 ASP A C 1
ATOM 5445 O O . ASP A 1 691 ? -18.151 -0.293 44.864 1.00 94.00 691 ASP A O 1
ATOM 5449 N N . PRO A 1 692 ? -18.416 1.205 46.528 1.00 95.69 692 PRO A N 1
ATOM 5450 C CA . PRO A 1 692 ? -17.476 0.538 47.428 1.00 95.69 692 PRO A CA 1
ATOM 5451 C C . PRO A 1 692 ? -17.789 -0.942 47.658 1.00 95.69 692 PRO A C 1
ATOM 5453 O O . PRO A 1 692 ? -16.871 -1.754 47.724 1.00 95.69 692 PRO A O 1
ATOM 5456 N N . ALA A 1 693 ? -19.069 -1.310 47.752 1.00 93.38 693 ALA A N 1
ATOM 5457 C CA . ALA A 1 693 ? -19.467 -2.683 48.040 1.00 93.38 693 ALA A CA 1
ATOM 5458 C C . ALA A 1 693 ? -19.169 -3.640 46.876 1.00 93.38 693 ALA A C 1
ATOM 5460 O O . ALA A 1 693 ? -18.783 -4.783 47.109 1.00 93.38 693 ALA A O 1
ATOM 5461 N N . GLU A 1 694 ? -19.313 -3.175 45.633 1.00 92.88 694 GLU A N 1
ATOM 5462 C CA . GLU A 1 694 ? -19.017 -3.969 44.431 1.00 92.88 694 GLU A CA 1
ATOM 5463 C C . GLU A 1 694 ? -17.506 -4.127 44.215 1.00 92.88 694 GLU A C 1
ATOM 5465 O O . GLU A 1 694 ? -17.033 -5.203 43.843 1.00 92.88 694 GLU A O 1
ATOM 5470 N N . VAL A 1 695 ? -16.726 -3.074 44.489 1.00 95.25 695 VAL A N 1
ATOM 5471 C CA . VAL A 1 695 ? -15.257 -3.137 44.405 1.00 95.25 695 VAL A CA 1
ATOM 5472 C C . VAL A 1 695 ? -14.699 -4.069 45.482 1.00 95.25 695 VAL A C 1
ATOM 5474 O O . VAL A 1 695 ? -13.863 -4.918 45.177 1.00 95.25 695 VAL A O 1
ATOM 5477 N N . TRP A 1 696 ? -15.218 -3.976 46.711 1.00 96.38 696 TRP A N 1
ATOM 5478 C CA . TRP A 1 696 ? -14.867 -4.888 47.801 1.00 96.38 696 TRP A CA 1
ATOM 5479 C C . TRP A 1 696 ? -15.156 -6.348 47.440 1.00 96.38 696 TRP A C 1
ATOM 5481 O O . TRP A 1 696 ? -14.267 -7.191 47.532 1.00 96.38 696 TRP A O 1
ATOM 5491 N N . ASP A 1 697 ? -16.367 -6.634 46.952 1.00 94.38 697 ASP A N 1
ATOM 5492 C CA . ASP A 1 697 ? -16.776 -7.989 46.560 1.00 94.38 697 ASP A CA 1
ATOM 5493 C C . ASP A 1 697 ? -15.867 -8.549 45.451 1.00 94.38 697 ASP A C 1
ATOM 5495 O O . ASP A 1 697 ? -15.446 -9.705 45.502 1.00 94.38 697 ASP A O 1
ATOM 5499 N N . THR A 1 698 ? -15.484 -7.704 44.487 1.00 94.38 698 THR A N 1
ATOM 5500 C CA . THR A 1 698 ? -14.549 -8.063 43.408 1.00 94.38 698 THR A CA 1
ATOM 5501 C C . THR A 1 698 ? -13.182 -8.476 43.960 1.00 94.38 698 THR A C 1
ATOM 5503 O O . THR A 1 698 ? -12.686 -9.557 43.634 1.00 94.38 698 THR A O 1
ATOM 5506 N N . PHE A 1 699 ? -12.585 -7.655 44.827 1.00 95.94 699 PHE A N 1
ATOM 5507 C CA . PHE A 1 699 ? -11.252 -7.903 45.385 1.00 95.94 699 PHE A CA 1
ATOM 5508 C C . PHE A 1 699 ? -11.236 -9.118 46.313 1.00 95.94 699 PHE A C 1
ATOM 5510 O O . PHE A 1 699 ? -10.428 -10.033 46.124 1.00 95.94 699 PHE A O 1
ATOM 5517 N N . THR A 1 700 ? -12.177 -9.196 47.253 1.00 94.38 700 THR A N 1
ATOM 5518 C CA . THR A 1 700 ? -12.238 -10.290 48.230 1.00 94.38 700 THR A CA 1
ATOM 5519 C C . THR A 1 700 ? -12.520 -11.636 47.561 1.00 94.38 700 THR A C 1
ATOM 5521 O O . THR A 1 700 ? -11.880 -12.635 47.899 1.00 94.38 700 THR A O 1
ATOM 5524 N N . LYS A 1 701 ? -13.382 -11.687 46.534 1.00 94.31 701 LYS A N 1
ATOM 5525 C CA . LYS A 1 701 ? -13.620 -12.908 45.738 1.00 94.31 701 LYS A CA 1
ATOM 5526 C C . LYS A 1 701 ? -12.358 -13.410 45.024 1.00 94.31 701 LYS A C 1
ATOM 5528 O O . LYS A 1 701 ? -12.192 -14.620 44.830 1.00 94.31 701 LYS A O 1
ATOM 5533 N N . ASN A 1 702 ? -11.467 -12.497 44.649 1.00 95.50 702 ASN A N 1
ATOM 5534 C CA . ASN A 1 702 ? -10.192 -12.805 44.007 1.00 95.50 702 ASN A CA 1
ATOM 5535 C C . ASN A 1 702 ? -9.041 -13.012 45.007 1.00 95.50 702 ASN A C 1
ATOM 5537 O O . ASN A 1 702 ? -7.906 -13.231 44.590 1.00 95.50 702 ASN A O 1
ATOM 5541 N N . GLY A 1 703 ? -9.327 -13.027 46.313 1.00 94.56 703 GLY A N 1
ATOM 5542 C CA . GLY A 1 703 ? -8.342 -13.292 47.362 1.00 94.56 703 GLY A CA 1
ATOM 5543 C C . GLY A 1 703 ? -7.466 -12.090 47.712 1.00 94.56 703 GLY A C 1
ATOM 5544 O O . GLY A 1 703 ? -6.376 -12.282 48.243 1.00 94.56 703 GLY A O 1
ATOM 5545 N N . TRP A 1 704 ? -7.907 -10.873 47.397 1.00 96.19 704 TRP A N 1
ATOM 5546 C CA . TRP A 1 704 ? -7.271 -9.634 47.837 1.00 96.19 704 TRP A CA 1
ATOM 5547 C C . TRP A 1 704 ? -8.004 -9.102 49.062 1.00 96.19 704 TRP A C 1
ATOM 5549 O O . TRP A 1 704 ? -9.215 -8.869 49.023 1.00 96.19 704 TRP A O 1
ATOM 5559 N N . ASP A 1 705 ? -7.272 -8.952 50.159 1.00 95.00 705 ASP A N 1
ATOM 5560 C CA . ASP A 1 705 ? -7.844 -8.595 51.449 1.00 95.00 705 ASP A CA 1
ATOM 5561 C C . ASP A 1 705 ? -7.986 -7.079 51.575 1.00 95.00 705 ASP A C 1
ATOM 5563 O O . ASP A 1 705 ? -6.991 -6.355 51.569 1.00 95.00 705 ASP A O 1
ATOM 5567 N N . VAL A 1 706 ? -9.226 -6.593 51.634 1.00 95.69 706 VAL A N 1
ATOM 5568 C CA . VAL A 1 706 ? -9.539 -5.159 51.655 1.00 95.69 706 VAL A CA 1
ATOM 5569 C C . VAL A 1 706 ? -9.408 -4.630 53.076 1.00 95.69 706 VAL A C 1
ATOM 5571 O O . VAL A 1 706 ? -10.112 -5.071 53.982 1.00 95.69 706 VAL A O 1
ATOM 5574 N N . GLN A 1 707 ? -8.549 -3.632 53.256 1.00 94.12 707 GLN A N 1
ATOM 5575 C CA . GLN A 1 707 ? -8.157 -3.161 54.584 1.00 94.12 707 GLN A CA 1
ATOM 5576 C C . GLN A 1 707 ? -8.783 -1.813 54.949 1.00 94.12 707 GLN A C 1
ATOM 5578 O O . GLN A 1 707 ? -9.065 -1.569 56.122 1.00 94.12 707 GLN A O 1
ATOM 5583 N N . TRP A 1 708 ? -9.013 -0.935 53.969 1.00 96.19 708 TRP A N 1
ATOM 5584 C CA . TRP A 1 708 ? -9.458 0.431 54.237 1.00 96.19 708 TRP A CA 1
ATOM 5585 C C . TRP A 1 708 ? -10.104 1.115 53.028 1.00 96.19 708 TRP A C 1
ATOM 5587 O O . TRP A 1 708 ? -9.855 0.767 51.872 1.00 96.19 708 TRP A O 1
ATOM 5597 N N . ILE A 1 709 ? -10.893 2.157 53.313 1.00 97.44 709 ILE A N 1
ATOM 5598 C CA . ILE A 1 709 ? -11.238 3.232 52.373 1.00 97.44 709 ILE A CA 1
ATOM 5599 C C . ILE A 1 709 ? -10.812 4.564 52.990 1.00 97.44 709 ILE A C 1
ATOM 5601 O O . ILE A 1 709 ? -11.358 4.970 54.017 1.00 97.44 709 ILE A O 1
ATOM 5605 N N . PHE A 1 710 ? -9.877 5.266 52.351 1.00 97.06 710 PHE A N 1
ATOM 5606 C CA . PHE A 1 710 ? -9.395 6.578 52.789 1.00 97.06 710 PHE A CA 1
ATOM 5607 C C . PHE A 1 710 ? -9.787 7.674 51.802 1.00 97.06 710 PHE A C 1
ATOM 5609 O O . PHE A 1 710 ? -9.749 7.490 50.585 1.00 97.06 710 PHE A O 1
ATOM 5616 N N . ARG A 1 711 ? -10.085 8.858 52.338 1.00 97.44 711 ARG A N 1
ATOM 5617 C CA . ARG A 1 711 ? -10.071 10.127 51.605 1.00 97.44 711 ARG A CA 1
ATOM 5618 C C . ARG A 1 711 ? -8.697 10.766 51.756 1.00 97.44 711 ARG A C 1
ATOM 5620 O O . ARG A 1 711 ? -8.256 10.948 52.888 1.00 97.44 711 ARG A O 1
ATOM 5627 N N . TYR A 1 712 ? -8.034 11.114 50.653 1.00 96.25 712 TYR A N 1
ATOM 5628 C CA . TYR A 1 712 ? -6.651 11.610 50.684 1.00 96.25 712 TYR A CA 1
ATOM 5629 C C . TYR A 1 712 ? -6.544 13.145 50.674 1.00 96.25 712 TYR A C 1
ATOM 5631 O O . TYR A 1 712 ? -7.308 13.817 49.971 1.00 96.25 712 TYR A O 1
ATOM 5639 N N . PRO A 1 713 ? -5.553 13.706 51.394 1.00 94.06 713 PRO A N 1
ATOM 5640 C CA . PRO A 1 713 ? -5.218 15.123 51.358 1.00 94.06 713 PRO A CA 1
ATOM 5641 C C . PRO A 1 713 ? -4.427 15.480 50.090 1.00 94.06 713 PRO A C 1
ATOM 5643 O O . PRO A 1 713 ? -4.086 14.619 49.283 1.00 94.06 713 PRO A O 1
ATOM 5646 N N . ASN A 1 714 ? -4.076 16.760 49.936 1.00 91.38 714 ASN A N 1
ATOM 5647 C CA . ASN A 1 714 ? -3.336 17.257 48.769 1.00 91.38 714 ASN A CA 1
ATOM 5648 C C . ASN A 1 714 ? -1.907 16.700 48.620 1.00 91.38 714 ASN A C 1
ATOM 5650 O O . ASN A 1 714 ? -1.318 16.868 47.555 1.00 91.38 714 ASN A O 1
ATOM 5654 N N . THR A 1 715 ? -1.330 16.093 49.662 1.00 93.62 715 THR A N 1
ATOM 5655 C CA . THR A 1 715 ? -0.034 15.398 49.611 1.00 93.62 715 THR A CA 1
ATOM 5656 C C . THR A 1 715 ? 0.200 14.536 50.864 1.00 93.62 715 THR A C 1
ATOM 5658 O O . THR A 1 715 ? -0.430 14.762 51.896 1.00 93.62 715 THR A O 1
ATOM 5661 N N . GLN A 1 716 ? 1.117 13.570 50.785 1.00 93.31 716 GLN A N 1
ATOM 5662 C CA . GLN A 1 716 ? 1.556 12.663 51.859 1.00 93.31 716 GLN A CA 1
ATOM 5663 C C . GLN A 1 716 ? 3.040 12.292 51.682 1.00 93.31 716 GLN A C 1
ATOM 5665 O O . GLN A 1 716 ? 3.655 12.724 50.720 1.00 93.31 716 GLN A O 1
ATOM 5670 N N . LEU A 1 717 ? 3.645 11.500 52.567 1.00 93.56 717 LEU A N 1
ATOM 5671 C CA . LEU A 1 717 ? 5.016 11.007 52.350 1.00 93.56 717 LEU A CA 1
ATOM 5672 C C . LEU A 1 717 ? 5.052 9.825 51.373 1.00 93.56 717 LEU A C 1
ATOM 5674 O O . LEU A 1 717 ? 4.120 9.018 51.335 1.00 93.56 717 LEU A O 1
ATOM 5678 N N . SER A 1 718 ? 6.145 9.713 50.618 1.00 94.31 718 SER A N 1
ATOM 5679 C CA . SER A 1 718 ? 6.423 8.527 49.800 1.00 94.31 718 SER A CA 1
ATOM 5680 C C . SER A 1 718 ? 6.701 7.329 50.706 1.00 94.31 718 SER A C 1
ATOM 5682 O O . SER A 1 718 ? 7.421 7.450 51.700 1.00 94.31 718 SER A O 1
ATOM 5684 N N . HIS A 1 719 ? 6.101 6.186 50.388 1.00 95.00 719 HIS A N 1
ATOM 5685 C CA . HIS A 1 719 ? 6.275 4.947 51.144 1.00 95.00 719 HIS A CA 1
ATOM 5686 C C . HIS A 1 719 ? 6.097 3.722 50.251 1.00 95.00 719 HIS A C 1
ATOM 5688 O O . HIS A 1 719 ? 5.557 3.826 49.152 1.00 95.00 719 HIS A O 1
ATOM 5694 N N . PHE A 1 720 ? 6.556 2.567 50.722 1.00 93.56 720 PHE A N 1
ATOM 5695 C CA . PHE A 1 720 ? 6.324 1.268 50.094 1.00 93.56 720 PHE A CA 1
ATOM 5696 C C . PHE A 1 720 ? 5.970 0.205 51.139 1.00 93.56 720 PHE A C 1
ATOM 5698 O O . PHE A 1 720 ? 6.237 0.381 52.332 1.00 93.56 720 PHE A O 1
ATOM 5705 N N . HIS A 1 721 ? 5.431 -0.915 50.652 1.00 93.31 721 HIS A N 1
ATOM 5706 C CA . HIS A 1 721 ? 5.158 -2.117 51.437 1.00 93.31 721 HIS A CA 1
ATOM 5707 C C . HIS A 1 721 ? 6.227 -3.181 51.173 1.00 93.31 721 HIS A C 1
ATOM 5709 O O . HIS A 1 721 ? 6.486 -3.517 50.015 1.00 93.31 721 HIS A O 1
ATOM 5715 N N . SER A 1 722 ? 6.877 -3.700 52.215 1.00 88.69 722 SER A N 1
ATOM 5716 C CA . SER A 1 722 ? 8.026 -4.608 52.082 1.00 88.69 722 SER A CA 1
ATOM 5717 C C . SER A 1 722 ? 7.654 -6.093 52.027 1.00 88.69 722 SER A C 1
ATOM 5719 O O . SER A 1 722 ? 8.454 -6.902 51.557 1.00 88.69 722 SER A O 1
ATOM 5721 N N . GLU A 1 723 ? 6.448 -6.456 52.473 1.00 88.50 723 GLU A N 1
ATOM 5722 C CA . GLU A 1 723 ? 5.995 -7.853 52.600 1.00 88.50 723 GLU A CA 1
ATOM 5723 C C . GLU A 1 723 ? 4.686 -8.168 51.856 1.00 88.50 723 GLU A C 1
ATOM 5725 O O . GLU A 1 723 ? 4.308 -9.336 51.741 1.00 88.50 723 GLU A O 1
ATOM 5730 N N . ALA A 1 724 ? 4.012 -7.158 51.301 1.00 92.62 724 ALA A N 1
ATOM 5731 C CA . ALA A 1 724 ? 2.712 -7.311 50.658 1.00 92.62 724 ALA A CA 1
ATOM 5732 C C . ALA A 1 724 ? 2.655 -6.614 49.297 1.00 92.62 724 ALA A C 1
ATOM 5734 O O . ALA A 1 724 ? 3.201 -5.526 49.107 1.00 92.62 724 ALA A O 1
ATOM 5735 N N . HIS A 1 725 ? 1.964 -7.245 48.349 1.00 96.38 725 HIS A N 1
ATOM 5736 C CA . HIS A 1 725 ? 1.489 -6.574 47.147 1.00 96.38 725 HIS A CA 1
ATOM 5737 C C . HIS A 1 725 ? 0.246 -5.767 47.486 1.00 96.38 725 HIS A C 1
ATOM 5739 O O . HIS A 1 725 ? -0.620 -6.254 48.211 1.00 96.38 725 HIS A O 1
ATOM 5745 N N . GLU A 1 726 ? 0.143 -4.569 46.927 1.00 97.31 726 GLU A N 1
ATOM 5746 C CA . GLU A 1 726 ? -0.991 -3.683 47.154 1.00 97.31 726 GLU A CA 1
ATOM 5747 C C . GLU A 1 726 ? -1.792 -3.489 45.868 1.00 97.31 726 GLU A C 1
ATOM 5749 O O . GLU A 1 726 ? -1.252 -3.386 44.768 1.00 97.31 726 GLU A O 1
ATOM 5754 N N . CYS A 1 727 ? -3.105 -3.441 46.016 1.00 97.62 727 CYS A N 1
ATOM 5755 C CA . CYS A 1 727 ? -4.057 -3.070 44.994 1.00 97.62 727 CYS A CA 1
ATOM 5756 C C . CYS A 1 727 ? -4.813 -1.827 45.470 1.00 97.62 727 CYS A C 1
ATOM 5758 O O . CYS A 1 727 ? -5.565 -1.888 46.443 1.00 97.62 727 CYS A O 1
ATOM 5760 N N . MET A 1 728 ? -4.632 -0.708 44.769 1.00 97.88 728 MET A N 1
ATOM 5761 C CA . MET A 1 72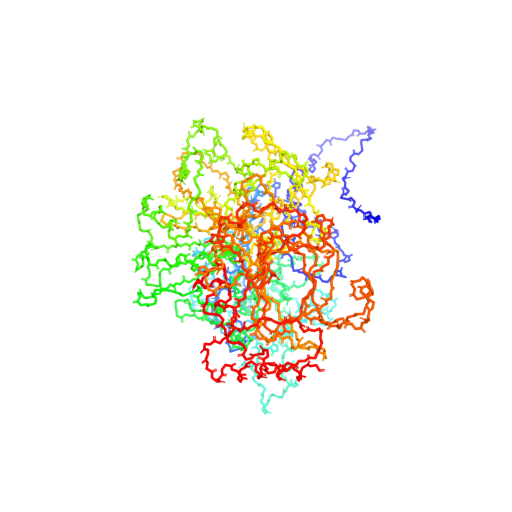8 ? -5.310 0.556 45.060 1.00 97.88 728 MET A CA 1
ATOM 5762 C C . MET A 1 728 ? -6.397 0.822 44.018 1.00 97.88 728 MET A C 1
ATOM 5764 O O . MET A 1 728 ? -6.093 1.001 42.839 1.00 97.88 728 MET A O 1
ATOM 5768 N N . ALA A 1 729 ? -7.657 0.892 44.443 1.00 98.06 729 ALA A N 1
ATOM 5769 C CA . ALA A 1 729 ? -8.787 1.290 43.602 1.00 98.06 729 ALA A CA 1
ATOM 5770 C C . ALA A 1 729 ? -9.193 2.737 43.867 1.00 98.06 729 ALA A C 1
ATOM 5772 O O . ALA A 1 729 ? -9.450 3.107 45.012 1.00 98.06 729 ALA A O 1
ATOM 5773 N N . VAL A 1 730 ? -9.344 3.538 42.815 1.00 98.00 730 VAL A N 1
ATOM 5774 C CA . VAL A 1 730 ? -9.854 4.908 42.923 1.00 98.00 730 VAL A CA 1
ATOM 5775 C C . VAL A 1 730 ? -11.378 4.891 42.849 1.00 98.00 730 VAL A C 1
ATOM 5777 O O . VAL A 1 730 ? -11.961 4.500 41.834 1.00 98.00 730 VAL A O 1
ATOM 5780 N N . LEU A 1 731 ? -12.044 5.328 43.919 1.00 97.50 731 LEU A N 1
ATOM 5781 C CA . LEU A 1 731 ? -13.505 5.277 44.025 1.00 97.50 731 LEU A CA 1
ATOM 5782 C C . LEU A 1 731 ? -14.181 6.613 43.688 1.00 97.50 731 LEU A C 1
ATOM 5784 O O . LEU A 1 731 ? -15.315 6.617 43.207 1.00 97.50 731 LEU A O 1
ATOM 5788 N N . SER A 1 732 ? -13.512 7.747 43.917 1.00 97.12 732 SER A N 1
ATOM 5789 C CA . SER A 1 732 ? -14.010 9.086 43.568 1.00 97.12 732 SER A CA 1
ATOM 5790 C C . SER A 1 732 ? -12.874 10.087 43.348 1.00 97.12 732 SER A C 1
ATOM 5792 O O . SER A 1 732 ? -11.793 9.924 43.906 1.00 97.12 732 SER A O 1
ATOM 5794 N N . GLY A 1 733 ? -13.149 11.157 42.594 1.00 95.81 733 GLY A N 1
ATOM 5795 C CA . GLY A 1 733 ? -12.219 12.272 42.373 1.00 95.81 733 GLY A CA 1
ATOM 5796 C C . GLY A 1 733 ? -11.087 11.969 41.384 1.00 95.81 733 GLY A C 1
ATOM 5797 O O . GLY A 1 733 ? -11.091 10.936 40.713 1.00 95.81 733 GLY A O 1
ATOM 5798 N N . THR A 1 734 ? -10.115 12.883 41.312 1.00 96.81 734 THR A N 1
ATOM 5799 C CA . THR A 1 734 ? -8.857 12.713 40.561 1.00 96.81 734 THR A CA 1
ATOM 5800 C C . THR A 1 734 ? -7.639 13.082 41.410 1.00 96.81 734 THR A C 1
ATOM 5802 O O . THR A 1 734 ? -7.755 13.927 42.298 1.00 96.81 734 THR A O 1
ATOM 5805 N N . ALA A 1 735 ? -6.468 12.515 41.125 1.00 97.62 735 ALA A N 1
ATOM 5806 C CA . ALA A 1 735 ? -5.201 12.878 41.764 1.00 97.62 735 ALA A CA 1
ATOM 5807 C C . ALA A 1 735 ? -4.005 12.555 40.859 1.00 97.62 735 ALA A C 1
ATOM 5809 O O . ALA A 1 735 ? -4.130 11.790 39.907 1.00 97.62 735 ALA A O 1
ATOM 5810 N N . THR A 1 736 ? -2.829 13.065 41.210 1.00 97.50 736 THR A N 1
ATOM 5811 C CA . THR A 1 736 ? -1.559 12.598 40.647 1.00 97.50 736 THR A CA 1
ATOM 5812 C C . THR A 1 736 ? -0.927 11.611 41.633 1.00 97.50 736 THR A C 1
ATOM 5814 O O . THR A 1 736 ? -0.838 11.895 42.829 1.00 97.50 736 THR A O 1
ATOM 5817 N N . ILE A 1 737 ? -0.473 10.450 41.161 1.00 97.88 737 ILE A N 1
ATOM 5818 C CA . ILE A 1 737 ? 0.267 9.476 41.972 1.00 97.88 737 ILE A CA 1
ATOM 5819 C C . ILE A 1 737 ? 1.685 9.348 41.425 1.00 97.88 737 ILE A C 1
ATOM 5821 O O . ILE A 1 737 ? 1.889 9.054 40.247 1.00 97.88 737 ILE A O 1
ATOM 5825 N N . ARG A 1 738 ? 2.671 9.569 42.292 1.00 97.50 738 ARG A N 1
ATOM 5826 C CA . ARG A 1 738 ? 4.081 9.313 42.006 1.00 97.50 738 ARG A CA 1
ATOM 5827 C C . ARG A 1 738 ? 4.431 7.892 42.406 1.00 97.50 738 ARG A C 1
ATOM 5829 O O . ARG A 1 738 ? 4.052 7.483 43.497 1.00 97.50 738 ARG A O 1
ATOM 5836 N N . PHE A 1 739 ? 5.186 7.192 41.567 1.00 98.00 739 PHE A N 1
ATOM 5837 C CA . PHE A 1 739 ? 5.694 5.851 41.838 1.00 98.00 739 PHE A CA 1
ATOM 5838 C C . PHE A 1 739 ? 7.212 5.767 41.663 1.00 98.00 739 PHE A C 1
ATOM 5840 O O . PHE A 1 739 ? 7.786 6.449 40.812 1.00 98.00 739 PHE A O 1
ATOM 5847 N N . GLY A 1 740 ? 7.841 4.875 42.426 1.00 95.69 740 GLY A N 1
ATOM 5848 C CA . GLY A 1 740 ? 9.208 4.402 42.213 1.00 95.69 740 GLY A CA 1
ATOM 5849 C C . GLY A 1 740 ? 10.321 5.167 42.923 1.00 95.69 740 GLY A C 1
ATOM 5850 O O . GLY A 1 740 ? 11.477 4.813 42.742 1.00 95.69 740 GLY A O 1
ATOM 5851 N N . VAL A 1 741 ? 10.018 6.204 43.702 1.00 94.56 741 VAL A N 1
ATOM 5852 C CA . VAL A 1 741 ? 11.032 7.129 44.243 1.00 94.56 741 VAL A CA 1
ATOM 5853 C C . VAL A 1 741 ? 10.723 7.543 45.674 1.00 94.56 741 VAL A C 1
ATOM 5855 O O . VAL A 1 741 ? 9.556 7.714 46.034 1.00 94.56 741 VAL A O 1
ATOM 5858 N N . GLY A 1 742 ? 11.773 7.698 46.481 1.00 93.81 742 GLY A N 1
ATOM 5859 C CA . GLY A 1 742 ? 11.698 8.174 47.859 1.00 93.81 742 GLY A CA 1
ATOM 5860 C C . GLY A 1 742 ? 11.786 9.696 47.968 1.00 93.81 742 GLY A C 1
ATOM 5861 O O . GLY A 1 742 ? 12.329 10.374 47.095 1.00 93.81 742 GLY A O 1
ATOM 5862 N N . ASP A 1 743 ? 11.256 10.227 49.069 1.00 95.38 743 ASP A N 1
ATOM 5863 C CA . ASP A 1 743 ? 11.403 11.633 49.457 1.00 95.38 743 ASP A CA 1
ATOM 5864 C C . ASP A 1 743 ? 12.827 11.869 50.022 1.00 95.38 743 ASP A C 1
ATOM 5866 O O . ASP A 1 743 ? 13.323 11.040 50.788 1.00 95.38 743 ASP A O 1
ATOM 5870 N N . THR A 1 744 ? 13.489 12.985 49.681 1.00 94.06 744 THR A N 1
ATOM 5871 C CA . THR A 1 744 ? 14.882 13.276 50.113 1.00 94.06 744 THR A CA 1
ATOM 5872 C C . THR A 1 744 ? 15.014 14.464 51.073 1.00 94.06 744 THR A C 1
ATOM 5874 O O . THR A 1 744 ? 16.121 14.779 51.513 1.00 94.06 744 THR A O 1
ATOM 5877 N N . SER A 1 745 ? 13.902 15.108 51.442 1.00 92.56 745 SER A N 1
ATOM 5878 C CA . SER A 1 745 ? 13.840 16.184 52.439 1.00 92.56 745 SER A CA 1
ATOM 5879 C C . SER A 1 745 ? 12.808 15.883 53.531 1.00 92.56 745 SER A C 1
ATOM 5881 O O . SER A 1 745 ? 11.885 15.089 53.348 1.00 92.56 745 SER A O 1
ATOM 5883 N N . GLU A 1 746 ? 12.930 16.545 54.682 1.00 89.00 746 GLU A N 1
ATOM 5884 C CA . GLU A 1 746 ? 11.878 16.563 55.709 1.00 89.00 746 GLU A CA 1
ATOM 5885 C C . GLU A 1 746 ? 10.714 17.503 55.332 1.00 89.00 746 GLU A C 1
ATOM 5887 O O . GLU A 1 746 ? 9.622 17.399 55.894 1.00 89.00 746 GLU A O 1
ATOM 5892 N N . ASP A 1 747 ? 10.921 18.404 54.363 1.00 91.88 747 ASP A N 1
ATOM 5893 C CA . ASP A 1 747 ? 9.895 19.326 53.877 1.00 91.88 747 ASP A CA 1
ATOM 5894 C C . ASP A 1 747 ? 8.954 18.641 52.875 1.00 91.88 747 ASP A C 1
ATOM 5896 O O . ASP A 1 747 ? 9.295 18.364 51.723 1.00 91.88 747 ASP A O 1
ATOM 5900 N N . LEU A 1 748 ? 7.715 18.419 53.316 1.00 91.12 748 LEU A N 1
ATOM 5901 C CA . LEU A 1 748 ? 6.676 17.774 52.524 1.00 91.12 748 LEU A CA 1
ATOM 5902 C C . LEU A 1 748 ? 6.305 18.555 51.250 1.00 91.12 748 LEU A C 1
ATOM 5904 O O . LEU A 1 748 ? 5.931 17.935 50.249 1.00 91.12 748 LEU A O 1
ATOM 5908 N N . GLN A 1 749 ? 6.391 19.888 51.264 1.00 92.50 749 GLN A N 1
ATOM 5909 C CA . GLN A 1 749 ? 6.123 20.710 50.083 1.00 92.50 749 GLN A CA 1
ATOM 5910 C C . GLN A 1 749 ? 7.244 20.557 49.064 1.00 92.50 749 GLN A C 1
ATOM 5912 O O . GLN A 1 749 ? 6.955 20.303 47.897 1.00 92.50 749 GLN A O 1
ATOM 5917 N N . GLU A 1 750 ? 8.499 20.608 49.508 1.00 92.12 750 GLU A N 1
ATOM 5918 C CA . GLU A 1 750 ? 9.657 20.431 48.628 1.00 92.12 750 GLU A CA 1
ATOM 5919 C C . GLU A 1 750 ? 9.695 19.020 48.021 1.00 92.12 750 GLU A C 1
ATOM 5921 O O . GLU A 1 750 ? 9.965 18.855 46.832 1.00 92.12 750 GLU A O 1
ATOM 5926 N N . ASN A 1 751 ? 9.309 18.001 48.795 1.00 93.19 751 ASN A N 1
ATOM 5927 C CA . ASN A 1 751 ? 9.177 16.630 48.296 1.00 93.19 751 ASN A CA 1
ATOM 5928 C C . ASN A 1 751 ? 8.082 16.497 47.227 1.00 93.19 751 ASN A C 1
ATOM 5930 O O . ASN A 1 751 ? 8.155 15.636 46.355 1.00 93.19 751 ASN A O 1
ATOM 5934 N N . THR A 1 752 ? 7.022 17.304 47.300 1.00 93.25 752 THR A N 1
ATOM 5935 C CA . THR A 1 752 ? 5.849 17.162 46.420 1.00 93.25 752 THR A CA 1
ATOM 5936 C C . THR A 1 752 ? 5.952 18.035 45.179 1.00 93.25 752 THR A C 1
ATOM 5938 O O . THR A 1 752 ? 5.756 17.541 44.070 1.00 93.25 752 THR A O 1
ATOM 5941 N N . TYR A 1 753 ? 6.254 19.316 45.369 1.00 92.44 753 TYR A N 1
ATOM 5942 C CA . TYR A 1 753 ? 6.205 20.360 44.345 1.00 92.44 753 TYR A CA 1
ATOM 5943 C C . TYR A 1 753 ? 7.590 20.888 43.953 1.00 92.44 753 TYR A C 1
ATOM 5945 O O . TYR A 1 753 ? 7.695 21.613 42.966 1.00 92.44 753 TYR A O 1
ATOM 5953 N N . GLY A 1 754 ? 8.630 20.530 44.710 1.00 90.69 754 GLY A N 1
ATOM 5954 C CA . GLY A 1 754 ? 10.026 20.825 44.408 1.00 90.69 754 GLY A CA 1
ATOM 5955 C C . GLY A 1 754 ? 10.768 19.614 43.836 1.00 90.69 754 GLY A C 1
ATOM 5956 O O . GLY A 1 754 ? 10.178 18.722 43.214 1.00 90.69 754 GLY A O 1
ATOM 5957 N N . SER A 1 755 ? 12.082 19.585 44.048 1.00 90.00 755 SER A N 1
ATOM 5958 C CA . SER A 1 755 ? 12.979 18.546 43.515 1.00 90.00 755 SER A CA 1
ATOM 5959 C C . SER A 1 755 ? 13.534 17.595 44.582 1.00 90.00 755 SER A C 1
ATOM 5961 O O . SER A 1 755 ? 14.478 16.863 44.301 1.00 90.00 755 SER A O 1
ATOM 5963 N N . ALA A 1 756 ? 12.996 17.601 45.808 1.00 93.81 756 ALA A N 1
ATOM 5964 C CA . ALA A 1 756 ? 13.490 16.756 46.902 1.00 93.81 756 ALA A CA 1
ATOM 5965 C C . ALA A 1 756 ? 12.926 15.323 46.863 1.00 93.81 756 ALA A C 1
ATOM 5967 O O . ALA A 1 756 ? 12.213 14.872 47.759 1.00 93.81 756 ALA A O 1
ATOM 5968 N N . TRP A 1 757 ? 13.236 14.593 45.800 1.00 93.38 757 TRP A N 1
ATOM 5969 C CA . TRP A 1 757 ? 12.919 13.174 45.649 1.00 93.38 757 TRP A CA 1
ATOM 5970 C C . TRP A 1 757 ? 13.908 12.534 44.665 1.00 93.38 757 TRP A C 1
ATOM 5972 O O . TRP A 1 757 ? 14.583 13.238 43.917 1.00 93.38 757 TRP A O 1
ATOM 5982 N N . GLU A 1 758 ? 14.059 11.213 44.708 1.00 92.75 758 GLU A N 1
ATOM 5983 C CA . GLU A 1 758 ? 15.029 10.499 43.861 1.00 92.75 758 GLU A CA 1
ATOM 5984 C C . GLU A 1 758 ? 14.689 10.567 42.362 1.00 92.75 758 GLU A C 1
ATOM 5986 O O . GLU A 1 758 ? 13.535 10.710 41.980 1.00 92.75 758 GLU A O 1
ATOM 5991 N N . GLU A 1 759 ? 15.674 10.414 41.477 1.00 89.19 759 GLU A N 1
ATOM 5992 C CA . GLU A 1 759 ? 15.406 10.318 40.036 1.00 89.19 759 GLU A CA 1
ATOM 5993 C C . GLU A 1 759 ? 14.873 8.928 39.632 1.00 89.19 759 GLU A C 1
ATOM 5995 O O . GLU A 1 759 ? 15.053 7.939 40.338 1.00 89.19 759 GLU A O 1
ATOM 6000 N N . GLY A 1 760 ? 14.229 8.836 38.461 1.00 83.50 760 GLY A N 1
ATOM 6001 C CA . GLY A 1 760 ? 13.792 7.557 37.873 1.00 83.50 760 GLY A CA 1
ATOM 6002 C C . GLY A 1 760 ? 12.346 7.139 38.174 1.00 83.50 760 GLY A C 1
ATOM 6003 O O . GLY A 1 760 ? 11.899 6.101 37.689 1.00 83.50 760 GLY A O 1
ATOM 6004 N N . GLY A 1 761 ? 11.601 7.952 38.926 1.00 90.94 761 GLY A N 1
ATOM 6005 C CA . GLY A 1 761 ? 10.179 7.739 39.205 1.00 90.94 761 GLY A CA 1
ATOM 6006 C C . GLY A 1 761 ? 9.253 8.155 38.063 1.00 90.94 761 GLY A C 1
ATOM 6007 O O . GLY A 1 761 ? 9.655 8.828 37.113 1.00 90.94 761 GLY A O 1
ATOM 6008 N N . ILE A 1 762 ? 7.977 7.790 38.182 1.00 95.38 762 ILE A N 1
ATOM 6009 C CA . ILE A 1 762 ? 6.920 8.159 37.231 1.00 95.38 762 ILE A CA 1
ATOM 6010 C C . ILE A 1 762 ? 5.753 8.850 37.938 1.00 95.38 762 ILE A C 1
ATOM 6012 O O . ILE A 1 762 ? 5.435 8.535 39.082 1.00 95.38 762 ILE A O 1
ATOM 6016 N N . LEU A 1 763 ? 5.103 9.784 37.244 1.00 96.06 763 LEU A N 1
ATOM 6017 C CA . LEU A 1 763 ? 3.866 10.440 37.670 1.00 96.06 763 LEU A CA 1
ATOM 6018 C C . LEU A 1 763 ? 2.707 9.951 36.801 1.00 96.06 763 LEU A C 1
ATOM 6020 O O . LEU A 1 763 ? 2.790 10.017 35.573 1.00 96.06 763 LEU A O 1
ATOM 6024 N N . LEU A 1 764 ? 1.635 9.479 37.432 1.00 96.38 764 LEU A N 1
ATOM 6025 C CA . LEU A 1 764 ? 0.432 8.991 36.763 1.00 96.38 764 LEU A CA 1
ATOM 6026 C C . LEU A 1 764 ? -0.801 9.758 37.245 1.00 96.38 764 LEU A C 1
ATOM 6028 O O . LEU A 1 764 ? -0.988 9.960 38.442 1.00 96.38 764 LEU A O 1
ATOM 6032 N N . GLU A 1 765 ? -1.662 10.146 36.307 1.00 97.19 765 GLU A N 1
ATOM 6033 C CA . GLU A 1 765 ? -2.963 10.742 36.615 1.00 97.19 765 GLU A CA 1
ATOM 6034 C C . GLU A 1 765 ? -3.992 9.642 36.905 1.00 97.19 765 GLU A C 1
ATOM 6036 O O . GLU A 1 765 ? -4.257 8.766 36.068 1.00 97.19 765 GLU A O 1
ATOM 6041 N N . ALA A 1 766 ? -4.570 9.710 38.098 1.00 95.62 766 ALA A N 1
ATOM 6042 C CA . ALA A 1 766 ? -5.521 8.765 38.651 1.00 95.62 766 ALA A CA 1
ATOM 6043 C C . ALA A 1 766 ? -6.920 9.386 38.703 1.00 95.62 766 ALA A C 1
ATOM 6045 O O . ALA A 1 766 ? -7.092 10.538 39.107 1.00 95.62 766 ALA A O 1
ATOM 6046 N N . GLU A 1 767 ? -7.932 8.616 38.321 1.00 95.88 767 GLU A N 1
ATOM 6047 C CA . GLU A 1 767 ? -9.338 9.020 38.389 1.00 95.88 767 GLU A CA 1
ATOM 6048 C C . GLU A 1 767 ? -10.218 7.858 38.843 1.00 95.88 767 GLU A C 1
ATOM 6050 O O . GLU A 1 767 ? -9.825 6.696 38.728 1.00 95.88 767 GLU A O 1
ATOM 6055 N N . ALA A 1 768 ? -11.421 8.166 39.332 1.00 95.12 768 ALA A N 1
ATOM 6056 C CA . ALA A 1 768 ? -12.404 7.152 39.700 1.00 95.12 768 ALA A CA 1
ATOM 6057 C C . ALA A 1 768 ? -12.572 6.099 38.592 1.00 95.12 768 ALA A C 1
ATOM 6059 O O . ALA A 1 768 ? -12.770 6.446 37.425 1.00 95.12 768 ALA A O 1
ATOM 6060 N N . GLY A 1 769 ? -12.525 4.823 38.969 1.00 93.50 769 GLY A N 1
ATOM 6061 C CA . GLY A 1 769 ? -12.557 3.689 38.043 1.00 93.50 769 GLY A CA 1
ATOM 6062 C C . GLY A 1 769 ? -11.191 3.039 37.811 1.00 93.50 769 GLY A C 1
ATOM 6063 O O . GLY A 1 769 ? -11.140 1.887 37.381 1.00 93.50 769 GLY A O 1
ATOM 6064 N N . ASP A 1 770 ? -10.092 3.738 38.098 1.00 96.62 770 ASP A N 1
ATOM 6065 C CA . ASP A 1 770 ? -8.741 3.194 37.955 1.00 96.62 770 ASP A CA 1
ATOM 6066 C C . ASP A 1 770 ? -8.389 2.207 39.076 1.00 96.62 770 ASP A C 1
ATOM 6068 O O . ASP A 1 770 ? -8.785 2.386 40.230 1.00 96.62 770 ASP A O 1
ATOM 6072 N N . VAL A 1 771 ? -7.585 1.195 38.737 1.00 97.75 771 VAL A N 1
ATOM 6073 C CA . VAL A 1 771 ? -6.941 0.286 39.699 1.00 97.75 771 VAL A CA 1
ATOM 6074 C C . VAL A 1 771 ? -5.437 0.252 39.444 1.00 97.75 771 VAL A C 1
ATOM 6076 O O . VAL A 1 771 ? -5.002 0.149 38.299 1.00 97.75 771 VAL A O 1
ATOM 6079 N N . PHE A 1 772 ? -4.635 0.321 40.501 1.00 98.00 772 PHE A N 1
ATOM 6080 C CA . PHE A 1 772 ? -3.185 0.144 40.451 1.00 98.00 772 PHE A CA 1
ATOM 6081 C C . PHE A 1 772 ? -2.809 -1.128 41.196 1.00 98.00 772 PHE A C 1
ATOM 6083 O O . PHE A 1 772 ? -3.213 -1.299 42.343 1.00 98.00 772 PHE A O 1
ATOM 6090 N N . VAL A 1 773 ? -2.026 -2.000 40.563 1.00 97.75 773 VAL A N 1
ATOM 6091 C CA . VAL A 1 773 ? -1.469 -3.196 41.205 1.00 97.75 773 VAL A CA 1
ATOM 6092 C C . VAL A 1 773 ? 0.021 -2.976 41.398 1.00 97.75 773 VAL A C 1
ATOM 6094 O O . VAL A 1 773 ? 0.793 -2.935 40.435 1.00 97.75 773 VAL A O 1
ATOM 6097 N N . ILE A 1 774 ? 0.397 -2.782 42.655 1.00 97.50 774 ILE A N 1
ATOM 6098 C CA . ILE A 1 774 ? 1.685 -2.285 43.113 1.00 97.50 774 ILE A CA 1
ATOM 6099 C C . ILE A 1 774 ? 2.474 -3.464 43.698 1.00 97.50 774 ILE A C 1
ATOM 6101 O O . ILE A 1 774 ? 2.100 -4.039 44.725 1.00 97.50 774 ILE A O 1
ATOM 6105 N N . PRO A 1 775 ? 3.573 -3.869 43.045 1.00 95.69 775 PRO A N 1
ATOM 6106 C CA . PRO A 1 775 ? 4.474 -4.867 43.594 1.00 95.69 775 PRO A CA 1
ATOM 6107 C C . PRO A 1 775 ? 5.081 -4.441 44.942 1.00 95.69 775 PRO A C 1
ATOM 6109 O O . PRO A 1 775 ? 5.351 -3.261 45.166 1.00 95.69 775 PRO A O 1
ATOM 6112 N N . ALA A 1 776 ? 5.402 -5.416 45.798 1.00 94.12 776 ALA A N 1
ATOM 6113 C CA . ALA A 1 776 ? 6.081 -5.155 47.062 1.00 94.12 776 ALA A CA 1
ATOM 6114 C C . ALA A 1 776 ? 7.447 -4.506 46.790 1.00 94.12 776 ALA A C 1
ATOM 6116 O O . ALA A 1 776 ? 8.185 -4.933 45.895 1.00 94.12 776 ALA A O 1
ATOM 6117 N N . GLY A 1 777 ? 7.779 -3.462 47.543 1.00 92.62 777 GLY A N 1
ATOM 6118 C CA . GLY A 1 777 ? 8.989 -2.664 47.360 1.00 92.62 777 GLY A CA 1
ATOM 6119 C C . GLY A 1 777 ? 8.851 -1.471 46.411 1.00 92.62 777 GLY A C 1
ATOM 6120 O O . GLY A 1 777 ? 9.796 -0.692 46.325 1.00 92.62 777 GLY A O 1
ATOM 6121 N N . VAL A 1 778 ? 7.727 -1.300 45.701 1.00 95.75 778 VAL A N 1
ATOM 6122 C CA . VAL A 1 778 ? 7.500 -0.121 44.844 1.00 95.75 778 VAL A CA 1
ATOM 6123 C C . VAL A 1 778 ? 6.943 1.030 45.677 1.00 95.75 778 VAL A C 1
ATOM 6125 O O . VAL A 1 778 ? 5.848 0.933 46.232 1.00 95.75 778 VAL A O 1
ATOM 6128 N N . ALA A 1 779 ? 7.694 2.131 45.749 1.00 95.88 779 ALA A N 1
ATOM 6129 C CA . ALA A 1 779 ? 7.232 3.323 46.455 1.00 95.88 779 ALA A CA 1
ATOM 6130 C C . ALA A 1 779 ? 6.108 4.024 45.707 1.00 95.88 779 ALA A C 1
ATOM 6132 O O . ALA A 1 779 ? 6.105 4.056 44.475 1.00 95.88 779 ALA A O 1
ATOM 6133 N N . HIS A 1 780 ? 5.187 4.625 46.451 1.00 97.19 780 HIS A N 1
ATOM 6134 C CA . HIS A 1 780 ? 4.114 5.419 45.889 1.00 97.19 780 HIS A CA 1
ATOM 6135 C C . HIS A 1 780 ? 3.673 6.566 46.814 1.00 97.19 780 HIS A C 1
ATOM 6137 O O . HIS A 1 780 ? 3.896 6.555 48.028 1.00 97.19 780 HIS A O 1
ATOM 6143 N N . LYS A 1 781 ? 3.074 7.602 46.212 1.00 95.50 781 LYS A N 1
ATOM 6144 C CA . LYS A 1 781 ? 2.575 8.810 46.889 1.00 95.50 781 LYS A CA 1
ATOM 6145 C C . LYS A 1 781 ? 1.509 9.513 46.066 1.00 95.50 781 LYS A C 1
ATOM 6147 O O . LYS A 1 781 ? 1.771 9.974 44.959 1.00 95.50 781 LYS A O 1
ATOM 6152 N N . THR A 1 782 ? 0.326 9.679 46.641 1.00 96.62 782 THR A N 1
ATOM 6153 C CA . THR A 1 782 ? -0.752 10.522 46.090 1.00 96.62 782 THR A CA 1
ATOM 6154 C C . THR A 1 782 ? -0.569 11.996 46.453 1.00 96.62 782 THR A C 1
ATOM 6156 O O . THR A 1 782 ? -0.322 12.322 47.615 1.00 96.62 782 THR A O 1
ATOM 6159 N N . HIS A 1 783 ? -0.759 12.886 45.482 1.00 95.62 783 HIS A N 1
ATOM 6160 C CA . HIS A 1 783 ? -0.834 14.335 45.666 1.00 95.62 783 HIS A CA 1
ATOM 6161 C C . HIS A 1 783 ? -1.796 14.979 44.645 1.00 95.62 783 HIS A C 1
ATOM 6163 O O . HIS A 1 783 ? -2.349 14.295 43.787 1.00 95.62 783 HIS A O 1
ATOM 6169 N N . ASN A 1 784 ? -2.026 16.294 44.729 1.00 95.50 784 ASN A N 1
ATOM 6170 C CA . ASN A 1 784 ? -2.936 17.037 43.834 1.00 95.50 784 ASN A CA 1
ATOM 6171 C C . ASN A 1 784 ? -4.383 16.505 43.807 1.00 95.50 784 ASN A C 1
ATOM 6173 O O . ASN A 1 784 ? -5.007 16.449 42.745 1.00 95.50 784 ASN A O 1
ATOM 6177 N N . THR A 1 785 ? -4.926 16.104 44.957 1.00 96.31 785 THR A N 1
ATOM 6178 C CA . THR A 1 785 ? -6.275 15.534 45.020 1.00 96.31 785 THR A CA 1
ATOM 6179 C C . THR A 1 785 ? -7.353 16.561 44.668 1.00 96.31 785 THR A C 1
ATOM 6181 O O . THR A 1 785 ? -7.320 17.721 45.085 1.00 96.31 785 THR A O 1
ATOM 6184 N N . LYS A 1 786 ? -8.338 16.137 43.871 1.00 94.38 786 LYS A N 1
ATOM 6185 C CA . LYS A 1 786 ? -9.486 16.951 43.465 1.00 94.38 786 LYS A CA 1
ATOM 6186 C C . LYS A 1 786 ? -10.797 16.171 43.653 1.00 94.38 786 LYS A C 1
ATOM 6188 O O . LYS A 1 786 ? -10.918 15.063 43.127 1.00 94.38 786 LYS A O 1
ATOM 6193 N N . PRO A 1 787 ? -11.801 16.753 44.338 1.00 93.19 787 PRO A N 1
ATOM 6194 C CA . PRO A 1 787 ? -11.714 18.013 45.076 1.00 93.19 787 PRO A CA 1
ATOM 6195 C C . PRO A 1 787 ? -10.819 17.871 46.318 1.00 93.19 787 PRO A C 1
ATOM 6197 O O . PRO A 1 787 ? -10.738 16.793 46.908 1.00 93.19 787 PRO A O 1
ATOM 6200 N N . ALA A 1 788 ? -10.150 18.963 46.698 1.00 89.94 788 ALA A N 1
ATOM 6201 C CA . ALA A 1 788 ? -9.291 18.992 47.876 1.00 89.94 788 ALA A CA 1
ATOM 6202 C C . ALA A 1 788 ? -10.121 18.760 49.148 1.00 89.94 788 ALA A C 1
ATOM 6204 O O . ALA A 1 788 ? -11.166 19.385 49.338 1.00 89.94 788 ALA A O 1
ATOM 6205 N N . ALA A 1 789 ? -9.645 17.873 50.017 1.00 93.12 789 ALA A N 1
ATOM 6206 C CA . ALA A 1 789 ? -10.294 17.525 51.275 1.00 93.12 789 ALA A CA 1
ATOM 6207 C C . ALA A 1 789 ? -9.251 17.115 52.326 1.00 93.12 789 ALA A C 1
ATOM 6209 O O . ALA A 1 789 ? -8.091 16.867 52.004 1.00 93.12 789 ALA A O 1
ATOM 6210 N N . GLU A 1 790 ? -9.658 17.040 53.593 1.00 91.94 790 GLU A N 1
ATOM 6211 C CA . GLU A 1 790 ? -8.802 16.534 54.673 1.00 91.94 790 GLU A CA 1
ATOM 6212 C C . GLU A 1 790 ? -8.720 15.003 54.662 1.00 91.94 790 GLU A C 1
ATOM 6214 O O . GLU A 1 790 ? -9.691 14.328 54.291 1.00 91.94 790 GLU A O 1
ATOM 6219 N N . PHE A 1 791 ? -7.587 14.465 55.131 1.00 94.75 791 PHE A N 1
ATOM 6220 C CA . PHE A 1 791 ? -7.390 13.024 55.285 1.00 94.75 791 PHE A CA 1
ATOM 6221 C C . PHE A 1 791 ? -8.425 12.431 56.246 1.00 94.75 791 PHE A C 1
ATOM 6223 O O . PHE A 1 791 ? -8.622 12.956 57.343 1.00 94.75 791 PHE A O 1
ATOM 6230 N N . LYS A 1 792 ? -9.094 11.346 55.849 1.00 96.06 792 LYS A N 1
ATOM 6231 C CA . LYS A 1 792 ? -10.116 10.699 56.683 1.00 96.06 792 LYS A CA 1
ATOM 6232 C C . LYS A 1 792 ? -10.268 9.218 56.338 1.00 96.06 792 LYS A C 1
ATOM 6234 O O . LYS A 1 792 ? -10.411 8.885 55.164 1.00 96.06 792 LYS A O 1
ATOM 6239 N N . LEU A 1 793 ? -10.305 8.351 57.354 1.00 95.81 793 LEU A N 1
ATOM 6240 C CA . LEU A 1 793 ? -10.772 6.966 57.216 1.00 95.81 793 LEU A CA 1
ATOM 6241 C C . LEU A 1 793 ? -12.298 6.968 57.057 1.00 95.81 793 LEU A C 1
ATOM 6243 O O . LEU A 1 793 ? -13.005 7.526 57.898 1.00 95.81 793 LEU A O 1
ATOM 6247 N N . LEU A 1 794 ? -12.797 6.393 55.966 1.00 96.00 794 LEU A N 1
ATOM 6248 C CA . LEU A 1 794 ? -14.228 6.310 55.666 1.00 96.00 794 LEU A CA 1
ATOM 6249 C C . LEU A 1 794 ? -14.818 4.937 55.996 1.00 96.00 794 LEU A C 1
ATOM 6251 O O . LEU A 1 794 ? -15.996 4.854 56.331 1.00 96.00 794 LEU A O 1
ATOM 6255 N N . SER A 1 795 ? -14.022 3.872 55.900 1.00 94.50 795 SER A N 1
ATOM 6256 C CA . SER A 1 795 ? -14.459 2.524 56.264 1.00 94.50 795 SER A CA 1
ATOM 6257 C C . SER A 1 795 ? -14.523 2.320 57.787 1.00 94.50 795 SER A C 1
ATOM 6259 O O . SER A 1 795 ? -13.741 2.935 58.512 1.00 94.50 795 SER A O 1
ATOM 6261 N N . PRO A 1 796 ? -15.402 1.433 58.290 1.00 90.19 796 PRO A N 1
ATOM 6262 C CA . PRO A 1 796 ? -15.412 1.025 59.696 1.00 90.19 796 PRO A CA 1
ATOM 6263 C C . PRO A 1 796 ? -14.088 0.390 60.145 1.00 90.19 796 PRO A C 1
ATOM 6265 O O . PRO A 1 796 ? -13.453 -0.325 59.371 1.00 90.19 796 PRO A O 1
ATOM 6268 N N . GLY A 1 797 ? -13.719 0.606 61.410 1.00 89.75 797 GLY A N 1
ATOM 6269 C CA . GLY A 1 797 ? -12.520 0.044 62.038 1.00 89.75 797 GLY A CA 1
ATOM 6270 C C . GLY A 1 797 ? -11.354 1.025 62.124 1.00 89.75 797 GLY A C 1
ATOM 6271 O O . GLY A 1 797 ? -11.545 2.244 62.122 1.00 89.75 797 GLY A O 1
ATOM 6272 N N . VAL A 1 798 ? -10.137 0.487 62.223 1.00 88.00 798 VAL A N 1
ATOM 6273 C CA . VAL A 1 798 ? -8.893 1.270 62.387 1.00 88.00 798 VAL A CA 1
ATOM 6274 C C . VAL A 1 798 ? -8.007 1.316 61.136 1.00 88.00 798 VAL A C 1
ATOM 6276 O O . VAL A 1 798 ? -6.870 1.775 61.204 1.00 88.00 798 VAL A O 1
ATOM 6279 N N . GLY A 1 799 ? -8.520 0.860 59.989 1.00 85.31 799 GLY A N 1
ATOM 6280 C CA . GLY A 1 799 ? -7.782 0.812 58.721 1.00 85.31 799 GLY A CA 1
ATOM 6281 C C . GLY A 1 799 ? -6.909 -0.434 58.540 1.00 85.31 799 GLY A C 1
ATOM 6282 O O . GLY A 1 799 ? -6.133 -0.484 57.594 1.00 85.31 799 GLY A O 1
ATOM 6283 N N . HIS A 1 800 ? -7.057 -1.427 59.421 1.00 87.12 800 HIS A N 1
ATOM 6284 C CA . HIS A 1 800 ? -6.454 -2.759 59.317 1.00 87.12 800 HIS A CA 1
ATOM 6285 C C . HIS A 1 800 ? -7.549 -3.834 59.195 1.00 87.12 800 HIS A C 1
ATOM 6287 O O . HIS A 1 800 ? -7.651 -4.745 60.016 1.00 87.12 800 HIS A O 1
ATOM 6293 N N . GLY A 1 801 ? -8.430 -3.660 58.206 1.00 88.06 801 GLY A N 1
ATOM 6294 C CA . GLY A 1 801 ? -9.595 -4.508 57.970 1.00 88.06 801 GLY A CA 1
ATOM 6295 C C . GLY A 1 801 ? -10.909 -3.744 58.120 1.00 88.06 801 GLY A C 1
ATOM 6296 O O . GLY A 1 801 ? -10.969 -2.662 58.707 1.00 88.06 801 GLY A O 1
ATOM 6297 N N . ILE A 1 802 ? -11.982 -4.321 57.576 1.00 91.44 802 ILE A N 1
ATOM 6298 C CA . ILE A 1 802 ? -13.335 -3.758 57.657 1.00 91.44 802 ILE A CA 1
ATOM 6299 C C . ILE A 1 802 ? -14.050 -4.329 58.889 1.00 91.44 802 ILE A C 1
ATOM 6301 O O . ILE A 1 802 ? -14.564 -5.447 58.856 1.00 91.44 802 ILE A O 1
ATOM 6305 N N . GLU A 1 803 ? -14.093 -3.564 59.982 1.00 90.69 803 GLU A N 1
ATOM 6306 C CA . GLU A 1 803 ? -14.727 -3.985 61.243 1.00 90.69 803 GLU A CA 1
ATOM 6307 C C . GLU A 1 803 ? -16.252 -3.789 61.201 1.00 90.69 803 GLU A C 1
ATOM 6309 O O . GLU A 1 803 ? -16.784 -2.765 61.636 1.00 90.69 803 GLU A O 1
ATOM 6314 N N . ALA A 1 804 ? -16.973 -4.771 60.660 1.00 90.94 804 ALA A N 1
ATOM 6315 C CA . ALA A 1 804 ? -18.435 -4.791 60.642 1.00 90.94 804 ALA A CA 1
ATOM 6316 C C . ALA A 1 804 ? -18.985 -6.226 60.609 1.00 90.94 804 ALA A C 1
ATOM 6318 O O . ALA A 1 804 ? -18.376 -7.107 60.006 1.00 90.94 804 ALA A O 1
ATOM 6319 N N . ASP A 1 805 ? -20.173 -6.441 61.187 1.00 87.25 805 ASP A N 1
ATOM 6320 C CA . ASP A 1 805 ? -20.884 -7.732 61.115 1.00 87.25 805 ASP A CA 1
ATOM 6321 C C . ASP A 1 805 ? -21.262 -8.106 59.667 1.00 87.25 805 ASP A C 1
ATOM 6323 O O . ASP A 1 805 ? -21.251 -9.277 59.294 1.00 87.25 805 ASP A O 1
ATOM 6327 N N . ASP A 1 806 ? -21.579 -7.099 58.844 1.00 91.38 806 ASP A N 1
ATOM 6328 C CA . ASP A 1 806 ? -21.807 -7.218 57.399 1.00 91.38 806 ASP A CA 1
ATOM 6329 C C . ASP A 1 806 ? -20.961 -6.162 56.662 1.00 91.38 806 ASP A C 1
ATOM 6331 O O . ASP A 1 806 ? -21.415 -5.026 56.459 1.00 91.38 806 ASP A O 1
ATOM 6335 N N . PRO A 1 807 ? -19.716 -6.508 56.275 1.00 91.88 807 PRO A N 1
ATOM 6336 C CA . PRO A 1 807 ? -18.814 -5.592 55.584 1.00 91.88 807 PRO A CA 1
ATOM 6337 C C . PRO A 1 807 ? -19.389 -5.050 54.274 1.00 91.88 807 PRO A C 1
ATOM 6339 O O . PRO A 1 807 ? -19.270 -3.856 54.006 1.00 91.88 807 PRO A O 1
ATOM 6342 N N . LYS A 1 808 ? -20.073 -5.882 53.475 1.00 91.12 808 LYS A N 1
ATOM 6343 C CA . LYS A 1 808 ? -20.633 -5.456 52.183 1.00 91.12 808 LYS A CA 1
ATOM 6344 C C . LYS A 1 808 ? -21.688 -4.374 52.383 1.00 91.12 808 LYS A C 1
ATOM 6346 O O . LYS A 1 808 ? -21.655 -3.345 51.704 1.00 91.12 808 LYS A O 1
ATOM 6351 N N . LYS A 1 809 ? -22.597 -4.575 53.342 1.00 91.44 809 LYS A N 1
ATOM 6352 C CA . LYS A 1 809 ? -23.616 -3.577 53.681 1.00 91.44 809 LYS A CA 1
ATOM 6353 C C . LYS A 1 809 ? -22.987 -2.301 54.232 1.00 91.44 809 LYS A C 1
ATOM 6355 O O . LYS A 1 809 ? -23.302 -1.223 53.730 1.00 91.44 809 LYS A O 1
ATOM 6360 N N . ALA A 1 810 ? -22.073 -2.416 55.196 1.00 92.94 810 ALA A N 1
ATOM 6361 C CA . ALA A 1 810 ? -21.420 -1.258 55.804 1.00 92.94 810 ALA A CA 1
ATOM 6362 C C . ALA A 1 810 ? -20.683 -0.395 54.766 1.00 92.94 810 ALA A C 1
ATOM 6364 O O . ALA A 1 810 ? -20.774 0.829 54.806 1.00 92.94 810 ALA A O 1
ATOM 6365 N N . LEU A 1 811 ? -20.012 -1.020 53.792 1.00 94.12 811 LEU A N 1
ATOM 6366 C CA . LEU A 1 811 ? -19.339 -0.312 52.701 1.00 94.12 811 LEU A CA 1
ATOM 6367 C C . LEU A 1 811 ? -20.320 0.317 51.701 1.00 94.12 811 LEU A C 1
ATOM 6369 O O . LEU A 1 811 ? -20.052 1.405 51.193 1.00 94.12 811 LEU A O 1
ATOM 6373 N N . SER A 1 812 ? -21.464 -0.320 51.429 1.00 90.75 812 SER A N 1
ATOM 6374 C CA . SER A 1 812 ? -22.480 0.220 50.506 1.00 90.75 812 SER A CA 1
ATOM 6375 C C . SER A 1 812 ? -23.096 1.542 50.987 1.00 90.75 812 SER A C 1
ATOM 6377 O O . SER A 1 812 ? -23.483 2.379 50.166 1.00 90.75 812 SER A O 1
ATOM 6379 N N . GLU A 1 813 ? -23.137 1.737 52.310 1.00 92.88 813 GLU A N 1
ATOM 6380 C CA . GLU A 1 813 ? -23.693 2.908 52.997 1.00 92.88 813 GLU A CA 1
ATOM 6381 C C . GLU A 1 813 ? -22.686 4.071 53.115 1.00 92.88 813 GLU A C 1
ATOM 6383 O O . GLU A 1 813 ? -23.054 5.159 53.558 1.00 92.88 813 GLU A O 1
ATOM 6388 N N . ILE A 1 814 ? -21.428 3.887 52.689 1.00 93.81 814 ILE A N 1
ATOM 6389 C CA . ILE A 1 814 ? -20.412 4.948 52.713 1.00 93.81 814 ILE A CA 1
ATOM 6390 C C . ILE A 1 814 ? -20.721 6.008 51.653 1.00 93.81 814 ILE A C 1
ATOM 6392 O O . ILE A 1 814 ? -20.764 5.746 50.447 1.00 93.81 814 ILE A O 1
ATOM 6396 N N . GLU A 1 815 ? -20.837 7.254 52.104 1.00 91.44 815 GLU A N 1
ATOM 6397 C CA . GLU A 1 815 ? -20.862 8.417 51.225 1.00 91.44 815 GLU A CA 1
ATOM 6398 C C . GLU A 1 815 ? -19.436 8.827 50.847 1.00 91.44 815 GLU A C 1
ATOM 6400 O O . GLU A 1 815 ? -18.683 9.368 51.655 1.00 91.44 815 GLU A O 1
ATOM 6405 N N . LEU A 1 816 ? -19.057 8.571 49.594 1.00 94.69 816 LEU A N 1
ATOM 6406 C CA . LEU A 1 816 ? -17.760 8.989 49.067 1.00 94.69 816 LEU A CA 1
ATOM 6407 C C . LEU A 1 816 ? -17.757 10.492 48.759 1.00 94.69 816 LEU A C 1
ATOM 6409 O O . LEU A 1 816 ? -18.596 10.972 47.988 1.00 94.69 816 LEU A O 1
ATOM 6413 N N . ASP A 1 817 ? -16.778 11.224 49.278 1.00 92.31 817 ASP A N 1
ATOM 6414 C CA . ASP A 1 817 ? -16.512 12.629 48.970 1.00 92.31 817 ASP A CA 1
ATOM 6415 C C . ASP A 1 817 ? -15.000 12.900 48.865 1.00 92.31 817 ASP A C 1
ATOM 6417 O O . ASP A 1 817 ? -14.183 12.184 49.436 1.00 92.31 817 ASP A O 1
ATOM 6421 N N . GLY A 1 818 ? -14.592 13.913 48.093 1.00 94.69 818 GLY A N 1
ATOM 6422 C CA . GLY A 1 818 ? -13.166 14.122 47.806 1.00 94.69 818 GLY A CA 1
ATOM 6423 C C . GLY A 1 818 ? -12.569 13.077 46.856 1.00 94.69 818 GLY A C 1
ATOM 6424 O O . GLY A 1 818 ? -13.286 12.387 46.122 1.00 94.69 818 GLY A O 1
ATOM 6425 N N . TYR A 1 819 ? -11.238 12.979 46.870 1.00 97.25 819 TYR A N 1
ATOM 6426 C CA . TYR A 1 819 ? -10.511 11.874 46.250 1.00 97.25 819 TYR A CA 1
ATOM 6427 C C . TYR A 1 819 ? -10.415 10.704 47.232 1.00 97.25 819 TYR A C 1
ATOM 6429 O O . TYR A 1 819 ? -9.767 10.827 48.278 1.00 97.25 819 TYR A O 1
ATOM 6437 N N . THR A 1 820 ? -11.072 9.589 46.912 1.00 98.06 820 THR A N 1
ATOM 6438 C CA . THR A 1 820 ? -11.130 8.409 47.785 1.00 98.06 820 THR A CA 1
ATOM 6439 C C . THR A 1 820 ? -10.544 7.189 47.101 1.00 98.06 820 THR A C 1
ATOM 6441 O O . THR A 1 820 ? -10.752 6.974 45.904 1.00 98.06 820 THR A O 1
ATOM 6444 N N . MET A 1 821 ? -9.820 6.380 47.871 1.00 97.88 821 MET A N 1
ATOM 6445 C CA . MET A 1 821 ? -9.275 5.109 47.406 1.00 97.88 821 MET A CA 1
ATOM 6446 C C . MET A 1 821 ? -9.590 3.983 48.384 1.00 97.88 821 MET A C 1
ATOM 6448 O O . MET A 1 821 ? -9.743 4.217 49.583 1.00 97.88 821 MET A O 1
ATOM 6452 N N . MET A 1 822 ? -9.661 2.770 47.848 1.00 98.19 822 MET A N 1
ATOM 6453 C CA . MET A 1 822 ? -9.720 1.516 48.589 1.00 98.19 822 MET A CA 1
ATOM 6454 C C . MET A 1 822 ? -8.401 0.767 48.416 1.00 98.19 822 MET A C 1
ATOM 6456 O O . MET A 1 822 ? -7.954 0.591 47.281 1.00 98.19 822 MET A O 1
ATOM 6460 N N . GLY A 1 823 ? -7.818 0.316 49.524 1.00 97.00 823 GLY A N 1
ATOM 6461 C CA . GLY A 1 823 ? -6.607 -0.502 49.538 1.00 97.00 823 GLY A CA 1
ATOM 6462 C C . GLY A 1 823 ? -6.918 -1.958 49.853 1.00 97.00 823 GLY A C 1
ATOM 6463 O O . GLY A 1 823 ? -7.650 -2.254 50.804 1.00 97.00 823 GLY A O 1
ATOM 6464 N N . ALA A 1 824 ? -6.355 -2.861 49.055 1.00 96.75 824 ALA A N 1
ATOM 6465 C CA . ALA A 1 824 ? -6.417 -4.299 49.271 1.00 96.75 824 ALA A CA 1
ATOM 6466 C C . ALA A 1 824 ? -5.043 -4.947 49.091 1.00 96.75 824 ALA A C 1
ATOM 6468 O O . ALA A 1 824 ? -4.260 -4.498 48.258 1.00 96.75 824 ALA A O 1
ATOM 6469 N N . TYR A 1 825 ? -4.757 -6.019 49.826 1.00 96.25 825 TYR A N 1
ATOM 6470 C CA . TYR A 1 825 ? -3.415 -6.602 49.885 1.00 96.25 825 TYR A CA 1
ATOM 6471 C C . TYR A 1 825 ? -3.416 -8.108 49.620 1.00 96.25 825 TYR A C 1
ATOM 6473 O O . TYR A 1 825 ? -4.403 -8.809 49.856 1.00 96.25 825 TYR A O 1
ATOM 6481 N N . ASN A 1 826 ? -2.298 -8.612 49.097 1.00 92.81 826 ASN A N 1
ATOM 6482 C CA . ASN A 1 826 ? -2.063 -10.038 48.874 1.00 92.81 826 ASN A CA 1
ATOM 6483 C C . ASN A 1 826 ? -0.579 -10.376 49.104 1.00 92.81 826 ASN A C 1
ATOM 6485 O O . ASN A 1 826 ? 0.307 -9.600 48.736 1.00 92.81 826 ASN A O 1
ATOM 6489 N N . GLY A 1 827 ? -0.301 -11.534 49.706 1.00 82.62 827 GLY A N 1
ATOM 6490 C CA . GLY A 1 827 ? 1.042 -11.931 50.134 1.00 82.62 827 GLY A CA 1
ATOM 6491 C C . GLY A 1 827 ? 1.134 -12.010 51.658 1.00 82.62 827 GLY A C 1
ATOM 6492 O O . GLY A 1 827 ? 0.590 -12.948 52.238 1.00 82.62 827 GLY A O 1
ATOM 6493 N N . GLY A 1 828 ? 1.842 -11.063 52.282 1.00 78.44 828 GLY A N 1
ATOM 6494 C CA . GLY A 1 828 ? 2.030 -10.960 53.735 1.00 78.44 828 GLY A CA 1
ATOM 6495 C C . GLY A 1 828 ? 1.335 -9.754 54.382 1.00 78.44 828 GLY A C 1
ATOM 6496 O O . GLY A 1 828 ? 0.412 -9.174 53.814 1.00 78.44 828 GLY A O 1
ATOM 6497 N N . GLU A 1 829 ? 1.796 -9.386 55.581 1.00 78.44 829 GLU A N 1
ATOM 6498 C CA . GLU A 1 829 ? 1.337 -8.206 56.328 1.00 78.44 829 GLU A CA 1
ATOM 6499 C C . GLU A 1 829 ? 1.831 -6.914 55.658 1.00 78.44 829 GLU A C 1
ATOM 6501 O O . GLU A 1 829 ? 2.978 -6.835 55.216 1.00 78.44 829 GLU A O 1
ATOM 6506 N N . TRP A 1 830 ? 0.987 -5.884 55.579 1.00 76.31 830 TRP A N 1
ATOM 6507 C CA . TRP A 1 830 ? 1.377 -4.598 54.998 1.00 76.31 830 TRP A CA 1
ATOM 6508 C C . TRP A 1 830 ? 1.976 -3.667 56.067 1.00 76.31 830 TRP A C 1
ATOM 6510 O O . TRP A 1 830 ? 1.472 -3.560 57.184 1.00 76.31 830 TRP A O 1
ATOM 6520 N N . ASP A 1 831 ? 3.079 -2.997 55.735 1.00 81.94 831 ASP A N 1
ATOM 6521 C CA . ASP A 1 831 ? 3.834 -2.079 56.601 1.00 81.94 831 ASP A CA 1
ATOM 6522 C C . ASP A 1 831 ? 3.914 -0.664 55.994 1.00 81.94 831 ASP A C 1
ATOM 6524 O O . ASP A 1 831 ? 3.316 -0.396 54.966 1.00 81.94 831 ASP A O 1
ATOM 6528 N N . PHE A 1 832 ? 4.610 0.292 56.613 1.00 82.31 832 PHE A N 1
ATOM 6529 C CA . PHE A 1 832 ? 4.786 1.637 56.039 1.00 82.31 832 PHE A CA 1
ATOM 6530 C C . PHE A 1 832 ? 6.263 2.028 56.094 1.00 82.31 832 PHE A C 1
ATOM 6532 O O . PHE A 1 832 ? 6.741 2.559 57.102 1.00 82.31 832 PHE A O 1
ATOM 6539 N N . VAL A 1 833 ? 7.010 1.746 55.022 1.00 84.56 833 VAL A N 1
ATOM 6540 C CA . VAL A 1 833 ? 8.460 1.989 54.965 1.00 84.56 833 VAL A CA 1
ATOM 6541 C C . VAL A 1 833 ? 8.758 3.213 54.103 1.00 84.56 833 VAL A C 1
ATOM 6543 O O . VAL A 1 833 ? 8.389 3.266 52.935 1.00 84.56 833 VAL A O 1
ATOM 6546 N N . LYS A 1 834 ? 9.429 4.216 54.684 1.00 79.75 834 LYS A N 1
ATOM 6547 C CA . LYS A 1 834 ? 9.728 5.499 54.013 1.00 79.75 834 LYS A CA 1
ATOM 6548 C C . LYS A 1 834 ? 10.993 5.459 53.154 1.00 79.75 834 LYS A C 1
ATOM 6550 O O . LYS A 1 834 ? 11.050 6.092 52.108 1.00 79.75 834 LYS A O 1
ATOM 6555 N N . SER A 1 835 ? 12.018 4.754 53.622 1.00 77.56 835 SER A N 1
ATOM 6556 C CA . SER A 1 835 ? 13.329 4.666 52.975 1.00 77.56 835 SER A CA 1
ATOM 6557 C C . SER A 1 835 ? 14.157 3.573 53.636 1.00 77.56 835 SER A C 1
ATOM 6559 O O . SER A 1 835 ? 14.113 3.449 54.863 1.00 77.56 835 SER A O 1
ATOM 6561 N N . GLY A 1 836 ? 14.970 2.860 52.860 1.00 65.75 836 GLY A N 1
ATOM 6562 C CA . GLY A 1 836 ? 15.812 1.782 53.373 1.00 65.75 836 GLY A CA 1
ATOM 6563 C C . GLY A 1 836 ? 14.998 0.523 53.685 1.00 65.75 836 GLY A C 1
ATOM 6564 O O . GLY A 1 836 ? 14.009 0.550 54.409 1.00 65.75 836 GLY A O 1
ATOM 6565 N N . GLY A 1 837 ? 15.414 -0.608 53.118 1.00 62.81 837 GLY A N 1
ATOM 6566 C CA . GLY A 1 837 ? 14.736 -1.894 53.272 1.00 62.81 837 GLY A CA 1
ATOM 6567 C C . GLY A 1 837 ? 15.597 -3.044 52.757 1.00 62.81 837 GLY A C 1
ATOM 6568 O O . GLY A 1 837 ? 16.599 -2.823 52.079 1.00 62.81 837 GLY A O 1
ATOM 6569 N N . ASP A 1 838 ? 15.225 -4.281 53.085 1.00 69.62 838 ASP A N 1
ATOM 6570 C CA . ASP A 1 838 ? 15.842 -5.470 52.487 1.00 69.62 838 ASP A CA 1
ATOM 6571 C C . ASP A 1 838 ? 15.220 -5.711 51.104 1.00 69.62 838 ASP A C 1
ATOM 6573 O O . ASP A 1 838 ? 14.069 -6.140 50.980 1.00 69.62 838 ASP A O 1
ATOM 6577 N N . TYR A 1 839 ? 16.004 -5.434 50.061 1.00 74.44 839 TYR A N 1
ATOM 6578 C CA . TYR A 1 839 ? 15.602 -5.563 48.660 1.00 74.44 839 TYR A CA 1
ATOM 6579 C C . TYR A 1 839 ? 15.168 -6.997 48.363 1.00 74.44 839 TYR A C 1
ATOM 6581 O O . TYR A 1 839 ? 14.120 -7.241 47.767 1.00 74.44 839 TYR A O 1
ATOM 6589 N N . GLY A 1 840 ? 15.938 -7.965 48.865 1.00 71.56 840 GLY A N 1
ATOM 6590 C CA . GLY A 1 840 ? 15.640 -9.374 48.687 1.00 71.56 840 GLY A CA 1
ATOM 6591 C C . GLY A 1 840 ? 14.328 -9.771 49.353 1.00 71.56 840 GLY A C 1
ATOM 6592 O O . GLY A 1 840 ? 13.620 -10.620 48.821 1.00 71.56 840 GLY A O 1
ATOM 6593 N N . LYS A 1 841 ? 13.978 -9.167 50.493 1.00 79.12 841 LYS A N 1
ATOM 6594 C CA . LYS A 1 841 ? 12.715 -9.451 51.187 1.00 79.12 841 LYS A CA 1
ATOM 6595 C C . LYS A 1 841 ? 11.505 -9.015 50.356 1.00 79.12 841 LYS A C 1
ATOM 6597 O O . LYS A 1 841 ? 10.618 -9.833 50.143 1.00 79.12 841 LYS A O 1
ATOM 6602 N N . SER A 1 842 ? 11.536 -7.801 49.802 1.00 84.19 842 SER A N 1
ATOM 6603 C CA . SER A 1 842 ? 10.454 -7.281 48.944 1.00 84.19 842 SER A CA 1
ATOM 6604 C C . SER A 1 842 ? 10.309 -8.074 47.642 1.00 84.19 842 SER A C 1
ATOM 6606 O O . SER A 1 842 ? 9.205 -8.365 47.190 1.00 84.19 842 SER A O 1
ATOM 6608 N N . TRP A 1 843 ? 11.425 -8.485 47.038 1.00 85.12 843 TRP A N 1
ATOM 6609 C CA . TRP A 1 843 ? 11.407 -9.207 45.761 1.00 85.12 843 TRP A CA 1
ATOM 6610 C C . TRP A 1 843 ? 11.004 -10.681 45.886 1.00 85.12 843 TRP A C 1
ATOM 6612 O O . TRP A 1 843 ? 10.647 -11.298 44.884 1.00 85.12 843 TRP A O 1
ATOM 6622 N N . ARG A 1 844 ? 11.048 -11.249 47.099 1.00 84.25 844 ARG A N 1
ATOM 6623 C CA . ARG A 1 844 ? 10.638 -12.634 47.383 1.00 84.25 844 ARG A CA 1
ATOM 6624 C C . ARG A 1 844 ? 9.150 -12.784 47.703 1.00 84.25 844 ARG A C 1
ATOM 6626 O O . ARG A 1 844 ? 8.717 -13.915 47.912 1.00 84.25 844 ARG A O 1
ATOM 6633 N N . VAL A 1 845 ? 8.372 -11.698 47.737 1.00 87.75 845 VAL A N 1
ATOM 6634 C CA . VAL A 1 845 ? 6.923 -11.792 47.967 1.00 87.75 845 VAL A CA 1
ATOM 6635 C C . VAL A 1 845 ? 6.284 -12.624 46.833 1.00 87.75 845 VAL A C 1
ATOM 6637 O O . VAL A 1 845 ? 6.447 -12.288 45.648 1.00 87.75 845 VAL A O 1
ATOM 6640 N N . PRO A 1 846 ? 5.614 -13.751 47.156 1.00 88.00 846 PRO A N 1
ATOM 6641 C CA . PRO A 1 846 ? 5.073 -14.662 46.149 1.00 88.00 846 PRO A CA 1
ATOM 6642 C C . PRO A 1 846 ? 4.079 -13.981 45.210 1.00 88.00 846 PRO A C 1
ATOM 6644 O O . PRO A 1 846 ? 3.364 -13.060 45.600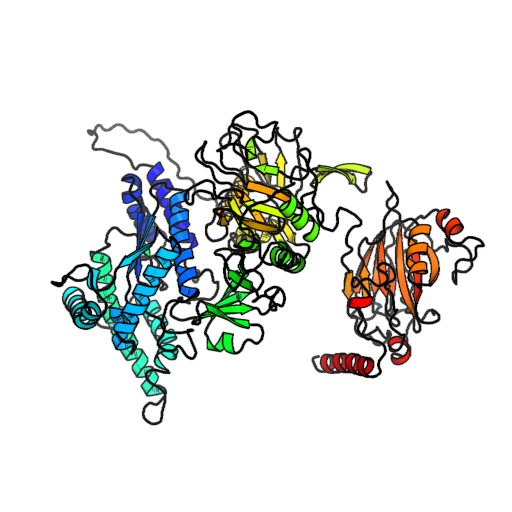 1.00 88.00 846 PRO A O 1
ATOM 6647 N N . LYS A 1 847 ? 4.030 -14.427 43.950 1.00 88.94 847 LYS A N 1
ATOM 6648 C CA . LYS A 1 847 ? 3.074 -13.888 42.975 1.00 88.94 847 LYS A CA 1
ATOM 6649 C C . LYS A 1 847 ? 1.646 -14.289 43.379 1.00 88.94 847 LYS A C 1
ATOM 6651 O O . LYS A 1 847 ? 1.396 -15.478 43.581 1.00 88.94 847 LYS A O 1
ATOM 6656 N N . PRO A 1 848 ? 0.684 -13.349 43.434 1.00 91.50 848 PRO A N 1
ATOM 6657 C CA . PRO A 1 848 ? -0.718 -13.692 43.632 1.00 91.50 848 PRO A CA 1
ATOM 6658 C C . PRO A 1 848 ? -1.218 -14.626 42.524 1.00 91.50 848 PRO A C 1
ATOM 6660 O O . PRO A 1 848 ? -0.973 -14.396 41.340 1.00 91.50 848 PRO A O 1
ATOM 6663 N N . LYS A 1 849 ? -1.960 -15.675 42.896 1.00 90.12 849 LYS A N 1
ATOM 6664 C CA . LYS A 1 849 ? -2.534 -16.627 41.923 1.00 90.12 849 LYS A CA 1
ATOM 6665 C C . LYS A 1 849 ? -3.634 -16.014 41.056 1.00 90.12 849 LYS A C 1
ATOM 6667 O O . LYS A 1 849 ? -3.916 -16.538 39.984 1.00 90.12 849 LYS A O 1
ATOM 6672 N N . ARG A 1 850 ? -4.282 -14.958 41.550 1.00 92.69 850 ARG A N 1
ATOM 6673 C CA . ARG A 1 850 ? -5.415 -14.287 40.914 1.00 92.69 850 ARG A CA 1
ATOM 6674 C C . ARG A 1 850 ? -5.183 -12.786 40.866 1.00 92.69 850 ARG A C 1
ATOM 6676 O O . ARG A 1 850 ? -4.722 -12.183 41.836 1.00 92.69 850 ARG A O 1
ATOM 6683 N N . ASP A 1 851 ? -5.534 -12.200 39.735 1.00 94.69 851 ASP A N 1
ATOM 6684 C CA . ASP A 1 851 ? -5.627 -10.762 39.548 1.00 94.69 851 ASP A CA 1
ATOM 6685 C C . ASP A 1 851 ? -6.764 -10.178 40.412 1.00 94.69 851 ASP A C 1
ATOM 6687 O O . ASP A 1 851 ? -7.822 -10.809 40.502 1.00 94.69 851 ASP A O 1
ATOM 6691 N N . PRO A 1 852 ? -6.593 -8.995 41.038 1.00 94.81 852 PRO A N 1
ATOM 6692 C CA . PRO A 1 852 ? -7.624 -8.412 41.900 1.00 94.81 852 PRO A CA 1
ATOM 6693 C C . PRO A 1 852 ? -8.933 -8.124 41.165 1.00 94.81 852 PRO A C 1
ATOM 6695 O O . PRO A 1 852 ? -9.998 -8.231 41.768 1.00 94.81 852 PRO A O 1
ATOM 6698 N N . VAL A 1 853 ? -8.885 -7.815 39.868 1.00 93.44 853 VAL A N 1
ATOM 6699 C CA . VAL A 1 853 ? -10.064 -7.483 39.059 1.00 93.44 853 VAL A CA 1
ATOM 6700 C C . VAL A 1 853 ? -10.466 -8.652 38.164 1.00 93.44 853 VAL A C 1
ATOM 6702 O O . VAL A 1 853 ? -11.631 -9.050 38.145 1.00 93.44 853 VAL A O 1
ATOM 6705 N N . PHE A 1 854 ? -9.507 -9.228 37.440 1.00 89.81 854 PHE A N 1
ATOM 6706 C CA . PHE A 1 854 ? -9.760 -10.231 36.403 1.00 89.81 854 PHE A CA 1
ATOM 6707 C C . PHE A 1 854 ? -9.730 -11.684 36.910 1.00 89.81 854 PHE A C 1
ATOM 6709 O O . PHE A 1 854 ? -10.059 -12.607 36.163 1.00 89.81 854 PHE A O 1
ATOM 6716 N N . GLY A 1 855 ? -9.388 -11.921 38.179 1.00 91.19 855 GLY A N 1
ATOM 6717 C CA . GLY A 1 855 ? -9.353 -13.262 38.759 1.00 91.19 855 GLY A CA 1
ATOM 6718 C C . GLY A 1 855 ? -8.307 -14.157 38.089 1.00 91.19 855 GLY A C 1
ATOM 6719 O O . GLY A 1 855 ? -7.117 -13.875 38.148 1.00 91.19 855 GLY A O 1
ATOM 6720 N N . GLU A 1 856 ? -8.735 -15.266 37.486 1.00 86.56 856 GLU A N 1
ATOM 6721 C CA . GLU A 1 856 ? -7.846 -16.234 36.810 1.00 86.56 856 GLU A CA 1
ATOM 6722 C C . GLU A 1 856 ? -7.618 -15.927 35.324 1.00 86.56 856 GLU A C 1
ATOM 6724 O O . GLU A 1 856 ? -6.912 -16.670 34.644 1.00 86.56 856 GLU A O 1
ATOM 6729 N N . ALA A 1 857 ? -8.246 -14.875 34.799 1.00 76.56 857 ALA A N 1
ATOM 6730 C CA . ALA A 1 857 ? -8.160 -14.546 33.387 1.00 76.56 857 ALA A CA 1
ATOM 6731 C C . ALA A 1 857 ? -6.730 -14.098 33.004 1.00 76.56 857 ALA A C 1
ATOM 6733 O O . ALA A 1 857 ? -5.982 -13.575 33.833 1.00 76.56 857 ALA A O 1
ATOM 6734 N N . GLU A 1 858 ? -6.326 -14.309 31.746 1.00 73.75 858 GLU A N 1
ATOM 6735 C CA . GLU A 1 858 ? -4.985 -13.948 31.244 1.00 73.75 858 GLU A CA 1
ATOM 6736 C C . GLU A 1 858 ? -4.864 -12.448 30.890 1.00 73.75 858 GLU A C 1
ATOM 6738 O O . GLU A 1 858 ? -4.040 -12.025 30.073 1.00 73.75 858 GLU A O 1
ATOM 6743 N N . GLU A 1 859 ? -5.691 -11.625 31.520 1.00 71.25 859 GLU A N 1
ATOM 6744 C CA . GLU A 1 859 ? -5.693 -10.176 31.501 1.00 71.25 859 GLU A CA 1
ATOM 6745 C C . GLU A 1 859 ? -5.142 -9.671 32.848 1.00 71.25 859 GLU A C 1
ATOM 6747 O O . GLU A 1 859 ? -5.565 -10.113 33.912 1.00 71.25 859 GLU A O 1
ATOM 6752 N N . GLY A 1 860 ? -4.172 -8.752 32.831 1.00 83.94 860 GLY A N 1
ATOM 6753 C CA . GLY A 1 860 ? -3.588 -8.218 34.069 1.00 83.94 860 GLY A CA 1
ATOM 6754 C C . GLY A 1 860 ? -2.480 -9.084 34.679 1.00 83.94 860 GLY A C 1
ATOM 6755 O O . GLY A 1 860 ? -1.675 -9.683 33.960 1.00 83.94 860 GLY A O 1
ATOM 6756 N N . LEU A 1 861 ? -2.413 -9.115 36.012 1.00 90.38 861 LEU A N 1
ATOM 6757 C CA . LEU A 1 861 ? -1.294 -9.618 36.818 1.00 90.38 861 LEU A CA 1
ATOM 6758 C C . LEU A 1 861 ? -0.906 -11.058 36.488 1.00 90.38 861 LEU A C 1
ATOM 6760 O O . LEU A 1 861 ? 0.283 -11.384 36.450 1.00 90.38 861 LEU A O 1
ATOM 6764 N N . VAL A 1 862 ? -1.892 -11.926 36.240 1.00 87.00 862 VAL A N 1
ATOM 6765 C CA . VAL A 1 862 ? -1.661 -13.357 35.986 1.00 87.00 862 VAL A CA 1
ATOM 6766 C C . VAL A 1 862 ? -0.753 -13.554 34.772 1.00 87.00 862 VAL A C 1
ATOM 6768 O O . VAL A 1 862 ? 0.140 -14.402 34.817 1.00 87.00 862 VAL A O 1
ATOM 6771 N N . LYS A 1 863 ? -0.907 -12.725 33.734 1.00 84.12 863 LYS A N 1
ATOM 6772 C CA . LYS A 1 863 ? -0.081 -12.757 32.522 1.00 84.12 863 LYS A CA 1
ATOM 6773 C C . LYS A 1 863 ? 1.160 -11.873 32.609 1.00 84.12 863 LYS A C 1
ATOM 6775 O O . LYS A 1 863 ? 2.198 -12.245 32.071 1.00 84.12 863 LYS A O 1
ATOM 6780 N N . THR A 1 864 ? 1.050 -10.687 33.209 1.00 82.31 864 THR A N 1
ATOM 6781 C CA . THR A 1 864 ? 2.106 -9.662 33.136 1.00 82.31 864 THR A CA 1
ATOM 6782 C C . THR A 1 864 ? 3.231 -9.875 34.138 1.00 82.31 864 THR A C 1
ATOM 6784 O O . THR A 1 864 ? 4.374 -9.543 33.836 1.00 82.31 864 THR A O 1
ATOM 6787 N N . TRP A 1 865 ? 2.951 -10.422 35.322 1.00 87.88 865 TRP A N 1
ATOM 6788 C CA . TRP A 1 865 ? 4.002 -10.696 36.298 1.00 87.88 865 TRP A CA 1
ATOM 6789 C C . TRP A 1 865 ? 4.690 -12.032 35.989 1.00 87.88 865 TRP A C 1
ATOM 6791 O O . TRP A 1 865 ? 4.005 -13.057 35.911 1.00 87.88 865 TRP A O 1
ATOM 6801 N N . PRO A 1 866 ? 6.026 -12.061 35.843 1.00 68.75 866 PRO A N 1
ATOM 6802 C CA . PRO A 1 866 ? 6.760 -13.304 35.635 1.00 68.75 866 PRO A CA 1
ATOM 6803 C C . PRO A 1 866 ? 6.717 -14.203 36.883 1.00 68.75 866 PRO A C 1
ATOM 6805 O O . PRO A 1 866 ? 6.565 -13.717 38.008 1.00 68.75 866 PRO A O 1
ATOM 6808 N N . GLY A 1 867 ? 6.888 -15.513 36.671 1.00 60.62 867 GLY A N 1
ATOM 6809 C CA . GLY A 1 867 ? 7.123 -16.506 37.722 1.00 60.62 867 GLY A CA 1
ATOM 6810 C C . GLY A 1 867 ? 5.948 -17.446 37.999 1.00 60.62 867 GLY A C 1
ATOM 6811 O O . GLY A 1 867 ? 4.828 -17.008 38.272 1.00 60.62 867 GLY A O 1
ATOM 6812 N N . GLY A 1 868 ? 6.230 -18.747 37.947 1.00 53.56 868 GLY A N 1
ATOM 6813 C CA . GLY A 1 868 ? 5.405 -19.818 38.500 1.00 53.56 868 GLY A CA 1
ATOM 6814 C C . GLY A 1 868 ? 6.160 -20.468 39.653 1.00 53.56 868 GLY A C 1
ATOM 6815 O O . GLY A 1 868 ? 6.601 -21.596 39.511 1.00 53.56 868 GLY A O 1
ATOM 6816 N N . ASP A 1 869 ? 6.370 -19.727 40.746 1.00 51.88 869 ASP A N 1
ATOM 6817 C CA . ASP A 1 869 ? 6.952 -20.170 42.027 1.00 51.88 869 ASP A CA 1
ATOM 6818 C C . ASP A 1 869 ? 8.057 -21.263 41.951 1.00 51.88 869 ASP A C 1
ATOM 6820 O O . ASP A 1 869 ? 8.026 -22.234 42.710 1.00 51.88 869 ASP A O 1
ATOM 6824 N N . THR A 1 870 ? 9.062 -21.124 41.072 1.00 50.50 870 THR A N 1
ATOM 6825 C CA . THR A 1 870 ? 10.275 -21.975 41.086 1.00 50.50 870 THR A CA 1
ATOM 6826 C C . THR A 1 870 ? 11.549 -21.157 41.323 1.00 50.50 870 THR A C 1
ATOM 6828 O O . THR A 1 870 ? 11.642 -20.006 40.904 1.00 50.50 870 THR A O 1
ATOM 6831 N N . GLU A 1 871 ? 12.557 -21.749 41.983 1.00 46.44 871 GLU A N 1
ATOM 6832 C CA . GLU A 1 871 ? 13.870 -21.120 42.266 1.00 46.44 871 GLU A CA 1
ATOM 6833 C C . GLU A 1 871 ? 14.562 -20.553 41.009 1.00 46.44 871 GLU A C 1
ATOM 6835 O O . GLU A 1 871 ? 15.292 -19.568 41.095 1.00 46.44 871 GLU A O 1
ATOM 6840 N N . VAL A 1 872 ? 14.277 -21.127 39.835 1.00 43.44 872 VAL A N 1
ATOM 6841 C CA . VAL A 1 872 ? 14.825 -20.725 38.529 1.00 43.44 872 VAL A CA 1
ATOM 6842 C C . VAL A 1 872 ? 14.312 -19.346 38.083 1.00 43.44 872 VAL A C 1
ATOM 6844 O O . VAL A 1 872 ? 15.050 -18.580 37.466 1.00 43.44 872 VAL A O 1
ATOM 6847 N N . ASP A 1 873 ? 13.081 -18.976 38.448 1.00 51.28 873 ASP A N 1
ATOM 6848 C CA . ASP A 1 873 ? 12.478 -17.694 38.056 1.00 51.28 873 ASP A CA 1
ATOM 6849 C C . ASP A 1 873 ? 13.112 -16.506 38.805 1.00 51.28 873 ASP A C 1
ATOM 6851 O O . ASP A 1 873 ? 13.219 -15.401 38.266 1.00 51.28 873 ASP A O 1
ATOM 6855 N N . LEU A 1 874 ? 13.596 -16.735 40.033 1.00 50.31 874 LEU A N 1
ATOM 6856 C CA . LEU A 1 874 ? 14.311 -15.732 40.829 1.00 50.31 874 LEU A CA 1
ATOM 6857 C C . LEU A 1 874 ? 15.708 -15.435 40.264 1.00 50.31 874 LEU A C 1
ATOM 6859 O O . LEU A 1 874 ? 16.166 -14.294 40.352 1.00 50.31 874 LEU A O 1
ATOM 6863 N N . GLU A 1 875 ? 16.371 -16.420 39.650 1.00 48.94 875 GLU A N 1
ATOM 6864 C CA . GLU A 1 875 ? 17.636 -16.204 38.937 1.00 48.94 875 GLU A CA 1
ATOM 6865 C C . GLU A 1 875 ? 17.426 -15.426 37.630 1.00 48.94 875 GLU A C 1
ATOM 6867 O O . GLU A 1 875 ? 18.199 -14.512 37.354 1.00 48.94 875 GLU A O 1
ATOM 6872 N N . ILE A 1 876 ? 16.360 -15.696 36.864 1.00 46.97 876 ILE A N 1
ATOM 6873 C CA . ILE A 1 876 ? 16.054 -14.982 35.605 1.00 46.97 876 ILE A CA 1
ATOM 6874 C C . ILE A 1 876 ? 15.827 -13.486 35.856 1.00 46.97 876 ILE A C 1
ATOM 6876 O O . ILE A 1 876 ? 16.435 -12.639 35.198 1.00 46.97 876 ILE A O 1
ATOM 6880 N N . VAL A 1 877 ? 15.035 -13.157 36.877 1.00 50.88 877 VAL A N 1
ATOM 6881 C CA . VAL A 1 877 ? 14.771 -11.771 37.290 1.00 50.88 877 VAL A CA 1
ATOM 6882 C C . VAL A 1 877 ? 16.045 -11.062 37.790 1.00 50.88 877 VAL A C 1
ATOM 6884 O O . VAL A 1 877 ? 16.217 -9.854 37.601 1.00 50.88 877 VAL A O 1
ATOM 6887 N N . GLN A 1 878 ? 16.979 -11.793 38.407 1.00 49.72 878 GLN A N 1
ATOM 6888 C CA . GLN A 1 878 ? 18.284 -11.250 38.806 1.00 49.72 878 GLN A CA 1
ATOM 6889 C C . GLN A 1 878 ? 19.261 -11.093 37.625 1.00 49.72 878 GLN A C 1
ATOM 6891 O O . GLN A 1 878 ? 20.088 -10.177 37.643 1.00 49.72 878 GLN A O 1
ATOM 6896 N N . VAL A 1 879 ? 19.180 -11.953 36.604 1.00 44.78 879 VAL A N 1
ATOM 6897 C CA . VAL A 1 879 ? 20.036 -11.926 35.405 1.00 44.78 879 VAL A CA 1
ATOM 6898 C C . VAL A 1 879 ? 19.659 -10.775 34.470 1.00 44.78 879 VAL A C 1
ATOM 6900 O O . VAL A 1 879 ? 20.553 -10.021 34.080 1.00 44.78 879 VAL A O 1
ATOM 6903 N N . GLU A 1 880 ? 18.370 -10.555 34.190 1.00 49.41 880 GLU A N 1
ATOM 6904 C CA . GLU A 1 880 ? 17.917 -9.425 33.353 1.00 49.41 880 GLU A CA 1
ATOM 6905 C C . GLU A 1 880 ? 18.346 -8.069 33.942 1.00 49.41 880 GLU A C 1
ATOM 6907 O O . GLU A 1 880 ? 18.787 -7.172 33.221 1.00 49.41 880 GLU A O 1
ATOM 6912 N N . ASN A 1 881 ? 18.345 -7.947 35.273 1.00 49.31 881 ASN A N 1
ATOM 6913 C CA . ASN A 1 881 ? 18.818 -6.751 35.971 1.00 49.31 881 ASN A CA 1
ATOM 6914 C C . ASN A 1 881 ? 20.348 -6.562 35.920 1.00 49.31 881 ASN A C 1
ATOM 6916 O O . ASN A 1 881 ? 20.830 -5.424 35.895 1.00 49.31 881 ASN A O 1
ATOM 6920 N N . ARG A 1 882 ? 21.139 -7.645 35.890 1.00 46.25 882 ARG A N 1
ATOM 6921 C CA . ARG A 1 882 ? 22.609 -7.561 35.757 1.00 46.25 882 ARG A CA 1
ATOM 6922 C C . ARG A 1 882 ? 23.040 -7.169 34.346 1.00 46.25 882 ARG A C 1
ATOM 6924 O O . ARG A 1 882 ? 23.963 -6.368 34.214 1.00 46.25 882 ARG A O 1
ATOM 6931 N N . GLU A 1 883 ? 22.373 -7.680 33.312 1.00 41.47 883 GLU A N 1
ATOM 6932 C CA . GLU A 1 883 ? 22.684 -7.331 31.916 1.00 41.47 883 GLU A CA 1
ATOM 6933 C C . GLU A 1 883 ? 22.278 -5.896 31.548 1.00 41.47 883 GLU A C 1
ATOM 6935 O O . GLU A 1 883 ? 22.910 -5.274 30.691 1.00 41.47 883 GLU A O 1
ATOM 6940 N N . TYR A 1 884 ? 21.271 -5.329 32.219 1.00 41.59 884 TYR A N 1
ATOM 6941 C CA . TYR A 1 884 ? 20.902 -3.924 32.027 1.00 41.59 884 TYR A CA 1
ATOM 6942 C C . TYR A 1 884 ? 21.870 -2.957 32.726 1.00 41.59 884 TYR A C 1
ATOM 6944 O O . TYR A 1 884 ? 22.227 -1.930 32.149 1.00 41.59 884 TYR A O 1
ATOM 6952 N N . LYS A 1 885 ? 22.391 -3.311 33.914 1.00 37.16 885 LYS A N 1
ATOM 6953 C CA . LYS A 1 885 ? 23.439 -2.528 34.603 1.00 37.16 885 LYS A CA 1
ATOM 6954 C C . LYS A 1 885 ? 24.768 -2.470 33.845 1.00 37.16 885 LYS A C 1
ATOM 6956 O O . LYS A 1 885 ? 25.527 -1.540 34.074 1.00 37.16 885 LYS A O 1
ATOM 6961 N N . SER A 1 886 ? 25.058 -3.415 32.946 1.00 35.31 886 SER A N 1
ATOM 6962 C CA . SER A 1 886 ? 26.267 -3.363 32.107 1.00 35.31 886 SER A CA 1
ATOM 6963 C C . SER A 1 886 ? 26.099 -2.550 30.813 1.00 35.31 886 SER A C 1
ATOM 6965 O O . SER A 1 886 ? 27.006 -2.553 29.982 1.00 35.31 886 SER A O 1
ATOM 6967 N N . LYS A 1 887 ? 24.933 -1.921 30.591 1.00 35.59 887 LYS A N 1
ATOM 6968 C CA . LYS A 1 887 ? 24.627 -1.083 29.414 1.00 35.59 887 LYS A CA 1
ATOM 6969 C C . LYS A 1 887 ? 24.401 0.403 29.740 1.00 35.59 887 LYS A C 1
ATOM 6971 O O . LYS A 1 887 ? 24.050 1.160 28.835 1.00 35.59 887 LYS A O 1
ATOM 6976 N N . MET A 1 888 ? 24.637 0.812 30.985 1.00 31.94 888 MET A N 1
ATOM 6977 C CA . MET A 1 888 ? 24.957 2.194 31.370 1.00 31.94 888 MET A CA 1
ATOM 6978 C C . MET A 1 888 ? 26.460 2.298 31.618 1.00 31.94 888 MET A C 1
ATOM 6980 O O . MET A 1 888 ? 26.995 3.412 31.427 1.00 31.94 888 MET A O 1
#

Organism: Fusarium fujikuroi (NCBI:txid5127)

Radius of gyration: 33.76 Å; chains: 1; bounding box: 82×78×104 Å